Protein AF-A0A1Z5JSP4-F1 (afdb_monomer)

Nearest PDB structures (foldseek):
  5cux-assembly1_A  TM=9.085E-01  e=3.511E-21  Trypanosoma cruzi
  8i1m-assembly1_A-2  TM=9.579E-01  e=3.527E-18  Homo sapiens
  1m7h-assembly1_B  TM=9.585E-01  e=1.289E-17  Penicillium chrysogenum
  2ofx-assembly1_B  TM=8.841E-01  e=1.845E-18  Homo sapiens
  5c5v-assembly1_A  TM=6.969E-01  e=6.026E-21  Trypanosoma brucei brucei TREU927

Radius of gyration: 39.3 Å; Cα contacts (8 Å, |Δi|>4): 1964; chains: 1; bounding box: 113×91×107 Å

Mean predicted aligned error: 13.12 Å

pLDDT: mean 84.61, std 19.11, range [24.67, 98.88]

Sequence (1067 aa):
MAKYAYAPLSIDEARRRRSSNDLPQQAQDDDALVQERMPMCIGICVLLAIVYVLSRTGDRDAIAVQPPHNNVRVENHPQLVPTAPTASDDDWDAPVSPKSAAKATPSDSVCHCDLSPDEAMGVLREQALSRTTPHIIECAAADAGKSQAACHLPSAERFAALGQKGATLWMTGCSGAGKTTIATALEDQLVKYYGKHVYRLDGDNLRTGLNRDLGFSAADRAESVRRTGELATLFADAGVITLVGLISPYAEDRDAVRKRHEEQNIPFYEVFLDVPVDELKKRDPKGQYARVESGELKHFTCIDDRYDPPVKPEITLKTHQLAIEESVNILLRRLERDGILMGAPKLAPPGLPNPDGDVIVDLHVPEHLREQRRAEAETLPKVLITDIDLNWLQTVGEGWASPLKGFMREGTLLETLHFNSILTDPFNVTGNIDRHEKKTNFDQFPEHLPHNRVSMPIPITLACTAFTKAAIENSGKSAVALVTQMGDTVAILRDPEIYNNRKEEIVTRMYGVIDFDHPYVKHIYSGGDYLIGGEVELLDRIRYNDGLDQWRKTASELLKEFQDKGADTVYAFQTRNPTHSGHAYLMRSAGEDLRKKGYQKPVLWLSPLGGWTKEDDVPLDVRVKQHEHVLKAGTSHPGGLDPETTVMAIWPAPMVYAGPTEVQFHAKSRRSAGASYFVVGRDPAGMKGSPNALAHPNDDLYDGDHGRYVLQYSPGLQGMQMLSFVKVMYDISDNVMKVPDPSRMQDFISISGTKMRLLARNGATPCSPTNIPTDLVAANCIPSGFMVPDGWETVVDYYRNIDVPGRWTPWSKPIVNPPADAQTKYKGKLGFNSFMLRSTAVDSYWHDVPVRSEKGNFVINMVTEIPMHMTAKLELNKELPHNPIMQDANDDGSTRYYTYGTPFFNYGLIPQTWEDPSLKSLDGFGGDNDPLDVMEIGTHPLKMGGIVPCRVIGSLELIDEGETDHKILCIALSDPDANRINSIEDLEKVKPGHVDRLVDWLKMYKTSDGKPENKLASETPRSAKDAMMVVKEMHERWKALCGKGGDFTHTEKTKSLWLNSPGCRGK

Solvent-accessible surface area (backbone atoms only — not comparable to full-atom values): 59134 Å² total; per-residue (Å²): 138,95,83,82,75,83,82,77,79,59,76,70,64,64,63,71,74,71,81,72,92,78,86,89,65,62,82,67,54,54,60,53,52,50,64,68,44,47,62,57,55,50,51,51,52,49,50,51,49,50,50,55,53,50,71,70,50,91,71,93,84,86,81,90,86,82,88,90,84,83,89,83,85,90,88,81,86,82,89,86,83,92,78,86,85,89,87,84,89,86,90,88,83,91,88,90,87,89,87,85,89,84,88,84,86,89,82,82,84,80,82,81,88,82,63,54,75,67,54,45,49,50,52,51,48,54,54,49,65,72,60,50,56,100,82,64,81,75,76,69,90,44,65,96,90,61,42,61,73,84,71,45,82,51,62,64,60,51,11,43,75,68,38,17,37,23,25,34,40,41,30,32,33,52,77,69,38,43,51,65,62,50,49,52,54,38,48,49,46,39,37,76,75,66,69,44,63,63,47,76,49,35,68,74,64,37,44,74,53,90,39,54,89,50,66,87,48,73,66,33,48,48,50,48,53,51,54,50,34,53,52,40,46,52,41,15,68,74,31,24,34,22,37,34,38,46,51,73,37,52,53,68,60,53,52,52,40,47,50,56,26,54,79,70,75,38,56,69,36,41,32,35,31,56,57,62,64,72,60,27,56,75,60,34,84,77,53,56,51,64,32,37,75,72,63,78,44,75,74,40,61,69,76,74,27,81,56,50,77,76,90,79,48,78,37,80,40,46,59,86,81,42,56,70,65,59,52,38,52,55,53,50,52,51,38,55,33,74,28,33,68,50,16,49,86,75,79,39,54,60,44,31,44,50,25,31,56,76,40,90,46,69,26,56,45,54,78,94,48,28,68,62,50,52,61,51,38,72,76,32,48,64,42,59,34,52,66,63,50,49,21,44,50,48,24,27,37,32,12,39,45,28,66,43,58,38,34,41,32,68,57,55,39,51,31,15,64,74,61,35,21,42,76,39,23,77,80,41,82,52,75,43,53,56,61,83,72,50,77,70,52,91,90,62,76,71,96,48,74,57,88,43,54,32,46,36,32,65,83,56,68,40,55,33,27,71,63,40,50,50,50,46,70,74,60,78,56,65,42,34,14,35,21,34,50,78,39,50,75,49,31,37,36,36,60,64,40,76,47,78,44,58,52,70,60,53,40,36,58,48,56,72,49,83,42,77,80,40,71,53,50,39,50,58,68,64,42,37,63,24,30,42,9,26,38,44,37,26,56,56,84,90,71,30,72,75,86,55,57,93,34,55,58,43,29,68,55,42,39,49,52,41,48,75,67,55,33,50,33,27,38,34,40,74,37,74,65,72,74,34,6,55,56,30,38,54,57,50,51,51,45,50,52,42,38,74,74,65,47,89,36,54,26,38,34,47,29,40,53,26,13,45,61,66,86,90,55,67,28,32,56,58,34,52,53,27,47,50,40,21,38,72,41,17,79,84,36,70,16,19,40,47,56,86,46,40,45,72,36,38,38,46,43,55,61,68,60,31,15,45,38,40,41,46,40,59,45,42,31,39,26,24,33,26,26,36,27,36,51,53,58,72,39,34,48,47,51,74,53,52,79,88,60,40,98,46,95,85,54,57,65,52,66,43,57,49,27,51,57,47,52,78,68,40,61,46,48,80,83,55,42,79,44,76,73,77,75,63,27,38,29,57,86,77,38,38,46,40,71,72,52,84,92,53,50,89,46,48,47,83,79,49,71,70,56,51,52,52,33,23,45,70,62,35,45,72,31,54,72,89,60,72,64,92,54,37,71,86,67,41,32,42,62,39,38,50,38,40,66,72,26,46,51,51,49,21,54,45,50,64,46,68,85,48,83,86,74,69,45,59,31,64,52,68,59,57,81,73,68,54,27,90,58,47,50,72,45,71,47,62,93,38,74,65,20,37,36,37,60,72,82,46,68,18,64,50,40,52,39,60,41,60,36,96,86,47,89,63,28,28,26,34,38,30,46,26,29,30,34,31,23,54,42,38,44,68,36,57,51,46,84,49,35,29,37,29,48,41,60,43,100,86,65,47,64,35,59,56,70,40,49,53,44,79,34,27,35,29,33,32,19,41,26,26,31,53,51,87,56,54,47,99,88,65,29,15,23,70,67,39,52,40,36,32,38,31,63,50,90,68,64,55,38,27,72,27,80,42,52,22,38,43,18,16,24,40,41,35,44,52,100,69,21,38,44,54,40,33,32,28,31,38,68,84,35,92,57,38,89,67,42,71,35,59,74,33,37,42,70,77,43,68,64,49,64,61,53,49,49,52,44,69,28,40,43,46,39,63,76,74,43,73,71,45,46,57,82,44,91,66,66,43,50,33,66,56,32,52,48,51,54,52,50,23,28,56,44,27,34,28,76,27,41,67,74,52,95,60,82,78,46,85,93,50,67,60,48,52,57,80,40,81,56,26,53,40,132

Secondary structure (DSSP, 8-state):
--S---PPPPHHHHHHTS-----SSHHHHHHHHHHHHHHHHHHHHHHHHHHHHHTTS--------PPP------------------------------------------------HHHHHHHHHHHHHTSS-TT--------TTTSSTTTS--HHHHHHHHTS--EEEEEE-STTSSHHHHHHHHHHHHHHTT---EEEEEHHHHHHTTTTT--SSHHHHHHHHHHHHHHHHHHHHTT-EEEEE-----HHHHHHHHHHHHHTT--EEEEEE---HHHHHHH-TTSHHHHHHTTSS-S-BTTTB-----SS-SEEE-TTTS-HHHHHHHHHHHHHHTTTTTSS---SPTTSPPPTTS-----BPPGGGHHHHHHHHHTSPEEEE-HHHHHHHHHHHTTTTTT--EEPPHHHHHHHHHHSEEEE-TT-TTS-TTTTTSPP-TT---SS--SEEEE--S---EEE-HHHHHHHHHHT-SEEEEEETTS-EEEEEEEEEEEE--HHHHHHHHHSS--TTSHHHHHHHHS-SEEEEEEEEESS-----SS-GGG---HHHHHHHHHHTT-SEEEEEEESS---HHHHHHHHHHHHHHHHTT-S-EEEEEEEB-S---TTSPPHHHHHHHHHHHHHHGGGSTT---SSSEEE--B-S-----HHHHHHHHHHHHHHTT-SEEEE-SSTT--PPPTTT-SSTT--SS-TTHHHHHHHT-TT-TTPEEEEPPP-EEETTTTEEE---GGGGGGEE---HHHHHHHHHTTPEEPPTT---S-TTTTTEE-TTSS-HHHHHHHHHHHHSTT-TTS---S--------B-TTEEEES-TTSTT-EEEESS-S-TTTTS-SB-TT-TTEEEEEEEE-TT--B-EEE-SSSTT--EEE-B-TTSPBPB--SS---SEEEE-TT----TTS--TTSPEE-SSPPEEEE--SSPPPBT-EEEEEEEEEEEEEETTEEEEEEEEEETTSTTTTT-SSHHHHHHHSTTHHHHHHHHHHHTTGGGTPPPPEES-SSPEEHHHHHHHHHHHHHHHHHHTTSSS-----TTTTTS---STTT---

Organism: Fistulifera solaris (NCBI:txid1519565)

Structure (mmCIF, N/CA/C/O backbone):
data_AF-A0A1Z5JSP4-F1
#
_entry.id   AF-A0A1Z5JSP4-F1
#
loop_
_atom_site.group_PDB
_atom_site.id
_atom_site.type_symbol
_atom_site.label_atom_id
_atom_site.label_alt_id
_atom_site.label_comp_id
_atom_site.label_asym_id
_atom_site.label_entity_id
_atom_site.label_seq_id
_atom_site.pdbx_PDB_ins_code
_atom_site.Cartn_x
_atom_site.Cartn_y
_atom_site.Cartn_z
_atom_site.occupancy
_atom_site.B_iso_or_equiv
_atom_site.auth_seq_id
_atom_site.auth_comp_id
_atom_site.auth_asym_id
_atom_site.auth_atom_id
_atom_site.pdbx_PDB_model_num
ATOM 1 N N . MET A 1 1 ? 2.580 36.229 4.979 1.00 32.56 1 MET A N 1
ATOM 2 C CA . MET A 1 1 ? 2.809 35.298 6.109 1.00 32.56 1 MET A CA 1
ATOM 3 C C . MET A 1 1 ? 4.065 34.417 5.971 1.00 32.56 1 MET A C 1
ATOM 5 O O . MET A 1 1 ? 4.320 33.637 6.870 1.00 32.56 1 MET A O 1
ATOM 9 N N . ALA A 1 2 ? 4.929 34.586 4.958 1.00 26.62 2 ALA A N 1
ATOM 10 C CA . ALA A 1 2 ? 6.127 33.747 4.759 1.00 26.62 2 ALA A CA 1
ATOM 11 C C . ALA A 1 2 ? 7.461 34.352 5.277 1.00 26.62 2 ALA A C 1
ATOM 13 O O . ALA A 1 2 ? 8.510 34.098 4.699 1.00 26.62 2 ALA A O 1
ATOM 14 N N . LYS A 1 3 ? 7.453 35.195 6.324 1.00 24.97 3 LYS A N 1
ATOM 15 C CA . LYS A 1 3 ? 8.682 35.874 6.811 1.00 24.97 3 LYS A CA 1
ATOM 16 C C . LYS A 1 3 ? 8.902 35.914 8.332 1.00 24.97 3 LYS A C 1
ATOM 18 O O . LYS A 1 3 ? 9.840 36.562 8.772 1.00 24.97 3 LYS A O 1
ATOM 23 N N . TYR A 1 4 ? 8.098 35.211 9.132 1.00 29.22 4 TYR A N 1
ATOM 24 C CA . TYR A 1 4 ? 8.243 35.205 10.599 1.00 29.22 4 TYR A CA 1
ATOM 25 C C . TYR A 1 4 ? 8.266 33.785 11.182 1.00 29.22 4 TYR A C 1
ATOM 27 O O . TYR A 1 4 ? 7.531 33.475 12.113 1.00 29.22 4 TYR A O 1
ATOM 35 N N . ALA A 1 5 ? 9.105 32.917 10.614 1.00 30.92 5 ALA A N 1
ATOM 36 C CA . ALA A 1 5 ? 9.414 31.608 11.182 1.00 30.92 5 ALA A CA 1
ATOM 37 C C . ALA A 1 5 ? 10.752 31.675 11.938 1.00 30.92 5 ALA A C 1
ATOM 39 O O . ALA A 1 5 ? 11.747 32.125 11.379 1.00 30.92 5 ALA A O 1
ATOM 40 N N . TYR A 1 6 ? 10.715 31.272 13.212 1.00 32.59 6 TYR A N 1
ATOM 41 C CA . TYR A 1 6 ? 11.804 30.765 14.057 1.00 32.59 6 TYR A CA 1
ATOM 42 C C . TYR A 1 6 ? 13.247 31.157 13.682 1.00 32.59 6 TYR A C 1
ATOM 44 O O . TYR A 1 6 ? 13.857 30.569 12.795 1.00 32.59 6 TYR A O 1
ATOM 52 N N . ALA A 1 7 ? 13.846 32.060 14.463 1.00 26.30 7 ALA A N 1
ATOM 53 C CA . ALA A 1 7 ? 15.301 32.122 14.574 1.00 26.30 7 ALA A CA 1
ATOM 54 C C . ALA A 1 7 ? 15.766 31.018 15.550 1.00 26.30 7 ALA A C 1
ATOM 56 O O . ALA A 1 7 ? 15.298 31.009 16.693 1.00 26.30 7 ALA A O 1
ATOM 57 N N . PRO A 1 8 ? 16.650 30.083 15.155 1.00 36.03 8 PRO A N 1
ATOM 58 C CA . PRO A 1 8 ? 17.254 29.156 16.104 1.00 36.03 8 PRO A CA 1
ATOM 59 C C . PRO A 1 8 ? 18.192 29.919 17.050 1.00 36.03 8 PRO A C 1
ATOM 61 O O . PRO A 1 8 ? 18.920 30.821 16.633 1.00 36.03 8 PRO A O 1
ATOM 64 N N . LEU A 1 9 ? 18.182 29.545 18.333 1.00 32.22 9 LEU A N 1
ATOM 65 C CA . LEU A 1 9 ? 19.219 29.938 19.289 1.00 32.22 9 LEU A CA 1
ATOM 66 C C . LEU A 1 9 ? 20.591 29.584 18.701 1.00 32.22 9 LEU A C 1
ATOM 68 O O . LEU A 1 9 ? 20.798 28.465 18.228 1.00 32.22 9 LEU A O 1
ATOM 72 N N . SER A 1 10 ? 21.529 30.531 18.725 1.00 36.38 10 SER A N 1
ATOM 73 C CA . SER A 1 10 ? 22.893 30.266 18.269 1.00 36.38 10 SER A CA 1
ATOM 74 C C . SER A 1 10 ? 23.530 29.142 19.100 1.00 36.38 10 SER A C 1
ATOM 76 O O . SER A 1 10 ? 23.381 29.082 20.323 1.00 36.38 10 SER A O 1
ATOM 78 N N . ILE A 1 11 ? 24.267 28.257 18.423 1.00 39.09 11 ILE A N 1
ATOM 79 C CA . ILE A 1 11 ? 24.976 27.090 18.984 1.00 39.09 11 ILE A CA 1
ATOM 80 C C . ILE A 1 11 ? 25.883 27.459 20.181 1.00 39.09 11 ILE A C 1
ATOM 82 O O . ILE A 1 11 ? 26.132 26.628 21.060 1.00 39.09 11 ILE A O 1
ATOM 86 N N . ASP A 1 12 ? 26.328 28.714 20.273 1.00 34.94 12 ASP A N 1
ATOM 87 C CA . ASP A 1 12 ? 27.210 29.193 21.340 1.00 34.94 12 ASP A CA 1
ATOM 88 C C . ASP A 1 12 ? 26.502 29.489 22.675 1.00 34.94 12 ASP A C 1
ATOM 90 O O . ASP A 1 12 ? 27.137 29.403 23.731 1.00 34.94 12 ASP A O 1
ATOM 94 N N . GLU A 1 13 ? 25.192 29.758 22.684 1.00 35.41 13 GLU A N 1
ATOM 95 C CA . GLU A 1 13 ? 24.440 29.958 23.937 1.00 35.41 13 GLU A CA 1
ATOM 96 C C . GLU A 1 13 ? 24.094 28.635 24.632 1.00 35.41 13 GLU A C 1
ATOM 98 O O . GLU A 1 13 ? 24.107 28.559 25.865 1.00 35.41 13 GLU A O 1
ATOM 103 N N . ALA A 1 14 ? 23.880 27.563 23.863 1.00 38.16 14 ALA A N 1
ATOM 104 C CA . ALA A 1 14 ? 23.659 26.219 24.399 1.00 38.16 14 ALA A CA 1
ATOM 105 C C . ALA A 1 14 ? 24.930 25.631 25.045 1.00 38.16 14 ALA A C 1
ATOM 107 O O . ALA A 1 14 ? 24.847 24.921 26.050 1.00 38.16 14 ALA A O 1
ATOM 108 N N . ARG A 1 15 ? 26.118 25.981 24.527 1.00 35.34 15 ARG A N 1
ATOM 109 C CA . ARG A 1 15 ? 27.416 25.535 25.067 1.00 35.34 15 ARG A CA 1
ATOM 110 C C . ARG A 1 15 ? 27.730 26.093 26.457 1.00 35.34 15 ARG A C 1
ATOM 112 O O . ARG A 1 15 ? 28.356 25.395 27.248 1.00 35.34 15 ARG A O 1
ATOM 119 N N . ARG A 1 16 ? 27.275 27.307 26.793 1.00 37.09 16 ARG A N 1
ATOM 120 C CA . ARG A 1 16 ? 27.558 27.922 28.108 1.00 37.09 16 ARG A CA 1
ATOM 121 C C . ARG A 1 16 ? 26.701 27.379 29.250 1.00 37.09 16 ARG A C 1
ATOM 123 O O . ARG A 1 16 ? 27.072 27.558 30.403 1.00 37.09 16 ARG A O 1
ATOM 130 N N . ARG A 1 17 ? 25.571 26.725 28.960 1.00 40.56 17 ARG A N 1
ATOM 131 C CA . ARG A 1 17 ? 24.603 26.302 29.990 1.00 40.56 17 ARG A CA 1
ATOM 132 C C . ARG A 1 17 ? 24.751 24.853 30.472 1.00 40.56 17 ARG A C 1
ATOM 134 O O . ARG A 1 17 ? 24.048 24.472 31.396 1.00 40.56 17 ARG A O 1
ATOM 141 N N . ARG A 1 18 ? 25.659 24.051 29.897 1.00 39.72 18 ARG A N 1
ATOM 142 C CA . ARG A 1 18 ? 25.850 22.624 30.254 1.00 39.72 18 ARG A CA 1
ATOM 143 C C . ARG A 1 18 ? 27.094 22.322 31.106 1.00 39.72 18 ARG A C 1
ATOM 145 O O . ARG A 1 18 ? 27.453 21.160 31.245 1.00 39.72 18 ARG A O 1
ATOM 152 N N . SER A 1 19 ? 27.767 23.324 31.676 1.00 37.28 19 SER A N 1
ATOM 153 C CA . SER A 1 19 ? 29.024 23.111 32.418 1.00 37.28 19 SER A CA 1
ATOM 154 C C . SER A 1 19 ? 28.885 22.928 33.938 1.00 37.28 19 SER A C 1
ATOM 156 O O . SER A 1 19 ? 29.880 23.083 34.641 1.00 37.28 19 SER A O 1
ATOM 158 N N . SER A 1 20 ? 27.707 22.610 34.480 1.00 35.91 20 SER A N 1
ATOM 159 C CA . SER A 1 20 ? 27.546 22.327 35.916 1.00 35.91 20 SER A CA 1
ATOM 160 C C . SER A 1 20 ? 26.973 20.926 36.137 1.00 35.91 20 SER A C 1
ATOM 162 O O . SER A 1 20 ? 25.803 20.677 35.859 1.00 35.91 20 SER A O 1
ATOM 164 N N . ASN A 1 21 ? 27.824 20.018 36.619 1.00 42.31 21 ASN A N 1
ATOM 165 C CA . ASN A 1 21 ? 27.451 18.697 37.121 1.00 42.31 21 ASN A CA 1
ATOM 166 C C . ASN A 1 21 ? 26.708 18.853 38.454 1.00 42.31 21 ASN A C 1
ATOM 168 O O . ASN A 1 21 ? 27.351 19.275 39.404 1.00 42.31 21 ASN A O 1
ATOM 172 N N . ASP A 1 22 ? 25.417 18.511 38.510 1.00 33.72 22 ASP A N 1
ATOM 173 C CA . ASP A 1 22 ? 24.726 17.938 39.683 1.00 33.72 22 ASP A CA 1
ATOM 174 C C . ASP A 1 22 ? 23.286 17.547 39.281 1.00 33.72 22 ASP A C 1
ATOM 176 O O . ASP A 1 22 ? 22.451 18.395 38.978 1.00 33.72 22 ASP A O 1
ATOM 180 N N . LEU A 1 23 ? 23.013 16.238 39.202 1.00 44.75 23 LEU A N 1
ATOM 181 C CA . LEU A 1 23 ? 21.871 15.636 38.488 1.00 44.75 23 LEU A CA 1
ATOM 182 C C . LEU A 1 23 ? 20.737 14.954 39.308 1.00 44.75 23 LEU A C 1
ATOM 184 O O . LEU A 1 23 ? 19.947 14.253 38.681 1.00 44.75 23 LEU A O 1
ATOM 188 N N . PRO A 1 24 ? 20.547 15.126 40.639 1.00 39.47 24 PRO A N 1
ATOM 189 C CA . PRO A 1 24 ? 19.326 14.607 41.289 1.00 39.47 24 PRO A CA 1
ATOM 190 C C . PRO A 1 24 ? 18.245 15.638 41.663 1.00 39.47 24 PRO A C 1
ATOM 192 O O . PRO A 1 24 ? 17.208 15.223 42.170 1.00 39.47 24 PRO A O 1
ATOM 195 N N . GLN A 1 25 ? 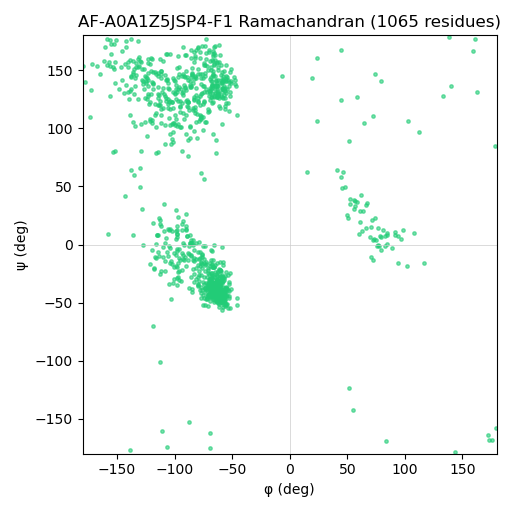18.432 16.946 41.430 1.00 35.91 25 GLN A N 1
ATOM 196 C CA . GLN A 1 25 ? 17.464 17.983 41.855 1.00 35.91 25 GLN A CA 1
ATOM 197 C C . GLN A 1 25 ? 16.626 18.589 40.701 1.00 35.91 25 GLN A C 1
ATOM 199 O O . GLN A 1 25 ? 15.643 19.276 40.952 1.00 35.91 25 GLN A O 1
ATOM 204 N N . GLN A 1 26 ? 16.963 18.304 39.434 1.00 39.75 26 GLN A N 1
ATOM 205 C CA . GLN A 1 26 ? 16.370 18.965 38.254 1.00 39.75 26 GLN A CA 1
ATOM 206 C C . GLN A 1 26 ? 14.910 18.588 37.946 1.00 39.75 26 GLN A C 1
ATOM 208 O O . GLN A 1 26 ? 14.191 19.389 37.363 1.00 39.75 26 GLN A O 1
ATOM 213 N N . ALA A 1 27 ? 14.431 17.417 38.375 1.00 37.81 27 ALA A N 1
ATOM 214 C CA . ALA A 1 27 ? 13.075 16.966 38.039 1.00 37.81 27 ALA A CA 1
ATOM 215 C C . ALA A 1 27 ? 11.955 17.705 38.803 1.00 37.81 27 ALA A C 1
ATOM 217 O O . ALA A 1 27 ? 10.804 17.642 38.388 1.00 37.81 27 ALA A O 1
ATOM 218 N N . GLN A 1 28 ? 12.266 18.393 39.909 1.00 35.94 28 GLN A N 1
ATOM 219 C CA . GLN A 1 28 ? 11.278 19.175 40.670 1.00 35.94 28 GLN A CA 1
ATOM 220 C C . GLN A 1 28 ? 11.222 20.655 40.252 1.00 35.94 28 GLN A C 1
ATOM 222 O O . GLN A 1 28 ? 10.185 21.288 40.441 1.00 35.94 28 GLN A O 1
ATOM 227 N N . ASP A 1 29 ? 12.285 21.190 39.641 1.00 38.97 29 ASP A N 1
ATOM 228 C CA . ASP A 1 29 ? 12.331 22.585 39.176 1.00 38.97 29 ASP A CA 1
ATOM 229 C C . ASP A 1 29 ? 11.675 22.773 37.792 1.00 38.97 29 ASP A C 1
ATOM 231 O O . ASP A 1 29 ? 11.156 23.853 37.495 1.00 38.97 29 ASP A O 1
ATOM 235 N N . ASP A 1 30 ? 11.617 21.724 36.963 1.00 43.53 30 ASP A N 1
ATOM 236 C CA . ASP A 1 30 ? 10.996 21.788 35.630 1.00 43.53 30 ASP A CA 1
ATOM 237 C C . ASP A 1 30 ? 9.457 21.911 35.691 1.00 43.53 30 ASP A C 1
ATOM 239 O O . ASP A 1 30 ? 8.868 22.653 34.900 1.00 43.53 30 ASP A O 1
ATOM 243 N N . ASP A 1 31 ? 8.799 21.299 36.685 1.00 41.75 31 ASP A N 1
ATOM 244 C CA . ASP A 1 31 ? 7.351 21.457 36.916 1.00 41.75 31 ASP A CA 1
ATOM 245 C C . ASP A 1 31 ? 6.991 22.874 37.403 1.00 41.75 31 ASP A C 1
ATOM 247 O O . ASP A 1 31 ? 5.954 23.432 37.022 1.00 41.75 31 ASP A O 1
ATOM 251 N N . ALA A 1 32 ? 7.874 23.503 38.189 1.00 40.41 32 ALA A N 1
ATOM 252 C CA . ALA A 1 32 ? 7.710 24.889 38.624 1.00 40.41 32 ALA A CA 1
ATOM 253 C C . ALA A 1 32 ? 7.854 25.870 37.444 1.00 40.41 32 ALA A C 1
ATOM 255 O O . ALA A 1 32 ? 7.068 26.811 37.321 1.00 40.41 32 ALA A O 1
ATOM 256 N N . LEU A 1 33 ? 8.786 25.606 36.519 1.00 42.50 33 LEU A N 1
ATOM 257 C CA . LEU A 1 33 ? 8.995 26.417 35.314 1.00 42.50 33 LEU A CA 1
ATOM 258 C C . LEU A 1 33 ? 7.838 26.310 34.306 1.00 42.50 33 LEU A C 1
ATOM 260 O O . LEU A 1 33 ? 7.512 27.289 33.625 1.00 42.50 33 LEU A O 1
ATOM 264 N N . VAL A 1 34 ? 7.202 25.138 34.206 1.00 42.91 34 VAL A N 1
ATOM 265 C CA . VAL A 1 34 ? 6.006 24.926 33.374 1.00 42.91 34 VAL A CA 1
ATOM 266 C C . VAL A 1 34 ? 4.809 25.690 33.942 1.00 42.91 34 VAL A C 1
ATOM 268 O O . VAL A 1 34 ? 4.096 26.349 33.179 1.00 42.91 34 VAL A O 1
ATOM 271 N N . GLN A 1 35 ? 4.621 25.695 35.267 1.00 43.34 35 GLN A N 1
ATOM 272 C CA . GLN A 1 35 ? 3.579 26.508 35.905 1.00 43.34 35 GLN A CA 1
ATOM 273 C C . GLN A 1 35 ? 3.836 28.017 35.785 1.00 43.34 35 GLN A C 1
ATOM 275 O O . GLN A 1 35 ? 2.886 28.779 35.604 1.00 43.34 35 GLN A O 1
ATOM 280 N N . GLU A 1 36 ? 5.097 28.456 35.796 1.00 43.66 36 GLU A N 1
ATOM 281 C CA . GLU A 1 36 ? 5.455 29.875 35.666 1.00 43.66 36 GLU A CA 1
ATOM 282 C C . GLU A 1 36 ? 5.293 30.406 34.223 1.00 43.66 36 GLU A C 1
ATOM 284 O O . GLU A 1 36 ? 4.996 31.585 34.012 1.00 43.66 36 GLU A O 1
ATOM 289 N N . ARG A 1 37 ? 5.426 29.540 33.203 1.00 42.84 37 ARG A N 1
ATOM 290 C CA . ARG A 1 37 ? 5.347 29.916 31.771 1.00 42.84 37 ARG A CA 1
ATOM 291 C C . ARG A 1 37 ? 3.989 29.686 31.112 1.00 42.84 37 ARG A C 1
ATOM 293 O O . ARG A 1 37 ? 3.727 30.267 30.052 1.00 42.84 37 ARG A O 1
ATOM 300 N N . MET A 1 38 ? 3.113 28.895 31.727 1.00 39.06 38 MET A N 1
ATOM 301 C CA . MET A 1 38 ? 1.743 28.656 31.253 1.00 39.06 38 MET A CA 1
ATOM 302 C C . MET A 1 38 ? 0.935 29.956 31.055 1.00 39.06 38 MET A C 1
ATOM 304 O O . MET A 1 38 ? 0.338 30.120 29.988 1.00 39.06 38 MET A O 1
ATOM 308 N N . PRO A 1 39 ? 0.970 30.936 31.983 1.00 47.09 39 PRO A N 1
ATOM 309 C CA . PRO A 1 39 ? 0.266 32.209 31.812 1.00 47.09 39 PRO A CA 1
ATOM 310 C C . PRO A 1 39 ? 0.807 33.037 30.639 1.00 47.09 39 PRO A C 1
ATOM 312 O O . PRO A 1 39 ? 0.039 33.707 29.952 1.00 47.09 39 PRO A O 1
ATOM 315 N N . MET A 1 40 ? 2.115 32.956 30.364 1.00 44.53 40 MET A N 1
ATOM 316 C CA . MET A 1 40 ? 2.751 33.628 29.224 1.00 44.53 40 MET A CA 1
ATOM 317 C C . MET A 1 40 ? 2.313 33.014 27.888 1.00 44.53 40 MET A C 1
ATOM 319 O O . MET A 1 40 ? 2.004 33.745 26.949 1.00 44.53 40 MET A O 1
ATOM 323 N N . CYS A 1 41 ? 2.224 31.684 27.809 1.00 42.25 41 CYS A N 1
ATOM 324 C CA . CYS A 1 41 ? 1.761 30.986 26.605 1.00 42.25 41 CYS A CA 1
ATOM 325 C C . CYS A 1 41 ? 0.272 31.248 26.334 1.00 42.25 41 CYS A C 1
ATOM 327 O O . CYS A 1 41 ? -0.112 31.495 25.189 1.00 42.25 41 CYS A O 1
ATOM 329 N N . ILE A 1 42 ? -0.553 31.280 27.387 1.00 55.66 42 ILE A N 1
ATOM 330 C CA . ILE A 1 42 ? -1.967 31.670 27.299 1.00 55.66 42 ILE A CA 1
ATOM 331 C C . ILE A 1 42 ? -2.083 33.137 26.862 1.00 55.66 42 ILE A C 1
ATOM 333 O O . ILE A 1 42 ? -2.855 33.440 25.956 1.00 55.66 42 ILE A O 1
ATOM 337 N N . GLY A 1 43 ? -1.267 34.034 27.423 1.00 48.25 43 GLY A N 1
ATOM 338 C CA . GLY A 1 43 ? -1.213 35.443 27.028 1.00 48.25 43 GLY A CA 1
ATOM 339 C C . GLY A 1 43 ? -0.865 35.642 25.550 1.00 48.25 43 GLY A C 1
ATOM 340 O O . GLY A 1 43 ? -1.512 36.441 24.879 1.00 48.25 43 GLY A O 1
ATOM 341 N N . ILE A 1 44 ? 0.088 34.870 25.014 1.00 55.09 44 ILE A N 1
ATOM 342 C CA . ILE A 1 44 ? 0.458 34.895 23.588 1.00 55.09 44 ILE A CA 1
ATOM 343 C C . ILE A 1 44 ? -0.676 34.353 22.709 1.00 55.09 44 ILE A C 1
ATOM 345 O O . ILE A 1 44 ? -0.972 34.944 21.672 1.00 55.09 44 ILE A O 1
ATOM 349 N N . CYS A 1 45 ? -1.358 33.281 23.122 1.00 47.66 45 CYS A N 1
ATOM 350 C CA . CYS A 1 45 ? -2.503 32.740 22.382 1.00 47.66 45 CYS A CA 1
ATOM 351 C C . CYS A 1 45 ? -3.690 33.716 22.363 1.00 47.66 45 CYS A C 1
ATOM 353 O O . CYS A 1 45 ? -4.332 33.881 21.328 1.00 47.66 45 CYS A O 1
ATOM 355 N N . VAL A 1 46 ? -3.943 34.414 23.474 1.00 55.09 46 VAL A N 1
ATOM 356 C CA . VAL A 1 46 ? -4.969 35.464 23.563 1.00 55.09 46 VAL A CA 1
ATOM 357 C C . VAL A 1 46 ? -4.586 36.672 22.707 1.00 55.09 46 VAL A C 1
ATOM 359 O O . VAL A 1 46 ? -5.433 37.185 21.985 1.00 55.09 46 VAL A O 1
ATOM 362 N N . LEU A 1 47 ? -3.315 37.086 22.694 1.00 46.31 47 LEU A N 1
ATOM 363 C CA . LEU A 1 47 ? -2.821 38.146 21.806 1.00 46.31 47 LEU A CA 1
ATOM 364 C C . LEU A 1 47 ? -2.944 37.767 20.326 1.00 46.31 47 LEU A C 1
ATOM 366 O O . LEU A 1 47 ? -3.366 38.596 19.527 1.00 46.31 47 LEU A O 1
ATOM 370 N N . LEU A 1 48 ? -2.642 36.521 19.956 1.00 51.31 48 LEU A N 1
ATOM 371 C CA . LEU A 1 48 ? -2.821 36.021 18.590 1.00 51.31 48 LEU A CA 1
ATOM 372 C C . LEU A 1 48 ? -4.302 35.944 18.199 1.00 51.31 48 LEU A C 1
ATOM 374 O O . LEU A 1 48 ? -4.641 36.302 17.074 1.00 51.31 48 LEU A O 1
ATOM 378 N N . ALA A 1 49 ? -5.187 35.551 19.120 1.00 49.97 49 ALA A N 1
ATOM 379 C CA . ALA A 1 49 ? -6.632 35.556 18.903 1.00 49.97 49 ALA A CA 1
ATOM 380 C C . ALA A 1 49 ? -7.190 36.985 18.775 1.00 49.97 49 ALA A C 1
ATOM 382 O O . ALA A 1 49 ? -7.998 37.248 17.889 1.00 49.97 49 ALA A O 1
ATOM 383 N N . ILE A 1 50 ? -6.711 37.928 19.591 1.00 51.25 50 ILE A N 1
ATOM 384 C CA . ILE A 1 50 ? -7.072 39.349 19.503 1.00 51.25 50 ILE A CA 1
ATOM 385 C C . ILE A 1 50 ? -6.560 39.946 18.188 1.00 51.25 50 ILE A C 1
ATOM 387 O O . ILE A 1 50 ? -7.323 40.605 17.496 1.00 51.25 50 ILE A O 1
ATOM 391 N N . VAL A 1 51 ? -5.319 39.666 17.777 1.00 51.22 51 VAL A N 1
ATOM 392 C CA . VAL A 1 51 ? -4.775 40.109 16.480 1.00 51.22 51 VAL A CA 1
ATOM 393 C C . VAL A 1 51 ? -5.542 39.479 15.314 1.00 51.22 51 VAL A C 1
ATOM 395 O O . VAL A 1 51 ? -5.814 40.159 14.329 1.00 51.22 51 VAL A O 1
ATOM 398 N N . TYR A 1 52 ? -5.951 38.215 15.427 1.00 52.72 52 TYR A N 1
ATOM 399 C CA . TYR A 1 52 ? -6.784 37.541 14.431 1.00 52.72 52 TYR A CA 1
ATOM 400 C C . TYR A 1 52 ? -8.169 38.198 14.306 1.00 52.72 52 TYR A C 1
ATOM 402 O O . TYR A 1 52 ? -8.604 38.494 13.192 1.00 52.72 52 TYR A O 1
ATOM 410 N N . VAL A 1 53 ? -8.823 38.512 15.428 1.00 46.78 53 VAL A N 1
ATOM 411 C CA . VAL A 1 53 ? -10.125 39.201 15.460 1.00 46.78 53 VAL A CA 1
ATOM 412 C C . VAL A 1 53 ? -10.005 40.646 14.957 1.00 46.78 53 VAL A C 1
ATOM 414 O O . VAL A 1 53 ? -10.772 41.049 14.085 1.00 46.78 53 VAL A O 1
ATOM 417 N N . LEU A 1 54 ? -8.992 41.393 15.404 1.00 40.09 54 LEU A N 1
ATOM 418 C CA . LEU A 1 54 ? -8.738 42.776 14.983 1.00 40.09 54 LEU A CA 1
ATOM 419 C C . LEU A 1 54 ? -8.300 42.877 13.514 1.00 40.09 54 LEU A C 1
ATOM 421 O O . LEU A 1 54 ? -8.599 43.863 12.852 1.00 40.09 54 LEU A O 1
ATOM 425 N N . SER A 1 55 ? -7.659 41.844 12.955 1.00 45.91 55 SER A N 1
ATOM 426 C CA . SER A 1 55 ? -7.339 41.791 11.519 1.00 45.91 55 SER A CA 1
ATOM 427 C C . SER A 1 55 ? -8.570 41.618 10.621 1.00 45.91 55 SER A C 1
ATOM 429 O O . SER A 1 55 ? -8.483 41.872 9.419 1.00 45.91 55 SER A O 1
ATOM 431 N N . ARG A 1 56 ? -9.715 41.211 11.192 1.00 44.28 56 ARG A N 1
ATOM 432 C CA . ARG A 1 56 ? -11.005 41.099 10.495 1.00 44.28 56 ARG A CA 1
ATOM 433 C C . ARG A 1 56 ? -11.934 42.292 10.715 1.00 44.28 56 ARG A C 1
ATOM 435 O O . ARG A 1 56 ? -12.842 42.487 9.914 1.00 44.28 56 ARG A O 1
ATOM 442 N N . THR A 1 57 ? -11.711 43.098 11.747 1.00 44.12 57 THR A N 1
ATOM 443 C CA . THR A 1 57 ? -12.454 44.340 11.990 1.00 44.12 57 THR A CA 1
ATOM 444 C C . THR A 1 57 ? -11.579 45.509 11.550 1.00 44.12 57 THR A C 1
ATOM 446 O O . THR A 1 57 ? -10.724 45.958 12.305 1.00 44.12 57 THR A O 1
ATOM 449 N N . GLY A 1 58 ? -11.707 45.926 10.290 1.00 43.53 58 GLY A N 1
ATOM 450 C CA . GLY A 1 58 ? -10.801 46.873 9.633 1.00 43.53 58 GLY A CA 1
ATOM 451 C C . GLY A 1 58 ? -10.785 48.283 10.227 1.00 43.53 58 GLY A C 1
ATOM 452 O O . GLY A 1 58 ? -11.333 49.193 9.620 1.00 43.53 58 GLY A O 1
ATOM 453 N N . ASP A 1 59 ? -10.090 48.466 11.347 1.00 36.75 59 ASP A N 1
ATOM 454 C CA . ASP A 1 59 ? -9.795 49.777 11.919 1.00 36.75 59 ASP A CA 1
ATOM 455 C C . ASP A 1 59 ? -8.317 49.825 12.337 1.00 36.75 59 ASP A C 1
ATOM 457 O O . ASP A 1 59 ? -7.882 49.217 13.318 1.00 36.75 59 ASP A O 1
ATOM 461 N N . ARG A 1 60 ? -7.499 50.472 11.503 1.00 38.78 60 ARG A N 1
ATOM 462 C CA . ARG A 1 60 ? -6.073 50.714 11.745 1.00 38.78 60 ARG A CA 1
ATOM 463 C C . ARG A 1 60 ? -5.931 52.169 12.162 1.00 38.78 60 ARG A C 1
ATOM 465 O O . ARG A 1 60 ? -5.709 52.978 11.279 1.00 38.78 60 ARG A O 1
ATOM 472 N N . ASP A 1 61 ? -6.085 52.472 13.449 1.00 40.81 61 ASP A N 1
ATOM 473 C CA . ASP A 1 61 ? -5.468 53.630 14.120 1.00 40.81 61 ASP A CA 1
ATOM 474 C C . ASP A 1 61 ? -5.889 53.704 15.601 1.00 40.81 61 ASP A C 1
ATOM 476 O O . ASP A 1 61 ? -6.824 54.406 15.968 1.00 40.81 61 ASP A O 1
ATOM 480 N N . ALA A 1 62 ? -5.183 52.976 16.475 1.00 31.91 62 ALA A N 1
ATOM 481 C CA . ALA A 1 62 ? -4.999 53.306 17.898 1.00 31.91 62 ALA A CA 1
ATOM 482 C C . ALA A 1 62 ? -4.076 52.261 18.557 1.00 31.91 62 ALA A C 1
ATOM 484 O O . ALA A 1 62 ? -4.240 51.079 18.295 1.00 31.91 62 ALA A O 1
ATOM 485 N N . ILE A 1 63 ? -3.116 52.507 19.452 1.00 31.42 63 ILE A N 1
ATOM 486 C CA . ILE A 1 63 ? -2.478 53.665 20.094 1.00 31.42 63 ILE A CA 1
ATOM 487 C C . ILE A 1 63 ? -1.211 53.080 20.782 1.00 31.42 63 ILE A C 1
ATOM 489 O O . ILE A 1 63 ? -1.168 51.899 21.127 1.00 31.42 63 ILE A O 1
ATOM 493 N N . ALA A 1 64 ? -0.180 53.907 20.981 1.00 30.11 64 ALA A N 1
ATOM 494 C CA . ALA A 1 64 ? 1.069 53.597 21.683 1.00 30.11 64 ALA A CA 1
ATOM 495 C C . ALA A 1 64 ? 0.891 53.168 23.160 1.00 30.11 64 ALA A C 1
ATOM 497 O O . ALA A 1 64 ? 0.057 53.716 23.875 1.00 30.11 64 ALA A O 1
ATOM 498 N N . VAL A 1 65 ? 1.743 52.255 23.646 1.00 28.70 65 VAL A N 1
ATOM 499 C CA . VAL A 1 65 ? 1.775 51.806 25.054 1.00 28.70 65 VAL A CA 1
ATOM 500 C C . VAL A 1 65 ? 2.994 52.397 25.780 1.00 28.70 65 VAL A C 1
ATOM 502 O O . VAL A 1 65 ? 4.132 52.143 25.387 1.00 28.70 65 VAL A O 1
ATOM 505 N N . GLN A 1 66 ? 2.754 53.156 26.857 1.00 26.14 66 GLN A N 1
ATOM 506 C CA . GLN A 1 66 ? 3.734 53.457 27.915 1.00 26.14 66 GLN A CA 1
ATOM 507 C C . GLN A 1 66 ? 3.531 52.513 29.126 1.00 26.14 66 GLN A C 1
ATOM 509 O O . GLN A 1 66 ? 2.411 52.044 29.334 1.00 26.14 66 GLN A O 1
ATOM 514 N N . PRO A 1 67 ? 4.584 52.212 29.919 1.00 27.30 67 PRO A N 1
ATOM 515 C CA . PRO A 1 67 ? 4.562 51.170 30.952 1.00 27.30 67 PRO A CA 1
ATOM 516 C C . PRO A 1 67 ? 4.010 51.656 32.316 1.00 27.30 67 PRO A C 1
ATOM 518 O O . PRO A 1 67 ? 3.849 52.860 32.521 1.00 27.30 67 PRO A O 1
ATOM 521 N N . PRO A 1 68 ? 3.695 50.733 33.252 1.00 30.27 68 PRO A N 1
ATOM 522 C CA . PRO A 1 68 ? 2.692 50.955 34.292 1.00 30.27 68 PRO A CA 1
ATOM 523 C C . PRO A 1 68 ? 3.273 51.428 35.632 1.00 30.27 68 PRO A C 1
ATOM 525 O O . PRO A 1 68 ? 4.384 51.064 36.015 1.00 30.27 68 PRO A O 1
ATOM 528 N N . HIS A 1 69 ? 2.455 52.157 36.398 1.00 26.33 69 HIS A N 1
ATOM 529 C CA . HIS A 1 69 ? 2.658 52.380 37.829 1.00 26.33 69 HIS A CA 1
ATOM 530 C C . HIS A 1 69 ? 1.497 51.824 38.667 1.00 26.33 69 HIS A C 1
ATOM 532 O O . HIS A 1 69 ? 0.349 51.753 38.241 1.00 26.33 69 HIS A O 1
ATOM 538 N N . ASN A 1 70 ? 1.892 51.402 39.866 1.00 29.41 70 ASN A N 1
ATOM 539 C CA . ASN A 1 70 ? 1.220 50.572 40.858 1.00 29.41 70 ASN A CA 1
ATOM 540 C C . ASN A 1 70 ? -0.051 51.138 41.524 1.00 29.41 70 ASN A C 1
ATOM 542 O O . ASN A 1 70 ? -0.128 52.320 41.835 1.00 29.41 70 ASN A O 1
ATOM 546 N N . ASN A 1 71 ? -0.861 50.169 41.977 1.00 28.64 71 ASN A N 1
ATOM 547 C CA . ASN A 1 71 ? -1.617 50.093 43.239 1.00 28.64 71 ASN A CA 1
ATOM 548 C C . ASN A 1 71 ? -2.891 50.933 43.474 1.00 28.64 71 ASN A C 1
ATOM 550 O O . ASN A 1 71 ? -2.970 52.117 43.181 1.00 28.64 71 ASN A O 1
ATOM 554 N N . VAL A 1 72 ? -3.778 50.272 44.244 1.00 27.62 72 VAL A N 1
ATOM 555 C CA . VAL A 1 72 ? -4.794 50.767 45.207 1.00 27.62 72 VAL A CA 1
ATOM 556 C C . VAL A 1 72 ? -6.276 50.568 44.812 1.00 27.62 72 VAL A C 1
ATOM 558 O O . VAL A 1 72 ? -6.874 51.357 44.101 1.00 27.62 72 VAL A O 1
ATOM 561 N N . ARG A 1 73 ? -6.844 49.475 45.353 1.00 24.67 73 ARG A N 1
ATOM 562 C CA . ARG A 1 73 ? -8.003 49.369 46.280 1.00 24.67 73 ARG A CA 1
ATOM 563 C C . ARG A 1 73 ? -9.316 50.183 46.070 1.00 24.67 73 ARG A C 1
ATOM 565 O O . ARG A 1 73 ? -9.322 51.393 46.209 1.00 24.67 73 ARG A O 1
ATOM 572 N N . VAL A 1 74 ? -10.406 49.392 46.009 1.00 26.36 74 VAL A N 1
ATOM 573 C CA . VAL A 1 74 ? -11.787 49.476 46.580 1.00 26.36 74 VAL A CA 1
ATOM 574 C C . VAL A 1 74 ? -12.739 50.660 46.275 1.00 26.36 74 VAL A C 1
ATOM 576 O O . VAL A 1 74 ? -12.438 51.800 46.587 1.00 26.36 74 VAL A O 1
ATOM 579 N N . GLU A 1 75 ? -13.954 50.298 45.818 1.00 24.73 75 GLU A N 1
ATOM 580 C CA . GLU A 1 75 ? -15.311 50.640 46.340 1.00 24.73 75 GLU A CA 1
ATOM 581 C C . GLU A 1 75 ? -16.382 51.116 45.323 1.00 24.73 75 GLU A C 1
ATOM 583 O O . GLU A 1 75 ? -16.203 52.090 44.605 1.00 24.73 75 GLU A O 1
ATOM 588 N N . ASN A 1 76 ? -17.539 50.430 45.413 1.00 27.00 76 ASN A N 1
ATOM 589 C CA . ASN A 1 76 ? -18.946 50.870 45.298 1.00 27.00 76 ASN A CA 1
ATOM 590 C C . ASN A 1 76 ? -19.592 51.271 43.941 1.00 27.00 76 ASN A C 1
ATOM 592 O O . ASN A 1 76 ? -19.313 52.324 43.391 1.00 27.00 76 ASN A O 1
ATOM 596 N N . HIS A 1 77 ? -20.533 50.399 43.502 1.00 25.30 77 HIS A N 1
ATOM 597 C CA . HIS A 1 77 ? -21.944 50.573 43.031 1.00 25.30 77 HIS A CA 1
ATOM 598 C C . HIS A 1 77 ? -22.456 51.927 42.449 1.00 25.30 77 HIS A C 1
ATOM 600 O O . HIS A 1 77 ? -21.922 52.955 42.841 1.00 25.30 77 HIS A O 1
ATOM 606 N N . PRO A 1 78 ? -23.583 52.010 41.672 1.00 38.97 78 PRO A N 1
ATOM 607 C CA . PRO A 1 78 ? -24.678 51.031 41.471 1.00 38.97 78 PRO A CA 1
ATOM 608 C C . PRO A 1 78 ? -25.289 50.893 40.038 1.00 38.97 78 PRO A C 1
ATOM 610 O O . PRO A 1 78 ? -24.987 51.622 39.104 1.00 38.97 78 PRO A O 1
ATOM 613 N N . GLN A 1 79 ? -26.194 49.905 39.956 1.00 28.23 79 GLN A N 1
ATOM 614 C CA . GLN A 1 79 ? -27.389 49.681 39.112 1.00 28.23 79 GLN A CA 1
ATOM 615 C C . GLN A 1 79 ? -27.887 50.794 38.157 1.00 28.23 79 GLN A C 1
ATOM 617 O O . GLN A 1 79 ? -28.004 51.941 38.573 1.00 28.23 79 GLN A O 1
ATOM 622 N N . LEU A 1 80 ? -28.425 50.408 36.981 1.00 26.12 80 LEU A N 1
ATOM 623 C CA . LEU A 1 80 ? -29.880 50.430 36.693 1.00 26.12 80 LEU A CA 1
ATOM 624 C C . LEU A 1 80 ? -30.250 49.922 35.277 1.00 26.12 80 LEU A C 1
ATOM 626 O O . LEU A 1 80 ? -29.462 49.933 34.341 1.00 26.12 80 LEU A O 1
ATOM 630 N N . VAL A 1 81 ? -31.485 49.426 35.219 1.00 27.20 81 VAL A N 1
ATOM 631 C CA . VAL A 1 81 ? -32.244 48.674 34.200 1.00 27.20 81 VAL A CA 1
ATOM 632 C C . VAL A 1 81 ? -32.576 49.499 32.937 1.00 27.20 81 VAL A C 1
ATOM 634 O O . VAL A 1 81 ? -32.773 50.705 33.072 1.00 27.20 81 VAL A O 1
ATOM 637 N N . PRO A 1 82 ? -32.748 48.897 31.736 1.00 32.31 82 PRO A N 1
ATOM 638 C CA . PRO A 1 82 ? -33.244 49.617 30.564 1.00 32.31 82 PRO A CA 1
ATOM 639 C C . PRO A 1 82 ? -34.774 49.519 30.401 1.00 32.31 82 PRO A C 1
ATOM 641 O O . PRO A 1 82 ? -35.359 48.436 30.413 1.00 32.31 82 PRO A O 1
ATOM 644 N N . THR A 1 83 ? -35.409 50.672 30.185 1.00 27.86 83 THR A N 1
ATOM 645 C CA . THR A 1 83 ? -36.799 50.843 29.732 1.00 27.86 83 THR A CA 1
ATOM 646 C C . THR A 1 83 ? -36.823 51.283 28.264 1.00 27.86 83 THR A C 1
ATOM 648 O O . THR A 1 83 ? -36.098 52.203 27.894 1.00 27.86 83 THR A O 1
ATOM 651 N N . ALA A 1 84 ? -37.683 50.669 27.443 1.00 33.06 84 ALA A N 1
ATOM 652 C CA . ALA A 1 84 ? -38.102 51.200 26.134 1.00 33.06 84 ALA A CA 1
ATOM 653 C C . ALA A 1 84 ? -38.860 52.535 26.313 1.00 33.06 84 ALA A C 1
ATOM 655 O O . ALA A 1 84 ? -39.413 52.736 27.403 1.00 33.06 84 ALA A O 1
ATOM 656 N N . PRO A 1 85 ? -38.930 53.440 25.305 1.00 36.34 85 PRO A N 1
ATOM 657 C CA . PRO A 1 85 ? -40.083 53.394 24.381 1.00 36.34 85 PRO A CA 1
ATOM 658 C C . PRO A 1 85 ? -39.954 54.091 22.985 1.00 36.34 85 PRO A C 1
ATOM 660 O O . PRO A 1 85 ? -39.078 54.913 22.739 1.00 36.34 85 PRO A O 1
ATOM 663 N N . THR A 1 86 ? -40.975 53.814 22.152 1.00 28.95 86 THR A N 1
ATOM 664 C CA . THR A 1 86 ? -41.747 54.697 21.225 1.00 28.95 86 THR A CA 1
ATOM 665 C C . THR A 1 86 ? -41.253 55.138 19.837 1.00 28.95 86 THR A C 1
ATOM 667 O O . THR A 1 86 ? -40.101 55.479 19.611 1.00 28.95 86 THR A O 1
ATOM 670 N N . ALA A 1 87 ? -42.247 55.151 18.936 1.00 34.19 87 ALA A N 1
ATOM 671 C CA . ALA A 1 87 ? -42.277 55.528 17.525 1.00 34.19 87 ALA A CA 1
ATOM 672 C C . ALA A 1 87 ? -42.615 57.014 17.284 1.00 34.19 87 ALA A C 1
ATOM 674 O O . ALA A 1 87 ? -43.239 57.625 18.151 1.00 34.19 87 ALA A O 1
ATOM 675 N N . SER A 1 88 ? -42.323 57.527 16.079 1.00 28.62 88 SER A N 1
ATOM 676 C CA . SER A 1 88 ? -43.117 58.557 15.375 1.00 28.62 88 SER A CA 1
ATOM 677 C C . SER A 1 88 ? -42.638 58.791 13.930 1.00 28.62 88 SER A C 1
ATOM 679 O O . SER A 1 88 ? -41.478 58.534 13.612 1.00 28.62 88 SER A O 1
ATOM 681 N N . ASP A 1 89 ? -43.573 59.285 13.120 1.00 30.05 89 ASP A N 1
ATOM 682 C CA . ASP A 1 89 ? -43.621 59.490 11.665 1.00 30.05 89 ASP A CA 1
ATOM 683 C C . ASP A 1 89 ? -42.773 60.646 11.055 1.00 30.05 89 ASP A C 1
ATOM 685 O O . ASP A 1 89 ? -42.199 61.465 11.772 1.00 30.05 89 ASP A O 1
ATOM 689 N N . ASP A 1 90 ? -42.830 60.697 9.708 1.00 32.06 90 ASP A N 1
ATOM 690 C CA . ASP A 1 90 ? -42.815 61.850 8.769 1.00 32.06 90 ASP A CA 1
ATOM 691 C C . ASP A 1 90 ? -41.549 62.256 7.954 1.00 32.06 90 ASP A C 1
ATOM 693 O O . ASP A 1 90 ? -40.591 62.839 8.455 1.00 32.06 90 ASP A O 1
ATOM 697 N N . ASP A 1 91 ? -41.645 61.943 6.644 1.00 29.48 91 ASP A N 1
ATOM 698 C CA . ASP A 1 91 ? -41.349 62.647 5.364 1.00 29.48 91 ASP A CA 1
ATOM 699 C C . ASP A 1 91 ? -40.411 63.883 5.245 1.00 29.48 91 ASP A C 1
ATOM 701 O O . ASP A 1 91 ? -40.459 64.812 6.046 1.00 29.48 91 ASP A O 1
ATOM 705 N N . TRP A 1 92 ? -39.641 63.950 4.130 1.00 26.22 92 TRP A N 1
ATOM 706 C CA . TRP A 1 92 ? -39.800 64.896 2.983 1.00 26.22 92 TRP A CA 1
ATOM 707 C C . TRP A 1 92 ? -38.542 65.024 2.059 1.00 26.22 92 TRP A C 1
ATOM 709 O O . TRP A 1 92 ? -37.430 65.272 2.516 1.00 26.22 92 TRP A O 1
ATOM 719 N N . ASP A 1 93 ? -38.800 64.922 0.740 1.00 29.62 93 ASP A N 1
ATOM 720 C CA . ASP A 1 93 ? -38.179 65.545 -0.465 1.00 29.62 93 ASP A CA 1
ATOM 721 C C . ASP A 1 93 ? -36.718 65.316 -0.965 1.00 29.62 93 ASP A C 1
ATOM 723 O O . ASP A 1 93 ? -35.771 65.940 -0.502 1.00 29.62 93 ASP A O 1
ATOM 727 N N . ALA A 1 94 ? -36.615 64.511 -2.051 1.00 27.62 94 ALA A N 1
ATOM 728 C CA . ALA A 1 94 ? -36.153 64.780 -3.451 1.00 27.62 94 ALA A CA 1
ATOM 729 C C . ALA A 1 94 ? -34.863 65.607 -3.776 1.00 27.62 94 ALA A C 1
ATOM 731 O O . ALA A 1 94 ? -34.407 66.383 -2.945 1.00 27.62 94 ALA A O 1
ATOM 732 N N . PRO A 1 95 ? -34.316 65.625 -5.033 1.00 48.19 95 PRO A N 1
ATOM 733 C CA . PRO A 1 95 ? -34.441 64.749 -6.230 1.00 48.19 95 PRO A CA 1
ATOM 734 C C . PRO A 1 95 ? -33.067 64.345 -6.865 1.00 48.19 95 PRO A C 1
ATOM 736 O O . PRO A 1 95 ? -32.050 64.893 -6.476 1.00 48.19 95 PRO A O 1
ATOM 739 N N . VAL A 1 96 ? -33.024 63.474 -7.901 1.00 30.98 96 VAL A N 1
ATOM 740 C CA . VAL A 1 96 ? -32.244 63.626 -9.175 1.00 30.98 96 VAL A CA 1
ATOM 741 C C . VAL A 1 96 ? -32.619 62.505 -10.180 1.00 30.98 96 VAL A C 1
ATOM 743 O O . VAL A 1 96 ? -32.666 61.325 -9.855 1.00 30.98 96 VAL A O 1
ATOM 746 N N . SER A 1 97 ? -32.863 62.910 -11.431 1.00 28.67 97 SER A N 1
ATOM 747 C CA . SER A 1 97 ? -33.130 62.125 -12.663 1.00 28.67 97 SER A CA 1
ATOM 748 C C . SER A 1 97 ? -31.901 62.149 -13.620 1.00 28.67 97 SER A C 1
ATOM 750 O O . SER A 1 97 ? -30.988 62.920 -13.329 1.00 28.67 97 SER A O 1
ATOM 752 N N . PRO A 1 98 ? -31.903 61.616 -14.872 1.00 49.25 98 PRO A N 1
ATOM 753 C CA . PRO A 1 98 ? -32.397 60.347 -15.446 1.00 49.25 98 PRO A CA 1
ATOM 754 C C . PRO A 1 98 ? -31.404 59.724 -16.485 1.00 49.25 98 PRO A C 1
ATOM 756 O O . PRO A 1 98 ? -30.370 60.315 -16.793 1.00 49.25 98 PRO A O 1
ATOM 759 N N . LYS A 1 99 ? -31.799 58.590 -17.106 1.00 28.66 99 LYS A N 1
ATOM 760 C CA . LYS A 1 99 ? -31.587 58.109 -18.514 1.00 28.66 99 LYS A CA 1
ATOM 761 C C . LYS A 1 99 ? -31.281 56.598 -18.512 1.00 28.66 99 LYS A C 1
ATOM 763 O O . LYS A 1 99 ? -30.492 56.155 -17.700 1.00 28.66 99 LYS A O 1
ATOM 768 N N . SER A 1 100 ? -31.820 55.733 -19.371 1.00 29.38 100 SER A N 1
ATOM 769 C CA . SER A 1 100 ? -32.695 55.854 -20.544 1.00 29.38 100 SER A CA 1
ATOM 770 C C . SER A 1 100 ? -33.274 54.469 -20.874 1.00 29.38 100 SER A C 1
ATOM 772 O O . SER A 1 100 ? -32.597 53.460 -20.705 1.00 29.38 100 SER A O 1
ATOM 774 N N . ALA A 1 101 ? -34.505 54.447 -21.381 1.00 29.59 101 ALA A N 1
ATOM 775 C CA . ALA A 1 101 ? -35.272 53.265 -21.763 1.00 29.59 101 ALA A CA 1
ATOM 776 C C . ALA A 1 101 ? -34.806 52.592 -23.070 1.00 29.59 101 ALA A C 1
ATOM 778 O O . ALA A 1 101 ? -34.346 53.268 -23.989 1.00 29.59 101 ALA A O 1
ATOM 779 N N . ALA A 1 102 ? -35.103 51.295 -23.206 1.00 29.14 102 ALA A N 1
ATOM 780 C CA . ALA A 1 102 ? -35.371 50.647 -24.490 1.00 29.14 102 ALA A CA 1
ATOM 781 C C . ALA A 1 102 ? -36.608 49.736 -24.357 1.00 29.14 102 ALA A C 1
ATOM 783 O O . ALA A 1 102 ? -36.735 48.970 -23.407 1.00 29.14 102 ALA A O 1
ATOM 784 N N . LYS A 1 103 ? -37.545 49.912 -25.295 1.00 32.16 103 LYS A N 1
ATOM 785 C CA . LYS A 1 103 ? -38.887 49.316 -25.381 1.00 32.16 103 LYS A CA 1
ATOM 786 C C . LYS A 1 103 ? -38.859 47.880 -25.924 1.00 32.16 103 LYS A C 1
ATOM 788 O O . LYS A 1 103 ? -38.150 47.624 -26.890 1.00 32.16 103 LYS A O 1
ATOM 793 N N . ALA A 1 104 ? -39.781 47.043 -25.446 1.00 28.59 104 ALA A N 1
ATOM 794 C CA . ALA A 1 104 ? -40.418 45.982 -26.231 1.00 28.59 104 ALA A CA 1
ATOM 795 C C . ALA A 1 104 ? -41.932 45.950 -25.921 1.00 28.59 104 ALA A C 1
ATOM 797 O O . ALA A 1 104 ? -42.363 46.320 -24.833 1.00 28.59 104 ALA A O 1
ATOM 798 N N . THR A 1 105 ? -42.711 45.628 -26.948 1.00 30.44 105 THR A N 1
ATOM 799 C CA . THR A 1 105 ? -44.142 45.888 -27.196 1.00 30.44 105 THR A CA 1
ATOM 800 C C . THR A 1 105 ? -45.138 44.973 -26.457 1.00 30.44 105 THR A C 1
ATOM 802 O O . THR A 1 105 ? -44.758 43.876 -26.062 1.00 30.44 105 THR A O 1
ATOM 805 N N . PRO A 1 106 ? -46.419 45.386 -26.316 1.00 40.47 106 PRO A N 1
ATOM 806 C CA . PRO A 1 106 ? -47.461 44.641 -25.608 1.00 40.47 106 PRO A CA 1
ATOM 807 C C . PRO A 1 106 ? -48.254 43.713 -26.544 1.00 40.47 106 PRO A C 1
ATOM 809 O O . PRO A 1 106 ? -48.535 44.083 -27.683 1.00 40.47 106 PRO A O 1
ATOM 812 N N . SER A 1 107 ? -48.679 42.551 -26.047 1.00 32.84 107 SER A N 1
ATOM 813 C CA . SER A 1 107 ? -49.765 41.772 -26.653 1.00 32.84 107 SER A CA 1
ATOM 814 C C . SER A 1 107 ? -50.718 41.252 -25.574 1.00 32.84 107 SER A C 1
ATOM 816 O O . SER A 1 107 ? -50.381 40.348 -24.812 1.00 32.84 107 SER A O 1
ATOM 818 N N . ASP A 1 108 ? -51.880 41.900 -25.532 1.00 34.12 108 ASP A N 1
ATOM 819 C CA . ASP A 1 108 ? -53.225 41.380 -25.273 1.00 34.12 108 ASP A CA 1
ATOM 820 C C . ASP A 1 108 ? -53.472 40.520 -24.024 1.00 34.12 108 ASP A C 1
ATOM 822 O O . ASP A 1 108 ? -53.508 39.292 -24.051 1.00 34.12 108 ASP A O 1
ATOM 826 N N . SER A 1 109 ? -53.805 41.212 -22.932 1.00 36.28 109 SER A N 1
ATOM 827 C CA . SER A 1 109 ? -54.611 40.669 -21.841 1.00 36.28 109 SER A CA 1
ATOM 828 C C . SER A 1 109 ? -56.077 40.549 -22.278 1.00 36.28 109 SER A C 1
ATOM 830 O O . SER A 1 109 ? -56.803 41.546 -22.328 1.00 36.28 109 SER A O 1
ATOM 832 N N . VAL A 1 110 ? -56.538 39.328 -22.541 1.00 39.03 110 VAL A N 1
ATOM 833 C CA . VAL A 1 110 ? -57.970 39.010 -22.492 1.00 39.03 110 VAL A CA 1
ATOM 834 C C . VAL A 1 110 ? -58.386 39.050 -21.020 1.00 39.03 110 VAL A C 1
ATOM 836 O O . VAL A 1 110 ? -57.888 38.281 -20.201 1.00 39.03 110 VAL A O 1
ATOM 839 N N . CYS A 1 111 ? -59.260 39.988 -20.661 1.00 37.03 111 CYS A N 1
ATOM 840 C CA . CYS A 1 111 ? -59.850 40.053 -19.329 1.00 37.03 111 CYS A CA 1
ATOM 841 C C . CYS A 1 111 ? -60.980 39.013 -19.253 1.00 37.03 111 CYS A C 1
ATOM 843 O O . CYS A 1 111 ? -62.026 39.196 -19.873 1.00 37.03 111 CYS A O 1
ATOM 845 N N . HIS A 1 112 ? -60.759 37.908 -18.538 1.00 40.03 112 HIS A N 1
ATOM 846 C CA . HIS A 1 112 ? -61.808 36.942 -18.208 1.00 40.03 112 HIS A CA 1
ATOM 847 C C . HIS A 1 112 ? -62.509 37.383 -16.921 1.00 40.03 112 HIS A C 1
ATOM 849 O O . HIS A 1 112 ? -61.988 37.184 -15.827 1.00 40.03 112 HIS A O 1
ATOM 855 N N . CYS A 1 113 ? -63.685 37.995 -17.052 1.00 45.62 113 CYS A N 1
ATOM 856 C CA . CYS A 1 113 ? -64.519 38.431 -15.931 1.00 45.62 113 CYS A CA 1
ATOM 857 C C . CYS A 1 113 ? -65.657 37.454 -15.561 1.00 45.62 113 CYS A C 1
ATOM 859 O O . CYS A 1 113 ? -66.534 37.843 -14.800 1.00 45.62 113 CYS A O 1
ATOM 861 N N . ASP A 1 114 ? -65.620 36.194 -16.018 1.00 52.94 114 ASP A N 1
ATOM 862 C CA . ASP A 1 114 ? -66.720 35.222 -15.832 1.00 52.94 114 ASP A CA 1
ATOM 863 C C . ASP A 1 114 ? -66.356 33.951 -15.030 1.00 52.94 114 ASP A C 1
ATOM 865 O O . ASP A 1 114 ? -67.070 32.953 -15.095 1.00 52.94 114 ASP A O 1
ATOM 869 N N . LEU A 1 115 ? -65.270 33.951 -14.250 1.00 53.91 115 LEU A N 1
ATOM 870 C CA . LEU A 1 115 ? -64.953 32.815 -13.370 1.00 53.91 115 LEU A CA 1
ATOM 871 C C . LEU A 1 115 ? -65.664 32.957 -12.019 1.00 53.91 115 LEU A C 1
ATOM 873 O O . LEU A 1 115 ? -65.647 34.028 -11.406 1.00 53.91 115 LEU A O 1
ATOM 877 N N . SER A 1 116 ? -66.259 31.867 -11.528 1.00 62.00 116 SER A N 1
ATOM 878 C CA . SER A 1 116 ? -66.767 31.811 -10.152 1.00 62.00 116 SER A CA 1
ATOM 879 C C . SER A 1 116 ? -65.619 32.013 -9.142 1.00 62.00 116 SER A C 1
ATOM 881 O O . SER A 1 116 ? -64.462 31.752 -9.477 1.00 62.00 116 SER A O 1
ATOM 883 N N . PRO A 1 117 ? -65.882 32.460 -7.897 1.00 60.41 117 PRO A N 1
ATOM 884 C CA . PRO A 1 117 ? -64.827 32.683 -6.903 1.00 60.41 117 PRO A CA 1
ATOM 885 C C . PRO A 1 117 ? -63.902 31.474 -6.690 1.00 60.41 117 PRO A C 1
ATOM 887 O O . PRO A 1 117 ? -62.702 31.661 -6.502 1.00 60.41 117 PRO A O 1
ATOM 890 N N . ASP A 1 118 ? -64.428 30.250 -6.787 1.00 54.88 118 ASP A N 1
ATOM 891 C CA . ASP A 1 118 ? -63.642 29.017 -6.654 1.00 54.88 118 ASP A CA 1
ATOM 892 C C . ASP A 1 118 ? -62.757 28.746 -7.881 1.00 54.88 118 ASP A C 1
ATOM 894 O O . ASP A 1 118 ? -61.605 28.338 -7.732 1.00 54.88 118 ASP A O 1
ATOM 898 N N . GLU A 1 119 ? -63.237 29.037 -9.092 1.00 56.28 119 GLU A N 1
ATOM 899 C CA . GLU A 1 119 ? -62.435 28.919 -10.317 1.00 56.28 119 GLU A CA 1
ATOM 900 C C . GLU A 1 119 ? -61.370 30.019 -10.402 1.00 56.28 119 GLU A C 1
ATOM 902 O O . GLU A 1 119 ? -60.229 29.753 -10.778 1.00 56.28 119 GLU A O 1
ATOM 907 N N . ALA A 1 120 ? -61.702 31.242 -9.979 1.00 59.84 120 ALA A N 1
ATOM 908 C CA . ALA A 1 120 ? -60.753 32.346 -9.877 1.00 59.84 120 ALA A CA 1
ATOM 909 C C . ALA A 1 120 ? -59.658 32.048 -8.839 1.00 59.84 120 ALA A C 1
ATOM 911 O O . ALA A 1 120 ? -58.481 32.305 -9.095 1.00 59.84 120 ALA A O 1
ATOM 912 N N . MET A 1 121 ? -60.016 31.443 -7.700 1.00 61.31 121 MET A N 1
ATOM 913 C CA . MET A 1 121 ? -59.047 30.970 -6.706 1.00 61.31 121 MET A CA 1
ATOM 914 C C . MET A 1 121 ? -58.207 29.798 -7.220 1.00 61.31 121 MET A C 1
ATOM 916 O O . MET A 1 121 ? -57.011 29.755 -6.936 1.00 61.31 121 MET A O 1
ATOM 920 N N . GLY A 1 122 ? -58.788 28.882 -8.002 1.00 66.88 122 GLY A N 1
ATOM 921 C CA . GLY A 1 122 ? -58.058 27.802 -8.673 1.00 66.88 122 GLY A CA 1
ATOM 922 C C . GLY A 1 122 ? -56.979 28.331 -9.622 1.00 66.88 122 GLY A C 1
ATOM 923 O O . GLY A 1 122 ? -55.814 27.954 -9.496 1.00 66.88 122 GLY A O 1
ATOM 924 N N . VAL A 1 123 ? -57.337 29.285 -10.487 1.00 68.38 123 VAL A N 1
ATOM 925 C CA . VAL A 1 123 ? -56.412 29.927 -11.440 1.00 68.38 123 VAL A CA 1
ATOM 926 C C . VAL A 1 123 ? -55.351 30.772 -10.726 1.00 68.38 123 VAL A C 1
ATOM 928 O O . VAL A 1 123 ? -54.175 30.721 -11.089 1.00 68.38 123 VAL A O 1
ATOM 931 N N . LEU A 1 124 ? -55.722 31.523 -9.682 1.00 65.56 124 LEU A N 1
ATOM 932 C CA . LEU A 1 124 ? -54.767 32.297 -8.877 1.00 65.56 124 LEU A CA 1
ATOM 933 C C . LEU A 1 124 ? -53.774 31.395 -8.140 1.00 65.56 124 LEU A C 1
ATOM 935 O O . LEU A 1 124 ? -52.600 31.747 -8.023 1.00 65.56 124 LEU A O 1
ATOM 939 N N . ARG A 1 125 ? -54.219 30.224 -7.672 1.00 66.88 125 ARG A N 1
ATOM 940 C CA . ARG A 1 125 ? -53.357 29.233 -7.024 1.00 66.88 125 ARG A CA 1
ATOM 941 C C . ARG A 1 125 ? -52.394 28.601 -8.025 1.00 66.88 125 ARG A C 1
ATOM 943 O O . ARG A 1 125 ? -51.204 28.563 -7.747 1.00 66.88 125 ARG A O 1
ATOM 950 N N . GLU A 1 126 ? -52.861 28.207 -9.208 1.00 66.75 126 GLU A N 1
ATOM 951 C CA . GLU A 1 126 ? -51.996 27.722 -10.296 1.00 66.75 126 GLU A CA 1
ATOM 952 C C . GLU A 1 126 ? -50.953 28.769 -10.718 1.00 66.75 126 GLU A C 1
ATOM 954 O O . GLU A 1 126 ? -49.770 28.459 -10.859 1.00 66.75 126 GLU A O 1
ATOM 959 N N . GLN A 1 127 ? -51.358 30.035 -10.846 1.00 67.50 127 GLN A N 1
ATOM 960 C CA . GLN A 1 127 ? -50.437 31.126 -11.166 1.00 67.50 127 GLN A CA 1
ATOM 961 C C . GLN A 1 127 ? -49.440 31.406 -10.034 1.00 67.50 127 GLN A C 1
ATOM 963 O O . GLN A 1 127 ? -48.273 31.680 -10.319 1.00 67.50 127 GLN A O 1
ATOM 968 N N . ALA A 1 128 ? -49.849 31.312 -8.767 1.00 59.72 128 ALA A N 1
ATOM 969 C CA . ALA A 1 128 ? -48.949 31.449 -7.623 1.00 59.72 128 ALA A CA 1
ATOM 970 C C . ALA A 1 128 ? -47.929 30.297 -7.552 1.00 59.72 128 ALA A C 1
ATOM 972 O O . ALA A 1 128 ? -46.748 30.559 -7.341 1.00 59.72 128 ALA A O 1
ATOM 973 N N . LEU A 1 129 ? -48.352 29.059 -7.830 1.00 56.44 129 LEU A N 1
ATOM 974 C CA . LEU A 1 129 ? -47.490 27.867 -7.899 1.00 56.44 129 LEU A CA 1
ATOM 975 C C . LEU A 1 129 ? -46.548 27.877 -9.109 1.00 56.44 129 LEU A C 1
ATOM 977 O O . LEU A 1 129 ? -45.431 27.370 -9.055 1.00 56.44 129 LEU A O 1
ATOM 981 N N . SER A 1 130 ? -46.954 28.514 -10.208 1.00 60.28 130 SER A N 1
ATOM 982 C CA . SER A 1 130 ? -46.056 28.762 -11.344 1.00 60.28 130 SER A CA 1
ATOM 983 C C . SER A 1 130 ? -45.006 29.848 -11.055 1.00 60.28 130 SER A C 1
ATOM 985 O O . SER A 1 130 ? -44.036 29.985 -11.799 1.00 60.28 130 SER A O 1
ATOM 987 N N . ARG A 1 131 ? -45.205 30.632 -9.982 1.00 54.03 131 ARG A N 1
ATOM 988 C CA . ARG A 1 131 ? -44.351 31.751 -9.546 1.00 54.03 131 ARG A CA 1
ATOM 989 C C . ARG A 1 131 ? -43.584 31.475 -8.256 1.00 54.03 131 ARG A C 1
ATOM 991 O O . ARG A 1 131 ? -42.818 32.345 -7.838 1.00 54.03 131 ARG A O 1
ATOM 998 N N . THR A 1 132 ? -43.763 30.316 -7.623 1.00 46.78 132 THR A N 1
ATOM 999 C CA . THR A 1 132 ? -42.920 29.917 -6.495 1.00 46.78 132 THR A CA 1
ATOM 1000 C C . THR A 1 132 ? -41.466 29.949 -6.948 1.00 46.78 132 THR A C 1
ATOM 1002 O O . THR A 1 132 ? -41.105 29.387 -7.982 1.00 46.78 132 THR A O 1
ATOM 1005 N N . THR A 1 133 ? -40.634 30.672 -6.198 1.00 47.12 133 THR A N 1
ATOM 1006 C CA . THR A 1 133 ? -39.184 30.663 -6.379 1.00 47.12 133 THR A CA 1
ATOM 1007 C C . THR A 1 133 ? -38.706 29.210 -6.455 1.00 47.12 133 THR A C 1
ATOM 1009 O O . THR A 1 133 ? -39.233 28.377 -5.716 1.00 47.12 133 THR A O 1
ATOM 1012 N N . PRO A 1 134 ? -37.688 28.881 -7.273 1.00 51.88 134 PRO A N 1
ATOM 1013 C CA . PRO A 1 134 ? -37.209 27.502 -7.459 1.00 51.88 134 PRO A CA 1
ATOM 1014 C C . PRO A 1 134 ? -36.734 26.802 -6.167 1.00 51.88 134 PRO A C 1
ATOM 1016 O O . PRO A 1 134 ? -36.363 25.635 -6.198 1.00 51.88 134 PRO A O 1
ATOM 1019 N N . HIS A 1 135 ? -36.750 27.502 -5.030 1.00 50.19 135 HIS A N 1
ATOM 1020 C CA . HIS A 1 135 ? -36.336 27.035 -3.712 1.00 50.19 135 HIS A CA 1
ATOM 1021 C C . HIS A 1 135 ? -37.499 26.702 -2.762 1.00 50.19 135 HIS A C 1
ATOM 1023 O O . HIS A 1 135 ? -37.244 26.248 -1.650 1.00 50.19 135 HIS A O 1
ATOM 1029 N N . ILE A 1 136 ? -38.761 26.917 -3.156 1.00 53.03 136 ILE A N 1
ATOM 1030 C CA . ILE A 1 136 ? -39.928 26.484 -2.373 1.00 53.03 136 ILE A CA 1
ATOM 1031 C C . ILE A 1 136 ? -40.509 25.244 -3.051 1.00 53.03 136 ILE A C 1
ATOM 1033 O O . ILE A 1 136 ? -41.281 25.341 -4.001 1.00 53.03 136 ILE A O 1
ATOM 1037 N N . ILE A 1 137 ? -40.100 24.067 -2.574 1.00 54.56 137 ILE A N 1
ATOM 1038 C CA . ILE A 1 137 ? -40.677 22.786 -2.990 1.00 54.56 137 ILE A CA 1
ATOM 1039 C C . ILE A 1 137 ? -41.964 22.593 -2.183 1.00 54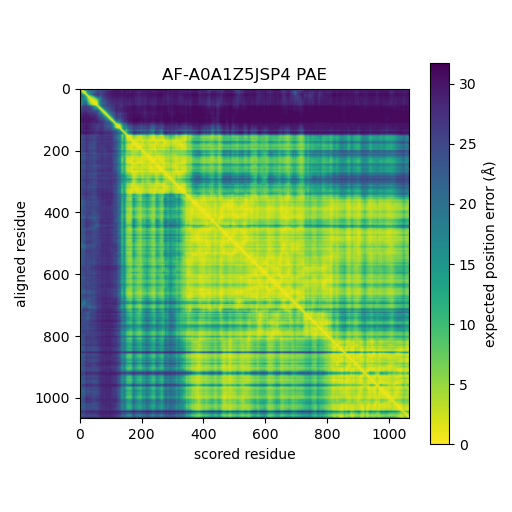.56 137 ILE A C 1
ATOM 1041 O O . ILE A 1 137 ? -41.911 22.305 -0.988 1.00 54.56 137 ILE A O 1
ATOM 1045 N N . GLU A 1 138 ? -43.126 22.773 -2.812 1.00 53.94 138 GLU A N 1
ATOM 1046 C CA . GLU A 1 138 ? -44.379 22.332 -2.201 1.00 53.94 138 GLU A CA 1
ATOM 1047 C C . GLU A 1 138 ? -44.444 20.803 -2.193 1.00 53.94 138 GLU A C 1
ATOM 1049 O O . GLU A 1 138 ? -44.203 20.136 -3.202 1.00 53.94 138 GLU A O 1
ATOM 1054 N N . CYS A 1 139 ? -44.795 20.245 -1.038 1.00 57.12 139 CYS A N 1
ATOM 1055 C CA . CYS A 1 139 ? -45.076 18.829 -0.879 1.00 57.12 139 CYS A CA 1
ATOM 1056 C C . CYS A 1 139 ? -46.224 18.419 -1.802 1.00 57.12 139 CYS A C 1
ATOM 1058 O O . CYS A 1 139 ? -47.385 18.701 -1.501 1.00 57.12 139 CYS A O 1
ATOM 1060 N N . ALA A 1 140 ? -45.918 17.753 -2.918 1.00 49.97 140 ALA A N 1
ATOM 1061 C CA . ALA A 1 140 ? -46.948 17.207 -3.791 1.00 49.97 140 ALA A CA 1
ATOM 1062 C C . ALA A 1 140 ? -47.887 16.301 -2.975 1.00 49.97 140 ALA A C 1
ATOM 1064 O O . ALA A 1 140 ? -47.439 15.481 -2.168 1.00 49.97 140 ALA A O 1
ATOM 1065 N N . ALA A 1 141 ? -49.194 16.474 -3.172 1.00 43.19 141 ALA A N 1
ATOM 1066 C CA . ALA A 1 141 ? -50.233 15.735 -2.469 1.00 43.19 141 ALA A CA 1
ATOM 1067 C C . ALA A 1 141 ? -50.158 14.240 -2.818 1.00 43.19 141 ALA A C 1
ATOM 1069 O O . ALA A 1 141 ? -50.766 13.785 -3.781 1.00 43.19 141 ALA A O 1
ATOM 1070 N N . ALA A 1 142 ? -49.393 13.467 -2.050 1.00 43.94 142 ALA A N 1
ATOM 1071 C CA . ALA A 1 142 ? -49.517 12.018 -2.067 1.00 43.94 142 ALA A CA 1
ATOM 1072 C C . ALA A 1 142 ? -50.678 11.600 -1.154 1.00 43.94 142 ALA A C 1
ATOM 1074 O O . ALA A 1 142 ? -50.904 12.212 -0.106 1.00 43.94 142 ALA A O 1
ATOM 1075 N N . ASP A 1 143 ? -51.391 10.545 -1.551 1.00 42.56 143 ASP A N 1
ATOM 1076 C CA . ASP A 1 143 ? -52.504 9.967 -0.797 1.00 42.56 143 ASP A CA 1
ATOM 1077 C C . ASP A 1 143 ? -52.151 9.771 0.687 1.00 42.56 143 ASP A C 1
ATOM 1079 O O . ASP A 1 143 ? -51.020 9.405 1.038 1.00 42.56 143 ASP A O 1
ATOM 1083 N N . ALA A 1 144 ? -53.131 10.027 1.562 1.00 39.28 144 ALA A N 1
ATOM 1084 C CA . ALA A 1 144 ? -52.992 9.974 3.015 1.00 39.28 144 ALA A CA 1
ATOM 1085 C C . ALA A 1 144 ? -52.245 8.701 3.463 1.00 39.28 144 ALA A C 1
ATOM 1087 O O . ALA A 1 144 ? -52.744 7.586 3.323 1.00 39.28 144 ALA A O 1
ATOM 1088 N N . GLY A 1 145 ? -51.022 8.887 3.974 1.00 46.12 145 GLY A N 1
ATOM 1089 C CA . GLY A 1 145 ? -50.120 7.815 4.414 1.00 46.12 145 GLY A CA 1
ATOM 1090 C C . GLY A 1 145 ? -48.804 7.699 3.634 1.00 46.12 145 GLY A C 1
ATOM 1091 O O . GLY A 1 145 ? -47.876 7.078 4.141 1.00 46.12 145 GLY A O 1
ATOM 1092 N N . LYS A 1 146 ? -48.673 8.319 2.449 1.00 40.81 146 LYS A N 1
ATOM 1093 C CA . LYS A 1 146 ? -47.426 8.308 1.648 1.00 40.81 146 LYS A CA 1
ATOM 1094 C C . LYS A 1 146 ? -46.749 9.680 1.484 1.00 40.81 146 LYS A C 1
ATOM 1096 O O . LYS A 1 146 ? -45.636 9.738 0.974 1.00 40.81 146 LYS A O 1
ATOM 1101 N N . SER A 1 147 ? -47.376 10.773 1.933 1.00 44.31 147 SER A N 1
ATOM 1102 C CA . SER A 1 147 ? -46.918 12.158 1.687 1.00 44.31 147 SER A CA 1
ATOM 1103 C C . SER A 1 147 ? -45.748 12.650 2.537 1.00 44.31 147 SER A C 1
ATOM 1105 O O . SER A 1 147 ? -45.125 13.645 2.182 1.00 44.31 147 SER A O 1
ATOM 1107 N N . GLN A 1 148 ? -45.408 11.974 3.636 1.00 49.84 148 GLN A N 1
ATOM 1108 C CA . GLN A 1 148 ? -44.375 12.473 4.550 1.00 49.84 148 GLN A CA 1
ATOM 1109 C C . GLN A 1 148 ? -42.940 12.165 4.090 1.00 49.84 148 GLN A C 1
ATOM 1111 O O . GLN A 1 148 ? -42.038 12.962 4.332 1.00 49.84 148 GLN A O 1
ATOM 1116 N N . ALA A 1 149 ? -42.709 11.068 3.365 1.00 50.41 149 ALA A N 1
ATOM 1117 C CA . ALA A 1 149 ? -41.353 10.659 2.979 1.00 50.41 149 ALA A CA 1
ATOM 1118 C C . ALA A 1 149 ? -40.676 11.597 1.959 1.00 50.41 149 ALA A C 1
ATOM 1120 O O . ALA A 1 149 ? -39.455 11.649 1.911 1.00 50.41 149 ALA A O 1
ATOM 1121 N N . ALA A 1 150 ? -41.448 12.348 1.163 1.00 51.75 150 ALA A N 1
ATOM 1122 C CA . ALA A 1 150 ? -40.910 13.283 0.168 1.00 51.75 150 ALA A CA 1
ATOM 1123 C C . ALA A 1 150 ? -40.533 14.660 0.752 1.00 51.75 150 ALA A C 1
ATOM 1125 O O . ALA A 1 150 ? -39.854 15.433 0.084 1.00 51.75 150 ALA A O 1
ATOM 1126 N N . CYS A 1 151 ? -40.975 14.974 1.977 1.00 61.31 151 CYS A N 1
ATOM 1127 C CA . CYS A 1 151 ? -40.825 16.301 2.589 1.00 61.31 151 CYS A CA 1
ATOM 1128 C C . CYS A 1 151 ? -40.020 16.324 3.886 1.00 61.31 151 CYS A C 1
ATOM 1130 O O . CYS A 1 151 ? -39.758 17.395 4.434 1.00 61.31 151 CYS A O 1
ATOM 1132 N N . HIS A 1 152 ? -39.627 15.158 4.388 1.00 73.00 152 HIS A N 1
ATOM 1133 C CA . HIS A 1 152 ? -38.725 15.046 5.520 1.00 73.00 152 HIS A CA 1
ATOM 1134 C C . HIS A 1 152 ? -37.364 14.566 5.041 1.00 73.00 152 HIS A C 1
ATOM 1136 O O . HIS A 1 152 ? -37.279 13.685 4.190 1.00 73.00 152 HIS A O 1
ATOM 1142 N N . LEU A 1 153 ? -36.304 15.115 5.639 1.00 78.31 153 LEU A N 1
ATOM 1143 C CA . LEU A 1 153 ? -34.958 14.577 5.476 1.00 78.31 153 LEU A CA 1
ATOM 1144 C C . LEU A 1 153 ? -34.991 13.078 5.829 1.00 78.31 153 LEU A C 1
ATOM 1146 O O . LEU A 1 153 ? -35.400 12.771 6.958 1.00 78.31 153 LEU A O 1
ATOM 1150 N N . PRO A 1 154 ? -34.603 12.159 4.925 1.00 83.81 154 PRO A N 1
ATOM 1151 C CA . PRO A 1 154 ? -34.625 10.728 5.200 1.00 83.81 154 PRO A CA 1
ATOM 1152 C C . PRO A 1 154 ? -33.861 10.390 6.483 1.00 83.81 154 PRO A C 1
ATOM 1154 O O . PRO A 1 154 ? -32.799 10.958 6.746 1.00 83.81 154 PRO A O 1
ATOM 1157 N N . SER A 1 155 ? -34.363 9.441 7.282 1.00 84.12 155 SER A N 1
ATOM 1158 C CA . SER A 1 155 ? -33.738 9.101 8.571 1.00 84.12 155 SER A CA 1
ATOM 1159 C C . SER A 1 155 ? -32.273 8.672 8.406 1.00 84.12 155 SER A C 1
ATOM 1161 O O . SER A 1 155 ? -31.455 8.992 9.257 1.00 84.12 155 SER A O 1
ATOM 1163 N N . ALA A 1 156 ? -31.904 8.041 7.283 1.00 82.50 156 ALA A N 1
ATOM 1164 C CA . ALA A 1 156 ? -30.513 7.694 6.976 1.00 82.50 156 ALA A CA 1
ATOM 1165 C C . ALA A 1 156 ? -29.595 8.925 6.837 1.00 82.50 156 ALA A C 1
ATOM 1167 O O . ALA A 1 156 ? -28.527 8.951 7.443 1.00 82.50 156 ALA A O 1
ATOM 1168 N N . GLU A 1 157 ? -30.020 9.957 6.100 1.00 83.19 157 GLU A N 1
ATOM 1169 C CA . GLU A 1 157 ? -29.261 11.209 5.942 1.00 83.19 157 GLU A CA 1
ATOM 1170 C C . GLU A 1 157 ? -29.177 11.974 7.265 1.00 83.19 157 GLU A C 1
ATOM 1172 O O . GLU A 1 157 ? -28.109 12.446 7.653 1.00 83.19 157 GLU A O 1
ATOM 1177 N N . ARG A 1 158 ? -30.287 12.022 8.014 1.00 87.94 158 ARG A N 1
ATOM 1178 C CA . ARG A 1 158 ? -30.329 12.616 9.356 1.00 87.94 158 ARG A CA 1
ATOM 1179 C C . ARG A 1 158 ? -29.348 11.930 10.304 1.00 87.94 158 ARG A C 1
ATOM 1181 O O . ARG A 1 158 ? -28.583 12.602 10.988 1.00 87.94 158 ARG A O 1
ATOM 1188 N N . PHE A 1 159 ? -29.368 10.601 10.357 1.00 90.38 159 PHE A N 1
ATOM 1189 C CA . PHE A 1 159 ? -28.504 9.826 11.245 1.00 90.38 159 PHE A CA 1
ATOM 1190 C C . PHE A 1 159 ? -27.030 9.980 10.872 1.00 90.38 159 PHE A C 1
ATOM 1192 O O . PHE A 1 159 ? -26.201 10.158 11.766 1.00 90.38 159 PHE A O 1
ATOM 1199 N N . ALA A 1 160 ? -26.710 9.986 9.575 1.00 84.38 160 ALA A N 1
ATOM 1200 C CA . ALA A 1 160 ? -25.361 10.253 9.088 1.00 84.38 160 ALA A CA 1
ATOM 1201 C C . ALA A 1 160 ? -24.875 11.651 9.503 1.00 84.38 160 ALA A C 1
ATOM 1203 O O . ALA A 1 160 ? -23.774 11.777 10.036 1.00 84.38 160 ALA A O 1
ATOM 1204 N N . ALA A 1 161 ? -25.712 12.682 9.346 1.00 85.62 161 ALA A N 1
ATOM 1205 C CA . ALA A 1 161 ? -25.382 14.053 9.737 1.00 85.62 161 ALA A CA 1
ATOM 1206 C C . ALA A 1 161 ? -25.183 14.218 11.256 1.00 85.62 161 ALA A C 1
ATOM 1208 O O . ALA A 1 161 ? -24.301 14.956 11.688 1.00 85.62 161 ALA A O 1
ATOM 1209 N N . LEU A 1 162 ? -25.973 13.513 12.073 1.00 89.31 162 LEU A N 1
ATOM 1210 C CA . LEU A 1 162 ? -25.833 13.512 13.535 1.00 89.31 162 LEU A CA 1
ATOM 1211 C C . LEU A 1 162 ? -24.690 12.609 14.032 1.00 89.31 162 LEU A C 1
ATOM 1213 O O . LEU A 1 162 ? -24.348 12.641 15.214 1.00 89.31 162 LEU A O 1
ATOM 1217 N N . GLY A 1 163 ? -24.136 11.749 13.172 1.00 87.00 163 GLY A N 1
ATOM 1218 C CA . GLY A 1 163 ? -23.177 10.720 13.570 1.00 87.00 163 GLY A CA 1
ATOM 1219 C C . GLY A 1 163 ? -23.755 9.718 14.577 1.00 87.00 163 GLY A C 1
ATOM 1220 O O . GLY A 1 163 ? -23.019 9.197 15.415 1.00 87.00 163 GLY A O 1
ATOM 1221 N N . GLN A 1 164 ? -25.068 9.469 14.557 1.00 91.25 164 GLN A N 1
ATOM 1222 C CA . GLN A 1 164 ? -25.743 8.486 15.414 1.00 91.25 164 GLN A CA 1
ATOM 1223 C C . GLN A 1 164 ? -27.093 8.055 14.843 1.00 91.25 164 GLN A C 1
ATOM 1225 O O . GLN A 1 164 ? -27.746 8.809 14.130 1.00 91.25 164 GLN A O 1
ATOM 1230 N N . LYS A 1 165 ? -27.539 6.853 15.205 1.00 92.81 165 LYS A N 1
ATOM 1231 C CA . LYS A 1 165 ? -28.915 6.393 14.995 1.00 92.81 165 LYS A CA 1
ATOM 1232 C C . LYS A 1 165 ? -29.695 6.608 16.282 1.00 92.81 165 LYS A C 1
ATOM 1234 O O . LYS A 1 165 ? -29.150 6.414 17.369 1.00 92.81 165 LYS A O 1
ATOM 1239 N N . GLY A 1 166 ? -30.967 6.964 16.172 1.00 94.44 166 GLY A N 1
ATOM 1240 C CA . GLY A 1 166 ? -31.819 6.935 17.351 1.00 94.44 166 GLY A CA 1
ATOM 1241 C C . GLY A 1 166 ? -32.173 5.502 17.736 1.00 94.44 166 GLY A C 1
ATOM 1242 O O . GLY A 1 166 ? -32.251 4.606 16.895 1.00 94.44 166 GLY A O 1
ATOM 1243 N N . ALA A 1 167 ? -32.322 5.284 19.035 1.00 96.62 167 ALA A N 1
ATOM 1244 C CA . ALA A 1 167 ? -32.622 3.988 19.628 1.00 96.62 167 ALA A CA 1
ATOM 1245 C C . ALA A 1 167 ? -33.260 4.192 20.999 1.00 96.62 167 ALA A C 1
ATOM 1247 O O . ALA A 1 167 ? -33.000 5.205 21.648 1.00 96.62 167 ALA A O 1
ATOM 1248 N N . THR A 1 168 ? -34.017 3.209 21.477 1.00 98.25 168 THR A N 1
ATOM 1249 C CA . THR A 1 168 ? -34.621 3.249 22.815 1.00 98.25 168 THR A CA 1
ATOM 1250 C C . THR A 1 168 ? -34.020 2.174 23.706 1.00 98.25 168 THR A C 1
ATOM 1252 O O . THR A 1 168 ? -34.132 0.985 23.418 1.00 98.25 168 THR A O 1
ATOM 1255 N N . LEU A 1 169 ? -33.407 2.583 24.819 1.00 98.31 169 LEU A N 1
ATOM 1256 C CA . LEU A 1 169 ? -32.993 1.692 25.900 1.00 98.31 169 LEU A CA 1
ATOM 1257 C C . LEU A 1 169 ? -34.054 1.740 26.995 1.00 98.31 169 LEU A C 1
ATOM 1259 O O . LEU A 1 169 ? -34.118 2.682 27.787 1.00 98.31 169 LEU A O 1
ATOM 1263 N N . TRP A 1 170 ? -34.894 0.714 27.028 1.00 97.94 170 TRP A N 1
ATOM 1264 C CA . TRP A 1 170 ? -35.997 0.583 27.962 1.00 97.94 170 TRP A CA 1
ATOM 1265 C C . TRP A 1 170 ? -35.556 -0.151 29.228 1.00 97.94 170 TRP A C 1
ATOM 1267 O O . TRP A 1 170 ? -35.547 -1.380 29.286 1.00 97.94 170 TRP A O 1
ATOM 1277 N N . MET A 1 171 ? -35.179 0.601 30.261 1.00 97.25 171 MET A N 1
ATOM 1278 C CA . MET A 1 171 ? -34.755 0.048 31.544 1.00 97.25 171 MET A CA 1
ATOM 1279 C C . MET A 1 171 ? -35.964 -0.295 32.414 1.00 97.25 171 MET A C 1
ATOM 1281 O O . MET A 1 171 ? -36.687 0.596 32.862 1.00 97.25 171 MET A O 1
ATOM 1285 N N . THR A 1 172 ? -36.137 -1.585 32.706 1.00 95.56 172 THR A N 1
ATOM 1286 C CA . THR A 1 172 ? -37.213 -2.128 33.550 1.00 95.56 172 THR A CA 1
ATOM 1287 C C . THR A 1 172 ? -36.646 -2.863 34.764 1.00 95.56 172 THR A C 1
ATOM 1289 O O . THR A 1 172 ? -35.544 -3.410 34.737 1.00 95.56 172 THR A O 1
ATOM 1292 N N . GLY A 1 173 ? -37.385 -2.841 35.871 1.00 93.12 173 GLY A N 1
ATOM 1293 C CA . GLY A 1 173 ? -36.991 -3.484 37.125 1.00 93.12 173 GLY A CA 1
ATOM 1294 C C . GLY A 1 173 ? -37.736 -2.900 38.318 1.00 93.12 173 GLY A C 1
ATOM 1295 O O . GLY A 1 173 ? -38.310 -1.808 38.239 1.00 93.12 173 GLY A O 1
ATOM 1296 N N . CYS A 1 174 ? -37.674 -3.581 39.454 1.00 91.75 174 CYS A N 1
ATOM 1297 C CA . CYS A 1 174 ? -38.296 -3.138 40.701 1.00 91.75 174 CYS A CA 1
ATOM 1298 C C . CYS A 1 174 ? -37.748 -1.782 41.198 1.00 91.75 174 CYS A C 1
ATOM 1300 O O . CYS A 1 174 ? -36.698 -1.290 40.753 1.00 91.75 174 CYS A O 1
ATOM 1302 N N . SER A 1 175 ? -38.470 -1.123 42.112 1.00 90.00 175 SER A N 1
ATOM 1303 C CA . SER A 1 175 ? -37.988 0.125 42.728 1.00 90.00 175 SER A CA 1
ATOM 1304 C C . SER A 1 175 ? -36.648 -0.119 43.440 1.00 90.00 175 SER A C 1
ATOM 1306 O O . SER A 1 175 ? -36.446 -1.174 44.026 1.00 90.00 175 SER A O 1
ATOM 1308 N N . GLY A 1 176 ? -35.688 0.804 43.354 1.00 88.81 176 GLY A N 1
ATOM 1309 C CA . GLY A 1 176 ? -34.351 0.617 43.951 1.00 88.81 176 GLY A CA 1
ATOM 1310 C C . GLY A 1 176 ? -33.374 -0.294 43.180 1.00 88.81 176 GLY A C 1
ATOM 1311 O O . GLY A 1 176 ? -32.218 -0.414 43.582 1.00 88.81 176 GLY A O 1
ATOM 1312 N N . ALA A 1 177 ? -33.770 -0.888 42.043 1.00 93.00 177 ALA A N 1
ATOM 1313 C CA . ALA A 1 177 ? -32.893 -1.774 41.257 1.00 93.00 177 ALA A CA 1
ATOM 1314 C C . ALA A 1 177 ? -31.706 -1.065 40.570 1.00 93.00 177 ALA A C 1
ATOM 1316 O O . ALA A 1 177 ? -30.774 -1.725 40.122 1.00 93.00 177 ALA A O 1
ATOM 1317 N N . GLY A 1 178 ? -31.715 0.273 40.507 1.00 92.38 178 GLY A N 1
ATOM 1318 C CA . GLY A 1 178 ? -30.619 1.078 39.948 1.00 92.38 178 GLY A CA 1
ATOM 1319 C C . GLY A 1 178 ? -30.900 1.739 38.594 1.00 92.38 178 GLY A C 1
ATOM 1320 O O . GLY A 1 178 ? -29.980 2.295 38.013 1.00 92.38 178 GLY A O 1
ATOM 1321 N N . LYS A 1 179 ? -32.149 1.730 38.095 1.00 94.12 179 LYS A N 1
ATOM 1322 C CA . LYS A 1 179 ? -32.518 2.286 36.770 1.00 94.12 179 LYS A CA 1
ATOM 1323 C C . LYS A 1 179 ? -32.025 3.719 36.577 1.00 94.12 179 LYS A C 1
ATOM 1325 O O . LYS A 1 179 ? -31.303 3.994 35.632 1.00 94.12 179 LYS A O 1
ATOM 1330 N N . THR A 1 180 ? -32.381 4.611 37.504 1.00 91.12 180 THR A N 1
ATOM 1331 C CA . THR A 1 180 ? -31.963 6.018 37.463 1.00 91.12 180 THR A CA 1
ATOM 1332 C C . THR A 1 180 ? -30.442 6.137 37.508 1.00 91.12 180 THR A C 1
ATOM 1334 O O . THR A 1 180 ? -29.876 6.832 36.682 1.00 91.12 180 THR A O 1
ATOM 1337 N N . THR A 1 181 ? -29.774 5.402 38.401 1.00 94.19 181 THR A N 1
ATOM 1338 C CA . THR A 1 181 ? -28.310 5.422 38.542 1.00 94.19 181 THR A CA 1
ATOM 1339 C C . THR A 1 181 ? -27.594 5.015 37.253 1.00 94.19 181 THR A C 1
ATOM 1341 O O . THR A 1 181 ? -26.707 5.732 36.800 1.00 94.19 181 THR A O 1
ATOM 1344 N N . ILE A 1 182 ? -27.995 3.897 36.638 1.00 96.56 182 ILE A N 1
ATOM 1345 C CA . ILE A 1 182 ? -27.383 3.409 35.395 1.00 96.56 182 ILE A CA 1
ATOM 1346 C C . ILE A 1 182 ? -27.725 4.323 34.214 1.00 96.56 182 ILE A C 1
ATOM 1348 O O . ILE A 1 182 ? -26.839 4.635 33.425 1.00 96.56 182 ILE A O 1
ATOM 1352 N N . ALA A 1 183 ? -28.972 4.795 34.104 1.00 95.56 183 ALA A N 1
ATOM 1353 C CA . ALA A 1 183 ? -29.373 5.721 33.046 1.00 95.56 183 ALA A CA 1
ATOM 1354 C C . ALA A 1 183 ? -28.608 7.049 33.126 1.00 95.56 183 ALA A C 1
ATOM 1356 O O . ALA A 1 183 ? -28.125 7.516 32.103 1.00 95.56 183 ALA A O 1
ATOM 1357 N N . THR A 1 184 ? -28.443 7.622 34.324 1.00 95.56 184 THR A N 1
ATOM 1358 C CA . THR A 1 184 ? -27.646 8.841 34.532 1.00 95.56 184 THR A CA 1
ATOM 1359 C C . THR A 1 184 ? -26.180 8.617 34.171 1.00 95.56 184 THR A C 1
ATOM 1361 O O . THR A 1 184 ? -25.597 9.441 33.478 1.00 95.56 184 THR A O 1
ATOM 1364 N N . ALA A 1 185 ? -25.582 7.502 34.600 1.00 96.31 185 ALA A N 1
ATOM 1365 C CA . ALA A 1 185 ? -24.184 7.210 34.290 1.00 96.31 185 ALA A CA 1
ATOM 1366 C C . ALA A 1 185 ? -23.957 6.960 32.787 1.00 96.31 185 ALA A C 1
ATOM 1368 O O . ALA A 1 185 ? -22.959 7.410 32.231 1.00 96.31 185 ALA A O 1
ATOM 1369 N N . LEU A 1 186 ? -24.890 6.283 32.110 1.00 96.88 186 LEU A N 1
ATOM 1370 C CA . LEU A 1 186 ? -24.820 6.073 30.665 1.00 96.88 186 LEU A CA 1
ATOM 1371 C C . LEU A 1 186 ? -25.031 7.376 29.880 1.00 96.88 186 LEU A C 1
ATOM 1373 O O . LEU A 1 186 ? -24.305 7.621 28.921 1.00 96.88 186 LEU A O 1
ATOM 1377 N N . GLU A 1 187 ? -26.003 8.202 30.277 1.00 97.00 187 GLU A N 1
ATOM 1378 C CA . GLU A 1 187 ? -26.237 9.538 29.711 1.00 97.00 187 GLU A CA 1
ATOM 1379 C C . GLU A 1 187 ? -24.972 10.396 29.811 1.00 97.00 187 GLU A C 1
ATOM 1381 O O . GLU A 1 187 ? -24.534 10.965 28.813 1.00 97.00 187 GLU A O 1
ATOM 1386 N N . ASP A 1 188 ? -24.333 10.405 30.984 1.00 96.12 188 ASP A N 1
ATOM 1387 C CA . ASP A 1 188 ? -23.069 11.101 31.222 1.00 96.12 188 ASP A CA 1
ATOM 1388 C C . ASP A 1 188 ? -21.970 10.637 30.258 1.00 96.12 188 ASP A C 1
ATOM 1390 O O . ASP A 1 188 ? -21.332 11.463 29.602 1.00 96.12 188 ASP A O 1
ATOM 1394 N N . GLN A 1 189 ? -21.803 9.317 30.108 1.00 93.00 189 GLN A N 1
ATOM 1395 C CA . GLN A 1 189 ? -20.822 8.740 29.190 1.00 93.00 189 GLN A CA 1
ATOM 1396 C C . GLN A 1 189 ? -21.098 9.127 27.732 1.00 93.00 189 GLN A C 1
ATOM 1398 O O . GLN A 1 189 ? -20.226 9.671 27.052 1.00 93.00 189 GLN A O 1
ATOM 1403 N N . LEU A 1 190 ? -22.316 8.881 27.250 1.00 93.94 190 LEU A N 1
ATOM 1404 C CA . LEU A 1 190 ? -22.693 9.121 25.857 1.00 93.94 190 LEU A CA 1
ATOM 1405 C C . LEU A 1 190 ? -22.603 10.603 25.474 1.00 93.94 190 LEU A C 1
ATOM 1407 O O . LEU A 1 190 ? -22.105 10.919 24.395 1.00 93.94 190 LEU A O 1
ATOM 1411 N N . VAL A 1 191 ? -23.037 11.512 26.349 1.00 93.94 191 VAL A N 1
ATOM 1412 C CA . VAL A 1 191 ? -23.011 12.954 26.071 1.00 93.94 191 VAL A CA 1
ATOM 1413 C C . VAL A 1 191 ? -21.592 13.507 26.187 1.00 93.94 191 VAL A C 1
ATOM 1415 O O . VAL A 1 191 ? -21.115 14.156 25.259 1.00 93.94 191 VAL A O 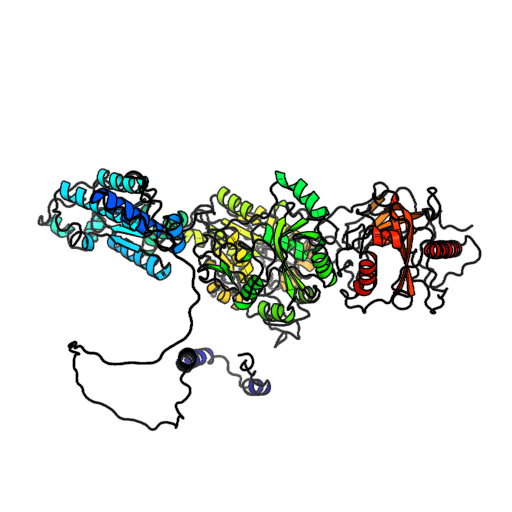1
ATOM 1418 N N . LYS A 1 192 ? -20.895 13.262 27.305 1.00 89.75 192 LYS A N 1
ATOM 1419 C CA . LYS A 1 192 ? -19.615 13.936 27.586 1.00 89.75 192 LYS A CA 1
ATOM 1420 C C . LYS A 1 192 ? -18.430 13.332 26.846 1.00 89.75 192 LYS A C 1
ATOM 1422 O O . LYS A 1 192 ? -17.518 14.070 26.488 1.00 89.75 192 LYS A O 1
ATOM 1427 N N . TYR A 1 193 ? -18.426 12.016 26.637 1.00 81.12 193 TYR A N 1
ATOM 1428 C CA . TYR A 1 193 ? -17.272 11.311 26.071 1.00 81.12 193 TYR A CA 1
ATOM 1429 C C . TYR A 1 193 ? -17.486 10.905 24.612 1.00 81.12 193 TYR A C 1
ATOM 1431 O O . TYR A 1 193 ? -16.536 10.944 23.836 1.00 81.12 193 TYR A O 1
ATOM 1439 N N . TYR A 1 194 ? -18.719 10.560 24.220 1.00 83.75 194 TYR A N 1
ATOM 1440 C CA . TYR A 1 194 ? -19.040 10.189 22.834 1.00 83.75 194 TYR A CA 1
ATOM 1441 C C . TYR A 1 194 ? -19.703 11.319 22.030 1.00 83.75 194 TYR A C 1
ATOM 1443 O O . TYR A 1 194 ? -19.899 11.159 20.823 1.00 83.75 194 TYR A O 1
ATOM 1451 N N . GLY A 1 195 ? -20.058 12.442 22.668 1.00 88.69 195 GLY A N 1
ATOM 1452 C CA . GLY A 1 195 ? -20.680 13.592 22.006 1.00 88.69 195 GLY A CA 1
ATOM 1453 C C . GLY A 1 195 ? -22.052 13.289 21.399 1.00 88.69 195 GLY A C 1
ATOM 1454 O O . GLY A 1 195 ? -22.405 13.879 20.383 1.00 88.69 195 GLY A O 1
ATOM 1455 N N . LYS A 1 196 ? -22.799 12.330 21.961 1.00 93.62 196 LYS A N 1
ATOM 1456 C CA . LYS A 1 196 ? -24.077 11.869 21.404 1.00 93.62 196 LYS A CA 1
ATOM 1457 C C . LYS A 1 196 ? -25.268 12.618 21.982 1.00 93.62 196 LYS A C 1
ATOM 1459 O O . LYS A 1 196 ? -25.303 12.963 23.161 1.00 93.62 196 LYS A O 1
ATOM 1464 N N . HIS A 1 197 ? -26.283 12.801 21.149 1.00 96.00 197 HIS A N 1
ATOM 1465 C CA . HIS A 1 197 ? -27.596 13.294 21.527 1.00 96.00 197 HIS A CA 1
ATOM 1466 C C . HIS A 1 197 ? -28.373 12.194 22.245 1.00 96.00 197 HIS A C 1
ATOM 1468 O O . HIS A 1 197 ? -28.792 11.199 21.645 1.00 96.00 197 HIS A O 1
ATOM 1474 N N . VAL A 1 198 ? -28.561 12.390 23.544 1.00 97.44 198 VAL A N 1
ATOM 1475 C CA . VAL A 1 198 ? -29.270 11.473 24.434 1.00 97.44 198 VAL A CA 1
ATOM 1476 C C . VAL A 1 198 ? -30.377 12.241 25.134 1.00 97.44 198 VAL A C 1
ATOM 1478 O O . VAL A 1 198 ? -30.202 13.413 25.468 1.00 97.44 198 VAL A O 1
ATOM 1481 N N . TYR A 1 199 ? -31.510 11.587 25.368 1.00 96.81 199 TYR A N 1
ATOM 1482 C CA . TYR A 1 199 ? -32.548 12.140 26.227 1.00 96.81 199 TYR A CA 1
ATOM 1483 C C . TYR A 1 199 ? -33.125 11.064 27.135 1.00 96.81 199 TYR A C 1
ATOM 1485 O O . TYR A 1 199 ? -33.436 9.953 26.699 1.00 96.81 199 TYR A O 1
ATOM 1493 N N . ARG A 1 200 ? -33.265 11.389 28.419 1.00 95.62 200 ARG A N 1
ATOM 1494 C CA . ARG A 1 200 ? -33.745 10.456 29.435 1.00 95.62 200 ARG A CA 1
ATOM 1495 C C . ARG A 1 200 ? -35.207 10.726 29.775 1.00 95.62 200 ARG A C 1
ATOM 1497 O O . ARG A 1 200 ? -35.553 11.818 30.210 1.00 95.62 200 ARG A O 1
ATOM 1504 N N . LEU A 1 201 ? -36.060 9.720 29.613 1.00 95.12 201 LEU A N 1
ATOM 1505 C CA . LEU A 1 201 ? -37.473 9.737 29.990 1.00 95.12 201 LEU A CA 1
ATOM 1506 C C . LEU A 1 201 ? -37.654 8.929 31.276 1.00 95.12 201 LEU A C 1
ATOM 1508 O O . LEU A 1 201 ? -37.401 7.724 31.308 1.00 95.12 201 LEU A O 1
ATOM 1512 N N . ASP A 1 202 ? -38.082 9.573 32.355 1.00 89.38 202 ASP A N 1
ATOM 1513 C CA . ASP A 1 202 ? -38.256 8.924 33.650 1.00 89.38 202 ASP A CA 1
ATOM 1514 C C . ASP A 1 202 ? -39.539 9.370 34.355 1.00 89.38 202 ASP A C 1
ATOM 1516 O O . ASP A 1 202 ? -40.309 10.205 33.880 1.00 89.38 202 ASP A O 1
ATOM 1520 N N . GLY A 1 203 ? -39.804 8.771 35.514 1.00 82.06 203 GLY A N 1
ATOM 1521 C CA . GLY A 1 203 ? -40.979 9.126 36.300 1.00 82.06 203 GLY A CA 1
ATOM 1522 C C . GLY A 1 203 ? -41.002 10.585 36.766 1.00 82.06 203 GLY A C 1
ATOM 1523 O O . GLY A 1 203 ? -42.088 11.069 37.064 1.00 82.06 203 GLY A O 1
ATOM 1524 N N . ASP A 1 204 ? -39.868 11.283 36.832 1.00 78.06 204 ASP A N 1
ATOM 1525 C CA . ASP A 1 204 ? -39.787 12.631 37.398 1.00 78.06 204 ASP A CA 1
ATOM 1526 C C . ASP A 1 204 ? -40.155 13.689 36.340 1.00 78.06 204 ASP A C 1
ATOM 1528 O O . ASP A 1 204 ? -40.938 14.604 36.628 1.00 78.06 204 ASP A O 1
ATOM 1532 N N . ASN A 1 205 ? -39.694 13.526 35.092 1.00 85.81 205 ASN A N 1
ATOM 1533 C CA . ASN A 1 205 ? -40.062 14.424 33.990 1.00 85.81 205 ASN A CA 1
ATOM 1534 C C . ASN A 1 205 ? -41.410 14.081 33.332 1.00 85.81 205 ASN A C 1
ATOM 1536 O O . ASN A 1 205 ? -42.153 14.984 32.940 1.00 85.81 205 ASN A O 1
ATOM 1540 N N . LEU A 1 206 ? -41.795 12.804 33.274 1.00 91.00 206 LEU A N 1
ATOM 1541 C CA . LEU A 1 206 ? -43.069 12.408 32.670 1.00 91.00 206 LEU A CA 1
ATOM 1542 C C . LEU A 1 206 ? -44.265 12.720 33.576 1.00 91.00 206 LEU A C 1
ATOM 1544 O O . LEU A 1 206 ? -45.271 13.234 33.088 1.00 91.00 206 LEU A O 1
ATOM 1548 N N . ARG A 1 207 ? -44.181 12.443 34.888 1.00 85.50 207 ARG A N 1
ATOM 1549 C CA . ARG A 1 207 ? -45.330 12.598 35.812 1.00 85.50 207 ARG A CA 1
ATOM 1550 C C . ARG A 1 207 ? -45.728 14.040 36.072 1.00 85.50 207 ARG A C 1
ATOM 1552 O O . ARG A 1 207 ? -46.866 14.289 36.438 1.00 85.50 207 ARG A O 1
ATOM 1559 N N . THR A 1 208 ? -44.805 14.981 35.935 1.00 86.44 208 THR A N 1
ATOM 1560 C CA . THR A 1 208 ? -45.101 16.406 36.132 1.00 86.44 208 THR A CA 1
ATOM 1561 C C . THR A 1 208 ? -45.547 17.089 34.834 1.00 86.44 208 THR A C 1
ATOM 1563 O O . THR A 1 208 ? -46.190 18.138 34.885 1.00 86.44 208 THR A O 1
ATOM 1566 N N . GLY A 1 209 ? -45.266 16.473 33.679 1.00 89.19 209 GLY A N 1
ATOM 1567 C CA . GLY A 1 209 ? -45.595 16.972 32.344 1.00 89.19 209 GLY A CA 1
ATOM 1568 C C . GLY A 1 209 ? -46.641 16.122 31.620 1.00 89.19 209 GLY A C 1
ATOM 1569 O O . GLY A 1 209 ? -47.839 16.268 31.861 1.00 89.19 209 GLY A O 1
ATOM 1570 N N . LEU A 1 210 ? -46.183 15.261 30.702 1.00 92.00 210 LEU A N 1
ATOM 1571 C CA . LEU A 1 210 ? -47.024 14.507 29.756 1.00 92.00 210 LEU A CA 1
ATOM 1572 C C . LEU A 1 210 ? -48.036 13.562 30.429 1.00 92.00 210 LEU A C 1
ATOM 1574 O O . LEU A 1 210 ? -49.110 13.331 29.880 1.00 92.00 210 LEU A O 1
ATOM 1578 N N . ASN A 1 211 ? -47.698 13.033 31.606 1.00 94.31 211 ASN A N 1
ATOM 1579 C CA . ASN A 1 211 ? -48.494 12.046 32.342 1.00 94.31 211 ASN A CA 1
ATOM 1580 C C . ASN A 1 211 ? -49.071 12.622 33.649 1.00 94.31 211 ASN A C 1
ATOM 1582 O O . ASN A 1 211 ? -49.394 11.864 34.563 1.00 94.31 211 ASN A O 1
ATOM 1586 N N . ARG A 1 212 ? -49.184 13.953 33.771 1.00 91.88 212 ARG A N 1
ATOM 1587 C CA . ARG A 1 212 ? -49.688 14.626 34.989 1.00 91.88 212 ARG A CA 1
ATOM 1588 C C . ARG A 1 212 ? -51.156 14.343 35.314 1.00 91.88 212 ARG A C 1
ATOM 1590 O O . ARG A 1 212 ? -51.593 14.582 36.433 1.00 91.88 212 ARG A O 1
ATOM 1597 N N . ASP A 1 213 ? -51.913 13.894 34.321 1.00 93.19 213 ASP A N 1
ATOM 1598 C CA . ASP A 1 213 ? -53.323 13.516 34.401 1.00 93.19 213 ASP A CA 1
ATOM 1599 C C . ASP A 1 213 ? -53.538 12.060 34.852 1.00 93.19 213 ASP A C 1
ATOM 1601 O O . ASP A 1 213 ? -54.670 11.683 35.144 1.00 93.19 213 ASP A O 1
ATOM 1605 N N . LEU A 1 214 ? -52.477 11.246 34.927 1.00 90.56 214 LEU A N 1
ATOM 1606 C CA . LEU A 1 214 ? -52.568 9.810 35.200 1.00 90.56 214 LEU A CA 1
ATOM 1607 C C . LEU A 1 214 ? -52.385 9.482 36.691 1.00 90.56 214 LEU A C 1
ATOM 1609 O O . LEU A 1 214 ? -51.455 9.957 37.347 1.00 90.56 214 LEU A O 1
ATOM 1613 N N . GLY A 1 215 ? -53.266 8.626 37.218 1.00 83.81 215 GLY A N 1
ATOM 1614 C CA . GLY A 1 215 ? -53.225 8.112 38.589 1.00 83.81 215 GLY A CA 1
ATOM 1615 C C . GLY A 1 215 ? -52.361 6.852 38.768 1.00 83.81 215 GLY A C 1
ATOM 1616 O O . GLY A 1 215 ? -51.392 6.610 38.052 1.00 83.81 215 GLY A O 1
ATOM 1617 N N . PHE A 1 216 ? -52.700 6.027 39.767 1.00 81.88 216 PHE A N 1
ATOM 1618 C CA . PHE A 1 216 ? -51.981 4.781 40.097 1.00 81.88 216 PHE A CA 1
ATOM 1619 C C . PHE A 1 216 ? -52.745 3.501 39.726 1.00 81.88 216 PHE A C 1
ATOM 1621 O O . PHE A 1 216 ? -52.280 2.407 40.069 1.00 81.88 216 PHE A O 1
ATOM 1628 N N . SER A 1 217 ? -53.897 3.621 39.054 1.00 84.50 217 SER A N 1
ATOM 1629 C CA . SER A 1 217 ? -54.688 2.470 38.606 1.00 84.50 217 SER A CA 1
ATOM 1630 C C . SER A 1 217 ? -53.929 1.648 37.556 1.00 84.50 217 SER A C 1
ATOM 1632 O O . SER A 1 217 ? -53.009 2.150 36.912 1.00 84.50 217 SER A O 1
ATOM 1634 N N . ALA A 1 218 ? -54.296 0.378 37.360 1.00 82.56 218 ALA A N 1
ATOM 1635 C CA . ALA A 1 218 ? -53.658 -0.459 36.340 1.00 82.56 218 ALA A CA 1
ATOM 1636 C C . ALA A 1 218 ? -53.790 0.145 34.925 1.00 82.56 218 ALA A C 1
ATOM 1638 O O . ALA A 1 218 ? -52.817 0.149 34.177 1.00 82.56 218 ALA A O 1
ATOM 1639 N N . ALA A 1 219 ? -54.951 0.731 34.600 1.00 87.38 219 ALA A N 1
ATOM 1640 C CA . ALA A 1 219 ? -55.188 1.405 33.323 1.00 87.38 219 ALA A CA 1
ATOM 1641 C C . ALA A 1 219 ? -54.322 2.666 33.157 1.00 87.38 219 ALA A C 1
ATOM 1643 O O . ALA A 1 219 ? -53.711 2.848 32.108 1.00 87.38 219 ALA A O 1
ATOM 1644 N N . ASP A 1 220 ? -54.195 3.491 34.203 1.00 89.62 220 ASP A N 1
ATOM 1645 C CA . ASP A 1 220 ? -53.324 4.677 34.172 1.00 89.62 220 ASP A CA 1
ATOM 1646 C C . ASP A 1 220 ? -51.843 4.296 34.038 1.00 89.62 220 ASP A C 1
ATOM 1648 O O . ASP A 1 220 ? -51.075 4.981 33.363 1.00 89.62 220 ASP A O 1
ATOM 1652 N N . ARG A 1 221 ? -51.420 3.187 34.664 1.00 86.12 221 ARG A N 1
ATOM 1653 C CA . ARG A 1 221 ? -50.052 2.659 34.529 1.00 86.12 221 ARG A CA 1
ATOM 1654 C C . ARG A 1 221 ? -49.781 2.179 33.101 1.00 86.12 221 ARG A C 1
ATOM 1656 O O . ARG A 1 221 ? -48.726 2.518 32.566 1.00 86.12 221 ARG A O 1
ATOM 1663 N N . ALA A 1 222 ? -50.721 1.451 32.498 1.00 89.94 222 ALA A N 1
ATOM 1664 C CA . ALA A 1 222 ? -50.625 1.005 31.109 1.00 89.94 222 ALA A CA 1
ATOM 1665 C C . ALA A 1 222 ? -50.586 2.200 30.139 1.00 89.94 222 ALA A C 1
ATOM 1667 O O . ALA A 1 222 ? -49.701 2.279 29.288 1.00 89.94 222 ALA A O 1
ATOM 1668 N N . GLU A 1 223 ? -51.460 3.197 30.321 1.00 93.94 223 GLU A N 1
ATOM 1669 C CA . GLU A 1 223 ? -51.464 4.416 29.499 1.00 93.94 223 GLU A CA 1
ATOM 1670 C C . GLU A 1 223 ? -50.179 5.236 29.673 1.00 93.94 223 GLU A C 1
ATOM 1672 O O . GLU A 1 223 ? -49.643 5.760 28.697 1.00 93.94 223 GLU A O 1
ATOM 1677 N N . SER A 1 224 ? -49.628 5.300 30.889 1.00 93.12 224 SER A N 1
ATOM 1678 C CA . SER A 1 224 ? -48.337 5.944 31.153 1.00 93.12 224 SER A CA 1
ATOM 1679 C C . SER A 1 224 ? -47.214 5.279 30.352 1.00 93.12 224 SER A C 1
ATOM 1681 O O . SER A 1 224 ? -46.458 5.975 29.673 1.00 93.12 224 SER A O 1
ATOM 1683 N N . VAL A 1 225 ? -47.145 3.940 30.359 1.00 94.75 225 VAL A N 1
ATOM 1684 C CA . VAL A 1 225 ? -46.170 3.175 29.562 1.00 94.75 225 VAL A CA 1
ATOM 1685 C C . VAL A 1 225 ? -46.391 3.385 28.065 1.00 94.75 225 VAL A C 1
ATOM 1687 O O . VAL A 1 225 ? -45.425 3.654 27.351 1.00 94.75 225 VAL A O 1
ATOM 1690 N N . ARG A 1 226 ? -47.642 3.348 27.591 1.00 96.44 226 ARG A N 1
ATOM 1691 C CA . ARG A 1 226 ? -47.984 3.568 26.179 1.00 96.44 226 ARG A CA 1
ATOM 1692 C C . ARG A 1 226 ? -47.569 4.964 25.698 1.00 96.44 226 ARG A C 1
ATOM 1694 O O . ARG A 1 226 ? -46.908 5.074 24.667 1.00 96.44 226 ARG A O 1
ATOM 1701 N N . ARG A 1 227 ? -47.896 6.030 26.447 1.00 96.38 227 ARG A N 1
ATOM 1702 C CA . ARG A 1 227 ? -47.497 7.418 26.125 1.00 96.38 227 ARG A CA 1
ATOM 1703 C C . ARG A 1 227 ? -45.983 7.574 26.083 1.00 96.38 227 ARG A C 1
ATOM 1705 O O . ARG A 1 227 ? -45.459 8.191 25.158 1.00 96.38 227 ARG A O 1
ATOM 1712 N N . THR A 1 228 ? -45.276 6.998 27.055 1.00 96.38 228 THR A N 1
ATOM 1713 C CA . THR A 1 228 ? -43.810 7.013 27.060 1.00 96.38 228 THR A CA 1
ATOM 1714 C C . THR A 1 228 ? -43.230 6.235 25.885 1.00 96.38 228 THR A C 1
ATOM 1716 O O . THR A 1 228 ? -42.255 6.692 25.301 1.00 96.38 228 THR A O 1
ATOM 1719 N N . GLY A 1 229 ? -43.832 5.105 25.505 1.00 95.94 229 GLY A N 1
ATOM 1720 C CA . GLY A 1 229 ? -43.435 4.328 24.332 1.00 95.94 229 GLY A CA 1
ATOM 1721 C C . GLY A 1 229 ? -43.544 5.114 23.027 1.00 95.94 229 GLY A C 1
ATOM 1722 O O . GLY A 1 229 ? -42.584 5.147 22.259 1.00 95.94 229 GLY A O 1
ATOM 1723 N N . GLU A 1 230 ? -44.662 5.809 22.799 1.00 96.56 230 GLU A N 1
ATOM 1724 C CA . GLU A 1 230 ? -44.828 6.679 21.622 1.00 96.56 230 GLU A CA 1
ATOM 1725 C C . GLU A 1 230 ? -43.834 7.846 21.632 1.00 96.56 230 GLU A C 1
ATOM 1727 O O . GLU A 1 230 ? -43.197 8.128 20.618 1.00 96.56 230 GLU A O 1
ATOM 1732 N N . LEU A 1 231 ? -43.645 8.500 22.785 1.00 96.44 231 LEU A N 1
ATOM 1733 C CA . LEU A 1 231 ? -42.681 9.594 22.906 1.00 96.44 231 LEU A CA 1
ATOM 1734 C C . LEU A 1 231 ? -41.250 9.115 22.625 1.00 96.44 231 LEU A C 1
ATOM 1736 O O . LEU A 1 231 ? -40.521 9.771 21.886 1.00 96.44 231 LEU A O 1
ATOM 1740 N N . ALA A 1 232 ? -40.858 7.963 23.176 1.00 97.06 232 ALA A N 1
ATOM 1741 C CA . ALA A 1 232 ? -39.546 7.372 22.936 1.00 97.06 232 ALA A CA 1
ATOM 1742 C C . ALA A 1 232 ? -39.331 7.034 21.455 1.00 97.06 232 ALA A C 1
ATOM 1744 O O . ALA A 1 232 ? -38.256 7.289 20.919 1.00 97.06 232 ALA A O 1
ATOM 1745 N N . THR A 1 233 ? -40.378 6.554 20.783 1.00 96.19 233 THR A N 1
ATOM 1746 C CA . THR A 1 233 ? -40.358 6.284 19.340 1.00 96.19 233 THR A CA 1
ATOM 1747 C C . THR A 1 233 ? -40.085 7.570 18.546 1.00 96.19 233 THR A C 1
ATOM 1749 O O . THR A 1 233 ? -39.227 7.571 17.670 1.00 96.19 233 THR A O 1
ATOM 1752 N N . LEU A 1 234 ? -40.735 8.690 18.890 1.00 95.44 234 LEU A N 1
ATOM 1753 C CA . LEU A 1 234 ? -40.508 9.988 18.232 1.00 95.44 234 LEU A CA 1
ATOM 1754 C C . LEU A 1 234 ? -39.093 10.537 18.459 1.00 95.44 234 LEU A C 1
ATOM 1756 O O . LEU A 1 234 ? -38.464 11.024 17.521 1.00 95.44 234 LEU A O 1
ATOM 1760 N N . PHE A 1 235 ? -38.576 10.456 19.690 1.00 96.44 235 PHE A N 1
ATOM 1761 C CA . PHE A 1 235 ? -37.194 10.856 19.974 1.00 96.44 235 PHE A CA 1
ATOM 1762 C C . PHE A 1 235 ? -36.197 10.001 19.184 1.00 96.44 235 PHE A C 1
ATOM 1764 O O . PHE A 1 235 ? -35.251 10.533 18.599 1.00 96.44 235 PHE A O 1
ATOM 1771 N N . ALA A 1 236 ? -36.422 8.689 19.123 1.00 95.19 236 ALA A N 1
ATOM 1772 C CA . ALA A 1 236 ? -35.566 7.788 18.371 1.00 95.19 236 ALA A CA 1
ATOM 1773 C C . ALA A 1 236 ? -35.653 8.015 16.847 1.00 95.19 236 ALA A C 1
ATOM 1775 O O . ALA A 1 236 ? -34.617 8.047 16.187 1.00 95.19 236 ALA A O 1
ATOM 1776 N N . ASP A 1 237 ? -36.825 8.284 16.266 1.00 92.31 237 ASP A N 1
ATOM 1777 C CA . ASP A 1 237 ? -36.912 8.667 14.844 1.00 92.31 237 ASP A CA 1
ATOM 1778 C C . ASP A 1 237 ? -36.174 9.991 14.552 1.00 92.31 237 ASP A C 1
ATOM 1780 O O . ASP A 1 237 ? -35.492 10.142 13.533 1.00 92.31 237 ASP A O 1
ATOM 1784 N N . ALA A 1 238 ? -36.200 10.936 15.497 1.00 93.06 238 ALA A N 1
ATOM 1785 C CA . ALA A 1 238 ? -35.428 12.177 15.413 1.00 93.06 238 ALA A CA 1
ATOM 1786 C C . ALA A 1 238 ? -33.901 11.973 15.532 1.00 93.06 238 ALA A C 1
ATOM 1788 O O . ALA A 1 238 ? -33.142 12.927 15.363 1.00 93.06 238 ALA A O 1
ATOM 1789 N N . GLY A 1 239 ? -33.436 10.746 15.790 1.00 93.50 239 GLY A N 1
ATOM 1790 C CA . GLY A 1 239 ? -32.020 10.400 15.914 1.00 93.50 239 GLY A CA 1
ATOM 1791 C C . GLY A 1 239 ? -31.488 10.419 17.344 1.00 93.50 239 GLY A C 1
ATOM 1792 O O . GLY A 1 239 ? -30.288 10.249 17.534 1.00 93.50 239 GLY A O 1
ATOM 1793 N N . VAL A 1 240 ? -32.338 10.596 18.357 1.00 97.19 240 VAL A N 1
ATOM 1794 C CA . VAL A 1 240 ? -31.931 10.675 19.769 1.00 97.19 240 VAL A CA 1
ATOM 1795 C C . VAL A 1 240 ? -31.832 9.279 20.387 1.00 97.19 240 VAL A C 1
ATOM 1797 O O . VAL A 1 240 ? -32.717 8.438 20.217 1.00 97.19 240 VAL A O 1
ATOM 1800 N N . ILE A 1 241 ? -30.764 9.022 21.147 1.00 98.06 241 ILE A N 1
ATOM 1801 C CA . ILE A 1 241 ? -30.673 7.820 21.984 1.00 98.06 241 ILE A CA 1
ATOM 1802 C C . ILE A 1 241 ? -31.540 8.061 23.221 1.00 98.06 241 ILE A C 1
ATOM 1804 O O . ILE A 1 241 ? -31.215 8.872 24.087 1.00 98.06 241 ILE A O 1
ATOM 1808 N N . THR A 1 242 ? -32.672 7.377 23.295 1.00 98.06 242 THR A N 1
ATOM 1809 C CA . THR A 1 242 ? -33.670 7.579 24.340 1.00 98.06 242 THR A CA 1
ATOM 1810 C C . THR A 1 242 ? -33.464 6.580 25.468 1.00 98.06 242 THR A C 1
ATOM 1812 O O . THR A 1 242 ? -33.560 5.370 25.267 1.00 98.06 242 THR A O 1
ATOM 1815 N N . LEU A 1 243 ? -33.201 7.073 26.677 1.00 98.19 243 LEU A N 1
ATOM 1816 C CA . LEU A 1 243 ? -33.065 6.245 27.876 1.00 98.19 243 LEU A CA 1
ATOM 1817 C C . LEU A 1 243 ? -34.367 6.292 28.669 1.00 98.19 243 LEU A C 1
ATOM 1819 O O . LEU A 1 243 ? -34.699 7.325 29.244 1.00 98.19 243 LEU A O 1
ATOM 1823 N N . VAL A 1 244 ? -35.102 5.186 28.735 1.00 97.38 244 VAL A N 1
ATOM 1824 C CA . VAL A 1 244 ? -36.362 5.126 29.484 1.00 97.38 244 VAL A CA 1
ATOM 1825 C C . VAL A 1 244 ? -36.141 4.425 30.819 1.00 97.38 244 VAL A C 1
ATOM 1827 O O . VAL A 1 244 ? -35.707 3.279 30.856 1.00 97.38 244 VAL A O 1
ATOM 1830 N N . GLY A 1 245 ? -36.452 5.102 31.924 1.00 94.62 245 GLY A N 1
ATOM 1831 C CA . GLY A 1 245 ? -36.327 4.577 33.285 1.00 94.62 245 GLY A CA 1
ATOM 1832 C C . GLY A 1 245 ? -37.677 4.430 33.980 1.00 94.62 245 GLY A C 1
ATOM 1833 O O . GLY A 1 245 ? -38.030 5.258 34.821 1.00 94.62 245 GLY A O 1
ATOM 1834 N N . LEU A 1 246 ? -38.419 3.359 33.682 1.00 92.00 246 LEU A N 1
ATOM 1835 C CA . LEU A 1 246 ? -39.731 3.075 34.280 1.00 92.00 246 LEU A CA 1
ATOM 1836 C C . LEU A 1 246 ? -39.742 1.728 35.014 1.00 92.00 246 LEU A C 1
ATOM 1838 O O . LEU A 1 246 ? -38.884 0.878 34.817 1.00 92.00 246 LEU A O 1
ATOM 1842 N N . ILE A 1 247 ? -40.699 1.525 35.926 1.00 90.06 247 ILE A N 1
ATOM 1843 C CA . ILE A 1 247 ? -40.895 0.190 36.519 1.00 90.06 247 ILE A CA 1
ATOM 1844 C C . ILE A 1 247 ? -41.498 -0.753 35.472 1.00 90.06 247 ILE A C 1
ATOM 1846 O O . ILE A 1 247 ? -41.026 -1.874 35.352 1.00 90.06 247 ILE A O 1
ATOM 1850 N N . SER A 1 248 ? -42.499 -0.289 34.707 1.00 91.44 248 SER A N 1
ATOM 1851 C CA . SER A 1 248 ? -43.136 -1.021 33.591 1.00 91.44 248 SER A CA 1
ATOM 1852 C C . SER A 1 248 ? -43.375 -2.514 33.898 1.00 91.44 248 SER A C 1
ATOM 1854 O O . SER A 1 248 ? -42.723 -3.372 33.303 1.00 91.44 248 SER A O 1
ATOM 1856 N N . PRO A 1 249 ? -44.230 -2.837 34.887 1.00 90.25 249 PRO A N 1
ATOM 1857 C CA . PRO A 1 249 ? -44.287 -4.175 35.473 1.00 90.25 249 PRO A CA 1
ATOM 1858 C C . PRO A 1 249 ? -44.850 -5.260 34.567 1.00 90.25 249 PRO A C 1
ATOM 1860 O O . PRO A 1 249 ? -44.439 -6.408 34.703 1.00 90.25 249 PRO A O 1
ATOM 1863 N N . TYR A 1 250 ? -45.777 -4.923 33.675 1.00 92.62 250 TYR A N 1
ATOM 1864 C CA . TYR A 1 250 ? -46.502 -5.903 32.875 1.00 92.62 250 TYR A CA 1
ATOM 1865 C C . TYR A 1 250 ? -45.762 -6.178 31.567 1.00 92.62 250 TYR A C 1
ATOM 1867 O O . TYR A 1 250 ? -45.319 -5.246 30.895 1.00 92.62 250 TYR A O 1
ATOM 1875 N N . ALA A 1 251 ? -45.609 -7.458 31.221 1.00 93.56 251 ALA A N 1
ATOM 1876 C CA . ALA A 1 251 ? -44.922 -7.861 29.992 1.00 93.56 251 ALA A CA 1
ATOM 1877 C C . ALA A 1 251 ? -45.652 -7.349 28.738 1.00 93.56 251 ALA A C 1
ATOM 1879 O O . ALA A 1 251 ? -45.012 -6.797 27.851 1.00 93.56 251 ALA A O 1
ATOM 1880 N N . GLU A 1 252 ? -46.986 -7.429 28.727 1.00 94.75 252 GLU A N 1
ATOM 1881 C CA . GLU A 1 252 ? -47.836 -7.002 27.606 1.00 94.75 252 GLU A CA 1
ATOM 1882 C C . GLU A 1 252 ? -47.603 -5.534 27.210 1.00 94.75 252 GLU A C 1
ATOM 1884 O O . GLU A 1 252 ? -47.489 -5.224 26.024 1.00 94.75 252 GLU A O 1
ATOM 1889 N N . ASP A 1 253 ? -47.453 -4.637 28.192 1.00 94.94 253 ASP A N 1
ATOM 1890 C CA . ASP A 1 253 ? -47.194 -3.218 27.930 1.00 94.94 253 ASP A CA 1
ATOM 1891 C C . ASP A 1 253 ? -45.808 -3.003 27.303 1.00 94.94 253 ASP A C 1
ATOM 1893 O O . ASP A 1 253 ? -45.652 -2.207 26.377 1.00 94.94 253 ASP A O 1
ATOM 1897 N N . ARG A 1 254 ? -44.784 -3.717 27.794 1.00 95.81 254 ARG A N 1
ATOM 1898 C CA . ARG A 1 254 ? -43.416 -3.617 27.257 1.00 95.81 254 ARG A CA 1
ATOM 1899 C C . ARG A 1 254 ? -43.332 -4.197 25.847 1.00 95.81 254 ARG A C 1
ATOM 1901 O O . ARG A 1 254 ? -42.708 -3.584 24.982 1.00 95.81 254 ARG A O 1
ATOM 1908 N N . ASP A 1 255 ? -44.009 -5.315 25.601 1.00 95.62 255 ASP A N 1
ATOM 1909 C CA . ASP A 1 255 ? -44.094 -5.951 24.286 1.00 95.62 255 ASP A CA 1
ATOM 1910 C C . ASP A 1 255 ? -44.828 -5.059 23.273 1.00 95.62 255 ASP A C 1
ATOM 1912 O O . ASP A 1 255 ? -44.418 -4.973 22.114 1.00 95.62 255 ASP A O 1
ATOM 1916 N N . ALA A 1 256 ? -45.862 -4.324 23.699 1.00 95.69 256 ALA A N 1
ATOM 1917 C CA . ALA A 1 256 ? -46.535 -3.342 22.850 1.00 95.69 256 ALA A CA 1
ATOM 1918 C C . ALA A 1 256 ? -45.604 -2.184 22.450 1.00 95.69 256 ALA A C 1
ATOM 1920 O O . ALA A 1 256 ? -45.575 -1.792 21.281 1.00 95.69 256 ALA A O 1
ATOM 1921 N N . VAL A 1 257 ? -44.799 -1.664 23.387 1.00 96.94 257 VAL A N 1
ATOM 1922 C CA . VAL A 1 257 ? -43.801 -0.622 23.084 1.00 96.94 257 VAL A CA 1
ATOM 1923 C C . VAL A 1 257 ? -42.710 -1.151 22.152 1.00 96.94 257 VAL A C 1
ATOM 1925 O O . VAL A 1 257 ? -42.344 -0.466 21.195 1.00 96.94 257 VAL A O 1
ATOM 1928 N N . ARG A 1 258 ? -42.212 -2.368 22.395 1.00 96.81 258 ARG A N 1
ATOM 1929 C CA . ARG A 1 258 ? -41.244 -3.043 21.522 1.00 96.81 258 ARG A CA 1
ATOM 1930 C C . ARG A 1 258 ? -41.782 -3.154 20.097 1.00 96.81 258 ARG A C 1
ATOM 1932 O O . ARG A 1 258 ? -41.141 -2.673 19.166 1.00 96.81 258 ARG A O 1
ATOM 1939 N N . LYS A 1 259 ? -42.992 -3.697 19.942 1.00 96.00 259 LYS A N 1
ATOM 1940 C CA . LYS A 1 259 ? -43.663 -3.836 18.644 1.00 96.00 259 LYS A CA 1
ATOM 1941 C C . LYS A 1 259 ? -43.797 -2.491 17.926 1.00 96.00 259 LYS A C 1
ATOM 1943 O O . LYS A 1 259 ? -43.562 -2.409 16.726 1.00 96.00 259 LYS A O 1
ATOM 1948 N N . ARG A 1 260 ? -44.120 -1.420 18.658 1.00 94.75 260 ARG A N 1
ATOM 1949 C CA . ARG A 1 260 ? -44.226 -0.069 18.090 1.00 94.75 260 ARG A CA 1
ATOM 1950 C C . ARG A 1 260 ? -42.910 0.430 17.482 1.00 94.75 260 ARG A C 1
ATOM 1952 O O . ARG A 1 260 ? -42.934 1.056 16.425 1.00 94.75 260 ARG A O 1
ATOM 1959 N N . HIS A 1 261 ? -41.781 0.147 18.132 1.00 96.38 261 HIS A N 1
ATOM 1960 C CA . HIS A 1 261 ? -40.454 0.480 17.607 1.00 96.38 261 HIS A CA 1
ATOM 1961 C C . HIS A 1 261 ? -40.104 -0.388 16.391 1.00 96.38 261 HIS A C 1
ATOM 1963 O O . HIS A 1 261 ? -39.620 0.134 15.387 1.00 96.38 261 HIS A O 1
ATOM 1969 N N . GLU A 1 262 ? -40.412 -1.688 16.443 1.00 93.69 262 GLU A N 1
ATOM 1970 C CA . GLU A 1 262 ? -40.211 -2.623 15.326 1.00 93.69 262 GLU A CA 1
ATOM 1971 C C . GLU A 1 262 ? -40.984 -2.194 14.067 1.00 93.69 262 GLU A C 1
ATOM 1973 O O . GLU A 1 262 ? -40.423 -2.203 12.973 1.00 93.69 262 GLU A O 1
ATOM 1978 N N . GLU A 1 263 ? -42.232 -1.735 14.212 1.00 92.38 263 GLU A N 1
ATOM 1979 C CA . GLU A 1 263 ? -43.062 -1.215 13.111 1.00 92.38 263 GLU A CA 1
ATOM 1980 C C . GLU A 1 263 ? -42.444 0.004 12.404 1.00 92.38 263 GLU A C 1
ATOM 1982 O O . GLU A 1 263 ? -42.710 0.222 11.222 1.00 92.38 263 GLU A O 1
ATOM 1987 N N . GLN A 1 264 ? -41.617 0.788 13.103 1.00 88.19 264 GLN A N 1
ATOM 1988 C CA . GLN A 1 264 ? -40.890 1.932 12.538 1.00 88.19 264 GLN A CA 1
ATOM 1989 C C . GLN A 1 264 ? -39.433 1.618 12.180 1.00 88.19 264 GLN A C 1
ATOM 1991 O O . GLN A 1 264 ? -38.695 2.516 11.779 1.00 88.19 264 GLN A O 1
ATOM 1996 N N . ASN A 1 265 ? -39.005 0.359 12.315 1.00 89.81 265 ASN A N 1
ATOM 1997 C CA . ASN A 1 265 ? -37.613 -0.050 12.134 1.00 89.81 265 ASN A CA 1
ATOM 1998 C C . ASN A 1 265 ? -36.634 0.714 13.057 1.00 89.81 265 ASN A C 1
ATOM 2000 O O . ASN A 1 265 ? -35.514 1.051 12.666 1.00 89.81 265 ASN A O 1
ATOM 2004 N N . ILE A 1 266 ? -37.064 0.996 14.290 1.00 92.38 266 ILE A N 1
ATOM 2005 C CA . ILE A 1 266 ? -36.260 1.668 15.313 1.00 92.38 266 ILE A CA 1
ATOM 2006 C C . ILE A 1 266 ? -35.684 0.622 16.281 1.00 92.38 266 ILE A C 1
ATOM 2008 O O . ILE A 1 266 ? -36.436 -0.195 16.815 1.00 92.38 266 ILE A O 1
ATOM 2012 N N . PRO A 1 267 ? -34.370 0.647 16.570 1.00 94.44 267 PRO A N 1
ATOM 2013 C CA . PRO A 1 267 ? -33.767 -0.242 17.559 1.00 94.44 267 PRO A CA 1
ATOM 2014 C C . PRO A 1 267 ? -34.364 -0.063 18.965 1.00 94.44 267 PRO A C 1
ATOM 2016 O O . PRO A 1 267 ? -34.377 1.042 19.516 1.00 94.44 267 PRO A O 1
ATOM 2019 N N . PHE A 1 268 ? -34.801 -1.171 19.569 1.00 97.06 268 PHE A N 1
ATOM 2020 C CA . PHE A 1 268 ? -35.337 -1.231 20.929 1.00 97.06 268 PHE A CA 1
ATOM 2021 C C . PHE A 1 268 ? -34.547 -2.236 21.775 1.00 97.06 268 PHE A C 1
ATOM 2023 O O . PHE A 1 268 ? -34.369 -3.389 21.384 1.00 97.06 268 PHE A O 1
ATOM 2030 N N . TYR A 1 269 ? -34.082 -1.792 22.941 1.00 97.50 269 TYR A N 1
ATOM 2031 C CA . TYR A 1 269 ? -33.304 -2.588 23.885 1.00 97.50 269 TYR A CA 1
ATOM 2032 C C . TYR A 1 269 ? -34.020 -2.653 25.227 1.00 97.50 269 TYR A C 1
ATOM 2034 O O . TYR A 1 269 ? -33.995 -1.690 25.993 1.00 97.50 269 TYR A O 1
ATOM 2042 N N . GLU A 1 270 ? -34.617 -3.793 25.553 1.00 97.75 270 GLU A N 1
ATOM 2043 C CA . GLU A 1 270 ? -35.143 -4.037 26.892 1.00 97.75 270 GLU A CA 1
ATOM 2044 C C . GLU A 1 270 ? -33.991 -4.393 27.836 1.00 97.75 270 GLU A C 1
ATOM 2046 O O . GLU A 1 270 ? -33.348 -5.441 27.717 1.00 97.75 270 GLU A O 1
ATOM 2051 N N . VAL A 1 271 ? -33.719 -3.486 28.774 1.00 97.81 271 VAL A N 1
ATOM 2052 C CA . VAL A 1 271 ? -32.654 -3.613 29.769 1.00 97.81 271 VAL A CA 1
ATOM 2053 C C . VAL A 1 271 ? -33.279 -4.022 31.095 1.00 97.81 271 VAL A C 1
ATOM 2055 O O . VAL A 1 271 ? -33.888 -3.209 31.796 1.00 97.81 271 VAL A O 1
ATOM 2058 N N . PHE A 1 272 ? -33.130 -5.293 31.455 1.00 97.50 272 PHE A N 1
ATOM 2059 C CA . PHE A 1 272 ? -33.666 -5.831 32.696 1.00 97.50 272 PHE A CA 1
ATOM 2060 C C . PHE A 1 272 ? -32.674 -5.656 33.850 1.00 97.50 272 PHE A C 1
ATOM 2062 O O . PHE A 1 272 ? -31.592 -6.245 33.847 1.00 97.50 272 PHE A O 1
ATOM 2069 N N . LEU A 1 273 ? -33.045 -4.869 34.861 1.00 96.56 273 LEU A N 1
ATOM 2070 C CA . LEU A 1 273 ? -32.275 -4.743 36.097 1.00 96.56 273 LEU A CA 1
ATOM 2071 C C . LEU A 1 273 ? -32.723 -5.818 37.091 1.00 96.56 273 LEU A C 1
ATOM 2073 O O . LEU A 1 273 ? -33.639 -5.607 37.891 1.00 96.56 273 LEU A O 1
ATOM 2077 N N . ASP A 1 274 ? -32.052 -6.964 37.015 1.00 95.19 274 ASP A N 1
ATOM 2078 C CA . ASP A 1 274 ? -32.323 -8.164 37.802 1.00 95.19 274 ASP A CA 1
ATOM 2079 C C . ASP A 1 274 ? -31.660 -8.074 39.186 1.00 95.19 274 ASP A C 1
ATOM 2081 O O . ASP A 1 274 ? -30.455 -8.300 39.361 1.00 95.19 274 ASP A O 1
ATOM 2085 N N . VAL A 1 275 ? -32.449 -7.679 40.186 1.00 94.31 275 VAL A N 1
ATOM 2086 C CA . VAL A 1 275 ? -31.998 -7.529 41.572 1.00 94.31 275 VAL A CA 1
ATOM 2087 C C . VAL A 1 275 ? -32.993 -8.215 42.510 1.00 94.31 275 VAL A C 1
ATOM 2089 O O . VAL A 1 275 ? -34.176 -7.867 42.480 1.00 94.31 275 VAL A O 1
ATOM 2092 N N . PRO A 1 276 ? -32.537 -9.143 43.374 1.00 92.75 276 PRO A N 1
ATOM 2093 C CA . PRO A 1 276 ? -33.394 -9.785 44.364 1.00 92.75 276 PRO A CA 1
ATOM 2094 C C . PRO A 1 276 ? -34.060 -8.774 45.301 1.00 92.75 276 PRO A C 1
ATOM 2096 O O . PRO A 1 276 ? -33.424 -7.819 45.749 1.00 92.75 276 PRO A O 1
ATOM 2099 N N . VAL A 1 277 ? -35.325 -9.017 45.652 1.00 89.81 277 VAL A N 1
ATOM 2100 C CA . VAL A 1 277 ? -36.125 -8.127 46.514 1.00 89.81 277 VAL A CA 1
ATOM 2101 C C . VAL A 1 277 ? -35.440 -7.843 47.855 1.00 89.81 277 VAL A C 1
ATOM 2103 O O . VAL A 1 277 ? -35.442 -6.699 48.301 1.00 89.81 277 VAL A O 1
ATOM 2106 N N . ASP A 1 278 ? -34.792 -8.837 48.464 1.00 90.50 278 ASP A N 1
ATOM 2107 C CA . ASP A 1 278 ? -34.085 -8.658 49.739 1.00 90.50 278 ASP A CA 1
ATOM 2108 C C . ASP A 1 278 ? -32.945 -7.633 49.643 1.00 90.50 278 ASP A C 1
ATOM 2110 O O . ASP A 1 278 ? -32.736 -6.843 50.562 1.00 90.50 278 ASP A O 1
ATOM 2114 N N . GLU A 1 279 ? -32.239 -7.582 48.512 1.00 93.19 279 GLU A N 1
ATOM 2115 C CA . GLU A 1 279 ? -31.218 -6.558 48.264 1.00 93.19 279 GLU A CA 1
ATOM 2116 C C . GLU A 1 279 ? -31.843 -5.177 48.036 1.00 93.19 279 GLU A C 1
ATOM 2118 O O . GLU A 1 279 ? -31.304 -4.164 48.482 1.00 93.19 279 GLU A O 1
ATOM 2123 N N . LEU A 1 280 ? -33.012 -5.110 47.392 1.00 92.00 280 LEU A N 1
ATOM 2124 C CA . LEU A 1 280 ? -33.743 -3.852 47.204 1.00 92.00 280 LEU A CA 1
ATOM 2125 C C . LEU A 1 280 ? -34.209 -3.256 48.534 1.00 92.00 280 LEU A C 1
ATOM 2127 O O . LEU A 1 280 ? -34.065 -2.049 48.736 1.00 92.00 280 LEU A O 1
ATOM 2131 N N . LYS A 1 281 ? -34.699 -4.101 49.449 1.00 89.31 281 LYS A N 1
ATOM 2132 C CA . LYS A 1 281 ? -35.085 -3.705 50.810 1.00 89.31 281 LYS A CA 1
ATOM 2133 C C . LYS A 1 281 ? -33.904 -3.162 51.610 1.00 89.31 281 LYS A C 1
ATOM 2135 O O . LYS A 1 281 ? -34.059 -2.167 52.305 1.00 89.31 281 LYS A O 1
ATOM 2140 N N . LYS A 1 282 ? -32.716 -3.765 51.479 1.00 90.50 282 LYS A N 1
ATOM 2141 C CA . LYS A 1 282 ? -31.488 -3.253 52.117 1.00 90.50 282 LYS A CA 1
ATOM 2142 C C . LYS A 1 282 ? -31.073 -1.885 51.572 1.00 90.50 282 LYS A C 1
ATOM 2144 O O . LYS A 1 282 ? -30.578 -1.057 52.327 1.00 90.50 282 LYS A O 1
ATOM 2149 N N . ARG A 1 283 ? -31.240 -1.661 50.263 1.00 91.19 283 ARG A N 1
ATOM 2150 C CA . ARG A 1 283 ? -30.877 -0.395 49.601 1.00 91.19 283 ARG A CA 1
ATOM 2151 C C . ARG A 1 283 ? -31.823 0.748 49.964 1.00 91.19 283 ARG A C 1
ATOM 2153 O O . ARG A 1 283 ? -31.357 1.867 50.127 1.00 91.19 283 ARG A O 1
ATOM 2160 N N . ASP A 1 284 ? -33.127 0.461 49.958 1.00 88.69 284 ASP A N 1
ATOM 2161 C CA . ASP A 1 284 ? -34.274 1.371 50.111 1.00 88.69 284 ASP A CA 1
ATOM 2162 C C . ASP A 1 284 ? -33.990 2.884 49.946 1.00 88.69 284 ASP A C 1
ATOM 2164 O O . ASP A 1 284 ? -34.210 3.685 50.858 1.00 88.69 284 ASP A O 1
ATOM 2168 N N . PRO A 1 285 ? -33.539 3.332 48.759 1.00 84.88 285 PRO A N 1
ATOM 2169 C CA . PRO A 1 285 ? -32.988 4.678 48.583 1.00 84.88 285 PRO A CA 1
ATOM 2170 C C . PRO A 1 285 ? -34.026 5.797 48.742 1.00 84.88 285 PRO A C 1
ATOM 2172 O O . PRO A 1 285 ? -33.667 6.964 48.872 1.00 84.88 285 PRO A O 1
ATOM 2175 N N . LYS A 1 286 ? -35.319 5.457 48.679 1.00 84.38 286 LYS A N 1
ATOM 2176 C CA . LYS A 1 286 ? -36.441 6.399 48.802 1.00 84.38 286 LYS A CA 1
ATOM 2177 C C . LYS A 1 286 ? -37.298 6.131 50.049 1.00 84.38 286 LYS A C 1
ATOM 2179 O O . LYS A 1 286 ? -38.373 6.720 50.160 1.00 84.38 286 LYS A O 1
ATOM 2184 N N . GLY A 1 287 ? -36.870 5.234 50.945 1.00 86.81 287 GLY A N 1
ATOM 2185 C CA . GLY A 1 287 ? -37.656 4.819 52.116 1.00 86.81 287 GLY A CA 1
ATOM 2186 C C . GLY A 1 287 ? -38.995 4.157 51.758 1.00 86.81 287 GLY A C 1
ATOM 2187 O O . GLY A 1 287 ? -39.932 4.186 52.551 1.00 86.81 287 GLY A O 1
ATOM 2188 N N . GLN A 1 288 ? -39.148 3.664 50.527 1.00 86.69 288 GLN A N 1
ATOM 2189 C CA . GLN A 1 288 ? -40.409 3.122 50.023 1.00 86.69 288 GLN A CA 1
ATOM 2190 C C . GLN A 1 288 ? -40.655 1.717 50.562 1.00 86.69 288 GLN A C 1
ATOM 2192 O O . GLN A 1 288 ? -41.786 1.416 50.925 1.00 86.69 288 GLN A O 1
ATOM 2197 N N . TYR A 1 289 ? -39.618 0.884 50.659 1.00 87.62 289 TYR A N 1
ATOM 2198 C CA . TYR A 1 289 ? -39.757 -0.478 51.175 1.00 87.62 289 TYR A CA 1
ATOM 2199 C C . TYR A 1 289 ? -40.078 -0.480 52.672 1.00 87.62 289 TYR A C 1
ATOM 2201 O O . TYR A 1 289 ? -40.989 -1.194 53.084 1.00 87.62 289 TYR A O 1
ATOM 2209 N N . ALA A 1 290 ? -39.440 0.388 53.463 1.00 87.19 290 ALA A N 1
ATOM 2210 C CA . ALA A 1 290 ? -39.765 0.569 54.879 1.00 87.19 290 ALA A CA 1
ATOM 2211 C C . ALA A 1 290 ? -41.224 1.016 55.094 1.00 87.19 290 ALA A C 1
ATOM 2213 O O . ALA A 1 290 ? -41.890 0.577 56.030 1.00 87.19 290 ALA A O 1
ATOM 2214 N N . ARG A 1 291 ? -41.747 1.860 54.196 1.00 85.88 291 ARG A N 1
ATOM 2215 C CA . ARG A 1 291 ? -43.139 2.342 54.229 1.00 85.88 291 ARG A CA 1
ATOM 2216 C C . ARG A 1 291 ? -44.161 1.314 53.737 1.00 85.88 291 ARG A C 1
ATOM 2218 O O . ARG A 1 291 ? -45.323 1.372 54.130 1.00 85.88 291 ARG A O 1
ATOM 2225 N N . VAL A 1 292 ? -43.750 0.380 52.883 1.00 85.81 292 VAL A N 1
ATOM 2226 C CA . VAL A 1 292 ? -44.564 -0.794 52.535 1.00 85.81 292 VAL A CA 1
ATOM 2227 C C . VAL A 1 292 ? -44.632 -1.743 53.731 1.00 85.81 292 VAL A C 1
ATOM 2229 O O . VAL A 1 292 ? -45.717 -2.181 54.102 1.00 85.81 292 VAL A O 1
ATOM 2232 N N . GLU A 1 293 ? -43.505 -1.980 54.411 1.00 83.88 293 GLU A N 1
ATOM 2233 C CA . GLU A 1 293 ? -43.459 -2.814 55.621 1.00 83.88 293 GLU A CA 1
ATOM 2234 C C . GLU A 1 293 ? -44.253 -2.217 56.794 1.00 83.88 293 GLU A C 1
ATOM 2236 O O . GLU A 1 293 ? -44.878 -2.966 57.545 1.00 83.88 293 GLU A O 1
ATOM 2241 N N . SER A 1 294 ? -44.308 -0.886 56.929 1.00 85.94 294 SER A N 1
ATOM 2242 C CA . SER A 1 294 ? -45.159 -0.210 57.922 1.00 85.94 294 SER A CA 1
ATOM 2243 C C . SER A 1 294 ? -46.645 -0.134 57.533 1.00 85.94 294 SER A C 1
ATOM 2245 O O . SER A 1 294 ? -47.468 0.303 58.340 1.00 85.94 294 SER A O 1
ATOM 2247 N N . GLY A 1 295 ? -47.010 -0.555 56.315 1.00 81.69 295 GLY A N 1
ATOM 2248 C CA . GLY A 1 295 ? -48.380 -0.534 55.795 1.00 81.69 295 GLY A CA 1
ATOM 2249 C C . GLY A 1 295 ? -48.877 0.832 55.297 1.00 81.69 295 GLY A C 1
ATOM 2250 O O . GLY A 1 295 ? -50.054 0.947 54.941 1.00 81.69 295 GLY A O 1
ATOM 2251 N N . GLU A 1 296 ? -48.012 1.854 55.250 1.00 82.62 296 GLU A N 1
ATOM 2252 C CA . GLU A 1 296 ? -48.320 3.186 54.698 1.00 82.62 296 GLU A CA 1
ATOM 2253 C C . GLU A 1 296 ? -48.465 3.184 53.169 1.00 82.62 296 GLU A C 1
ATOM 2255 O O . GLU A 1 296 ? -49.245 3.963 52.619 1.00 82.62 296 GLU A O 1
ATOM 2260 N N . LEU A 1 297 ? -47.707 2.330 52.476 1.00 77.75 297 LEU A N 1
ATOM 2261 C CA . LEU A 1 297 ? -47.770 2.135 51.026 1.00 77.75 297 LEU A CA 1
ATOM 2262 C C . LEU A 1 297 ? -48.316 0.734 50.730 1.00 77.75 297 LEU A C 1
ATOM 2264 O O . LEU A 1 297 ? -47.724 -0.259 51.130 1.00 77.75 297 LEU A O 1
ATOM 2268 N N . LYS A 1 298 ? -49.443 0.664 50.014 1.00 75.69 298 LYS A N 1
ATOM 2269 C CA . LYS A 1 298 ? -50.077 -0.583 49.545 1.00 75.69 298 LYS A CA 1
ATOM 2270 C C . LYS A 1 298 ? -49.997 -0.658 48.021 1.00 75.69 298 LYS A C 1
ATOM 2272 O O . LYS A 1 298 ? -49.873 0.384 47.378 1.00 75.69 298 LYS A O 1
ATOM 2277 N N . HIS A 1 299 ? -50.124 -1.855 47.445 1.00 77.50 299 HIS A N 1
ATOM 2278 C CA . HIS A 1 299 ? -50.035 -2.076 45.990 1.00 77.50 299 HIS A CA 1
ATOM 2279 C C . HIS A 1 299 ? -48.665 -1.688 45.414 1.00 77.50 299 HIS A C 1
ATOM 2281 O O . HIS A 1 299 ? -48.555 -1.028 44.375 1.00 77.50 299 HIS A O 1
ATOM 2287 N N . PHE A 1 300 ? -47.595 -2.051 46.128 1.00 82.75 300 PHE A N 1
ATOM 2288 C CA . PHE A 1 300 ? -46.236 -1.756 45.695 1.00 82.75 300 PHE A CA 1
ATOM 2289 C C . PHE A 1 300 ? -45.699 -2.866 44.791 1.00 82.75 300 PHE A C 1
ATOM 2291 O O . PHE A 1 300 ? -45.644 -4.038 45.170 1.00 82.75 300 PHE A O 1
ATOM 2298 N N . THR A 1 301 ? -45.304 -2.498 43.574 1.00 83.00 301 THR A N 1
ATOM 2299 C CA . THR A 1 301 ? -44.785 -3.433 42.571 1.00 83.00 301 THR A CA 1
ATOM 2300 C C . THR A 1 301 ? -43.560 -4.189 43.086 1.00 83.00 301 THR A C 1
ATOM 2302 O O . THR A 1 301 ? -42.642 -3.571 43.624 1.00 83.00 301 THR A O 1
ATOM 2305 N N . CYS A 1 302 ? -43.535 -5.507 42.860 1.00 84.12 302 CYS A N 1
ATOM 2306 C CA . CYS A 1 302 ? -42.537 -6.469 43.352 1.00 84.12 302 CYS A CA 1
ATOM 2307 C C . CYS A 1 302 ? -42.659 -6.880 44.829 1.00 84.12 302 CYS A C 1
ATOM 2309 O O . CYS A 1 302 ? -41.854 -7.695 45.278 1.00 84.12 302 CYS A O 1
ATOM 2311 N N . ILE A 1 303 ? -43.641 -6.353 45.570 1.00 85.12 303 ILE A N 1
ATOM 2312 C CA . ILE A 1 303 ? -43.997 -6.820 46.919 1.00 85.12 303 ILE A CA 1
ATOM 2313 C C . ILE A 1 303 ? -45.447 -7.315 46.917 1.00 85.12 303 ILE A C 1
ATOM 2315 O O . ILE A 1 303 ? -45.678 -8.519 46.968 1.00 85.12 303 ILE A O 1
ATOM 2319 N N . ASP A 1 304 ? -46.403 -6.390 46.790 1.00 79.00 304 ASP A N 1
ATOM 2320 C CA . ASP A 1 304 ? -47.844 -6.682 46.830 1.00 79.00 304 ASP A CA 1
ATOM 2321 C C . ASP A 1 304 ? -48.464 -6.741 45.426 1.00 79.00 304 ASP A C 1
ATOM 2323 O O . ASP A 1 304 ? -49.440 -7.453 45.198 1.00 79.00 304 ASP A O 1
ATOM 2327 N N . ASP A 1 305 ? -47.898 -5.981 44.482 1.00 81.50 305 ASP A N 1
ATOM 2328 C CA . ASP A 1 305 ? -48.324 -5.934 43.083 1.00 81.50 305 ASP A CA 1
ATOM 2329 C C . ASP A 1 305 ? -47.392 -6.772 42.194 1.00 81.50 305 ASP A C 1
ATOM 2331 O O . ASP A 1 305 ? -46.163 -6.762 42.343 1.00 81.50 305 ASP A O 1
ATOM 2335 N N . ARG A 1 306 ? -47.989 -7.430 41.195 1.00 84.81 306 ARG A N 1
ATOM 2336 C CA . ARG A 1 306 ? -47.309 -8.265 40.195 1.00 84.81 306 ARG A CA 1
ATOM 2337 C C . ARG A 1 306 ? -46.235 -7.484 39.421 1.00 84.81 306 ARG A C 1
ATOM 2339 O O . ARG A 1 306 ? -46.479 -6.371 38.959 1.00 84.81 306 ARG A O 1
ATOM 2346 N N . TYR A 1 307 ? -45.075 -8.109 39.232 1.00 90.12 307 TYR A N 1
ATOM 2347 C CA . TYR A 1 307 ? -44.042 -7.718 38.271 1.00 90.12 307 TYR A CA 1
ATOM 2348 C C . TYR A 1 307 ? -43.736 -8.938 37.407 1.00 90.12 307 TYR A C 1
ATOM 2350 O O . TYR A 1 307 ? -43.451 -9.998 37.957 1.00 90.12 307 TYR A O 1
ATOM 2358 N N . ASP A 1 308 ? -43.813 -8.794 36.089 1.00 93.12 308 ASP A N 1
ATOM 2359 C CA . ASP A 1 308 ? -43.480 -9.838 35.124 1.00 93.12 308 ASP A CA 1
ATOM 2360 C C . ASP A 1 308 ? -42.045 -9.625 34.639 1.00 93.12 308 ASP A C 1
ATOM 2362 O O . ASP A 1 308 ? -41.818 -8.719 33.825 1.00 93.12 308 ASP A O 1
ATOM 2366 N N . PRO A 1 309 ? -41.061 -10.416 35.110 1.00 91.81 309 PRO A N 1
ATOM 2367 C CA . PRO A 1 309 ? -39.693 -10.302 34.630 1.00 91.81 309 PRO A CA 1
ATOM 2368 C C . PRO A 1 309 ? -39.628 -10.535 33.114 1.00 91.81 309 PRO A C 1
ATOM 2370 O O . PRO A 1 309 ? -40.302 -11.439 32.612 1.00 91.81 309 PRO A O 1
ATOM 2373 N N . PRO A 1 310 ? -38.830 -9.753 32.369 1.00 93.69 310 PRO A N 1
ATOM 2374 C CA . PRO A 1 310 ? -38.610 -9.992 30.947 1.00 93.69 310 PRO A CA 1
ATOM 2375 C C . PRO A 1 310 ? -38.099 -11.414 30.680 1.00 93.69 310 PRO A C 1
ATOM 2377 O O . PRO A 1 310 ? -37.131 -11.856 31.295 1.00 93.69 310 PRO A O 1
ATOM 2380 N N . VAL A 1 311 ? -38.726 -12.127 29.740 1.00 90.44 311 VAL A N 1
ATOM 2381 C CA . VAL A 1 311 ? -38.328 -13.503 29.374 1.00 90.44 311 VAL A CA 1
ATOM 2382 C C . VAL A 1 311 ? -37.122 -13.503 28.431 1.00 90.44 311 VAL A C 1
ATOM 2384 O O . VAL A 1 311 ? -36.270 -14.387 28.508 1.00 90.44 311 VAL A O 1
ATOM 2387 N N . LYS A 1 312 ? -37.048 -12.516 27.530 1.00 91.75 312 LYS A N 1
ATOM 2388 C CA . LYS A 1 312 ? -35.976 -12.366 26.534 1.00 91.75 312 LYS A CA 1
ATOM 2389 C C . LYS A 1 312 ? -35.490 -10.911 26.442 1.00 91.75 312 LYS A C 1
ATOM 2391 O O . LYS A 1 312 ? -35.600 -10.318 25.373 1.00 91.75 312 LYS A O 1
ATOM 2396 N N . PRO A 1 313 ? -34.981 -10.318 27.535 1.00 93.75 313 PRO A N 1
ATOM 2397 C CA . PRO A 1 313 ? -34.407 -8.981 27.457 1.00 93.75 313 PRO A CA 1
ATOM 2398 C C . PRO A 1 313 ? -33.159 -8.992 26.564 1.00 93.75 313 PRO A C 1
ATOM 2400 O O . PRO A 1 313 ? -32.382 -9.951 26.586 1.00 93.75 313 PRO A O 1
ATOM 2403 N N . GLU A 1 314 ? -32.920 -7.914 25.815 1.00 93.56 314 GLU A N 1
ATOM 2404 C CA . GLU A 1 314 ? -31.675 -7.753 25.053 1.00 93.56 314 GLU A CA 1
ATOM 2405 C C . GLU A 1 314 ? -30.452 -7.693 25.973 1.00 93.56 314 GLU A C 1
ATOM 2407 O O . GLU A 1 314 ? -29.354 -8.080 25.560 1.00 93.56 314 GLU A O 1
ATOM 2412 N N . ILE A 1 315 ? -30.632 -7.166 27.192 1.00 94.12 315 ILE A N 1
ATOM 2413 C CA . ILE A 1 315 ? -29.566 -6.963 28.174 1.00 94.12 315 ILE A CA 1
ATOM 2414 C C . ILE A 1 315 ? -30.105 -7.213 29.586 1.00 94.12 315 ILE A C 1
ATOM 2416 O O . ILE A 1 315 ? -31.104 -6.622 29.989 1.00 94.12 315 ILE A O 1
ATOM 2420 N N . THR A 1 316 ? -29.393 -8.019 30.374 1.00 94.94 316 THR A N 1
ATOM 2421 C CA . THR A 1 316 ? -29.682 -8.227 31.801 1.00 94.94 316 THR A CA 1
ATOM 2422 C C . THR A 1 316 ? -28.538 -7.688 32.650 1.00 94.94 316 THR A C 1
ATOM 2424 O O . THR A 1 316 ? -27.386 -8.079 32.462 1.00 94.94 316 THR A O 1
ATOM 2427 N N . LEU A 1 317 ? -28.851 -6.818 33.611 1.00 93.62 317 LEU A N 1
ATOM 2428 C CA . LEU A 1 317 ? -27.893 -6.204 34.528 1.00 93.62 317 LEU A CA 1
ATOM 2429 C C . LEU A 1 317 ? -28.181 -6.622 35.970 1.00 93.62 317 LEU A C 1
ATOM 2431 O O . LEU A 1 317 ? -29.169 -6.203 36.573 1.00 93.62 317 LEU A O 1
ATOM 2435 N N . LYS A 1 318 ? -27.265 -7.395 36.555 1.00 93.19 318 LYS A N 1
ATOM 2436 C CA . LYS A 1 318 ? -27.299 -7.762 37.975 1.00 93.19 318 LYS A CA 1
ATOM 2437 C C . LYS A 1 318 ? -26.563 -6.717 38.804 1.00 93.19 318 LYS A C 1
ATOM 2439 O O . LYS A 1 318 ? -25.451 -6.946 39.264 1.00 93.19 318 LYS A O 1
ATOM 2444 N N . THR A 1 319 ? -27.186 -5.561 39.026 1.00 93.38 319 THR A N 1
ATOM 2445 C CA . THR A 1 319 ? -26.546 -4.393 39.679 1.00 93.38 319 THR A CA 1
ATOM 2446 C C . THR A 1 319 ? -26.173 -4.603 41.156 1.00 93.38 319 THR A C 1
ATOM 2448 O O . THR A 1 319 ? -25.701 -3.687 41.819 1.00 93.38 319 THR A O 1
ATOM 2451 N N . HIS A 1 320 ? -26.442 -5.778 41.726 1.00 92.75 320 HIS A N 1
ATOM 2452 C CA . HIS A 1 320 ? -25.965 -6.196 43.050 1.00 92.75 320 HIS A CA 1
ATOM 2453 C C . HIS A 1 320 ? -24.640 -6.969 42.995 1.00 92.75 320 HIS A C 1
ATOM 2455 O O . HIS A 1 320 ? -24.044 -7.220 44.035 1.00 92.75 320 HIS A O 1
ATOM 2461 N N . GLN A 1 321 ? -24.191 -7.333 41.793 1.00 92.75 321 GLN A N 1
ATOM 2462 C CA . GLN A 1 321 ? -22.938 -8.044 41.521 1.00 92.75 321 GLN A CA 1
ATOM 2463 C C . GLN A 1 321 ? -21.986 -7.215 40.656 1.00 92.75 321 GLN A C 1
ATOM 2465 O O . GLN A 1 321 ? -20.797 -7.504 40.623 1.00 92.75 321 GLN A O 1
ATOM 2470 N N . LEU A 1 322 ? -22.519 -6.216 39.949 1.00 89.12 322 LEU A N 1
ATOM 2471 C CA . LEU A 1 322 ? -21.782 -5.359 39.030 1.00 89.12 322 LEU A CA 1
ATOM 2472 C C . LEU A 1 322 ? -21.587 -3.971 39.626 1.00 89.12 322 LEU A C 1
ATOM 2474 O O . LEU A 1 322 ? -22.520 -3.401 40.205 1.00 89.12 322 LEU A O 1
ATOM 2478 N N . ALA A 1 323 ? -20.412 -3.398 39.391 1.00 92.12 323 ALA A N 1
ATOM 2479 C CA . ALA A 1 323 ? -20.201 -1.969 39.549 1.00 92.12 323 ALA A CA 1
ATOM 2480 C C . ALA A 1 323 ? -21.015 -1.173 38.506 1.00 92.12 323 ALA A C 1
ATOM 2482 O O . ALA A 1 323 ? -21.507 -1.706 37.497 1.00 92.12 323 ALA A O 1
ATOM 2483 N N . ILE A 1 324 ? -21.171 0.130 38.748 1.00 92.75 324 ILE A N 1
ATOM 2484 C CA . ILE A 1 324 ? -21.898 1.030 37.839 1.00 92.75 324 ILE A CA 1
ATOM 2485 C C . ILE A 1 324 ? -21.178 1.080 36.489 1.00 92.75 324 ILE A C 1
ATOM 2487 O O . ILE A 1 324 ? -21.812 0.927 35.445 1.00 92.75 324 ILE A O 1
ATOM 2491 N N . GLU A 1 325 ? -19.855 1.218 36.513 1.00 87.88 325 GLU A N 1
ATOM 2492 C CA . GLU A 1 325 ? -18.999 1.319 35.334 1.00 87.88 325 GLU A CA 1
ATOM 2493 C C . GLU A 1 325 ? -19.086 0.055 34.471 1.00 87.88 325 GLU A C 1
ATOM 2495 O O . GLU A 1 325 ? -19.230 0.139 33.253 1.00 87.88 325 GLU A O 1
ATOM 2500 N N . GLU A 1 326 ? -19.071 -1.128 35.090 1.00 82.62 326 GLU A N 1
ATOM 2501 C CA . GLU A 1 326 ? -19.221 -2.408 34.387 1.00 82.62 326 GLU A CA 1
ATOM 2502 C C . GLU A 1 326 ? -20.580 -2.510 33.689 1.00 82.62 326 GLU A C 1
ATOM 2504 O O . GLU A 1 326 ? -20.662 -2.918 32.528 1.00 82.62 326 GLU A O 1
ATOM 2509 N N . SER A 1 327 ? -21.643 -2.084 34.375 1.00 90.81 327 SER A N 1
ATOM 2510 C CA . SER A 1 327 ? -23.001 -2.065 33.828 1.00 90.81 327 SER A CA 1
ATOM 2511 C C . SER A 1 327 ? -23.108 -1.124 32.625 1.00 90.81 327 SER A C 1
ATOM 2513 O O . SER A 1 327 ? -23.659 -1.501 31.591 1.00 90.81 327 SER A O 1
ATOM 2515 N N . VAL A 1 328 ? -22.534 0.079 32.723 1.00 93.50 328 VAL A N 1
ATOM 2516 C CA . VAL A 1 328 ? -22.499 1.061 31.626 1.00 93.50 328 VAL A CA 1
ATOM 2517 C C . VAL A 1 328 ? -21.674 0.543 30.443 1.00 93.50 328 VAL A C 1
ATOM 2519 O O . VAL A 1 328 ? -22.123 0.640 29.302 1.00 93.50 328 VAL A O 1
ATOM 2522 N N . ASN A 1 329 ? -20.529 -0.095 30.694 1.00 82.06 329 ASN A N 1
ATOM 2523 C CA . ASN A 1 329 ? -19.680 -0.680 29.651 1.00 82.06 329 ASN A CA 1
ATOM 2524 C C . ASN A 1 329 ? -20.369 -1.814 28.877 1.00 82.06 329 ASN A C 1
ATOM 2526 O O . ASN A 1 329 ? -20.092 -2.014 27.694 1.00 82.06 329 ASN A O 1
ATOM 2530 N N . ILE A 1 330 ? -21.263 -2.580 29.508 1.00 84.81 330 ILE A N 1
ATOM 2531 C CA . ILE A 1 330 ? -22.089 -3.576 28.804 1.00 84.81 330 ILE A CA 1
ATOM 2532 C C . ILE A 1 330 ? -23.046 -2.883 27.822 1.00 84.81 330 ILE A C 1
ATOM 2534 O O . ILE A 1 330 ? -23.158 -3.315 26.673 1.00 84.81 330 ILE A O 1
ATOM 2538 N N . LEU A 1 331 ? -23.703 -1.801 28.254 1.00 92.56 331 LEU A N 1
ATOM 2539 C CA . LEU A 1 331 ? -24.638 -1.038 27.420 1.00 92.56 331 LEU A CA 1
ATOM 2540 C C . LEU A 1 331 ? -23.921 -0.362 26.244 1.00 92.56 331 LEU A C 1
ATOM 2542 O O . LEU A 1 331 ? -24.350 -0.523 25.104 1.00 92.56 331 LEU A O 1
ATOM 2546 N N . LEU A 1 332 ? -22.800 0.322 26.497 1.00 88.12 332 LEU A N 1
ATOM 2547 C CA . LEU A 1 332 ? -21.999 0.979 25.456 1.00 88.12 332 LEU A CA 1
ATOM 2548 C C . LEU A 1 332 ? -21.544 -0.010 24.379 1.00 88.12 332 LEU A C 1
ATOM 2550 O O . LEU A 1 332 ? -21.814 0.212 23.199 1.00 88.12 332 LEU A O 1
ATOM 2554 N N . ARG A 1 333 ? -20.971 -1.154 24.780 1.00 80.81 333 ARG A N 1
ATOM 2555 C CA . ARG A 1 333 ? -20.542 -2.199 23.836 1.00 80.81 333 ARG A CA 1
ATOM 2556 C C . ARG A 1 333 ? -21.688 -2.709 22.973 1.00 80.81 333 ARG A C 1
ATOM 2558 O O . ARG A 1 333 ? -21.491 -3.001 21.796 1.00 80.81 333 ARG A O 1
ATOM 2565 N N . ARG A 1 334 ? -22.900 -2.813 23.530 1.00 84.56 334 ARG A N 1
ATOM 2566 C CA . ARG A 1 334 ? -24.074 -3.214 22.749 1.00 84.56 334 ARG A CA 1
ATOM 2567 C C . ARG A 1 334 ? -24.432 -2.172 21.684 1.00 84.56 334 ARG A C 1
ATOM 2569 O O . ARG A 1 334 ? -24.692 -2.556 20.545 1.00 84.56 334 ARG A O 1
ATOM 2576 N N . LEU A 1 335 ? -24.416 -0.886 22.037 1.00 88.25 335 LEU A N 1
ATOM 2577 C CA . LEU A 1 335 ? -24.711 0.214 21.112 1.00 88.25 335 LEU A CA 1
ATOM 2578 C C . LEU A 1 335 ? -23.661 0.342 20.000 1.00 88.25 335 LEU A C 1
ATOM 2580 O O . LEU A 1 335 ? -24.014 0.563 18.842 1.00 88.25 335 LEU A O 1
ATOM 2584 N N . GLU A 1 336 ? -22.382 0.160 20.328 1.00 79.69 336 GLU A N 1
ATOM 2585 C CA . GLU A 1 336 ? -21.283 0.124 19.353 1.00 79.69 336 GLU A CA 1
ATOM 2586 C C . GLU A 1 336 ? -21.429 -1.043 18.376 1.00 79.69 336 GLU A C 1
ATOM 2588 O O . GLU A 1 336 ? -21.339 -0.871 17.156 1.00 79.69 336 GLU A O 1
ATOM 2593 N N . ARG A 1 337 ? -21.694 -2.238 18.915 1.00 76.56 337 ARG A N 1
ATOM 2594 C CA . ARG A 1 337 ? -21.843 -3.471 18.140 1.00 76.56 337 ARG A CA 1
ATOM 2595 C C . ARG A 1 337 ? -22.966 -3.366 17.111 1.00 76.56 337 ARG A C 1
ATOM 2597 O O . ARG A 1 337 ? -22.779 -3.801 15.977 1.00 76.56 337 ARG A O 1
ATOM 2604 N N . ASP A 1 338 ? -24.087 -2.764 17.495 1.00 81.19 338 ASP A N 1
ATOM 2605 C CA . ASP A 1 338 ? -25.262 -2.595 16.636 1.00 81.19 338 ASP A CA 1
ATOM 2606 C C . ASP A 1 338 ? -25.186 -1.308 15.771 1.00 81.19 338 ASP A C 1
ATOM 2608 O O . ASP A 1 338 ? -26.081 -1.026 14.974 1.00 81.19 338 ASP A O 1
ATOM 2612 N N . GLY A 1 339 ? -24.097 -0.532 15.878 1.00 80.12 339 GLY A N 1
ATOM 2613 C CA . GLY A 1 339 ? -23.824 0.637 15.034 1.00 80.12 339 GLY A CA 1
ATOM 2614 C C . GLY A 1 339 ? -24.668 1.875 15.352 1.00 80.12 339 GLY A C 1
ATOM 2615 O O . GLY A 1 339 ? -24.830 2.746 14.495 1.00 80.12 339 GLY A O 1
ATOM 2616 N N . ILE A 1 340 ? -25.201 1.970 16.572 1.00 89.38 340 ILE A N 1
ATOM 2617 C CA . ILE A 1 340 ? -26.028 3.099 17.020 1.00 89.38 340 ILE A CA 1
ATOM 2618 C C . ILE A 1 340 ? -25.197 4.383 17.119 1.00 89.38 340 ILE A C 1
ATOM 2620 O O . ILE A 1 340 ? -25.674 5.461 16.787 1.00 89.38 340 ILE A O 1
ATOM 2624 N N . LEU A 1 341 ? -23.922 4.273 17.497 1.00 86.88 341 LEU A N 1
ATOM 2625 C CA . LEU A 1 341 ? -23.053 5.428 17.748 1.00 86.88 341 LEU A CA 1
ATOM 2626 C C . LEU A 1 341 ? -22.391 6.021 16.491 1.00 86.88 341 LEU A C 1
ATOM 2628 O O . LEU A 1 341 ? -21.560 6.914 16.634 1.00 86.88 341 LEU A O 1
ATOM 2632 N N . MET A 1 342 ? -22.696 5.519 15.289 1.00 77.50 342 MET A N 1
ATOM 2633 C CA . MET A 1 342 ? -21.998 5.924 14.056 1.00 77.50 342 MET A CA 1
ATOM 2634 C C . MET A 1 342 ? -22.877 6.709 13.079 1.00 77.50 342 MET A C 1
ATOM 2636 O O . MET A 1 342 ? -22.349 7.439 12.254 1.00 77.50 342 MET A O 1
ATOM 2640 N N . GLY A 1 343 ? -24.205 6.537 13.108 1.00 77.31 343 GLY A N 1
ATOM 2641 C CA . GLY A 1 343 ? -25.100 7.157 12.113 1.00 77.31 343 GLY A CA 1
ATOM 2642 C C . GLY A 1 343 ? -25.008 6.554 10.704 1.00 77.31 343 GLY A C 1
ATOM 2643 O O . GLY A 1 343 ? -25.875 6.789 9.873 1.00 77.31 343 GLY A O 1
ATOM 2644 N N . ALA A 1 344 ? -24.005 5.707 10.476 1.00 73.25 344 ALA A N 1
ATOM 2645 C CA . ALA A 1 344 ? -23.679 5.022 9.236 1.00 73.25 344 ALA A CA 1
ATOM 2646 C C . ALA A 1 344 ? -24.224 3.578 9.162 1.00 73.25 344 ALA A C 1
ATOM 2648 O O . ALA A 1 344 ? -24.521 2.948 10.193 1.00 73.25 344 ALA A O 1
ATOM 2649 N N . PRO A 1 345 ? -24.309 2.981 7.958 1.00 77.88 3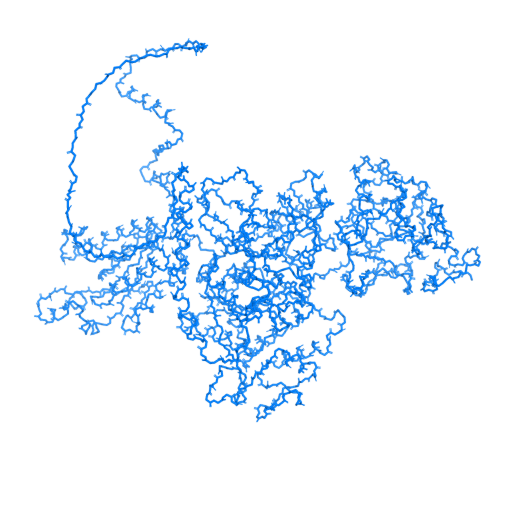45 PRO A N 1
ATOM 2650 C CA . PRO A 1 345 ? -24.379 1.533 7.797 1.00 77.88 345 PRO A CA 1
ATOM 2651 C C . PRO A 1 345 ? -23.196 0.836 8.484 1.00 77.88 345 PRO A C 1
ATOM 2653 O O . PRO A 1 345 ? -22.059 1.307 8.459 1.00 77.88 345 PRO A O 1
ATOM 2656 N N . LYS A 1 346 ? -23.464 -0.311 9.111 1.00 83.25 346 LYS A N 1
ATOM 2657 C CA . LYS A 1 346 ? -22.415 -1.167 9.667 1.00 83.25 346 LYS A CA 1
ATOM 2658 C C . LYS A 1 346 ? -21.854 -2.026 8.532 1.00 83.25 346 LYS A C 1
ATOM 2660 O O . LYS A 1 346 ? -22.590 -2.848 7.996 1.00 83.25 346 LYS A O 1
ATOM 2665 N N . LEU A 1 347 ? -20.592 -1.809 8.160 1.00 85.12 347 LEU A N 1
ATOM 2666 C CA . LEU A 1 347 ? -19.921 -2.529 7.066 1.00 85.12 347 LEU A CA 1
ATOM 2667 C C . LEU A 1 347 ? -19.049 -3.680 7.575 1.00 85.12 347 LEU A C 1
ATOM 2669 O O . LEU A 1 347 ? -18.948 -4.717 6.926 1.00 85.12 347 LEU A O 1
ATOM 2673 N N . ALA A 1 348 ? -18.429 -3.503 8.741 1.00 86.62 348 ALA A N 1
ATOM 2674 C CA . ALA A 1 348 ? -17.627 -4.536 9.385 1.00 86.62 348 ALA A CA 1
ATOM 2675 C C . ALA A 1 348 ? -18.489 -5.487 10.240 1.00 86.62 348 ALA A C 1
ATOM 2677 O O . ALA A 1 348 ? -19.589 -5.109 10.663 1.00 86.62 348 ALA A O 1
ATOM 2678 N N . PRO A 1 349 ? -17.989 -6.695 10.565 1.00 86.25 349 PRO A N 1
ATOM 2679 C CA . PRO A 1 349 ? -18.654 -7.604 11.493 1.00 86.25 349 PRO A CA 1
ATOM 2680 C C . PRO A 1 349 ? -19.033 -6.936 12.833 1.00 86.25 349 PRO A C 1
ATOM 2682 O O . PRO A 1 349 ? -18.357 -5.999 13.278 1.00 86.25 349 PRO A O 1
ATOM 2685 N N . PRO A 1 350 ? -20.101 -7.403 13.512 1.00 81.38 350 PRO A N 1
ATOM 2686 C CA . PRO A 1 350 ? -20.513 -6.862 14.807 1.00 81.38 350 PRO A CA 1
ATOM 2687 C C . PRO A 1 350 ? -19.354 -6.830 15.818 1.00 81.38 350 PRO A C 1
ATOM 2689 O O . PRO A 1 350 ? -18.717 -7.848 16.058 1.00 81.38 350 PRO A O 1
ATOM 2692 N N . GLY A 1 351 ? -19.106 -5.668 16.431 1.00 79.94 351 GLY A N 1
ATOM 2693 C CA . GLY A 1 351 ? -18.024 -5.465 17.413 1.00 79.94 351 GLY A CA 1
ATOM 2694 C C . GLY A 1 351 ? -16.705 -4.932 16.836 1.00 79.94 351 GLY A C 1
ATOM 2695 O O . GLY A 1 351 ? -15.902 -4.373 17.578 1.00 79.94 351 GLY A O 1
ATOM 2696 N N . LEU A 1 352 ? -16.502 -5.000 15.516 1.00 87.81 352 LEU A N 1
ATOM 2697 C CA . LEU A 1 352 ? -15.314 -4.443 14.852 1.00 87.81 352 LEU A CA 1
ATOM 2698 C C . LEU A 1 352 ? -15.602 -3.041 14.294 1.00 87.81 352 LEU A C 1
ATOM 2700 O O . LEU A 1 352 ? -16.739 -2.786 13.895 1.00 87.81 352 LEU A O 1
ATOM 2704 N N . PRO A 1 353 ? -14.643 -2.101 14.263 1.00 87.06 353 PRO A N 1
ATOM 2705 C CA . PRO A 1 353 ? -14.844 -0.796 13.634 1.00 87.06 353 PRO A CA 1
ATOM 2706 C C . PRO A 1 353 ? -15.120 -0.937 12.132 1.00 87.06 353 PRO A C 1
ATOM 2708 O O . PRO A 1 353 ? -14.633 -1.869 11.494 1.00 87.06 353 PRO A O 1
ATOM 2711 N N . ASN A 1 354 ? -15.892 -0.004 11.565 1.00 87.56 354 ASN A N 1
ATOM 2712 C CA . ASN A 1 354 ? -15.972 0.129 10.110 1.00 87.56 354 ASN A CA 1
ATOM 2713 C C . ASN A 1 354 ? -14.585 0.485 9.537 1.00 87.56 354 ASN A C 1
ATOM 2715 O O . ASN A 1 354 ? -13.796 1.126 10.241 1.00 87.56 354 ASN A O 1
ATOM 2719 N N . PRO A 1 355 ? -14.300 0.121 8.273 1.00 89.81 355 PRO A N 1
ATOM 2720 C CA . PRO A 1 355 ? -13.130 0.632 7.572 1.00 89.81 355 PRO A CA 1
ATOM 2721 C C . PRO A 1 355 ? -13.102 2.163 7.539 1.00 89.81 355 PRO A C 1
ATOM 2723 O O . PRO A 1 355 ? -14.144 2.821 7.606 1.00 89.81 355 PRO A O 1
ATOM 2726 N N . ASP A 1 356 ? -11.903 2.731 7.419 1.00 90.25 356 ASP A N 1
ATOM 2727 C CA . ASP A 1 356 ? -11.716 4.178 7.413 1.00 90.25 356 ASP A CA 1
ATOM 2728 C C . ASP A 1 356 ? -12.495 4.851 6.275 1.00 90.25 356 ASP A C 1
ATOM 2730 O O . ASP A 1 356 ? -12.454 4.420 5.124 1.00 90.25 356 ASP A O 1
ATOM 2734 N N . GLY A 1 357 ? -13.189 5.941 6.609 1.00 87.25 357 GLY A N 1
ATOM 2735 C CA . GLY A 1 357 ? -14.077 6.636 5.680 1.00 87.25 357 GLY A CA 1
ATOM 2736 C C . GLY A 1 357 ? -15.411 5.923 5.469 1.00 87.25 357 GLY A C 1
ATOM 2737 O O . GLY A 1 357 ? -16.102 6.254 4.519 1.00 87.25 357 GLY A O 1
ATOM 2738 N N . ASP A 1 358 ? -15.765 4.951 6.318 1.00 86.38 358 ASP A N 1
ATOM 2739 C CA . ASP A 1 358 ? -17.028 4.204 6.264 1.00 86.38 358 ASP A CA 1
ATOM 2740 C C . ASP A 1 358 ? -17.320 3.597 4.881 1.00 86.38 358 ASP A C 1
ATOM 2742 O O . ASP A 1 358 ? -18.460 3.564 4.417 1.00 86.38 358 ASP A O 1
ATOM 2746 N N . VAL A 1 359 ? -16.274 3.092 4.225 1.00 87.31 359 VAL A N 1
ATOM 2747 C CA . VAL A 1 359 ? -16.348 2.493 2.890 1.00 87.31 359 VAL A CA 1
ATOM 2748 C C . VAL A 1 359 ? -15.415 1.291 2.791 1.00 87.31 359 VAL A C 1
ATOM 2750 O O . VAL A 1 359 ? -14.279 1.327 3.251 1.00 87.31 359 VAL A O 1
ATOM 2753 N N . ILE A 1 360 ? -15.889 0.208 2.176 1.00 90.31 360 ILE A N 1
ATOM 2754 C CA . ILE A 1 360 ? -15.021 -0.907 1.786 1.00 90.31 360 ILE A CA 1
ATOM 2755 C C . ILE A 1 360 ? -14.398 -0.544 0.440 1.00 90.31 360 ILE A C 1
ATOM 2757 O O . ILE A 1 360 ? -15.113 -0.411 -0.552 1.00 90.31 360 ILE A O 1
ATOM 2761 N N . VAL A 1 361 ? -13.076 -0.388 0.409 1.00 93.81 361 VAL A N 1
ATOM 2762 C CA . VAL A 1 361 ? -12.327 -0.164 -0.831 1.00 93.81 361 VAL A CA 1
ATOM 2763 C C . VAL A 1 361 ? -11.785 -1.495 -1.341 1.00 93.81 361 VAL A C 1
ATOM 2765 O O . VAL A 1 361 ? -10.983 -2.149 -0.678 1.00 93.81 361 VAL A O 1
ATOM 2768 N N . ASP A 1 362 ? -12.226 -1.870 -2.536 1.00 95.00 362 ASP A N 1
ATOM 2769 C CA . ASP A 1 362 ? -11.682 -2.960 -3.340 1.00 95.00 362 ASP A CA 1
ATOM 2770 C C . ASP A 1 362 ? -11.655 -2.477 -4.792 1.00 95.00 362 ASP A C 1
ATOM 2772 O O . ASP A 1 362 ? -12.703 -2.231 -5.392 1.00 95.00 362 ASP A O 1
ATOM 2776 N N . LEU A 1 363 ? -10.452 -2.266 -5.325 1.00 97.31 363 LEU A N 1
ATOM 2777 C CA . LEU A 1 363 ? -10.257 -1.684 -6.654 1.00 97.31 363 LEU A CA 1
ATOM 2778 C C . LEU A 1 363 ? -10.013 -2.739 -7.735 1.00 97.31 363 LEU A C 1
ATOM 2780 O O . LEU A 1 363 ? -9.654 -2.388 -8.861 1.00 97.31 363 LEU A O 1
ATOM 2784 N N . HIS A 1 364 ? -10.177 -4.028 -7.422 1.00 97.94 364 HIS A N 1
ATOM 2785 C CA . HIS A 1 364 ? -10.067 -5.071 -8.433 1.00 97.94 364 HIS A CA 1
ATOM 2786 C C . HIS A 1 364 ? -11.176 -4.935 -9.469 1.00 97.94 364 HIS A C 1
ATOM 2788 O O . HIS A 1 364 ? -12.366 -4.882 -9.155 1.00 97.94 364 HIS A O 1
ATOM 2794 N N . VAL A 1 365 ? -10.778 -4.958 -10.738 1.00 97.44 365 VAL A N 1
ATOM 2795 C CA . VAL A 1 365 ? -11.705 -5.056 -11.856 1.00 97.44 365 VAL A CA 1
ATOM 2796 C C . VAL A 1 365 ? -12.529 -6.338 -11.681 1.00 97.44 365 VAL A C 1
ATOM 2798 O O . VAL A 1 365 ? -11.952 -7.431 -11.547 1.00 97.44 365 VAL A O 1
ATOM 2801 N N . PRO A 1 366 ? -13.873 -6.237 -11.703 1.00 94.38 366 PRO A N 1
ATOM 2802 C CA . PRO A 1 366 ? -14.745 -7.401 -11.654 1.00 94.38 366 PRO A CA 1
ATOM 2803 C C . PRO A 1 366 ? -14.372 -8.415 -12.737 1.00 94.38 366 PRO A C 1
ATOM 2805 O O . PRO A 1 366 ? -14.111 -8.025 -13.871 1.00 94.38 366 PRO A O 1
ATOM 2808 N N . GLU A 1 367 ? -14.398 -9.712 -12.413 1.00 94.12 367 GLU A N 1
ATOM 2809 C CA . GLU A 1 367 ? -13.945 -10.797 -13.306 1.00 94.12 367 GLU A CA 1
ATOM 2810 C C . GLU A 1 367 ? -14.465 -10.652 -14.746 1.00 94.12 367 GLU A C 1
ATOM 2812 O O . GLU A 1 367 ? -13.700 -10.719 -15.703 1.00 94.12 367 GLU A O 1
ATOM 2817 N N . HIS A 1 368 ? -15.759 -10.354 -14.894 1.00 95.88 368 HIS A N 1
ATOM 2818 C CA . HIS A 1 368 ? -16.435 -10.225 -16.187 1.00 95.88 368 HIS A CA 1
ATOM 2819 C C . HIS A 1 368 ? -15.978 -9.030 -17.048 1.00 95.88 368 HIS A C 1
ATOM 2821 O O . HIS A 1 368 ? -16.311 -8.985 -18.228 1.00 95.88 368 HIS A O 1
ATOM 2827 N N . LEU A 1 369 ? -15.236 -8.068 -16.487 1.00 96.69 369 LEU A N 1
ATOM 2828 C CA . LEU A 1 369 ? -14.696 -6.899 -17.197 1.00 96.69 369 LEU A CA 1
ATOM 2829 C C . LEU A 1 369 ? -13.183 -6.990 -17.439 1.00 96.69 369 LEU A C 1
ATOM 2831 O O . LEU A 1 369 ? -12.628 -6.128 -18.122 1.00 96.69 369 LEU A O 1
ATOM 2835 N N . ARG A 1 370 ? -12.489 -8.003 -16.902 1.00 94.81 370 ARG A N 1
ATOM 2836 C CA . ARG A 1 370 ? -11.015 -8.050 -16.923 1.00 94.81 370 ARG A CA 1
ATOM 2837 C C . ARG A 1 370 ? -10.432 -8.109 -18.325 1.00 94.81 370 ARG A C 1
ATOM 2839 O O . ARG A 1 370 ? -9.511 -7.355 -18.614 1.00 94.81 370 ARG A O 1
ATOM 2846 N N . GLU A 1 371 ? -10.965 -8.954 -19.205 1.00 96.44 371 GLU A N 1
ATOM 2847 C CA . GLU A 1 371 ? -10.477 -9.049 -20.589 1.00 96.44 371 GLU A CA 1
ATOM 2848 C C . GLU A 1 371 ? -10.661 -7.727 -21.342 1.00 96.44 371 GLU A C 1
ATOM 2850 O O . GLU A 1 371 ? -9.736 -7.250 -21.999 1.00 96.44 371 GLU A O 1
ATOM 2855 N N . GLN A 1 372 ? -11.818 -7.079 -21.165 1.00 97.56 372 GLN A N 1
ATOM 2856 C CA . GLN A 1 372 ? -12.090 -5.763 -21.738 1.00 97.56 372 GLN A CA 1
ATOM 2857 C C . GLN A 1 372 ? -11.103 -4.711 -21.217 1.00 97.56 372 GLN A C 1
ATOM 2859 O O . GLN A 1 372 ? -10.565 -3.932 -22.003 1.00 97.56 372 GLN A O 1
ATOM 2864 N N . ARG A 1 373 ? -10.841 -4.689 -19.905 1.00 97.94 373 ARG A N 1
ATOM 2865 C CA . ARG A 1 373 ? -9.891 -3.748 -19.295 1.00 97.94 373 ARG A CA 1
ATOM 2866 C C . ARG A 1 373 ? -8.448 -4.026 -19.708 1.00 97.94 373 ARG A C 1
ATOM 2868 O O . ARG A 1 373 ? -7.707 -3.080 -19.942 1.00 97.94 373 ARG A O 1
ATOM 2875 N N . ARG A 1 374 ? -8.048 -5.288 -19.882 1.00 97.31 374 ARG A N 1
ATOM 2876 C CA . ARG A 1 374 ? -6.721 -5.641 -20.419 1.00 97.31 374 ARG A CA 1
ATOM 2877 C C . ARG A 1 374 ? -6.549 -5.136 -21.854 1.00 97.31 374 ARG A C 1
ATOM 2879 O O . ARG A 1 374 ? -5.568 -4.451 -22.125 1.00 97.31 374 ARG A O 1
ATOM 2886 N N . ALA A 1 375 ? -7.530 -5.381 -22.723 1.00 96.94 375 ALA A N 1
ATOM 2887 C CA . ALA A 1 375 ? -7.514 -4.883 -24.100 1.00 96.94 375 ALA A CA 1
ATOM 2888 C C . ALA A 1 375 ? -7.507 -3.345 -24.164 1.00 96.94 375 ALA A C 1
ATOM 2890 O O . ALA A 1 375 ? -6.813 -2.748 -24.982 1.00 96.94 375 ALA A O 1
ATOM 2891 N N . GLU A 1 376 ? -8.243 -2.678 -23.272 1.00 97.94 376 GLU A N 1
ATOM 2892 C CA . GLU A 1 376 ? -8.187 -1.223 -23.141 1.00 97.94 376 GLU A CA 1
ATOM 2893 C C . GLU A 1 376 ? -6.779 -0.754 -22.751 1.00 97.94 376 GLU A C 1
ATOM 2895 O O . GLU A 1 376 ? -6.214 0.110 -23.427 1.00 97.94 376 GLU A O 1
ATOM 2900 N N . ALA A 1 377 ? -6.204 -1.351 -21.702 1.00 97.62 377 ALA A N 1
ATOM 2901 C CA . ALA A 1 377 ? -4.904 -0.979 -21.159 1.00 97.62 377 ALA A CA 1
ATOM 2902 C C . ALA A 1 377 ? -3.777 -1.090 -22.195 1.00 97.62 377 ALA A C 1
ATOM 2904 O O . ALA A 1 377 ? -2.857 -0.272 -22.173 1.00 97.62 377 ALA A O 1
ATOM 2905 N N . GLU A 1 378 ? -3.855 -2.039 -23.136 1.00 94.50 378 GLU A N 1
ATOM 2906 C CA . GLU A 1 378 ? -2.917 -2.166 -24.262 1.00 94.50 378 GLU A CA 1
ATOM 2907 C C . GLU A 1 378 ? -2.813 -0.877 -25.089 1.00 94.50 378 GLU A C 1
ATOM 2909 O O . GLU A 1 378 ? -1.707 -0.500 -25.471 1.00 94.50 378 GLU A O 1
ATOM 2914 N N . THR A 1 379 ? -3.923 -0.154 -25.267 1.00 94.56 379 THR A N 1
ATOM 2915 C CA . THR A 1 379 ? -4.012 1.072 -26.086 1.00 94.56 379 THR A CA 1
ATOM 2916 C C . THR A 1 379 ? -3.666 2.367 -25.346 1.00 94.56 379 THR A C 1
ATOM 2918 O O . THR A 1 379 ? -3.608 3.436 -25.961 1.00 94.56 379 THR A O 1
ATOM 2921 N N . LEU A 1 380 ? -3.491 2.299 -24.025 1.00 97.44 380 LEU A N 1
ATOM 2922 C CA . LEU A 1 380 ? -3.217 3.464 -23.189 1.00 97.44 380 LEU A CA 1
ATOM 2923 C C . LEU A 1 380 ? -1.716 3.793 -23.161 1.00 97.44 380 LEU A C 1
ATOM 2925 O O . LEU A 1 380 ? -0.885 2.882 -23.270 1.00 97.44 380 LEU A O 1
ATOM 2929 N N . PRO A 1 381 ? -1.343 5.074 -22.963 1.00 96.69 381 PRO A N 1
ATOM 2930 C CA . PRO A 1 381 ? 0.032 5.427 -22.618 1.00 96.69 381 PRO A CA 1
ATOM 2931 C C . PRO A 1 381 ? 0.471 4.667 -21.359 1.00 96.69 381 PRO A C 1
ATOM 2933 O O . PRO A 1 381 ? -0.321 4.444 -20.439 1.00 96.69 381 PRO A O 1
ATOM 2936 N N . LYS A 1 382 ? 1.737 4.248 -21.337 1.00 96.88 382 LYS A N 1
ATOM 2937 C CA . LYS A 1 382 ? 2.306 3.431 -20.261 1.00 96.88 382 LYS A CA 1
ATOM 2938 C C . LYS A 1 382 ? 3.018 4.313 -19.242 1.00 96.88 382 LYS A C 1
ATOM 2940 O O . LYS A 1 382 ? 3.783 5.195 -19.629 1.00 96.88 382 LYS A O 1
ATOM 2945 N N . VAL A 1 383 ? 2.786 4.041 -17.964 1.00 97.75 383 VAL A N 1
ATOM 2946 C CA . VAL A 1 383 ? 3.498 4.644 -16.834 1.00 97.75 383 VAL A CA 1
ATOM 2947 C C . VAL A 1 383 ? 4.241 3.540 -16.104 1.00 97.75 383 VAL A C 1
ATOM 2949 O O . VAL A 1 383 ? 3.634 2.568 -15.654 1.00 97.75 383 VAL A O 1
ATOM 2952 N N . LEU A 1 384 ? 5.559 3.692 -16.016 1.00 96.38 384 LEU A N 1
ATOM 2953 C CA . LEU A 1 384 ? 6.425 2.767 -15.301 1.00 96.38 384 LEU A CA 1
ATOM 2954 C C . LEU A 1 384 ? 6.164 2.858 -13.795 1.00 96.38 384 LEU A C 1
ATOM 2956 O O . LEU A 1 384 ? 6.128 3.955 -13.242 1.00 96.38 384 LEU A O 1
ATOM 2960 N N . ILE A 1 385 ? 6.044 1.705 -13.143 1.00 96.62 385 ILE A N 1
ATOM 2961 C CA . ILE A 1 385 ? 6.022 1.585 -11.685 1.00 96.62 385 ILE A CA 1
ATOM 2962 C C . ILE A 1 385 ? 7.201 0.718 -11.228 1.00 96.62 385 ILE A C 1
ATOM 2964 O O . ILE A 1 385 ? 7.521 -0.300 -11.853 1.00 96.62 385 ILE A O 1
ATOM 2968 N N . THR A 1 386 ? 7.865 1.126 -10.149 1.00 94.81 386 THR A N 1
ATOM 2969 C CA . THR A 1 386 ? 8.897 0.325 -9.479 1.00 94.81 386 THR A CA 1
ATOM 2970 C C . THR A 1 386 ? 8.274 -0.788 -8.637 1.00 94.81 386 THR A C 1
ATOM 2972 O O . THR A 1 386 ? 7.067 -0.815 -8.387 1.00 94.81 386 THR A O 1
ATOM 2975 N N . ASP A 1 387 ? 9.103 -1.699 -8.134 1.00 94.44 387 ASP A N 1
ATOM 2976 C CA . ASP A 1 387 ? 8.656 -2.707 -7.171 1.00 94.44 387 ASP A CA 1
ATOM 2977 C C . ASP A 1 387 ? 8.087 -2.082 -5.866 1.00 94.44 387 ASP A C 1
ATOM 2979 O O . ASP A 1 387 ? 7.157 -2.633 -5.274 1.00 94.44 387 ASP A O 1
ATOM 2983 N N . ILE A 1 388 ? 8.586 -0.910 -5.431 1.00 97.06 388 ILE A N 1
ATOM 2984 C CA . ILE A 1 388 ? 8.040 -0.168 -4.272 1.00 97.06 388 ILE A CA 1
ATOM 2985 C C . ILE A 1 388 ? 6.666 0.421 -4.617 1.00 97.06 388 ILE A C 1
ATOM 2987 O O . ILE A 1 388 ? 5.725 0.316 -3.827 1.00 97.06 388 ILE A O 1
ATOM 2991 N N . ASP A 1 389 ? 6.523 0.991 -5.813 1.00 98.06 389 ASP A N 1
ATOM 2992 C CA . ASP A 1 389 ? 5.244 1.520 -6.294 1.00 98.06 389 ASP A CA 1
ATOM 2993 C C . ASP A 1 389 ? 4.189 0.414 -6.416 1.00 98.06 389 ASP A C 1
ATOM 2995 O O . ASP A 1 389 ? 3.019 0.648 -6.120 1.00 98.06 389 ASP A O 1
ATOM 2999 N N . LEU A 1 390 ? 4.585 -0.812 -6.784 1.00 98.12 390 LEU A N 1
ATOM 3000 C CA . LEU A 1 390 ? 3.690 -1.971 -6.803 1.00 98.12 390 LEU A CA 1
ATOM 3001 C C . LEU A 1 390 ? 3.184 -2.335 -5.395 1.00 98.12 390 LEU A C 1
ATOM 3003 O O . LEU A 1 390 ? 2.005 -2.656 -5.235 1.00 98.12 390 LEU A O 1
ATOM 3007 N N . ASN A 1 391 ? 4.034 -2.243 -4.364 1.00 98.56 391 ASN A N 1
ATOM 3008 C CA . ASN A 1 391 ? 3.598 -2.418 -2.974 1.00 98.56 391 ASN A CA 1
ATOM 3009 C C . ASN A 1 391 ? 2.580 -1.331 -2.565 1.00 98.56 391 ASN A C 1
ATOM 3011 O O . ASN A 1 391 ? 1.583 -1.634 -1.900 1.00 98.56 391 ASN A O 1
ATOM 3015 N N . TRP A 1 392 ? 2.782 -0.073 -2.979 1.00 98.75 392 TRP A N 1
ATOM 3016 C CA . TRP A 1 392 ? 1.806 1.003 -2.753 1.00 98.75 392 TRP A CA 1
ATOM 3017 C C . TRP A 1 392 ? 0.505 0.793 -3.522 1.00 98.75 392 TRP A C 1
ATOM 3019 O O . TRP A 1 392 ? -0.573 0.959 -2.953 1.00 98.75 392 TRP A O 1
ATOM 3029 N N . LEU A 1 393 ? 0.596 0.365 -4.779 1.00 98.62 393 LEU A N 1
ATOM 3030 C CA . LEU A 1 393 ? -0.551 0.038 -5.618 1.00 98.62 393 LEU A CA 1
ATOM 3031 C C . LEU A 1 393 ? -1.406 -1.062 -4.973 1.00 98.62 393 LEU A C 1
ATOM 3033 O O . LEU A 1 393 ? -2.625 -0.919 -4.899 1.00 98.62 393 LEU A O 1
ATOM 3037 N N . GLN A 1 394 ? -0.773 -2.106 -4.424 1.00 98.50 394 GLN A N 1
ATOM 3038 C CA . GLN A 1 394 ? -1.458 -3.130 -3.632 1.00 98.50 394 GLN A CA 1
ATOM 3039 C C . GLN A 1 394 ? -2.098 -2.546 -2.370 1.00 98.50 394 GLN A C 1
ATOM 3041 O O . GLN A 1 394 ? -3.255 -2.823 -2.064 1.00 98.50 394 GLN A O 1
ATOM 3046 N N . THR A 1 395 ? -1.358 -1.709 -1.644 1.00 98.31 395 THR A N 1
ATOM 3047 C CA . THR A 1 395 ? -1.831 -1.070 -0.408 1.00 98.31 395 THR A CA 1
ATOM 3048 C C . THR A 1 395 ? -3.110 -0.261 -0.645 1.00 98.31 395 THR A C 1
ATOM 3050 O O . THR A 1 395 ? -4.055 -0.337 0.142 1.00 98.31 395 THR A O 1
ATOM 3053 N N . VAL A 1 396 ? -3.168 0.489 -1.743 1.00 97.81 396 VAL A N 1
ATOM 3054 C CA . VAL A 1 396 ? -4.352 1.268 -2.115 1.00 97.81 396 VAL A CA 1
ATOM 3055 C C . VAL A 1 396 ? -5.469 0.367 -2.628 1.00 97.81 396 VAL A C 1
ATOM 3057 O O . VAL A 1 396 ? -6.584 0.426 -2.112 1.00 97.81 396 VAL A O 1
ATOM 3060 N N . GLY A 1 397 ? -5.178 -0.496 -3.602 1.00 97.06 397 GLY A N 1
ATOM 3061 C CA . GLY A 1 397 ? -6.212 -1.272 -4.281 1.00 97.06 397 GLY A CA 1
ATOM 3062 C C . GLY A 1 397 ? -6.861 -2.374 -3.446 1.00 97.06 397 GLY A C 1
ATOM 3063 O O . GLY A 1 397 ? -7.986 -2.766 -3.744 1.00 97.06 397 GLY A O 1
ATOM 3064 N N . GLU A 1 398 ? -6.207 -2.822 -2.373 1.00 97.25 398 GLU A N 1
ATOM 3065 C CA . GLU A 1 398 ? -6.744 -3.807 -1.422 1.00 97.25 398 GLU A CA 1
ATOM 3066 C C . GLU A 1 398 ? -7.327 -3.177 -0.140 1.00 97.25 398 GLU A C 1
ATOM 3068 O O . GLU A 1 398 ? -7.602 -3.888 0.833 1.00 97.25 398 GLU A O 1
ATOM 3073 N N . GLY A 1 399 ? -7.501 -1.849 -0.120 1.00 95.44 399 GLY A N 1
ATOM 3074 C CA . GLY A 1 399 ? -8.271 -1.132 0.901 1.00 95.44 399 GLY A CA 1
ATOM 3075 C C . GLY A 1 399 ? -7.527 -0.768 2.188 1.00 95.44 399 GLY A C 1
ATOM 3076 O O . GLY A 1 399 ? -8.128 -0.233 3.122 1.00 95.44 399 GLY A O 1
ATOM 3077 N N . TRP A 1 400 ? -6.213 -0.967 2.260 1.00 97.06 400 TRP A N 1
ATOM 3078 C CA . TRP A 1 400 ? -5.411 -0.564 3.425 1.00 97.06 400 TRP A CA 1
ATOM 3079 C C . TRP A 1 400 ? -5.307 0.957 3.562 1.00 97.06 400 TRP A C 1
ATOM 3081 O O . TRP A 1 400 ? -5.251 1.506 4.664 1.00 97.06 400 TRP A O 1
ATOM 3091 N N . ALA A 1 401 ? -5.329 1.650 2.424 1.00 96.88 401 ALA A N 1
ATOM 3092 C CA . ALA A 1 401 ? -5.338 3.100 2.355 1.00 96.88 401 ALA A CA 1
ATOM 3093 C C . ALA A 1 401 ? -6.756 3.709 2.352 1.00 96.88 401 ALA A C 1
ATOM 3095 O O . ALA A 1 401 ? -6.869 4.902 2.088 1.00 96.88 401 ALA A O 1
ATOM 3096 N N . SER A 1 402 ? -7.814 2.971 2.718 1.00 94.38 402 SER A N 1
ATOM 3097 C CA . SER A 1 402 ? -9.201 3.485 2.717 1.00 94.38 402 SER A CA 1
ATOM 3098 C C . SER A 1 402 ? -9.342 4.866 3.393 1.00 94.38 402 SER A C 1
ATOM 3100 O O . SER A 1 402 ? -8.692 5.106 4.419 1.00 94.38 402 SER A O 1
ATOM 3102 N N . PRO A 1 403 ? -10.128 5.801 2.824 1.00 94.12 403 PRO A N 1
ATOM 3103 C CA . PRO A 1 403 ? -10.996 5.655 1.646 1.00 94.12 403 PRO A CA 1
ATOM 3104 C C . PRO A 1 403 ? -10.310 5.972 0.303 1.00 94.12 403 PRO A C 1
ATOM 3106 O O . PRO A 1 403 ? -10.990 6.182 -0.698 1.00 94.12 403 PRO A O 1
ATOM 3109 N N . LEU A 1 404 ? -8.979 6.072 0.261 1.00 96.19 404 LEU A N 1
ATOM 3110 C CA . LEU A 1 404 ? -8.260 6.447 -0.955 1.00 96.19 404 LEU A CA 1
ATOM 3111 C C . LEU A 1 404 ? -8.479 5.404 -2.071 1.00 96.19 404 LEU A C 1
ATOM 3113 O O . LEU A 1 404 ? -8.249 4.217 -1.850 1.00 96.19 404 LEU A O 1
ATOM 3117 N N . LYS A 1 405 ? -8.881 5.856 -3.268 1.00 96.56 405 LYS A N 1
ATOM 3118 C CA . LYS A 1 405 ? -9.156 5.002 -4.443 1.00 96.56 405 LYS A CA 1
ATOM 3119 C C . LYS A 1 405 ? -8.057 5.024 -5.516 1.00 96.56 405 LYS A C 1
ATOM 3121 O O . LYS A 1 405 ? -8.267 4.579 -6.638 1.00 96.56 405 LYS A O 1
ATOM 3126 N N . GLY A 1 406 ? -6.881 5.559 -5.208 1.00 97.69 406 GLY A N 1
ATOM 3127 C CA . GLY A 1 406 ? -5.747 5.576 -6.132 1.00 97.69 406 GLY A CA 1
ATOM 3128 C C . GLY A 1 406 ? -4.583 6.415 -5.614 1.00 97.69 406 GLY A C 1
ATOM 3129 O O . GLY A 1 406 ? -4.523 6.717 -4.425 1.00 97.69 406 GLY A O 1
ATOM 3130 N N . PHE A 1 407 ? -3.631 6.777 -6.473 1.00 98.56 407 PHE A N 1
ATOM 3131 C CA . PHE A 1 407 ? -2.533 7.651 -6.052 1.00 98.56 407 PHE A CA 1
ATOM 3132 C C . PHE A 1 407 ? -3.051 9.064 -5.769 1.00 98.56 407 PHE A C 1
ATOM 3134 O O . PHE A 1 407 ? -3.954 9.555 -6.452 1.00 98.56 407 PHE A O 1
ATOM 3141 N N . MET A 1 408 ? -2.493 9.711 -4.744 1.00 98.56 408 MET A N 1
ATOM 3142 C CA . MET A 1 408 ? -2.982 11.006 -4.272 1.00 98.56 408 MET A CA 1
ATOM 3143 C C . MET A 1 408 ? -2.945 12.061 -5.381 1.00 98.56 408 MET A C 1
ATOM 3145 O O . MET A 1 408 ? -1.929 12.260 -6.037 1.00 98.56 408 MET A O 1
ATOM 3149 N N . ARG A 1 409 ? -4.064 12.766 -5.546 1.00 98.06 409 ARG A N 1
ATOM 3150 C CA . ARG A 1 409 ? -4.139 14.051 -6.252 1.00 98.06 409 ARG A CA 1
ATOM 3151 C C . ARG A 1 409 ? -3.497 15.159 -5.414 1.00 98.06 409 ARG A C 1
ATOM 3153 O O . ARG A 1 409 ? -3.312 14.976 -4.206 1.00 98.06 409 ARG A O 1
ATOM 3160 N N . GLU A 1 410 ? -3.196 16.313 -6.013 1.00 97.75 410 GLU A N 1
ATOM 3161 C CA . GLU A 1 410 ? -2.439 17.376 -5.336 1.00 97.75 410 GLU A CA 1
ATOM 3162 C C . GLU A 1 410 ? -3.130 17.853 -4.048 1.00 97.75 410 GLU A C 1
ATOM 3164 O O . GLU A 1 410 ? -2.491 17.944 -2.999 1.00 97.75 410 GLU A O 1
ATOM 3169 N N . GLY A 1 411 ? -4.449 18.062 -4.074 1.00 95.94 411 GLY A N 1
ATOM 3170 C CA . GLY A 1 411 ? -5.219 18.460 -2.892 1.00 95.94 411 GLY A CA 1
ATOM 3171 C C . GLY A 1 411 ? -5.129 17.443 -1.749 1.00 95.94 411 GLY A C 1
ATOM 3172 O O . GLY A 1 411 ? -4.897 17.818 -0.600 1.00 95.94 411 GLY A O 1
ATOM 3173 N N . THR A 1 412 ? -5.231 16.149 -2.064 1.00 96.88 412 THR A N 1
ATOM 3174 C CA . THR A 1 412 ? -5.118 15.054 -1.083 1.00 96.88 412 THR A CA 1
ATOM 3175 C C . THR A 1 412 ? -3.696 14.942 -0.519 1.00 96.88 412 THR A C 1
ATOM 3177 O O . THR A 1 412 ? -3.528 14.708 0.682 1.00 96.88 412 THR A O 1
ATOM 3180 N N . LEU A 1 413 ? -2.669 15.155 -1.352 1.00 98.12 413 LEU A N 1
ATOM 3181 C CA . LEU A 1 413 ? -1.277 15.221 -0.901 1.00 98.12 413 LEU A CA 1
ATOM 3182 C C . LEU A 1 413 ? -1.072 16.382 0.078 1.00 98.12 413 LEU A C 1
ATOM 3184 O O . LEU A 1 413 ? -0.457 16.199 1.126 1.00 98.12 413 LEU A O 1
ATOM 3188 N N . LEU A 1 414 ? -1.588 17.571 -0.237 1.00 97.19 414 LEU A N 1
ATOM 3189 C CA . LEU A 1 414 ? -1.458 18.734 0.641 1.00 97.19 414 LEU A CA 1
ATOM 3190 C C . LEU A 1 414 ? -2.169 18.508 1.979 1.00 97.19 414 LEU A C 1
ATOM 3192 O O . LEU A 1 414 ? -1.602 18.813 3.027 1.00 97.19 414 LEU A O 1
ATOM 3196 N N . GLU A 1 415 ? -3.370 17.927 1.970 1.00 95.94 415 GLU A N 1
ATOM 3197 C CA . GLU A 1 415 ? -4.067 17.567 3.210 1.00 95.94 415 GLU A CA 1
ATOM 3198 C C . GLU A 1 415 ? -3.239 16.582 4.059 1.00 95.94 415 GLU A C 1
ATOM 3200 O O . GLU A 1 415 ? -3.038 16.808 5.255 1.00 95.94 415 GLU A O 1
ATOM 3205 N N . THR A 1 416 ? -2.660 15.564 3.417 1.00 97.56 416 THR A N 1
ATOM 3206 C CA . THR A 1 416 ? -1.757 14.587 4.047 1.00 97.56 416 THR A CA 1
ATOM 3207 C C . THR A 1 416 ? -0.541 15.263 4.686 1.00 97.56 416 THR A C 1
ATOM 3209 O O . THR A 1 416 ? -0.306 15.107 5.882 1.00 97.56 416 THR A O 1
ATOM 3212 N N . LEU A 1 417 ? 0.198 16.073 3.924 1.00 97.62 417 LEU A N 1
ATOM 3213 C CA . LEU A 1 417 ? 1.436 16.715 4.379 1.00 97.62 417 LEU A CA 1
ATOM 3214 C C . LEU A 1 417 ? 1.224 17.737 5.502 1.00 97.62 417 LEU A C 1
ATOM 3216 O O . LEU A 1 417 ? 2.118 17.943 6.324 1.00 97.62 417 LEU A O 1
ATOM 3220 N N . HIS A 1 418 ? 0.085 18.430 5.508 1.00 96.62 418 HIS A N 1
ATOM 3221 C CA . HIS A 1 418 ? -0.171 19.519 6.451 1.00 96.62 418 HIS A CA 1
ATOM 3222 C C . HIS A 1 418 ? -0.979 19.094 7.675 1.00 96.62 418 HIS A C 1
ATOM 3224 O O . HIS A 1 418 ? -0.844 19.720 8.729 1.00 96.62 418 HIS A O 1
ATOM 3230 N N . PHE A 1 419 ? -1.818 18.064 7.553 1.00 95.81 419 PHE A N 1
ATOM 3231 C CA . PHE A 1 419 ? -2.785 17.703 8.592 1.00 95.81 419 PHE A CA 1
ATOM 3232 C C . PHE A 1 419 ? -2.717 16.239 9.013 1.00 95.81 419 PHE A C 1
ATOM 3234 O O . PHE A 1 419 ? -3.510 15.840 9.871 1.00 95.81 419 PHE A O 1
ATOM 3241 N N . ASN A 1 420 ? -1.826 15.434 8.417 1.00 96.94 420 ASN A N 1
ATOM 3242 C CA . ASN A 1 420 ? -1.736 13.988 8.640 1.00 96.94 420 ASN A CA 1
ATOM 3243 C C . ASN A 1 420 ? -3.090 13.266 8.480 1.00 96.94 420 ASN A C 1
ATOM 3245 O O . ASN A 1 420 ? -3.333 12.217 9.079 1.00 96.94 420 ASN A O 1
ATOM 3249 N N . SER A 1 421 ? -4.017 13.868 7.733 1.00 96.00 421 SER A N 1
ATOM 3250 C CA . SER A 1 421 ? -5.403 13.434 7.599 1.00 96.00 421 SER A CA 1
ATOM 3251 C C . SER A 1 421 ? -6.044 14.049 6.365 1.00 96.00 421 SER A C 1
ATOM 3253 O O . SER A 1 421 ? -5.619 15.104 5.899 1.00 96.00 421 SER A O 1
ATOM 3255 N N . ILE A 1 422 ? -7.102 13.406 5.879 1.00 95.31 422 ILE A N 1
ATOM 3256 C CA . ILE A 1 422 ? -7.887 13.849 4.723 1.00 95.31 422 ILE A CA 1
ATOM 3257 C C . ILE A 1 422 ? -9.366 14.012 5.096 1.00 95.31 422 ILE A C 1
ATOM 3259 O O . ILE A 1 422 ? -9.864 13.312 5.984 1.00 95.31 422 ILE A O 1
ATOM 3263 N N . LEU A 1 423 ? -10.050 14.963 4.457 1.00 93.25 423 LEU A N 1
ATOM 3264 C CA . LEU A 1 423 ? -11.475 15.265 4.647 1.00 93.25 423 LEU A CA 1
ATOM 3265 C C . LEU A 1 423 ? -12.384 14.350 3.826 1.00 93.25 423 LEU A C 1
ATOM 3267 O O . LEU A 1 423 ? -12.304 14.352 2.607 1.00 93.25 423 LEU A O 1
ATOM 3271 N N . THR A 1 424 ? -13.338 13.680 4.467 1.00 90.31 424 THR A N 1
ATOM 3272 C CA . THR A 1 424 ? -14.190 12.669 3.815 1.00 90.31 424 THR A CA 1
ATOM 3273 C C . THR A 1 424 ? -15.674 12.985 3.967 1.00 90.31 424 THR A C 1
ATOM 3275 O O . THR A 1 424 ? -16.097 13.401 5.045 1.00 90.31 424 THR A O 1
ATOM 3278 N N . ASP A 1 425 ? -16.484 12.703 2.944 1.00 85.75 425 ASP A N 1
ATOM 3279 C CA . ASP A 1 425 ? -17.949 12.840 2.993 1.00 85.75 425 ASP A CA 1
ATOM 3280 C C . ASP A 1 425 ? -18.661 11.563 2.500 1.00 85.75 425 ASP A C 1
ATOM 3282 O O . ASP A 1 425 ? -19.308 11.568 1.452 1.00 85.75 425 ASP A O 1
ATOM 3286 N N . PRO A 1 426 ? -18.529 10.436 3.221 1.00 81.75 426 PRO A N 1
ATOM 3287 C CA . PRO A 1 426 ? -18.942 9.125 2.710 1.00 81.75 426 PRO A CA 1
ATOM 3288 C C . PRO A 1 426 ? -20.448 8.970 2.484 1.00 81.75 426 PRO A C 1
ATOM 3290 O O . PRO A 1 426 ? -20.872 8.092 1.737 1.00 81.75 426 PRO A O 1
ATOM 3293 N N . PHE A 1 427 ? -21.259 9.827 3.105 1.00 80.44 427 PHE A N 1
ATOM 3294 C CA . PHE A 1 427 ? -22.717 9.835 2.956 1.00 80.44 427 PHE A CA 1
ATOM 3295 C C . PHE A 1 427 ? -23.220 11.038 2.158 1.00 80.44 427 PHE A C 1
ATOM 3297 O O . PHE A 1 427 ? -24.422 11.284 2.127 1.00 80.44 427 PHE A O 1
ATOM 3304 N N . ASN A 1 428 ? -22.308 11.774 1.515 1.00 80.88 428 ASN A N 1
ATOM 3305 C CA . ASN A 1 428 ? -22.601 12.942 0.693 1.00 80.88 428 ASN A CA 1
ATOM 3306 C C . ASN A 1 428 ? -23.457 14.013 1.398 1.00 80.88 428 ASN A C 1
ATOM 3308 O O . ASN A 1 428 ? -24.280 14.670 0.762 1.00 80.88 428 ASN A O 1
ATOM 3312 N N . VAL A 1 429 ? -23.271 14.198 2.708 1.00 80.38 429 VAL A N 1
ATOM 3313 C CA . VAL A 1 429 ? -24.055 15.144 3.525 1.00 80.38 429 VAL A CA 1
ATOM 3314 C C . VAL A 1 429 ? -23.788 16.586 3.093 1.00 80.38 429 VAL A C 1
ATOM 3316 O O . VAL A 1 429 ? -24.663 17.442 3.186 1.00 80.38 429 VAL A O 1
ATOM 3319 N N . T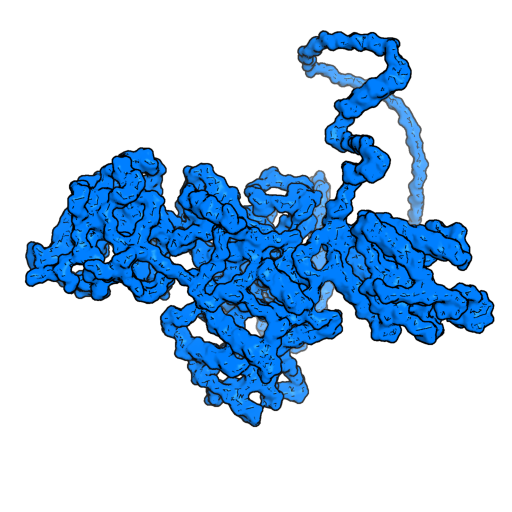HR A 1 430 ? -22.578 16.860 2.605 1.00 81.31 430 THR A N 1
ATOM 3320 C CA . THR A 1 430 ? -22.129 18.199 2.198 1.00 81.31 430 THR A CA 1
ATOM 3321 C C . THR A 1 430 ? -21.995 18.355 0.682 1.00 81.31 430 THR A C 1
ATOM 3323 O O . THR A 1 430 ? -21.588 19.418 0.221 1.00 81.31 430 THR A O 1
ATOM 3326 N N . GLY A 1 431 ? -22.315 17.317 -0.101 1.00 81.62 431 GLY A N 1
ATOM 3327 C CA . GLY A 1 431 ? -22.136 17.311 -1.558 1.00 81.62 431 GLY A CA 1
ATOM 3328 C C . GLY A 1 431 ? -20.706 16.999 -2.027 1.00 81.62 431 GLY A C 1
ATOM 3329 O O . GLY A 1 431 ? -20.385 17.227 -3.195 1.00 81.62 431 GLY A O 1
ATOM 3330 N N . ASN A 1 432 ? -19.827 16.512 -1.140 1.00 84.81 432 ASN A N 1
ATOM 3331 C CA . ASN A 1 432 ? -18.387 16.358 -1.396 1.00 84.81 432 ASN A CA 1
ATOM 3332 C C . ASN A 1 432 ? -17.909 14.897 -1.428 1.00 84.81 432 ASN A C 1
ATOM 3334 O O . ASN A 1 432 ? -16.725 14.644 -1.199 1.00 84.81 432 ASN A O 1
ATOM 3338 N N . ILE A 1 433 ? -18.793 13.933 -1.697 1.00 83.50 433 ILE A N 1
ATOM 3339 C CA . ILE A 1 433 ? -18.444 12.501 -1.662 1.00 83.50 433 ILE A CA 1
ATOM 3340 C C . ILE A 1 433 ? -17.225 12.144 -2.532 1.00 83.50 433 ILE A C 1
ATOM 3342 O O . ILE A 1 433 ? -16.337 11.430 -2.076 1.00 83.50 433 ILE A O 1
ATOM 3346 N N . ASP A 1 434 ? -17.103 12.752 -3.714 1.00 85.88 434 ASP A N 1
ATOM 3347 C CA . ASP A 1 434 ? -16.025 12.475 -4.678 1.00 85.88 434 ASP A CA 1
ATOM 3348 C C . ASP A 1 434 ? -14.802 13.403 -4.522 1.00 85.88 434 ASP A C 1
ATOM 3350 O O . ASP A 1 434 ? -14.033 13.603 -5.467 1.00 85.88 434 ASP A O 1
ATOM 3354 N N . ARG A 1 435 ? -14.616 14.056 -3.366 1.00 87.88 435 ARG A N 1
ATOM 3355 C CA . ARG A 1 435 ? -13.560 15.075 -3.174 1.00 87.88 435 ARG A CA 1
ATOM 3356 C C . ARG A 1 435 ? -12.157 14.570 -3.526 1.00 87.88 435 ARG A C 1
ATOM 3358 O O . ARG A 1 435 ? -11.361 15.333 -4.060 1.00 87.88 435 ARG A O 1
ATOM 3365 N N . HIS A 1 436 ? -11.853 13.312 -3.217 1.00 90.38 436 HIS A N 1
ATOM 3366 C CA . HIS A 1 436 ? -10.543 12.707 -3.493 1.00 90.38 436 HIS A CA 1
ATOM 3367 C C . HIS A 1 436 ? -10.438 12.076 -4.888 1.00 90.38 436 HIS A C 1
ATOM 3369 O O . HIS A 1 436 ? -9.353 11.664 -5.294 1.00 90.38 436 HIS A O 1
ATOM 3375 N N . GLU A 1 437 ? -11.556 12.006 -5.604 1.00 90.56 437 GLU A N 1
ATOM 3376 C CA . GLU A 1 437 ? -11.708 11.386 -6.923 1.00 90.56 437 GLU A CA 1
ATOM 3377 C C . GLU A 1 437 ? -11.629 12.442 -8.036 1.00 90.56 437 GLU A C 1
ATOM 3379 O O . GLU A 1 437 ? -11.085 12.188 -9.110 1.00 90.56 437 GLU A O 1
ATOM 3384 N N . LYS A 1 438 ? -12.026 13.686 -7.742 1.00 90.38 438 LYS A N 1
ATOM 3385 C CA . LYS A 1 438 ? -11.943 14.825 -8.666 1.00 90.38 438 LYS A CA 1
ATOM 3386 C C . LYS A 1 438 ? -10.562 15.473 -8.692 1.00 90.38 438 LYS A C 1
ATOM 3388 O O . LYS A 1 438 ? -9.916 15.627 -7.658 1.00 90.38 438 LYS A O 1
ATOM 3393 N N . LYS A 1 439 ? -10.160 15.934 -9.881 1.00 93.44 439 LYS A N 1
ATOM 3394 C CA . LYS A 1 439 ? -8.980 16.788 -10.071 1.00 93.44 439 LYS A CA 1
ATOM 3395 C C . LYS A 1 439 ? -8.992 17.991 -9.139 1.00 93.44 439 LYS A C 1
ATOM 3397 O O . LYS A 1 439 ? -10.026 18.639 -8.962 1.00 93.44 439 LYS A O 1
ATOM 3402 N N . THR A 1 440 ? -7.828 18.310 -8.589 1.00 94.06 440 THR A N 1
ATOM 3403 C CA . THR A 1 440 ? -7.669 19.458 -7.699 1.00 94.06 440 THR A CA 1
ATOM 3404 C C . THR A 1 440 ? -7.972 20.759 -8.442 1.00 94.06 440 THR A C 1
ATOM 3406 O O . THR A 1 440 ? -7.394 21.039 -9.491 1.00 94.06 440 THR A O 1
ATOM 3409 N N . ASN A 1 441 ? -8.867 21.578 -7.886 1.00 90.94 441 ASN A N 1
ATOM 3410 C CA . ASN A 1 441 ? -9.150 22.924 -8.374 1.00 90.94 441 ASN A CA 1
ATOM 3411 C C . ASN A 1 441 ? -9.074 23.915 -7.207 1.00 90.94 441 ASN A C 1
ATOM 3413 O O . ASN A 1 441 ? -9.982 23.986 -6.381 1.00 90.94 441 ASN A O 1
ATOM 3417 N N . PHE A 1 442 ? -7.986 24.682 -7.139 1.00 89.50 442 PHE A N 1
ATOM 3418 C CA . PHE A 1 442 ? -7.767 25.660 -6.069 1.00 89.50 442 PHE A CA 1
ATOM 3419 C C . PHE A 1 442 ? -8.594 26.944 -6.220 1.00 89.50 442 PHE A C 1
ATOM 3421 O O . PHE A 1 442 ? -8.651 27.731 -5.277 1.00 89.50 442 PHE A O 1
ATOM 3428 N N . ASP A 1 443 ? -9.261 27.142 -7.359 1.00 90.12 443 ASP A N 1
ATOM 3429 C CA . ASP A 1 443 ? -10.138 28.294 -7.592 1.00 90.12 443 ASP A CA 1
ATOM 3430 C C . ASP A 1 443 ? -11.581 28.033 -7.129 1.00 90.12 443 ASP A C 1
ATOM 3432 O O . ASP A 1 443 ? -12.380 28.964 -7.020 1.00 90.12 443 ASP A O 1
ATOM 3436 N N . GLN A 1 444 ? -11.935 26.775 -6.845 1.00 82.50 444 GLN A N 1
ATOM 3437 C CA . GLN A 1 444 ? -13.285 26.363 -6.456 1.00 82.50 444 GLN A CA 1
ATOM 3438 C C . GLN A 1 444 ? -13.262 25.633 -5.113 1.00 82.50 444 GLN A C 1
ATOM 3440 O O . GLN A 1 444 ? -13.088 24.417 -5.038 1.00 82.50 444 GLN A O 1
ATOM 3445 N N . PHE A 1 445 ? -13.478 26.384 -4.033 1.00 77.56 445 PHE A N 1
ATOM 3446 C CA . PHE A 1 445 ? -13.697 25.799 -2.713 1.00 77.56 445 PHE A CA 1
ATOM 3447 C C . PHE A 1 445 ? -15.167 25.398 -2.548 1.00 77.56 445 PHE A C 1
ATOM 3449 O O . PHE A 1 445 ? -16.047 26.157 -2.957 1.00 77.56 445 PHE A O 1
ATOM 3456 N N . PRO A 1 446 ? -15.457 24.234 -1.942 1.00 78.75 446 PRO A N 1
ATOM 3457 C CA . PRO A 1 446 ? -16.832 23.835 -1.680 1.00 78.75 446 PRO A CA 1
ATOM 3458 C C . PRO A 1 446 ? -17.494 24.801 -0.691 1.00 78.75 446 PRO A C 1
ATOM 3460 O O . PRO A 1 446 ? -16.867 25.237 0.276 1.00 78.75 446 PRO A O 1
ATOM 3463 N N . GLU A 1 447 ? -18.773 25.108 -0.919 1.00 79.88 447 GLU A N 1
ATOM 3464 C CA . GLU A 1 447 ? -19.561 25.989 -0.041 1.00 79.88 447 GLU A CA 1
ATOM 3465 C C . GLU A 1 447 ? -19.707 25.408 1.374 1.00 79.88 447 GLU A C 1
ATOM 3467 O O . GLU A 1 447 ? -19.691 26.136 2.369 1.00 79.88 447 GLU A O 1
ATOM 3472 N N . HIS A 1 448 ? -19.793 24.080 1.466 1.00 81.19 448 HIS A N 1
ATOM 3473 C CA . HIS A 1 448 ? -19.869 23.332 2.713 1.00 81.19 448 HIS A CA 1
ATOM 3474 C C . HIS A 1 448 ? -18.706 22.347 2.783 1.00 81.19 448 HIS A C 1
ATOM 3476 O O . HIS A 1 448 ? -18.539 21.522 1.893 1.00 81.19 448 HIS A O 1
ATOM 3482 N N . LEU A 1 449 ? -17.878 22.438 3.825 1.00 83.81 449 LEU A N 1
ATOM 3483 C CA . LEU A 1 449 ? -16.766 21.510 4.026 1.00 83.81 449 LEU A CA 1
ATOM 3484 C C . LEU A 1 449 ? -17.250 20.229 4.717 1.00 83.81 449 LEU A C 1
ATOM 3486 O O . LEU A 1 449 ? -18.049 20.330 5.652 1.00 83.81 449 LEU A O 1
ATOM 3490 N N . PRO A 1 450 ? -16.715 19.051 4.343 1.00 85.69 450 PRO A N 1
ATOM 3491 C CA . PRO A 1 450 ? -16.980 17.814 5.064 1.00 85.69 450 PRO A CA 1
ATOM 3492 C C . PRO A 1 450 ? -16.636 17.924 6.551 1.00 85.69 450 PRO A C 1
ATOM 3494 O O . PRO A 1 450 ? -15.651 18.561 6.933 1.00 85.69 450 PRO A O 1
ATOM 3497 N N . HIS A 1 451 ? -17.419 17.250 7.390 1.00 80.62 451 HIS A N 1
ATOM 3498 C CA . HIS A 1 451 ? -17.181 17.207 8.834 1.00 80.62 451 HIS A CA 1
ATOM 3499 C C . HIS A 1 451 ? -16.201 16.099 9.243 1.00 80.62 451 HIS A C 1
ATOM 3501 O O . HIS A 1 451 ? -15.505 16.235 10.250 1.00 80.62 451 HIS A O 1
ATOM 3507 N N . ASN A 1 452 ? -16.126 15.014 8.466 1.00 84.94 452 ASN A N 1
ATOM 3508 C CA . ASN A 1 452 ? -15.369 13.822 8.836 1.00 84.94 452 ASN A CA 1
ATOM 3509 C C . ASN A 1 452 ? -13.923 13.882 8.338 1.00 84.94 452 ASN A C 1
ATOM 3511 O O . ASN A 1 452 ? -13.619 14.454 7.288 1.00 84.94 452 ASN A O 1
ATOM 3515 N N . ARG A 1 453 ? -13.026 13.252 9.102 1.00 90.75 453 ARG A N 1
ATOM 3516 C CA . ARG A 1 453 ? -11.607 13.103 8.768 1.00 90.75 453 ARG A CA 1
ATOM 3517 C C . ARG A 1 453 ? -11.139 11.676 8.979 1.00 90.75 453 ARG A C 1
ATOM 3519 O O . ARG A 1 453 ? -11.527 11.023 9.947 1.00 90.75 453 ARG A O 1
ATOM 3526 N N . VAL A 1 454 ? -10.219 11.254 8.125 1.00 92.94 454 VAL A N 1
ATOM 3527 C CA . VAL A 1 454 ? -9.500 9.983 8.233 1.00 92.94 454 VAL A CA 1
ATOM 3528 C C . VAL A 1 454 ? -8.010 10.259 8.376 1.00 92.94 454 VAL A C 1
ATOM 3530 O O . VAL A 1 454 ? -7.482 11.136 7.695 1.00 92.94 454 VAL A O 1
ATOM 3533 N N . SER A 1 455 ? -7.332 9.510 9.250 1.00 95.81 455 SER A N 1
ATOM 3534 C CA . SER A 1 455 ? -5.874 9.586 9.389 1.00 95.81 455 SER A CA 1
ATOM 3535 C C . SER A 1 455 ? -5.200 9.154 8.085 1.00 95.81 455 SER A C 1
ATOM 3537 O O . SER A 1 455 ? -5.478 8.081 7.546 1.00 95.81 455 SER A O 1
ATOM 3539 N N . MET A 1 456 ? -4.320 9.998 7.561 1.00 97.19 456 MET A N 1
ATOM 3540 C CA . MET A 1 456 ? -3.581 9.765 6.324 1.00 97.19 456 MET A CA 1
ATOM 3541 C C . MET A 1 456 ? -2.263 10.545 6.383 1.00 97.19 456 MET A C 1
ATOM 3543 O O . MET A 1 456 ? -2.188 11.659 5.879 1.00 97.19 456 MET A O 1
ATOM 3547 N N . PRO A 1 457 ? -1.244 10.019 7.078 1.00 97.06 457 PRO A N 1
ATOM 3548 C CA . PRO A 1 457 ? -0.018 10.760 7.377 1.00 97.06 457 PRO A CA 1
ATOM 3549 C C . PRO A 1 457 ? 1.114 10.506 6.371 1.00 97.06 457 PRO A C 1
ATOM 3551 O O . PRO A 1 457 ? 2.101 11.232 6.365 1.00 97.06 457 PRO A O 1
ATOM 3554 N N . ILE A 1 458 ? 0.993 9.472 5.530 1.00 98.06 458 ILE A N 1
ATOM 3555 C CA . ILE A 1 458 ? 2.008 9.098 4.541 1.00 98.06 458 ILE A CA 1
ATOM 3556 C C . ILE A 1 458 ? 1.508 9.452 3.137 1.00 98.06 458 ILE A C 1
ATOM 3558 O O . ILE A 1 458 ? 0.447 8.963 2.743 1.00 98.06 458 ILE A O 1
ATOM 3562 N N . PRO A 1 459 ? 2.253 10.269 2.369 1.00 98.12 459 PRO A N 1
ATOM 3563 C CA . PRO A 1 459 ? 2.042 10.453 0.942 1.00 98.12 459 PRO A CA 1
ATOM 3564 C C . PRO A 1 459 ? 2.092 9.122 0.190 1.00 98.12 459 PRO A C 1
ATOM 3566 O O . PRO A 1 459 ? 3.116 8.441 0.186 1.00 98.12 459 PRO A O 1
ATOM 3569 N N . ILE A 1 460 ? 0.991 8.771 -0.474 1.00 98.44 460 ILE A N 1
ATOM 3570 C CA . ILE A 1 460 ? 0.918 7.615 -1.375 1.00 98.44 460 ILE A CA 1
ATOM 3571 C C . ILE A 1 460 ? 0.836 8.157 -2.800 1.00 98.44 460 ILE A C 1
ATOM 3573 O O . ILE A 1 460 ? -0.243 8.419 -3.336 1.00 98.44 460 ILE A O 1
ATOM 3577 N N . THR A 1 461 ? 2.004 8.408 -3.378 1.00 97.81 461 THR A N 1
ATOM 3578 C CA . THR A 1 461 ? 2.179 9.151 -4.632 1.00 97.81 461 THR A CA 1
ATOM 3579 C C . THR A 1 461 ? 2.974 8.331 -5.633 1.00 97.81 461 THR A C 1
ATOM 3581 O O . THR A 1 461 ? 3.915 7.652 -5.232 1.00 97.81 461 THR A O 1
ATOM 3584 N N . LEU A 1 462 ? 2.657 8.453 -6.922 1.00 98.44 462 LEU A N 1
ATOM 3585 C CA . LEU A 1 462 ? 3.426 7.844 -8.005 1.00 98.44 462 LEU A CA 1
ATOM 3586 C C . LEU A 1 462 ? 4.242 8.924 -8.721 1.00 98.44 462 LEU A C 1
ATOM 3588 O O . LEU A 1 462 ? 3.675 9.905 -9.199 1.00 98.44 462 LEU A O 1
ATOM 3592 N N . ALA A 1 463 ? 5.565 8.769 -8.783 1.00 97.50 463 ALA A N 1
ATOM 3593 C CA . ALA A 1 463 ? 6.434 9.716 -9.476 1.00 97.50 463 ALA A CA 1
ATOM 3594 C C . ALA A 1 463 ? 6.535 9.404 -10.974 1.00 97.50 463 ALA A C 1
ATOM 3596 O O . ALA A 1 463 ? 6.540 8.246 -11.382 1.00 97.50 463 ALA A O 1
ATOM 3597 N N . CYS A 1 464 ? 6.660 10.438 -11.805 1.00 96.25 464 CYS A N 1
ATOM 3598 C CA . CYS A 1 464 ? 6.897 10.290 -13.237 1.00 96.25 464 CYS A CA 1
ATOM 3599 C C . CYS A 1 464 ? 7.848 11.368 -13.779 1.00 96.25 464 CYS A C 1
ATOM 3601 O O . CYS A 1 464 ? 8.017 12.448 -13.207 1.00 96.25 464 CYS A O 1
ATOM 3603 N N . THR A 1 465 ? 8.522 11.047 -14.881 1.00 94.88 465 THR A N 1
ATOM 3604 C CA . THR A 1 465 ? 9.474 11.935 -15.561 1.00 94.88 465 THR A CA 1
ATOM 3605 C C . THR A 1 465 ? 8.768 12.908 -16.506 1.00 94.88 465 THR A C 1
ATOM 3607 O O . THR A 1 465 ? 7.617 12.692 -16.891 1.00 94.88 465 THR A O 1
ATOM 3610 N N . ALA A 1 466 ? 9.478 13.950 -16.951 1.00 94.06 466 ALA A N 1
ATOM 3611 C CA . ALA A 1 466 ? 8.993 14.851 -18.002 1.00 94.06 466 ALA A CA 1
ATOM 3612 C C . ALA A 1 466 ? 8.623 14.099 -19.297 1.00 94.06 466 ALA A C 1
ATOM 3614 O O . ALA A 1 466 ? 7.605 14.405 -19.915 1.00 94.06 466 ALA A O 1
ATOM 3615 N N . PHE A 1 467 ? 9.393 13.063 -19.651 1.00 94.25 467 PHE A N 1
ATOM 3616 C CA . PHE A 1 467 ? 9.106 12.175 -20.780 1.00 94.25 467 PHE A CA 1
ATOM 3617 C C . PHE A 1 467 ? 7.756 11.472 -20.642 1.00 94.25 467 PHE A C 1
ATOM 3619 O O . PHE A 1 467 ? 6.935 11.472 -21.560 1.00 94.25 467 PHE A O 1
ATOM 3626 N N . THR A 1 468 ? 7.501 10.896 -19.466 1.00 95.69 468 THR A N 1
ATOM 3627 C CA . THR A 1 468 ? 6.240 10.199 -19.188 1.00 95.69 468 THR A CA 1
ATOM 3628 C C . THR A 1 468 ? 5.069 11.181 -19.175 1.00 95.69 468 THR A C 1
ATOM 3630 O O . THR A 1 468 ? 4.039 10.908 -19.789 1.00 95.69 468 THR A O 1
ATOM 3633 N N . LYS A 1 469 ? 5.242 12.357 -18.558 1.00 96.44 469 LYS A N 1
ATOM 3634 C CA . LYS A 1 469 ? 4.255 13.445 -18.579 1.00 96.44 469 LYS A CA 1
ATOM 3635 C C . LYS A 1 469 ? 3.877 13.840 -20.009 1.00 96.44 469 LYS A C 1
ATOM 3637 O O . LYS A 1 469 ? 2.694 13.834 -20.340 1.00 96.44 469 LYS A O 1
ATOM 3642 N N . ALA A 1 470 ? 4.865 14.109 -20.863 1.00 94.50 470 ALA A N 1
ATOM 3643 C CA . ALA A 1 470 ? 4.632 14.470 -22.260 1.00 94.50 470 ALA A CA 1
ATOM 3644 C C . ALA A 1 470 ? 3.911 13.349 -23.028 1.00 94.50 470 ALA A C 1
ATOM 3646 O O . ALA A 1 470 ? 2.983 13.619 -23.787 1.00 94.50 470 ALA A O 1
ATOM 3647 N N . ALA A 1 471 ? 4.278 12.083 -22.795 1.00 93.62 471 ALA A N 1
ATOM 3648 C CA . ALA A 1 471 ? 3.606 10.940 -23.413 1.00 93.62 471 ALA A CA 1
ATOM 3649 C C . ALA A 1 471 ? 2.118 10.845 -23.027 1.00 93.62 471 ALA A C 1
ATOM 3651 O O . ALA A 1 471 ? 1.290 10.490 -23.866 1.00 93.62 471 ALA A O 1
ATOM 3652 N N . ILE A 1 472 ? 1.766 11.181 -21.783 1.00 96.06 472 ILE A N 1
ATOM 3653 C CA . ILE A 1 472 ? 0.373 11.207 -21.319 1.00 96.06 472 ILE A CA 1
ATOM 3654 C C . ILE A 1 472 ? -0.375 12.383 -21.951 1.00 96.06 472 ILE A C 1
ATOM 3656 O O . ILE A 1 472 ? -1.415 12.170 -22.575 1.00 96.06 472 ILE A O 1
ATOM 3660 N N . GLU A 1 473 ? 0.162 13.600 -21.840 1.00 94.62 473 GLU A N 1
ATOM 3661 C CA . GLU A 1 473 ? -0.473 14.829 -22.340 1.00 94.62 473 GLU A CA 1
ATOM 3662 C C . GLU A 1 473 ? -0.705 14.776 -23.860 1.00 94.62 473 GLU A C 1
ATOM 3664 O O . GLU A 1 473 ? -1.782 15.137 -24.335 1.00 94.62 473 GLU A O 1
ATOM 3669 N N . ASN A 1 474 ? 0.251 14.227 -24.616 1.00 92.50 474 ASN A N 1
ATOM 3670 C CA . ASN A 1 474 ? 0.155 14.100 -26.073 1.00 92.50 474 ASN A CA 1
ATOM 3671 C C . ASN A 1 474 ? -0.762 12.955 -26.534 1.00 92.50 474 ASN A C 1
ATOM 3673 O O . ASN A 1 474 ? -1.142 12.908 -27.703 1.00 92.50 474 ASN A O 1
ATOM 3677 N N . SER A 1 475 ? -1.131 12.021 -25.650 1.00 93.12 475 SER A N 1
ATOM 3678 C CA . SER A 1 475 ? -1.950 10.860 -26.030 1.00 93.12 475 SER A CA 1
ATOM 3679 C C . SER A 1 475 ? -3.421 11.201 -26.294 1.00 93.12 475 SER A C 1
ATOM 3681 O O . SER A 1 475 ? -4.126 10.426 -26.946 1.00 93.12 475 SER A O 1
ATOM 3683 N N . GLY A 1 476 ? -3.918 12.312 -25.735 1.00 92.31 476 GLY A N 1
ATOM 3684 C CA . GLY A 1 476 ? -5.345 12.652 -25.728 1.00 92.31 476 GLY A CA 1
ATOM 3685 C C . GLY A 1 476 ? -6.233 11.653 -24.966 1.00 92.31 476 GLY A C 1
ATOM 3686 O O . GLY A 1 476 ? -7.456 11.697 -25.101 1.00 92.31 476 GLY A O 1
ATOM 3687 N N . LYS A 1 477 ? -5.647 10.726 -24.194 1.00 96.56 477 LYS A N 1
ATOM 3688 C CA . LYS A 1 477 ? -6.372 9.729 -23.395 1.00 96.56 477 LYS A CA 1
ATOM 3689 C C . LYS A 1 477 ? -6.647 10.259 -21.988 1.00 96.56 477 LYS A C 1
ATOM 3691 O O . LYS A 1 477 ? -5.811 10.919 -21.383 1.00 96.56 477 LYS A O 1
ATOM 3696 N N . SER A 1 478 ? -7.801 9.898 -21.433 1.00 96.31 478 SER A N 1
ATOM 3697 C CA . SER A 1 478 ? -8.188 10.200 -20.046 1.00 96.31 478 SER A CA 1
ATOM 3698 C C . SER A 1 478 ? -7.768 9.115 -19.046 1.00 96.31 478 SER A C 1
ATOM 3700 O O . SER A 1 478 ? -8.248 9.094 -17.916 1.00 96.31 478 SER A O 1
ATOM 3702 N N . ALA A 1 479 ? -6.915 8.178 -19.460 1.00 98.44 479 ALA A N 1
ATOM 3703 C CA . ALA A 1 479 ? -6.427 7.087 -18.632 1.00 98.44 479 ALA A CA 1
ATOM 3704 C C . ALA A 1 479 ? -5.032 6.650 -19.090 1.00 98.44 479 ALA A C 1
ATOM 3706 O O . ALA A 1 479 ? -4.656 6.848 -20.248 1.00 98.44 479 ALA A O 1
ATOM 3707 N N . VAL A 1 480 ? -4.291 6.026 -18.180 1.00 98.69 480 VAL A N 1
ATOM 3708 C CA . VAL A 1 480 ? -2.953 5.476 -18.426 1.00 98.69 480 VAL A CA 1
ATOM 3709 C C . VAL A 1 480 ? -2.885 4.042 -17.901 1.00 98.69 480 VAL A C 1
ATOM 3711 O O . VAL A 1 480 ? -3.616 3.682 -16.980 1.00 98.69 480 VAL A O 1
ATOM 3714 N N . ALA A 1 481 ? -2.018 3.212 -18.473 1.00 98.62 481 ALA A N 1
ATOM 3715 C CA . ALA A 1 481 ? -1.763 1.860 -17.983 1.00 98.62 481 ALA A CA 1
ATOM 3716 C C . ALA A 1 481 ? -0.501 1.840 -17.110 1.00 98.62 481 ALA A C 1
ATOM 3718 O O . ALA A 1 481 ? 0.540 2.354 -17.521 1.00 98.62 481 ALA A O 1
ATOM 3719 N N . LEU A 1 482 ? -0.585 1.234 -15.926 1.00 98.62 482 LEU A N 1
ATOM 3720 C CA . LEU A 1 482 ? 0.550 1.066 -15.018 1.00 98.62 482 LEU A CA 1
ATOM 3721 C C . LEU A 1 482 ? 1.289 -0.232 -15.351 1.00 98.62 482 LEU A C 1
ATOM 3723 O O . LEU A 1 482 ? 0.686 -1.311 -15.349 1.00 98.62 482 LEU A O 1
ATOM 3727 N N . VAL A 1 483 ? 2.583 -0.114 -15.644 1.00 97.12 483 VAL A N 1
ATOM 3728 C CA . VAL A 1 483 ? 3.428 -1.205 -16.141 1.00 97.12 483 VAL A CA 1
ATOM 3729 C C . VAL A 1 483 ? 4.630 -1.402 -15.228 1.00 97.12 483 VAL A C 1
ATOM 3731 O O . VAL A 1 483 ? 5.328 -0.443 -14.907 1.00 97.12 483 VAL A O 1
ATOM 3734 N N . THR A 1 484 ? 4.881 -2.640 -14.809 1.00 95.75 484 THR A N 1
ATOM 3735 C CA . THR A 1 484 ? 6.025 -2.980 -13.950 1.00 95.75 484 THR A CA 1
ATOM 3736 C C . THR A 1 484 ? 7.354 -2.865 -14.701 1.00 95.75 484 THR A C 1
ATOM 3738 O O . THR A 1 484 ? 7.398 -2.845 -15.932 1.00 95.75 484 THR A O 1
ATOM 3741 N N . GLN A 1 485 ? 8.472 -2.888 -13.973 1.00 93.56 485 GLN A N 1
ATOM 3742 C CA . GLN A 1 485 ? 9.821 -2.940 -14.562 1.00 93.56 485 GLN A CA 1
ATOM 3743 C C . GLN A 1 485 ? 10.052 -4.166 -15.472 1.00 93.56 485 GLN A C 1
ATOM 3745 O O . GLN A 1 485 ? 10.961 -4.170 -16.304 1.00 93.56 485 GLN A O 1
ATOM 3750 N N . MET A 1 486 ? 9.206 -5.193 -15.346 1.00 92.81 486 MET A N 1
ATOM 3751 C CA . MET A 1 486 ? 9.235 -6.413 -16.156 1.00 92.81 486 MET A CA 1
ATOM 3752 C C . MET A 1 486 ? 8.232 -6.394 -17.317 1.00 92.81 486 MET A C 1
ATOM 3754 O O . MET A 1 486 ? 8.065 -7.410 -17.984 1.00 92.81 486 MET A O 1
ATOM 3758 N N . GLY A 1 487 ? 7.588 -5.254 -17.591 1.00 92.81 487 GLY A N 1
ATOM 3759 C CA . GLY A 1 487 ? 6.695 -5.071 -18.740 1.00 92.81 487 GLY A CA 1
ATOM 3760 C C . GLY A 1 487 ? 5.250 -5.534 -18.520 1.00 92.81 487 GLY A C 1
ATOM 3761 O O . GLY A 1 487 ? 4.424 -5.393 -19.423 1.00 92.81 487 GLY A O 1
ATOM 3762 N N . ASP A 1 488 ? 4.908 -6.039 -17.331 1.00 93.50 488 ASP A N 1
ATOM 3763 C CA . ASP A 1 488 ? 3.551 -6.492 -17.026 1.00 93.50 488 ASP A CA 1
ATOM 3764 C C . ASP A 1 488 ? 2.628 -5.307 -16.740 1.00 93.50 488 ASP A C 1
ATOM 3766 O O . ASP A 1 488 ? 2.906 -4.474 -15.877 1.00 93.50 488 ASP A O 1
ATOM 3770 N N . THR A 1 489 ? 1.491 -5.246 -17.434 1.00 96.44 489 THR A N 1
ATOM 3771 C CA . THR A 1 489 ? 0.451 -4.251 -17.148 1.00 96.44 489 THR A CA 1
ATOM 3772 C C . THR A 1 489 ? -0.440 -4.745 -16.009 1.00 96.44 489 THR A C 1
ATOM 3774 O O . THR A 1 489 ? -1.114 -5.769 -16.149 1.00 96.44 489 THR A O 1
ATOM 3777 N N . VAL A 1 490 ? -0.459 -4.017 -14.890 1.00 97.62 490 VAL A N 1
ATOM 3778 C CA . VAL A 1 490 ? -1.117 -4.459 -13.643 1.00 97.62 490 VAL A CA 1
ATOM 3779 C C . VAL A 1 490 ? -2.356 -3.647 -13.268 1.00 97.62 490 VAL A C 1
ATOM 3781 O O . VAL A 1 490 ? -3.229 -4.153 -12.565 1.00 97.62 490 VAL A O 1
ATOM 3784 N N . ALA A 1 491 ? -2.472 -2.410 -13.749 1.00 98.62 491 ALA A N 1
ATOM 3785 C CA . ALA A 1 491 ? -3.592 -1.532 -13.424 1.00 98.62 491 ALA A CA 1
ATOM 3786 C C . ALA A 1 491 ? -3.836 -0.475 -14.507 1.00 98.62 491 ALA A C 1
ATOM 3788 O O . ALA A 1 491 ? -2.964 -0.198 -15.335 1.00 98.62 491 ALA A O 1
ATOM 3789 N N . ILE A 1 492 ? -5.014 0.142 -14.463 1.00 98.88 492 ILE A N 1
ATOM 3790 C CA . ILE A 1 492 ? -5.339 1.373 -15.188 1.00 98.88 492 ILE A CA 1
ATOM 3791 C C . ILE A 1 492 ? -5.486 2.494 -14.161 1.00 98.88 492 ILE A C 1
ATOM 3793 O O . ILE A 1 492 ? -6.145 2.311 -13.142 1.00 98.88 492 ILE A O 1
ATOM 3797 N N . LEU A 1 493 ? -4.897 3.655 -14.439 1.00 98.69 493 LEU A N 1
ATOM 3798 C CA . LEU A 1 493 ? -5.110 4.878 -13.671 1.00 98.69 493 LEU A CA 1
ATOM 3799 C C . LEU A 1 493 ? -6.000 5.831 -14.483 1.00 98.69 493 LEU A C 1
ATOM 3801 O O . LEU A 1 493 ? -5.643 6.243 -15.591 1.00 98.69 493 LEU A O 1
ATOM 3805 N N . ARG A 1 494 ? -7.179 6.141 -13.946 1.00 98.12 494 ARG A N 1
ATOM 3806 C CA . ARG A 1 494 ? -8.239 6.948 -14.556 1.00 98.12 494 ARG A CA 1
ATOM 3807 C C . ARG A 1 494 ? -8.122 8.412 -14.151 1.00 98.12 494 ARG A C 1
ATOM 3809 O O . ARG A 1 494 ? -7.755 8.736 -13.024 1.00 98.12 494 ARG A O 1
ATOM 3816 N N . ASP A 1 495 ? -8.471 9.275 -15.101 1.00 97.00 495 ASP A N 1
ATOM 3817 C CA . ASP A 1 495 ? -8.484 10.733 -14.983 1.00 97.00 495 ASP A CA 1
ATOM 3818 C C . ASP A 1 495 ? -7.231 11.303 -14.290 1.00 97.00 495 ASP A C 1
ATOM 3820 O O . ASP A 1 495 ? -7.332 11.959 -13.247 1.00 97.00 495 ASP A O 1
ATOM 3824 N N . PRO A 1 496 ? -6.030 11.040 -14.836 1.00 97.56 496 PRO A N 1
ATOM 3825 C CA . PRO A 1 496 ? -4.789 11.412 -14.179 1.00 97.56 496 PRO A CA 1
ATOM 3826 C C . PRO A 1 496 ? -4.665 12.931 -13.999 1.00 97.56 496 PRO A C 1
ATOM 3828 O O . PRO A 1 496 ? -5.013 13.719 -14.884 1.00 97.56 496 PRO A O 1
ATOM 3831 N N . GLU A 1 497 ? -4.127 13.332 -12.853 1.00 97.75 497 GLU A N 1
ATOM 3832 C CA . GLU A 1 497 ? -3.679 14.684 -12.523 1.00 97.75 497 GLU A CA 1
ATOM 3833 C C . GLU A 1 497 ? -2.168 14.658 -12.335 1.00 97.75 497 GLU A C 1
ATOM 3835 O O . GLU A 1 497 ? -1.671 13.930 -11.477 1.00 97.75 497 GLU A O 1
ATOM 3840 N N . ILE A 1 498 ? -1.446 15.438 -13.137 1.00 98.38 498 ILE A N 1
ATOM 3841 C CA . ILE A 1 498 ? 0.012 15.526 -13.066 1.00 98.38 498 ILE A CA 1
ATOM 3842 C C . ILE A 1 498 ? 0.389 16.878 -12.467 1.00 98.38 498 ILE A C 1
ATOM 3844 O O . ILE A 1 498 ? -0.030 17.916 -12.976 1.00 98.38 498 ILE A O 1
ATOM 3848 N N . TYR A 1 499 ? 1.195 16.862 -11.409 1.00 98.25 499 TYR A N 1
ATOM 3849 C CA . TYR A 1 499 ? 1.624 18.055 -10.677 1.00 98.25 499 TYR A CA 1
ATOM 3850 C C . TYR A 1 499 ? 3.090 17.927 -10.229 1.00 98.25 499 TYR A C 1
ATOM 3852 O O . TYR A 1 499 ? 3.712 16.876 -10.383 1.00 98.25 499 TYR A O 1
ATOM 3860 N N . ASN A 1 500 ? 3.691 19.009 -9.731 1.00 98.12 500 ASN A N 1
ATOM 3861 C CA . ASN A 1 500 ? 5.123 19.032 -9.409 1.00 98.12 500 ASN A CA 1
ATOM 3862 C C . ASN A 1 500 ? 5.459 18.135 -8.203 1.00 98.12 500 ASN A C 1
ATOM 3864 O O . ASN A 1 500 ? 4.820 18.222 -7.153 1.00 98.12 500 ASN A O 1
ATOM 3868 N N . ASN A 1 501 ? 6.530 17.344 -8.309 1.00 97.69 501 ASN A N 1
ATOM 3869 C CA . ASN A 1 501 ? 7.066 16.563 -7.198 1.00 97.69 501 ASN A CA 1
ATOM 3870 C C . ASN A 1 501 ? 7.931 17.449 -6.291 1.00 97.69 501 ASN A C 1
ATOM 3872 O O . ASN A 1 501 ? 9.133 17.618 -6.502 1.00 97.69 501 ASN A O 1
ATOM 3876 N N . ARG A 1 502 ? 7.319 18.035 -5.258 1.00 96.19 502 ARG A N 1
ATOM 3877 C CA . ARG A 1 502 ? 7.992 18.908 -4.279 1.00 96.19 502 ARG A CA 1
ATOM 3878 C C . ARG A 1 502 ? 8.794 18.076 -3.264 1.00 96.19 502 ARG A C 1
ATOM 3880 O O . ARG A 1 502 ? 8.518 18.120 -2.068 1.00 96.19 502 ARG A O 1
ATOM 3887 N N . LYS A 1 503 ? 9.783 17.314 -3.752 1.00 97.31 503 LYS A N 1
ATOM 3888 C CA . LYS A 1 503 ? 10.573 16.306 -3.012 1.00 97.31 503 LYS A CA 1
ATOM 3889 C C . LYS A 1 503 ? 11.057 16.797 -1.647 1.00 97.31 503 LYS A C 1
ATOM 3891 O O . LYS A 1 503 ? 10.792 16.158 -0.637 1.00 97.31 503 LYS A O 1
ATOM 3896 N N . GLU A 1 504 ? 11.711 17.957 -1.612 1.00 97.12 504 GLU A N 1
ATOM 3897 C CA . GLU A 1 504 ? 12.246 18.541 -0.374 1.00 97.12 504 GLU A CA 1
ATOM 3898 C C . GLU A 1 504 ? 11.145 18.842 0.654 1.00 97.12 504 GLU A C 1
ATOM 3900 O O . GLU A 1 504 ? 11.309 18.568 1.842 1.00 97.12 504 GLU A O 1
ATOM 3905 N N . GLU A 1 505 ? 9.995 19.358 0.210 1.00 97.25 505 GLU A N 1
ATOM 3906 C CA . GLU A 1 505 ? 8.863 19.631 1.096 1.00 97.25 505 GLU A CA 1
ATOM 3907 C C . GLU A 1 505 ? 8.242 18.340 1.629 1.00 97.25 505 GLU A C 1
ATOM 3909 O O . GLU A 1 505 ? 7.979 18.246 2.829 1.00 97.25 505 GLU A O 1
ATOM 3914 N N . ILE A 1 506 ? 8.042 17.346 0.759 1.00 98.00 506 ILE A N 1
ATOM 3915 C CA . ILE A 1 506 ? 7.531 16.024 1.140 1.00 98.00 506 ILE A CA 1
ATOM 3916 C C . ILE A 1 506 ? 8.436 15.412 2.211 1.00 98.00 506 ILE A C 1
ATOM 3918 O O . ILE A 1 506 ? 7.954 15.029 3.276 1.00 98.00 506 ILE A O 1
ATOM 3922 N N . VAL A 1 507 ? 9.748 15.381 1.964 1.00 97.88 507 VAL A N 1
ATOM 3923 C CA . VAL A 1 507 ? 10.733 14.811 2.891 1.00 97.88 507 VAL A CA 1
ATOM 3924 C C . VAL A 1 507 ? 10.738 15.570 4.215 1.00 97.88 507 VAL A C 1
ATOM 3926 O O . VAL A 1 507 ? 10.588 14.959 5.271 1.00 97.88 507 VAL A O 1
ATOM 3929 N N . THR A 1 508 ? 10.825 16.899 4.174 1.00 96.00 508 THR A N 1
ATOM 3930 C CA . THR A 1 508 ? 10.896 17.722 5.390 1.00 96.00 508 THR A CA 1
ATOM 3931 C C . THR A 1 508 ? 9.649 17.571 6.258 1.00 96.00 508 THR A C 1
ATOM 3933 O O . THR A 1 508 ? 9.758 17.491 7.479 1.00 96.00 508 THR A O 1
ATOM 3936 N N . ARG A 1 509 ? 8.455 17.518 5.653 1.00 97.25 509 ARG A N 1
ATOM 3937 C CA . ARG A 1 509 ? 7.192 17.393 6.400 1.00 97.25 509 ARG A CA 1
ATOM 3938 C C . ARG A 1 509 ? 6.942 15.977 6.906 1.00 97.25 509 ARG A C 1
ATOM 3940 O O . ARG A 1 509 ? 6.427 15.828 8.008 1.00 97.25 509 ARG A O 1
ATOM 3947 N N . MET A 1 510 ? 7.316 14.959 6.132 1.00 96.81 510 MET A N 1
ATOM 3948 C CA . MET A 1 510 ? 7.095 13.565 6.513 1.00 96.81 510 MET A CA 1
ATOM 3949 C C . MET A 1 510 ? 8.100 13.086 7.567 1.00 96.81 510 MET A C 1
ATOM 3951 O O . MET A 1 510 ? 7.698 12.470 8.554 1.00 96.81 510 MET A O 1
ATOM 3955 N N . TYR A 1 511 ? 9.389 13.384 7.374 1.00 96.38 511 TYR A N 1
ATOM 3956 C CA . TYR A 1 511 ? 10.475 12.888 8.225 1.00 96.38 511 TYR A CA 1
ATOM 3957 C C . TYR A 1 511 ? 10.909 13.865 9.314 1.00 96.38 511 TYR A C 1
ATOM 3959 O O . TYR A 1 511 ? 11.516 13.433 10.288 1.00 96.38 511 TYR A O 1
ATOM 3967 N N . GLY A 1 512 ? 10.652 15.166 9.154 1.00 94.00 512 GLY A N 1
ATOM 3968 C CA . GLY A 1 512 ? 11.167 16.209 10.049 1.00 94.00 512 GLY A CA 1
ATOM 3969 C C . GLY A 1 512 ? 12.652 16.546 9.848 1.00 94.00 512 GLY A C 1
ATOM 3970 O O . GLY A 1 512 ? 13.166 17.437 10.521 1.00 94.00 512 GLY A O 1
ATOM 3971 N N . VAL A 1 513 ? 13.340 15.862 8.928 1.00 91.38 513 VAL A N 1
ATOM 3972 C CA . VAL A 1 513 ? 14.763 16.039 8.608 1.00 91.38 513 VAL A CA 1
ATOM 3973 C C . VAL A 1 513 ? 15.029 15.632 7.157 1.00 91.38 513 VAL A C 1
ATOM 3975 O O . VAL A 1 513 ? 14.343 14.764 6.618 1.00 91.38 513 VAL A O 1
ATOM 3978 N N . ILE A 1 514 ? 16.031 16.248 6.525 1.00 93.12 514 ILE A N 1
ATOM 3979 C CA . ILE A 1 514 ? 16.557 15.815 5.225 1.00 93.12 514 ILE A CA 1
ATOM 3980 C C . ILE A 1 514 ? 17.849 15.040 5.484 1.00 93.12 514 ILE A C 1
ATOM 3982 O O . ILE A 1 514 ? 18.886 15.631 5.778 1.00 93.12 514 ILE A O 1
ATOM 3986 N N . ASP A 1 515 ? 17.774 13.718 5.373 1.00 94.19 515 ASP A N 1
ATOM 3987 C CA . ASP A 1 515 ? 18.918 12.815 5.476 1.00 94.19 515 ASP A CA 1
ATOM 3988 C C . ASP A 1 515 ? 19.061 12.039 4.161 1.00 94.19 515 ASP A C 1
ATOM 3990 O O . ASP A 1 515 ? 18.272 11.140 3.882 1.00 94.19 515 ASP A O 1
ATOM 3994 N N . PHE A 1 516 ? 20.035 12.392 3.319 1.00 93.19 516 PHE A N 1
ATOM 3995 C CA . PHE A 1 516 ? 20.221 11.733 2.017 1.00 93.19 516 PHE A CA 1
ATOM 3996 C C . PHE A 1 516 ? 20.704 10.279 2.134 1.00 93.19 516 PHE A C 1
ATOM 3998 O O . PHE A 1 516 ? 20.527 9.509 1.189 1.00 93.19 516 PHE A O 1
ATOM 4005 N N . ASP A 1 517 ? 21.248 9.890 3.292 1.00 92.69 517 ASP A N 1
ATOM 4006 C CA . ASP A 1 517 ? 21.611 8.500 3.584 1.00 92.69 517 ASP A CA 1
ATOM 4007 C C . ASP A 1 517 ? 20.402 7.686 4.079 1.00 92.69 517 ASP A C 1
ATOM 4009 O O . ASP A 1 517 ? 20.460 6.454 4.142 1.00 92.69 517 ASP A O 1
ATOM 4013 N N . HIS A 1 518 ? 19.279 8.341 4.404 1.00 95.38 518 HIS A N 1
ATOM 4014 C CA . HIS A 1 518 ? 18.049 7.643 4.749 1.00 95.38 518 HIS A CA 1
ATOM 4015 C C . HIS A 1 518 ? 17.517 6.910 3.504 1.00 95.38 518 HIS A C 1
ATOM 4017 O O . HIS A 1 518 ? 17.200 7.538 2.487 1.00 95.38 518 HIS A O 1
ATOM 4023 N N . PRO A 1 519 ? 17.332 5.580 3.556 1.00 94.12 519 PRO A N 1
ATOM 4024 C CA . PRO A 1 519 ? 17.198 4.770 2.347 1.00 94.12 519 PRO A CA 1
ATOM 4025 C C . PRO A 1 519 ? 15.909 5.066 1.562 1.00 94.12 519 PRO A C 1
ATOM 4027 O O . PRO A 1 519 ? 15.928 5.100 0.334 1.00 94.12 519 PRO A O 1
ATOM 4030 N N . TYR A 1 520 ? 14.804 5.385 2.246 1.00 96.75 520 TYR A N 1
ATOM 4031 C CA . TYR A 1 520 ? 13.568 5.801 1.569 1.00 96.75 520 TYR A CA 1
ATOM 4032 C C . TYR A 1 520 ? 13.601 7.269 1.092 1.00 96.75 520 TYR A C 1
ATOM 4034 O O . TYR A 1 520 ? 12.965 7.614 0.100 1.00 96.75 520 TYR A O 1
ATOM 4042 N N . VAL A 1 521 ? 14.396 8.143 1.728 1.00 96.69 521 VAL A N 1
ATOM 4043 C CA . VAL A 1 521 ? 14.580 9.529 1.259 1.00 96.69 521 VAL A CA 1
ATOM 4044 C C . VAL A 1 521 ? 15.368 9.503 -0.046 1.00 96.69 521 VAL A C 1
ATOM 4046 O O . VAL A 1 521 ? 14.963 10.142 -1.016 1.00 96.69 521 VAL A O 1
ATOM 4049 N N . LYS A 1 522 ? 16.423 8.680 -0.120 1.00 93.38 522 LYS A N 1
ATOM 4050 C CA . LYS A 1 522 ? 17.155 8.401 -1.362 1.00 93.38 522 LYS A CA 1
ATOM 4051 C C . LYS A 1 522 ? 16.215 7.939 -2.484 1.00 93.38 522 LYS A C 1
ATOM 4053 O O . LYS A 1 522 ? 16.307 8.455 -3.595 1.00 93.38 522 LYS A O 1
ATOM 4058 N N . HIS A 1 523 ? 15.269 7.043 -2.184 1.00 93.38 523 HIS A N 1
ATOM 4059 C CA . HIS A 1 523 ? 14.238 6.623 -3.140 1.00 93.38 523 HIS A CA 1
ATOM 4060 C C . HIS A 1 523 ? 13.367 7.800 -3.628 1.00 93.38 523 HIS A C 1
ATOM 4062 O O . HIS A 1 523 ? 13.246 7.991 -4.838 1.00 93.38 523 HIS A O 1
ATOM 4068 N N . ILE A 1 524 ? 12.844 8.649 -2.730 1.00 95.81 524 ILE A N 1
ATOM 4069 C CA . ILE A 1 524 ? 12.050 9.838 -3.111 1.00 95.81 524 ILE A CA 1
ATOM 4070 C C . ILE A 1 524 ? 12.846 10.773 -4.036 1.00 95.81 524 ILE A C 1
ATOM 4072 O O . ILE A 1 524 ? 12.318 11.251 -5.044 1.00 95.81 524 ILE A O 1
ATOM 4076 N N . TYR A 1 525 ? 14.120 11.026 -3.724 1.00 94.12 525 TYR A N 1
ATOM 4077 C CA . TYR A 1 525 ? 14.962 11.909 -4.535 1.00 94.12 525 TYR A CA 1
ATOM 4078 C C . TYR A 1 525 ? 15.310 11.322 -5.908 1.00 94.12 525 TYR A C 1
ATOM 4080 O O . TYR A 1 525 ? 15.424 12.093 -6.864 1.00 94.12 525 TYR A O 1
ATOM 4088 N N . SER A 1 526 ? 15.397 9.990 -6.019 1.00 90.31 526 SER A N 1
ATOM 4089 C CA . SER A 1 526 ? 15.598 9.282 -7.293 1.00 90.31 526 SER A CA 1
ATOM 4090 C C . SER A 1 526 ? 14.365 9.263 -8.208 1.00 90.31 526 SER A C 1
ATOM 4092 O O . SER A 1 526 ? 14.493 8.991 -9.398 1.00 90.31 526 SER A O 1
ATOM 4094 N N . GLY A 1 527 ? 13.171 9.560 -7.678 1.00 91.38 527 GLY A N 1
ATOM 4095 C CA . GLY A 1 527 ? 11.939 9.625 -8.468 1.00 91.38 527 GLY A CA 1
ATOM 4096 C C . GLY A 1 527 ? 11.931 10.780 -9.476 1.00 91.38 527 GLY A C 1
ATOM 4097 O O . GLY A 1 527 ? 12.737 11.704 -9.395 1.00 91.38 527 GLY A O 1
ATOM 4098 N N . GLY A 1 528 ? 10.988 10.768 -10.420 1.00 92.81 528 GLY A N 1
ATOM 4099 C CA . GLY A 1 528 ? 10.824 11.855 -11.392 1.00 92.81 528 GLY A CA 1
ATOM 4100 C C . GLY A 1 528 ? 10.391 13.196 -10.774 1.00 92.81 528 GLY A C 1
ATOM 4101 O O . GLY A 1 528 ? 10.032 13.280 -9.596 1.00 92.81 528 GLY A O 1
ATOM 4102 N N . ASP A 1 529 ? 10.425 14.258 -11.579 1.00 94.69 529 ASP A N 1
ATOM 4103 C CA . ASP A 1 529 ? 10.122 15.635 -11.146 1.00 94.69 529 ASP A CA 1
ATOM 4104 C C . ASP A 1 529 ? 8.624 15.945 -11.043 1.00 94.69 529 ASP A C 1
ATOM 4106 O O . ASP A 1 529 ? 8.237 17.004 -10.544 1.00 94.69 529 ASP A O 1
ATOM 4110 N N . TYR A 1 530 ? 7.773 15.014 -11.470 1.00 98.31 530 TYR A N 1
ATOM 4111 C CA . TYR A 1 530 ? 6.323 15.125 -11.392 1.00 98.31 530 TYR A CA 1
ATOM 4112 C C . TYR A 1 530 ? 5.733 13.976 -10.581 1.00 98.31 530 TYR A C 1
ATOM 4114 O O . TYR A 1 530 ? 6.319 12.898 -10.478 1.00 98.31 530 TYR A O 1
ATOM 4122 N N . LEU A 1 531 ? 4.555 14.208 -10.018 1.00 98.69 531 LEU A N 1
ATOM 4123 C CA . LEU A 1 531 ? 3.699 13.191 -9.423 1.00 98.69 531 LEU A CA 1
ATOM 4124 C C . LEU A 1 531 ? 2.440 13.040 -10.273 1.00 98.69 531 LEU A C 1
ATOM 4126 O O . LEU A 1 531 ? 1.986 14.007 -10.884 1.00 98.69 531 LEU A O 1
ATOM 4130 N N . ILE A 1 532 ? 1.887 11.831 -10.299 1.00 98.38 532 ILE A N 1
ATOM 4131 C CA . ILE A 1 532 ? 0.629 11.509 -10.967 1.00 98.38 532 ILE A CA 1
ATOM 4132 C C . ILE A 1 532 ? -0.363 10.928 -9.952 1.00 98.38 532 ILE A C 1
ATOM 4134 O O . ILE A 1 532 ? -0.097 9.916 -9.302 1.00 98.38 532 ILE A O 1
ATOM 4138 N N . GLY A 1 533 ? -1.508 11.593 -9.814 1.00 98.38 533 GLY A N 1
ATOM 4139 C CA . GLY A 1 533 ? -2.653 11.149 -9.018 1.00 98.38 533 GLY A CA 1
ATOM 4140 C C . GLY A 1 533 ? -3.827 10.748 -9.905 1.00 98.38 533 GLY A C 1
ATOM 4141 O O . GLY A 1 533 ? -3.913 11.182 -11.051 1.00 98.38 533 GLY A O 1
ATOM 4142 N N . GLY A 1 534 ? -4.741 9.930 -9.397 1.00 97.88 534 GLY A N 1
ATOM 4143 C CA . GLY A 1 534 ? -5.900 9.447 -10.154 1.00 97.88 534 GLY A CA 1
ATOM 4144 C C . GLY A 1 534 ? -6.508 8.201 -9.527 1.00 97.88 534 GLY A C 1
ATOM 4145 O O . GLY A 1 534 ? -5.972 7.677 -8.553 1.00 97.88 534 GLY A O 1
ATOM 4146 N N . GLU A 1 535 ? -7.610 7.714 -10.087 1.00 97.62 535 GLU A N 1
ATOM 4147 C CA . GLU A 1 535 ? -8.308 6.523 -9.585 1.00 97.62 535 GLU A CA 1
ATOM 4148 C C . GLU A 1 535 ? -7.730 5.244 -10.188 1.00 97.62 535 GLU A C 1
ATOM 4150 O O . GLU A 1 535 ? -7.457 5.182 -11.384 1.00 97.62 535 GLU A O 1
ATOM 4155 N N . VAL A 1 536 ? -7.547 4.209 -9.375 1.00 98.44 536 VAL A N 1
ATOM 4156 C CA . VAL A 1 536 ? -6.955 2.938 -9.797 1.00 98.44 536 VAL A CA 1
ATOM 4157 C C . VAL A 1 536 ? -8.044 1.904 -10.087 1.00 98.44 536 VAL A C 1
ATOM 4159 O O . VAL A 1 536 ? -8.933 1.679 -9.274 1.00 98.44 536 VAL A O 1
ATOM 4162 N N . GLU A 1 537 ? -7.911 1.203 -11.211 1.00 98.38 537 GLU A N 1
ATOM 4163 C CA . GLU A 1 537 ? -8.554 -0.085 -11.487 1.00 98.38 537 GLU A CA 1
ATOM 4164 C C . GLU A 1 537 ? -7.458 -1.169 -11.532 1.00 98.38 537 GLU A C 1
ATOM 4166 O O . GLU A 1 537 ? -6.634 -1.183 -12.453 1.00 98.38 537 GLU A O 1
ATOM 4171 N N . LEU A 1 538 ? -7.423 -2.085 -10.558 1.00 98.31 538 LEU A N 1
ATOM 4172 C CA . LEU A 1 538 ? -6.487 -3.217 -10.552 1.00 98.31 538 LEU A CA 1
ATOM 4173 C C . LEU A 1 538 ? -6.972 -4.305 -11.514 1.00 98.31 538 LEU A C 1
ATOM 4175 O O . LEU A 1 538 ? -8.048 -4.871 -11.327 1.00 98.31 538 LEU A O 1
ATOM 4179 N N . LEU A 1 539 ? -6.176 -4.641 -12.530 1.00 97.88 539 LEU A N 1
ATOM 4180 C CA . LEU A 1 539 ? -6.576 -5.629 -13.542 1.00 97.88 539 LEU A CA 1
ATOM 4181 C C . LEU A 1 539 ? -6.683 -7.049 -12.974 1.00 97.88 539 LEU A C 1
ATOM 4183 O O . LEU A 1 539 ? -7.450 -7.864 -13.487 1.00 97.88 539 LEU A O 1
ATOM 4187 N N . ASP A 1 540 ? -5.896 -7.348 -11.944 1.00 94.06 540 ASP A N 1
ATOM 4188 C CA . ASP A 1 540 ? -5.871 -8.633 -11.254 1.00 94.06 540 ASP A CA 1
ATOM 4189 C C . ASP A 1 540 ? -5.349 -8.466 -9.824 1.00 94.06 540 ASP A C 1
ATOM 4191 O O . ASP A 1 540 ? -4.848 -7.402 -9.451 1.00 94.06 540 ASP A O 1
ATOM 4195 N N . ARG A 1 541 ? -5.423 -9.542 -9.038 1.00 94.25 541 ARG A N 1
ATOM 4196 C CA . ARG A 1 541 ? -4.776 -9.617 -7.730 1.00 94.25 541 ARG A CA 1
ATOM 4197 C C . ARG A 1 541 ? -3.263 -9.547 -7.896 1.00 94.25 541 ARG A C 1
ATOM 4199 O O . ARG A 1 541 ? -2.677 -10.329 -8.647 1.00 94.25 541 ARG A O 1
ATOM 4206 N N . ILE A 1 542 ? -2.624 -8.673 -7.126 1.00 96.06 542 ILE A N 1
ATOM 4207 C CA . ILE A 1 542 ? -1.163 -8.591 -7.087 1.00 96.06 542 ILE A CA 1
ATOM 4208 C C . ILE A 1 542 ? -0.616 -9.846 -6.399 1.00 96.06 542 ILE A C 1
ATOM 4210 O O . ILE A 1 542 ? -0.993 -10.188 -5.277 1.00 96.06 542 ILE A O 1
ATOM 4214 N N . ARG A 1 543 ? 0.271 -10.552 -7.102 1.00 95.12 543 ARG A N 1
ATOM 4215 C CA . ARG A 1 543 ? 0.969 -11.749 -6.624 1.00 95.12 543 ARG A CA 1
ATOM 4216 C C . ARG A 1 543 ? 2.460 -11.569 -6.818 1.00 95.12 543 ARG A C 1
ATOM 4218 O O . ARG A 1 543 ? 2.888 -11.053 -7.849 1.00 95.12 543 ARG A O 1
ATOM 4225 N N . TYR A 1 544 ? 3.234 -12.036 -5.848 1.00 94.88 544 TYR A N 1
ATOM 4226 C CA . TYR A 1 544 ? 4.690 -11.944 -5.906 1.00 94.88 544 TYR A CA 1
ATOM 4227 C C . TYR A 1 544 ? 5.338 -13.271 -6.300 1.00 94.88 544 TYR A C 1
ATOM 4229 O O . TYR A 1 544 ? 6.487 -13.271 -6.729 1.00 94.88 544 TYR A O 1
ATOM 4237 N N . ASN A 1 545 ? 4.612 -14.394 -6.216 1.00 93.56 545 ASN A N 1
ATOM 4238 C CA . ASN A 1 545 ? 5.098 -15.734 -6.569 1.00 93.56 545 ASN A CA 1
ATOM 4239 C C . ASN A 1 545 ? 6.381 -16.138 -5.816 1.00 93.56 545 ASN A C 1
ATOM 4241 O O . ASN A 1 545 ? 7.205 -16.904 -6.313 1.00 93.56 545 ASN A O 1
ATOM 4245 N N . ASP A 1 546 ? 6.544 -15.634 -4.596 1.00 92.44 546 ASP A N 1
ATOM 4246 C CA . ASP A 1 546 ? 7.693 -15.869 -3.716 1.00 92.44 546 ASP A CA 1
ATOM 4247 C C . ASP A 1 546 ? 7.437 -16.968 -2.669 1.00 92.44 546 ASP A C 1
ATOM 4249 O O . ASP A 1 546 ? 8.259 -17.208 -1.788 1.00 92.44 546 ASP A O 1
ATOM 4253 N N . GLY A 1 547 ? 6.294 -17.656 -2.771 1.00 94.25 547 GLY A N 1
ATOM 4254 C CA . GLY A 1 547 ? 5.866 -18.691 -1.828 1.00 94.25 547 GLY A CA 1
ATOM 4255 C C . GLY A 1 547 ? 5.174 -18.155 -0.570 1.00 94.25 547 GLY A C 1
ATOM 4256 O O . GLY A 1 547 ? 4.905 -18.942 0.337 1.00 94.25 547 GLY A O 1
ATOM 4257 N N . LEU A 1 548 ? 4.883 -16.848 -0.506 1.00 97.06 548 LEU A N 1
ATOM 4258 C CA . LEU A 1 548 ? 4.246 -16.200 0.648 1.00 97.06 548 LEU A CA 1
ATOM 4259 C C . LEU A 1 548 ? 2.858 -15.606 0.345 1.00 97.06 548 LEU A C 1
ATOM 4261 O O . LEU A 1 548 ? 2.227 -15.048 1.242 1.00 97.06 548 LEU A O 1
ATOM 4265 N N . ASP A 1 549 ? 2.351 -15.728 -0.887 1.00 97.19 549 ASP A N 1
ATOM 4266 C CA . ASP A 1 549 ? 1.083 -15.106 -1.308 1.00 97.19 549 ASP A CA 1
ATOM 4267 C C . ASP A 1 549 ? -0.135 -15.584 -0.495 1.00 97.19 549 ASP A C 1
ATOM 4269 O O . ASP A 1 549 ? -1.076 -14.820 -0.300 1.00 97.19 549 ASP A O 1
ATOM 4273 N N . GLN A 1 550 ? -0.109 -16.801 0.060 1.00 95.81 550 GLN A N 1
ATOM 4274 C CA . GLN A 1 550 ? -1.150 -17.316 0.965 1.00 95.81 550 GLN A CA 1
ATOM 4275 C C . GLN A 1 550 ? -1.317 -16.484 2.246 1.00 95.81 550 GLN A C 1
ATOM 4277 O O . GLN A 1 550 ? -2.377 -16.514 2.873 1.00 95.81 550 GLN A O 1
ATOM 4282 N N . TRP A 1 551 ? -0.279 -15.742 2.636 1.00 97.12 551 TRP A N 1
ATOM 4283 C CA . TRP A 1 551 ? -0.288 -14.866 3.802 1.00 97.12 551 TRP A CA 1
ATOM 4284 C C . TRP A 1 551 ? -0.665 -13.419 3.450 1.00 97.12 551 TRP A C 1
ATOM 4286 O O . TRP A 1 551 ? -0.858 -12.614 4.358 1.00 97.12 551 TRP A O 1
ATOM 4296 N N . ARG A 1 552 ? -0.791 -13.069 2.161 1.00 97.25 552 ARG A N 1
ATOM 4297 C CA . ARG A 1 552 ? -1.154 -11.724 1.681 1.00 97.25 552 ARG A CA 1
ATOM 4298 C C . ARG A 1 552 ? -2.661 -11.619 1.469 1.00 97.25 552 ARG A C 1
ATOM 4300 O O . ARG A 1 552 ? -3.161 -11.769 0.354 1.00 97.25 552 ARG A O 1
ATOM 4307 N N . LYS A 1 553 ? -3.381 -11.409 2.567 1.00 96.56 553 LYS A N 1
ATOM 4308 C CA . LYS A 1 553 ? -4.842 -11.257 2.576 1.00 96.56 553 LYS A CA 1
ATOM 4309 C C . LYS A 1 553 ? -5.226 -9.806 2.322 1.00 96.56 553 LYS A C 1
ATOM 4311 O O . LYS A 1 553 ? -4.574 -8.929 2.873 1.00 96.56 553 LYS A O 1
ATOM 4316 N N . THR A 1 554 ? -6.282 -9.554 1.556 1.00 96.50 554 THR A N 1
ATOM 4317 C CA . THR A 1 554 ? -6.837 -8.194 1.416 1.00 96.50 554 THR A CA 1
ATOM 4318 C C . THR A 1 554 ? -7.509 -7.740 2.719 1.00 96.50 554 THR A C 1
ATOM 4320 O O . THR A 1 554 ? -7.808 -8.565 3.592 1.00 96.50 554 THR A O 1
ATOM 4323 N N . ALA A 1 555 ? -7.810 -6.443 2.861 1.00 95.00 555 ALA A N 1
ATOM 4324 C CA . ALA A 1 555 ? -8.537 -5.947 4.034 1.00 95.00 555 ALA A CA 1
ATOM 4325 C C . ALA A 1 555 ? -9.911 -6.635 4.196 1.00 95.00 555 ALA A C 1
ATOM 4327 O O . ALA A 1 555 ? -10.285 -7.038 5.299 1.00 95.00 555 ALA A O 1
ATOM 4328 N N . SER A 1 556 ? -10.628 -6.853 3.090 1.00 93.50 556 SER A N 1
ATOM 4329 C CA . SER A 1 556 ? -11.918 -7.557 3.070 1.00 93.50 556 SER A CA 1
ATOM 4330 C C . SER A 1 556 ? -11.795 -9.043 3.430 1.00 93.50 556 SER A C 1
ATOM 4332 O O . SER A 1 556 ? -12.639 -9.576 4.153 1.00 93.50 556 SER A O 1
ATOM 4334 N N . GLU A 1 557 ? -10.741 -9.725 2.967 1.00 96.06 557 GLU A N 1
ATOM 4335 C CA . GLU A 1 557 ? -10.471 -11.122 3.339 1.00 96.06 557 GLU A CA 1
ATOM 4336 C C . GLU A 1 557 ? -10.162 -11.261 4.836 1.00 96.06 557 GLU A C 1
ATOM 4338 O O . GLU A 1 557 ? -10.627 -12.211 5.467 1.00 96.06 557 GLU A O 1
ATOM 4343 N N . LEU A 1 558 ? -9.438 -10.301 5.423 1.00 95.56 558 LEU A N 1
ATOM 4344 C CA . LEU A 1 558 ? -9.179 -10.268 6.864 1.00 95.56 558 LEU A CA 1
ATOM 4345 C C . LEU A 1 558 ? -10.439 -10.028 7.689 1.00 95.56 558 LEU A C 1
ATOM 4347 O O . LEU A 1 558 ? -10.666 -10.746 8.661 1.00 95.56 558 LEU A O 1
ATOM 4351 N N . LEU A 1 559 ? -11.282 -9.068 7.296 1.00 94.38 559 LEU A N 1
ATOM 4352 C CA . LEU A 1 559 ? -12.569 -8.831 7.960 1.00 94.38 559 LEU A CA 1
ATOM 4353 C C . LEU A 1 559 ? -13.416 -10.107 8.003 1.00 94.38 559 LEU A C 1
ATOM 4355 O O . LEU A 1 559 ? -13.981 -10.442 9.047 1.00 94.38 559 LEU A O 1
ATOM 4359 N N . LYS A 1 560 ? -13.454 -10.848 6.889 1.00 94.62 560 LYS A N 1
ATOM 4360 C CA . LYS A 1 560 ? -14.130 -12.144 6.813 1.00 94.62 560 LYS A CA 1
ATOM 4361 C C . LYS A 1 560 ? -13.496 -13.180 7.743 1.00 94.62 560 LYS A C 1
ATOM 4363 O O . LYS A 1 560 ? -14.211 -13.864 8.463 1.00 94.62 560 LYS A O 1
ATOM 4368 N N . GLU A 1 561 ? -12.172 -13.272 7.794 1.00 96.19 561 GLU A N 1
ATOM 4369 C CA . GLU A 1 561 ? -11.493 -14.218 8.686 1.00 96.19 561 GLU A CA 1
ATOM 4370 C C . GLU A 1 561 ? -11.720 -13.910 10.175 1.00 96.19 561 GLU A C 1
ATOM 4372 O O . GLU A 1 561 ? -11.916 -14.825 10.979 1.00 96.19 561 GLU A O 1
ATOM 4377 N N . PHE A 1 562 ? -11.752 -12.631 10.557 1.00 96.25 562 PHE A N 1
ATOM 4378 C CA . PHE A 1 562 ? -12.116 -12.229 11.916 1.00 96.25 562 PHE A CA 1
ATOM 4379 C C . PHE A 1 562 ? -13.563 -12.611 12.246 1.00 96.25 562 PHE A C 1
ATOM 4381 O O . PHE A 1 562 ? -13.833 -13.098 13.348 1.00 96.25 562 PHE A O 1
ATOM 4388 N N . GLN A 1 563 ? -14.480 -12.456 11.287 1.00 93.56 563 GLN A N 1
ATOM 4389 C CA . GLN A 1 563 ? -15.863 -12.909 11.423 1.00 93.56 563 GLN A CA 1
ATOM 4390 C C . GLN A 1 563 ? -15.954 -14.429 11.596 1.00 93.56 563 GLN A C 1
ATOM 4392 O O . GLN A 1 563 ? -16.654 -14.891 12.498 1.00 93.56 563 GLN A O 1
ATOM 4397 N N . ASP A 1 564 ? -15.229 -15.196 10.782 1.00 95.25 564 ASP A N 1
ATOM 4398 C CA . ASP A 1 564 ? -15.226 -16.662 10.816 1.00 95.25 564 ASP A CA 1
ATOM 4399 C C . ASP A 1 564 ? -14.681 -17.193 12.156 1.00 95.25 564 ASP A C 1
ATOM 4401 O O . ASP A 1 564 ? -15.186 -18.181 12.695 1.00 95.25 564 ASP A O 1
ATOM 4405 N N . LYS A 1 565 ? -13.714 -16.490 12.764 1.00 94.81 565 LYS A N 1
ATOM 4406 C CA . LYS A 1 565 ? -13.229 -16.765 14.132 1.00 94.81 565 LYS A CA 1
ATOM 4407 C C . LYS A 1 565 ? -14.182 -16.277 15.237 1.00 94.81 565 LYS A C 1
ATOM 4409 O O . LYS A 1 565 ? -14.001 -16.609 16.413 1.00 94.81 565 LYS A O 1
ATOM 4414 N N . GLY A 1 566 ? -15.226 -15.529 14.882 1.00 93.38 566 GLY A N 1
ATOM 4415 C CA . GLY A 1 566 ? -16.197 -14.956 15.811 1.00 93.38 566 GLY A CA 1
ATOM 4416 C C . GLY A 1 566 ? -15.596 -13.875 16.706 1.00 93.38 566 GLY A C 1
ATOM 4417 O O . GLY A 1 566 ? -15.954 -13.813 17.884 1.00 93.38 566 GLY A O 1
ATOM 4418 N N . ALA A 1 567 ? -14.659 -13.084 16.175 1.00 94.62 567 ALA A N 1
ATOM 4419 C CA . ALA A 1 567 ? -14.018 -11.999 16.903 1.00 94.62 567 ALA A CA 1
ATOM 4420 C C . ALA A 1 567 ? -15.056 -10.955 17.339 1.00 94.62 567 ALA A C 1
ATOM 4422 O O . ALA A 1 567 ? -15.793 -10.426 16.509 1.00 94.62 567 ALA A O 1
ATOM 4423 N N . ASP A 1 568 ? -15.093 -10.635 18.631 1.00 89.88 568 ASP A N 1
ATOM 4424 C CA . ASP A 1 568 ? -15.849 -9.490 19.156 1.00 89.88 568 ASP A CA 1
ATOM 4425 C C . ASP A 1 568 ? -14.968 -8.246 19.341 1.00 89.88 568 ASP A C 1
ATOM 4427 O O . ASP A 1 568 ? -15.475 -7.142 19.528 1.00 89.88 568 ASP A O 1
ATOM 4431 N N . THR A 1 569 ? -13.648 -8.422 19.249 1.00 93.12 569 THR A N 1
ATOM 4432 C CA . THR A 1 569 ? -12.661 -7.359 19.076 1.00 93.12 569 THR A CA 1
ATOM 4433 C C . THR A 1 569 ? -11.390 -7.913 18.434 1.00 93.12 569 THR A C 1
ATOM 4435 O O . THR A 1 569 ? -11.062 -9.094 18.587 1.00 93.12 569 THR A O 1
ATOM 4438 N N . VAL A 1 570 ? -10.648 -7.055 17.737 1.00 96.81 570 VAL A N 1
ATOM 4439 C CA . VAL A 1 570 ? -9.353 -7.390 17.132 1.00 96.81 570 VAL A CA 1
ATOM 4440 C C . VAL A 1 570 ? -8.286 -6.437 17.654 1.00 96.81 570 VAL A C 1
ATOM 4442 O O . VAL A 1 570 ? -8.500 -5.223 17.720 1.00 96.81 570 VAL A O 1
ATOM 4445 N N . TYR A 1 571 ? -7.119 -6.984 17.993 1.00 96.75 571 TYR A N 1
ATOM 4446 C CA . TYR A 1 571 ? -5.946 -6.212 18.389 1.00 96.75 571 TYR A CA 1
ATOM 4447 C C . TYR A 1 571 ? -4.751 -6.551 17.500 1.00 96.75 571 TYR A C 1
ATOM 4449 O O . TYR A 1 571 ? -4.390 -7.715 17.333 1.00 96.75 571 TYR A O 1
ATOM 4457 N N . ALA A 1 572 ? -4.151 -5.528 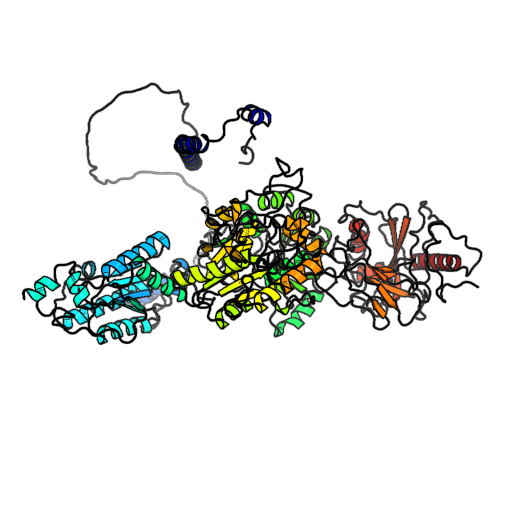16.895 1.00 96.81 572 ALA A N 1
ATOM 4458 C CA . ALA A 1 572 ? -3.113 -5.699 15.888 1.00 96.81 572 ALA A CA 1
ATOM 4459 C C . ALA A 1 572 ? -1.711 -5.461 16.455 1.00 96.81 572 ALA A C 1
ATOM 4461 O O . ALA A 1 572 ? -1.447 -4.431 17.079 1.00 96.81 572 ALA A O 1
ATOM 4462 N N . PHE A 1 573 ? -0.799 -6.391 16.171 1.00 95.31 573 PHE A N 1
ATOM 4463 C CA . PHE A 1 573 ? 0.623 -6.277 16.472 1.00 95.31 573 PHE A CA 1
ATOM 4464 C C . PHE A 1 573 ? 1.410 -6.147 15.165 1.00 95.31 573 PHE A C 1
ATOM 4466 O O . PHE A 1 573 ? 1.599 -7.121 14.431 1.00 95.31 573 PHE A O 1
ATOM 4473 N N . GLN A 1 574 ? 1.863 -4.929 14.877 1.00 93.94 574 GLN A N 1
ATOM 4474 C CA . GLN A 1 574 ? 2.767 -4.643 13.765 1.00 93.94 574 GLN A CA 1
ATOM 4475 C C . GLN A 1 574 ? 4.172 -5.159 14.088 1.00 93.94 574 GLN A C 1
ATOM 4477 O O . GLN A 1 574 ? 4.704 -4.890 15.166 1.00 93.94 574 GLN A O 1
ATOM 4482 N N . THR A 1 575 ? 4.813 -5.846 13.141 1.00 92.00 575 THR A N 1
ATOM 4483 C CA . THR A 1 575 ? 6.212 -6.263 13.307 1.00 92.00 575 THR A CA 1
ATOM 4484 C C . THR A 1 575 ? 7.004 -6.259 12.004 1.00 92.00 575 THR A C 1
ATOM 4486 O O . THR A 1 575 ? 6.524 -6.674 10.954 1.00 92.00 575 THR A O 1
ATOM 4489 N N . ARG A 1 576 ? 8.267 -5.836 12.095 1.00 90.56 576 ARG A N 1
ATOM 4490 C CA . ARG A 1 576 ? 9.290 -6.000 11.047 1.00 90.56 576 ARG A CA 1
ATOM 4491 C C . ARG A 1 576 ? 10.442 -6.913 11.481 1.00 90.56 576 ARG A C 1
ATOM 4493 O O . ARG A 1 576 ? 11.451 -6.996 10.800 1.00 90.56 576 ARG A O 1
ATOM 4500 N N . ASN A 1 577 ? 10.318 -7.576 12.635 1.00 88.31 577 ASN A N 1
ATOM 4501 C CA . ASN A 1 577 ? 11.376 -8.381 13.251 1.00 88.31 577 ASN A CA 1
ATOM 4502 C C . ASN A 1 577 ? 10.870 -9.786 13.627 1.00 88.31 577 ASN A C 1
ATOM 4504 O O . ASN A 1 577 ? 9.672 -9.955 13.866 1.00 88.31 577 ASN A O 1
ATOM 4508 N N . PRO A 1 578 ? 11.765 -10.786 13.755 1.00 92.50 578 PRO A N 1
ATOM 4509 C CA . PRO A 1 578 ? 11.427 -12.080 14.344 1.00 92.50 578 PRO A CA 1
ATOM 4510 C C . PRO A 1 578 ? 10.813 -11.958 15.750 1.00 92.50 578 PRO A C 1
ATOM 4512 O O . PRO A 1 578 ? 11.206 -11.112 16.560 1.00 92.50 578 PRO A O 1
ATOM 4515 N N . THR A 1 579 ? 9.865 -12.839 16.062 1.00 92.19 579 THR A N 1
ATOM 4516 C CA . THR A 1 579 ? 9.114 -12.835 17.323 1.00 92.19 579 THR A CA 1
ATOM 4517 C C . THR A 1 579 ? 9.828 -13.679 18.376 1.00 92.19 579 THR A C 1
ATOM 4519 O O . THR A 1 579 ? 9.874 -14.902 18.276 1.00 92.19 579 THR A O 1
ATOM 4522 N N . HIS A 1 580 ? 10.370 -13.044 19.417 1.00 91.69 580 HIS A N 1
ATOM 4523 C CA . HIS A 1 580 ? 10.857 -13.738 20.615 1.00 91.69 580 HIS A CA 1
ATOM 4524 C C . HIS A 1 580 ? 9.766 -13.809 21.698 1.00 91.69 580 HIS A C 1
ATOM 4526 O O . HIS A 1 580 ? 8.764 -13.091 21.639 1.00 91.69 580 HIS A O 1
ATOM 4532 N N . SER A 1 581 ? 9.991 -14.582 22.760 1.00 92.69 581 SER A N 1
ATOM 4533 C CA . SER A 1 581 ? 9.015 -14.809 23.835 1.00 92.69 581 SER A CA 1
ATOM 4534 C C . SER A 1 581 ? 8.569 -13.543 24.563 1.00 92.69 581 SER A C 1
ATOM 4536 O O . SER A 1 581 ? 7.473 -13.515 25.108 1.00 92.69 581 SER A O 1
ATOM 4538 N N . GLY A 1 582 ? 9.365 -12.469 24.533 1.00 90.38 582 GLY A N 1
ATOM 4539 C CA . GLY A 1 582 ? 8.940 -11.161 25.041 1.00 90.38 582 GLY A CA 1
ATOM 4540 C C . GLY A 1 582 ? 7.764 -10.582 24.249 1.00 90.38 582 GLY A C 1
ATOM 4541 O O . GLY A 1 582 ? 6.773 -10.180 24.843 1.00 90.38 582 GLY A O 1
ATOM 4542 N N . HIS A 1 583 ? 7.822 -10.608 22.912 1.00 90.81 583 HIS A N 1
ATOM 4543 C CA . HIS A 1 583 ? 6.709 -10.193 22.057 1.00 90.81 583 HIS A CA 1
ATOM 4544 C C . HIS A 1 583 ? 5.500 -11.116 22.255 1.00 90.81 583 HIS A C 1
ATOM 4546 O O . HIS A 1 583 ? 4.384 -10.628 22.408 1.00 90.81 583 HIS A O 1
ATOM 4552 N N . ALA A 1 584 ? 5.721 -12.436 22.323 1.00 93.12 584 ALA A N 1
ATOM 4553 C CA . ALA A 1 584 ? 4.653 -13.406 22.570 1.00 93.12 584 ALA A CA 1
ATOM 4554 C C . ALA A 1 584 ? 3.949 -13.174 23.917 1.00 93.12 584 ALA A C 1
ATOM 4556 O O . ALA A 1 584 ? 2.722 -13.192 23.975 1.00 93.12 584 ALA A O 1
ATOM 4557 N N . TYR A 1 585 ? 4.706 -12.889 24.983 1.00 91.81 585 TYR A N 1
ATOM 4558 C CA . TYR A 1 585 ? 4.150 -12.523 26.286 1.00 91.81 585 TYR A CA 1
ATOM 4559 C C . TYR A 1 585 ? 3.220 -11.315 26.168 1.00 91.81 585 TYR A C 1
ATOM 4561 O O . TYR A 1 585 ? 2.074 -11.392 26.599 1.00 91.81 585 TYR A O 1
ATOM 4569 N N . LEU A 1 586 ? 3.686 -10.239 25.527 1.00 89.31 586 LEU A N 1
ATOM 4570 C CA . LEU A 1 586 ? 2.918 -9.001 25.400 1.00 89.31 586 LEU A CA 1
ATOM 4571 C C . LEU A 1 586 ? 1.645 -9.188 24.557 1.00 89.31 586 LEU A C 1
ATOM 4573 O O . LEU A 1 586 ? 0.596 -8.637 24.881 1.00 89.31 586 LEU A O 1
ATOM 4577 N N . MET A 1 587 ? 1.716 -9.997 23.498 1.00 93.12 587 MET A N 1
ATOM 4578 C CA . MET A 1 587 ? 0.556 -10.339 22.669 1.00 93.12 587 MET A CA 1
ATOM 4579 C C . MET A 1 587 ? -0.479 -11.187 23.424 1.00 93.12 587 MET A C 1
ATOM 4581 O O . MET A 1 587 ? -1.682 -10.985 23.249 1.00 93.12 587 MET A O 1
ATOM 4585 N N . ARG A 1 588 ? -0.042 -12.115 24.286 1.00 91.38 588 ARG A N 1
ATOM 4586 C CA . ARG A 1 588 ? -0.955 -12.913 25.121 1.00 91.38 588 ARG A CA 1
ATOM 4587 C C . ARG A 1 588 ? -1.575 -12.088 26.245 1.00 91.38 588 ARG A C 1
ATOM 4589 O O . ARG A 1 588 ? -2.792 -12.128 26.409 1.00 91.38 588 ARG A O 1
ATOM 4596 N N . SER A 1 589 ? -0.768 -11.307 26.965 1.00 90.00 589 SER A N 1
ATOM 4597 C CA . SER A 1 589 ? -1.251 -10.470 28.069 1.00 90.00 589 SER A CA 1
ATOM 4598 C C . SER A 1 589 ? -2.261 -9.430 27.583 1.00 90.00 589 SER A C 1
ATOM 4600 O O . SER A 1 589 ? -3.277 -9.220 28.235 1.00 90.00 589 SER A O 1
ATOM 4602 N N . ALA A 1 590 ? -2.049 -8.854 26.394 1.00 91.31 590 ALA A N 1
ATOM 4603 C CA . ALA A 1 590 ? -3.023 -7.976 25.747 1.00 91.31 590 ALA A CA 1
ATOM 4604 C C . ALA A 1 590 ? -4.390 -8.660 25.564 1.00 91.31 590 ALA A C 1
ATOM 4606 O O . ALA A 1 590 ? -5.419 -8.097 25.933 1.00 91.31 590 ALA A O 1
ATOM 4607 N N . GLY A 1 591 ? -4.410 -9.895 25.052 1.00 92.81 591 GLY A N 1
ATOM 4608 C CA . GLY A 1 591 ? -5.645 -10.668 24.906 1.00 92.81 591 GLY A CA 1
ATOM 4609 C C . GLY A 1 591 ? -6.320 -10.971 26.248 1.00 92.81 591 GLY A C 1
ATOM 4610 O O . GLY A 1 591 ? -7.540 -10.878 26.363 1.00 92.81 591 GLY A O 1
ATOM 4611 N N . GLU A 1 592 ? -5.548 -11.293 27.289 1.00 92.00 592 GLU A N 1
ATOM 4612 C CA . GLU A 1 592 ? -6.067 -11.491 28.651 1.00 92.00 592 GLU A CA 1
ATOM 4613 C C . GLU A 1 592 ? -6.673 -10.214 29.240 1.00 92.00 592 GLU A C 1
ATOM 4615 O O . GLU A 1 592 ? -7.750 -10.264 29.833 1.00 92.00 592 GLU A O 1
ATOM 4620 N N . ASP A 1 593 ? -6.029 -9.067 29.046 1.00 90.19 593 ASP A N 1
ATOM 4621 C CA . ASP A 1 593 ? -6.533 -7.782 29.528 1.00 90.19 593 ASP A CA 1
ATOM 4622 C C . ASP A 1 593 ? -7.824 -7.373 28.813 1.00 90.19 593 ASP A C 1
ATOM 4624 O O . ASP A 1 593 ? -8.743 -6.846 29.442 1.00 90.19 593 ASP A O 1
ATOM 4628 N N . LEU A 1 594 ? -7.956 -7.691 27.523 1.00 91.06 594 LEU A N 1
ATOM 4629 C CA . LEU A 1 594 ? -9.219 -7.532 26.801 1.00 91.06 594 LEU A CA 1
ATOM 4630 C C . LEU A 1 594 ? -10.310 -8.457 27.364 1.00 91.06 594 LEU A C 1
ATOM 4632 O O . LEU A 1 594 ? -11.440 -8.012 27.576 1.00 91.06 594 LEU A O 1
ATOM 4636 N N . ARG A 1 595 ? -9.989 -9.707 27.719 1.00 90.88 595 ARG A N 1
ATOM 4637 C CA . ARG A 1 595 ? -10.962 -10.588 28.396 1.00 90.88 595 ARG A CA 1
ATOM 4638 C C . ARG A 1 595 ? -11.398 -10.041 29.753 1.00 90.88 595 ARG A C 1
ATOM 4640 O O . ARG A 1 595 ? -12.587 -10.078 30.060 1.00 90.88 595 ARG A O 1
ATOM 4647 N N . LYS A 1 596 ? -10.482 -9.456 30.535 1.00 87.94 596 LYS A N 1
ATOM 4648 C CA . LYS A 1 596 ? -10.816 -8.773 31.803 1.00 87.94 596 LYS A CA 1
ATOM 4649 C C . LYS A 1 596 ? -11.726 -7.559 31.593 1.00 87.94 596 LYS A C 1
ATOM 4651 O O . LYS A 1 596 ? -12.570 -7.288 32.437 1.00 87.94 596 LYS A O 1
ATOM 4656 N N . LYS A 1 597 ? -11.613 -6.867 30.452 1.00 82.00 597 LYS A N 1
ATOM 4657 C CA . LYS A 1 597 ? -12.551 -5.805 30.028 1.00 82.00 597 LYS A CA 1
ATOM 4658 C C . LYS A 1 597 ? -13.907 -6.344 29.539 1.00 82.00 597 LYS A C 1
ATOM 4660 O O . LYS A 1 597 ? -14.796 -5.568 29.194 1.00 82.00 597 LYS A O 1
ATOM 4665 N N . GLY A 1 598 ? -14.082 -7.664 29.520 1.00 81.50 598 GLY A N 1
ATOM 4666 C CA . GLY A 1 598 ? -15.334 -8.346 29.220 1.00 81.50 598 GLY A CA 1
ATOM 4667 C C . GLY A 1 598 ? -15.490 -8.810 27.772 1.00 81.50 598 GLY A C 1
ATOM 4668 O O . GLY A 1 598 ? -16.581 -9.287 27.440 1.00 81.50 598 GLY A O 1
ATOM 4669 N N . TYR A 1 599 ? -14.473 -8.660 26.914 1.00 86.88 599 TYR A N 1
ATOM 4670 C CA . TYR A 1 599 ? -14.481 -9.262 25.575 1.00 86.88 599 TYR A CA 1
ATOM 4671 C C . TYR A 1 599 ? -14.408 -10.788 25.690 1.00 86.88 599 TYR A C 1
ATOM 4673 O O . TYR A 1 599 ? -13.630 -11.334 26.469 1.00 86.88 599 TYR A O 1
ATOM 4681 N N . GLN A 1 600 ? -15.237 -11.488 24.930 1.00 88.81 600 GLN A N 1
ATOM 4682 C CA . GLN A 1 600 ? -15.359 -12.941 24.970 1.00 88.81 600 GLN A CA 1
ATOM 4683 C C . GLN A 1 600 ? -14.357 -13.618 24.030 1.00 88.81 600 GLN A C 1
ATOM 4685 O O . GLN A 1 600 ? -13.806 -14.667 24.370 1.00 88.81 600 GLN A O 1
ATOM 4690 N N . LYS A 1 601 ? -14.096 -13.025 22.859 1.00 93.88 601 LYS A N 1
ATOM 4691 C CA . LYS A 1 601 ? -13.252 -13.592 21.799 1.00 93.88 601 LYS A CA 1
ATOM 4692 C C . LYS A 1 601 ? -12.329 -12.530 21.176 1.00 93.88 601 LYS A C 1
ATOM 4694 O O . LYS A 1 601 ? -12.428 -12.262 19.977 1.00 93.88 601 LYS A O 1
ATOM 4699 N N . PRO A 1 602 ? -11.392 -11.950 21.951 1.00 95.69 602 PRO A N 1
ATOM 4700 C CA . PRO A 1 602 ? -10.374 -11.084 21.372 1.00 95.69 602 PRO A CA 1
ATOM 4701 C C . PRO A 1 602 ? -9.459 -11.897 20.448 1.00 95.69 602 PRO A C 1
ATOM 4703 O O . PRO A 1 602 ? -8.895 -12.909 20.872 1.00 95.69 602 PRO A O 1
ATOM 4706 N N . VAL A 1 603 ? -9.302 -11.443 19.203 1.00 97.88 603 VAL A N 1
ATOM 4707 C CA . VAL A 1 603 ? -8.424 -12.069 18.204 1.00 97.88 603 VAL A CA 1
ATOM 4708 C C . VAL A 1 603 ? -7.192 -11.199 17.966 1.00 97.88 603 VAL A C 1
ATOM 4710 O O . VAL A 1 603 ? -7.298 -10.003 17.682 1.00 97.88 603 VAL A O 1
ATOM 4713 N N . LEU A 1 604 ? -6.014 -11.811 18.074 1.00 97.94 604 LEU A N 1
ATOM 4714 C CA . LEU A 1 604 ? -4.744 -11.198 17.707 1.00 97.94 604 LEU A CA 1
ATOM 4715 C C . LEU A 1 604 ? -4.606 -11.192 16.189 1.00 97.94 604 LEU A C 1
ATOM 4717 O O . LEU A 1 604 ? -4.689 -12.241 15.553 1.00 97.94 604 LEU A O 1
ATOM 4721 N N . TRP A 1 605 ? -4.268 -10.044 15.619 1.00 97.19 605 TRP A N 1
ATOM 4722 C CA . TRP A 1 605 ? -3.679 -9.994 14.289 1.00 97.19 605 TRP A CA 1
ATOM 4723 C C . TRP A 1 605 ? -2.165 -9.805 14.397 1.00 97.19 605 TRP A C 1
ATOM 4725 O O . TRP A 1 605 ? -1.672 -8.711 14.685 1.00 97.19 605 TRP A O 1
ATOM 4735 N N . LEU A 1 606 ? -1.423 -10.886 14.149 1.00 97.31 606 LEU A N 1
ATOM 4736 C CA . LEU A 1 606 ? 0.021 -10.843 13.953 1.00 97.31 606 LEU A CA 1
ATOM 4737 C C . LEU A 1 606 ? 0.290 -10.338 12.535 1.00 97.31 606 LEU A C 1
ATOM 4739 O O . LEU A 1 606 ? 0.036 -11.041 11.555 1.00 97.31 606 LEU A O 1
ATOM 4743 N N . SER A 1 607 ? 0.775 -9.105 12.430 1.00 97.12 607 SER A N 1
ATOM 4744 C CA . SER A 1 607 ? 0.830 -8.375 11.169 1.00 97.12 607 SER A CA 1
ATOM 4745 C C . SER A 1 607 ? 2.278 -8.079 10.762 1.00 97.12 607 SER A C 1
ATOM 4747 O O . SER A 1 607 ? 2.766 -6.970 11.000 1.00 97.12 607 SER A O 1
ATOM 4749 N N . PRO A 1 608 ? 3.013 -9.061 10.198 1.00 96.94 608 PRO A N 1
ATOM 4750 C CA . PRO A 1 608 ? 4.341 -8.807 9.664 1.00 96.94 608 PRO A CA 1
ATOM 4751 C C . PRO A 1 608 ? 4.271 -7.857 8.462 1.00 96.94 608 PRO A C 1
ATOM 4753 O O . PRO A 1 608 ? 3.475 -8.053 7.546 1.00 96.94 608 PRO A O 1
ATOM 4756 N N . LEU A 1 609 ? 5.137 -6.848 8.439 1.00 97.38 609 LEU A N 1
ATOM 4757 C CA . LEU A 1 609 ? 5.306 -5.965 7.286 1.00 97.38 609 LEU A CA 1
ATOM 4758 C C . LEU A 1 609 ? 5.953 -6.722 6.124 1.00 97.38 609 LEU A C 1
ATOM 4760 O O . LEU A 1 609 ? 6.961 -7.409 6.326 1.00 97.38 609 LEU A O 1
ATOM 4764 N N . GLY A 1 610 ? 5.382 -6.593 4.928 1.00 97.19 610 GLY A N 1
ATOM 4765 C CA . GLY A 1 610 ? 5.813 -7.304 3.728 1.00 97.19 610 GLY A CA 1
ATOM 4766 C C . GLY A 1 610 ? 6.238 -6.450 2.548 1.00 97.19 610 GLY A C 1
ATOM 4767 O O . GLY A 1 610 ? 6.881 -7.005 1.659 1.00 97.19 610 GLY A O 1
ATOM 4768 N N . GLY A 1 611 ? 5.908 -5.159 2.507 1.00 97.69 611 GLY A N 1
ATOM 4769 C CA . GLY A 1 611 ? 6.462 -4.263 1.492 1.00 97.69 611 GLY A CA 1
ATOM 4770 C C . GLY A 1 611 ? 7.955 -4.019 1.704 1.00 97.69 611 GLY A C 1
ATOM 4771 O O . GLY A 1 611 ? 8.573 -4.624 2.584 1.00 97.69 611 GLY A O 1
ATOM 4772 N N . TRP A 1 612 ? 8.533 -3.136 0.890 1.00 97.94 612 TRP A N 1
ATOM 4773 C CA . TRP A 1 612 ? 9.955 -2.794 0.944 1.00 97.94 612 TRP A CA 1
ATOM 4774 C C . TRP A 1 612 ? 10.476 -2.524 2.364 1.00 97.94 612 TRP A C 1
ATOM 4776 O O . TRP A 1 612 ? 9.846 -1.821 3.155 1.00 97.94 612 TRP A O 1
ATOM 4786 N N . THR A 1 613 ? 11.656 -3.070 2.663 1.00 96.19 613 THR A N 1
ATOM 4787 C CA . THR A 1 613 ? 12.434 -2.823 3.885 1.00 96.19 613 THR A CA 1
ATOM 4788 C C . THR A 1 613 ? 13.891 -2.557 3.524 1.00 96.19 613 THR A C 1
ATOM 4790 O O . THR A 1 613 ? 14.387 -3.077 2.522 1.00 96.19 613 THR A O 1
ATOM 4793 N N . LYS A 1 614 ? 14.599 -1.802 4.368 1.00 92.44 614 LYS A N 1
ATOM 4794 C CA . LYS A 1 614 ? 16.038 -1.549 4.217 1.00 92.44 614 LYS A CA 1
ATOM 4795 C C . LYS A 1 614 ? 16.867 -2.837 4.337 1.00 92.44 614 LYS A C 1
ATOM 4797 O O . LYS A 1 614 ? 16.435 -3.810 4.950 1.00 92.44 614 LYS A O 1
ATOM 4802 N N . GLU A 1 615 ? 18.070 -2.825 3.771 1.00 87.25 615 GLU A N 1
ATOM 4803 C CA . GLU A 1 615 ? 18.890 -4.027 3.539 1.00 87.25 615 GLU A CA 1
ATOM 4804 C C . GLU A 1 615 ? 19.325 -4.782 4.806 1.00 87.25 615 GLU A C 1
ATOM 4806 O O . GLU A 1 615 ? 19.492 -5.998 4.761 1.00 87.25 615 GLU A O 1
ATOM 4811 N N . ASP A 1 616 ? 19.501 -4.100 5.943 1.00 86.88 616 ASP A N 1
ATOM 4812 C CA . ASP A 1 616 ? 19.947 -4.723 7.198 1.00 86.88 616 ASP A CA 1
ATOM 4813 C C . ASP A 1 616 ? 18.804 -5.284 8.068 1.00 86.88 616 ASP A C 1
ATOM 4815 O O . ASP A 1 616 ? 19.063 -5.856 9.139 1.00 86.88 616 ASP A O 1
ATOM 4819 N N . ASP A 1 617 ? 17.547 -5.140 7.633 1.00 91.12 617 ASP A N 1
ATOM 4820 C CA . ASP A 1 617 ? 16.407 -5.802 8.269 1.00 91.12 617 ASP A CA 1
ATOM 4821 C C . ASP A 1 617 ? 16.392 -7.309 7.936 1.00 91.12 617 ASP A C 1
ATOM 4823 O O . ASP A 1 617 ? 16.941 -7.775 6.939 1.00 91.12 617 ASP A O 1
ATOM 4827 N N . VAL A 1 618 ? 15.780 -8.117 8.809 1.00 93.81 618 VAL A N 1
ATOM 4828 C CA . VAL A 1 618 ? 15.663 -9.564 8.558 1.00 93.81 618 VAL A CA 1
ATOM 4829 C C . VAL A 1 618 ? 14.687 -9.792 7.392 1.00 93.81 618 VAL A C 1
ATOM 4831 O O . VAL A 1 618 ? 13.567 -9.272 7.458 1.00 93.81 618 VAL A O 1
ATOM 4834 N N . PRO A 1 619 ? 15.052 -10.596 6.375 1.00 95.44 619 PRO A N 1
ATOM 4835 C CA . PRO A 1 619 ? 14.210 -10.876 5.217 1.00 95.44 619 PRO A CA 1
ATOM 4836 C C . PRO A 1 619 ? 12.799 -11.360 5.562 1.00 95.44 619 PRO A C 1
ATOM 4838 O O . PRO A 1 619 ? 12.572 -12.023 6.581 1.00 95.44 619 PRO A O 1
ATOM 4841 N N . LEU A 1 620 ? 11.834 -11.016 4.709 1.00 97.06 620 LEU A N 1
ATOM 4842 C CA . LEU A 1 620 ? 10.421 -11.338 4.882 1.00 97.06 620 LEU A CA 1
ATOM 4843 C C . LEU A 1 620 ? 10.164 -12.841 4.999 1.00 97.06 620 LEU A C 1
ATOM 4845 O O . LEU A 1 620 ? 9.457 -13.256 5.916 1.00 97.06 620 LEU A O 1
ATOM 4849 N N . ASP A 1 621 ? 10.744 -13.651 4.118 1.00 96.38 621 ASP A N 1
ATOM 4850 C CA . ASP A 1 621 ? 10.589 -15.111 4.140 1.00 96.38 621 ASP A CA 1
ATOM 4851 C C . ASP A 1 621 ? 11.103 -15.735 5.445 1.00 96.38 621 ASP A C 1
ATOM 4853 O O . ASP A 1 621 ? 10.428 -16.577 6.041 1.00 96.38 621 ASP A O 1
ATOM 4857 N N . VAL A 1 622 ? 12.242 -15.258 5.951 1.00 97.06 622 VAL A N 1
ATOM 4858 C CA . VAL A 1 622 ? 12.796 -15.660 7.252 1.00 97.06 622 VAL A CA 1
ATOM 4859 C C . VAL A 1 622 ? 11.840 -15.282 8.385 1.00 97.06 622 VAL A C 1
ATOM 4861 O O . VAL A 1 622 ? 11.567 -16.107 9.261 1.00 97.06 622 VAL A O 1
ATOM 4864 N N . ARG A 1 623 ? 11.301 -14.055 8.381 1.00 97.62 623 ARG A N 1
ATOM 4865 C CA . ARG A 1 623 ? 10.359 -13.587 9.414 1.00 97.62 623 ARG A CA 1
ATOM 4866 C C . ARG A 1 623 ? 9.062 -14.383 9.407 1.00 97.62 623 ARG A C 1
ATOM 4868 O O . ARG A 1 623 ? 8.642 -14.843 10.464 1.00 97.62 623 ARG A O 1
ATOM 4875 N N . VAL A 1 624 ? 8.450 -14.566 8.239 1.00 97.69 624 VAL A N 1
ATOM 4876 C CA . VAL A 1 624 ? 7.182 -15.296 8.099 1.00 97.69 624 VAL A CA 1
ATOM 4877 C C . VAL A 1 624 ? 7.363 -16.749 8.514 1.00 97.69 624 VAL A C 1
ATOM 4879 O O . VAL A 1 624 ? 6.612 -17.217 9.363 1.00 97.69 624 VAL A O 1
ATOM 4882 N N . LYS A 1 625 ? 8.414 -17.429 8.042 1.00 97.62 625 LYS A N 1
ATOM 4883 C CA . LYS A 1 625 ? 8.722 -18.801 8.467 1.00 97.62 625 LYS A CA 1
ATOM 4884 C C . LYS A 1 625 ? 8.940 -18.898 9.978 1.00 97.62 625 LYS A C 1
ATOM 4886 O O . LYS A 1 625 ? 8.435 -19.801 10.641 1.00 97.62 625 LYS A O 1
ATOM 4891 N N . GLN A 1 626 ? 9.647 -17.933 10.564 1.00 97.56 626 GLN A N 1
ATOM 4892 C CA . GLN A 1 626 ? 9.823 -17.873 12.014 1.00 97.56 626 GLN A CA 1
ATOM 4893 C C . GLN A 1 626 ? 8.483 -17.690 12.750 1.00 97.56 626 GLN A C 1
ATOM 4895 O O . GLN A 1 626 ? 8.274 -18.304 13.796 1.00 97.56 626 GLN A O 1
ATOM 4900 N N . HIS A 1 627 ? 7.561 -16.891 12.210 1.00 97.69 627 HIS A N 1
ATOM 4901 C CA . HIS A 1 627 ? 6.222 -16.707 12.774 1.00 97.69 627 HIS A CA 1
ATOM 4902 C C . HIS A 1 627 ? 5.333 -17.950 12.605 1.00 97.69 627 HIS A C 1
ATOM 4904 O O . HIS A 1 627 ? 4.585 -18.282 13.524 1.00 97.69 627 HIS A O 1
ATOM 4910 N N . GLU A 1 628 ? 5.464 -18.699 11.507 1.00 97.50 628 GLU A N 1
ATOM 4911 C CA . GLU A 1 628 ? 4.818 -20.009 11.343 1.00 97.50 628 GLU A CA 1
ATOM 4912 C C . GLU A 1 628 ? 5.246 -20.973 12.459 1.00 97.50 628 GLU A C 1
ATOM 4914 O O . GLU A 1 628 ? 4.401 -21.640 13.056 1.00 97.50 628 GLU A O 1
ATOM 4919 N N . HIS A 1 629 ? 6.536 -20.997 12.819 1.00 97.75 629 HIS A N 1
ATOM 4920 C CA . HIS A 1 629 ? 7.024 -21.785 13.957 1.00 97.75 629 HIS A CA 1
ATOM 4921 C C . HIS A 1 629 ? 6.451 -21.305 15.302 1.00 97.75 629 HIS A C 1
ATOM 4923 O O . HIS A 1 629 ? 6.149 -22.129 16.167 1.00 97.75 629 HIS A O 1
ATOM 4929 N N . VAL A 1 630 ? 6.255 -19.994 15.480 1.00 97.50 630 VAL A N 1
ATOM 4930 C CA . VAL A 1 630 ? 5.600 -19.420 16.671 1.00 97.50 630 VAL A CA 1
ATOM 4931 C C . VAL A 1 630 ? 4.138 -19.867 16.781 1.00 97.50 630 VAL A C 1
ATOM 4933 O O . VAL A 1 630 ? 3.707 -20.248 17.870 1.00 97.50 630 VAL A O 1
ATOM 4936 N N . LEU A 1 631 ? 3.389 -19.873 15.676 1.00 97.25 631 LEU A N 1
ATOM 4937 C CA . LEU A 1 631 ? 2.007 -20.368 15.647 1.00 97.25 631 LEU A CA 1
ATOM 4938 C C . LEU A 1 631 ? 1.946 -21.883 15.864 1.00 97.25 631 LEU A C 1
ATOM 4940 O O . LEU A 1 631 ? 1.150 -22.365 16.664 1.00 97.25 631 LEU A O 1
ATOM 4944 N N . LYS A 1 632 ? 2.828 -22.644 15.208 1.00 97.25 632 LYS A N 1
ATOM 4945 C CA . LYS A 1 632 ? 2.904 -24.105 15.348 1.00 97.25 632 LYS A CA 1
ATOM 4946 C C . LYS A 1 632 ? 3.200 -24.538 16.785 1.00 97.25 632 LYS A C 1
ATOM 4948 O O . LYS A 1 632 ? 2.679 -25.556 17.232 1.00 97.25 632 LYS A O 1
ATOM 4953 N N . ALA A 1 633 ? 4.021 -23.778 17.511 1.00 96.25 633 ALA A N 1
ATOM 4954 C CA . ALA A 1 633 ? 4.299 -24.043 18.919 1.00 96.25 633 ALA A CA 1
ATOM 4955 C C . ALA A 1 633 ? 3.053 -23.874 19.812 1.00 96.25 633 ALA A C 1
ATOM 4957 O O . ALA A 1 633 ? 2.983 -24.478 20.886 1.00 96.25 633 ALA A O 1
ATOM 4958 N N . GLY A 1 634 ? 2.063 -23.084 19.384 1.00 95.44 634 GLY A N 1
ATOM 4959 C CA . GLY A 1 634 ? 0.824 -22.872 20.124 1.00 95.44 634 GLY A CA 1
ATOM 4960 C C . GLY A 1 634 ? 1.066 -22.383 21.554 1.00 95.44 634 GLY A C 1
ATOM 4961 O O . GLY A 1 634 ? 2.001 -21.636 21.838 1.00 95.44 634 GLY A O 1
ATOM 4962 N N . THR A 1 635 ? 0.256 -22.861 22.494 1.00 92.75 635 THR A N 1
ATOM 4963 C CA . THR A 1 635 ? 0.417 -22.585 23.933 1.00 92.75 635 THR A CA 1
ATOM 4964 C C . THR A 1 635 ? 1.404 -23.525 24.640 1.00 92.75 635 THR A C 1
ATOM 4966 O O . THR A 1 635 ? 1.624 -23.384 25.841 1.00 92.75 635 THR A O 1
ATOM 4969 N N . SER A 1 636 ? 2.028 -24.463 23.915 1.00 93.25 636 SER A N 1
ATOM 4970 C CA . SER A 1 636 ? 2.963 -25.453 24.482 1.00 93.25 636 SER A CA 1
ATOM 4971 C C . SER A 1 636 ? 4.344 -24.876 24.817 1.00 93.25 636 SER A C 1
ATOM 4973 O O . SER A 1 636 ? 5.097 -25.472 25.586 1.00 93.25 636 SER A O 1
ATOM 4975 N N . HIS A 1 637 ? 4.672 -23.703 24.268 1.00 93.81 637 HIS A N 1
ATOM 4976 C CA . HIS A 1 637 ? 5.940 -23.014 24.486 1.00 93.81 637 HIS A CA 1
ATOM 4977 C C . HIS A 1 637 ? 5.689 -21.557 24.910 1.00 93.81 637 HIS A C 1
ATOM 4979 O O . HIS A 1 637 ? 4.832 -20.891 24.323 1.00 93.81 637 HIS A O 1
ATOM 4985 N N . PRO A 1 638 ? 6.468 -20.983 25.849 1.00 91.44 638 PRO A N 1
ATOM 4986 C CA . PRO A 1 638 ? 6.295 -19.593 26.286 1.00 91.44 638 PRO A CA 1
ATOM 4987 C C . PRO A 1 638 ? 6.472 -18.566 25.161 1.00 91.44 638 PRO A C 1
ATOM 4989 O O . PRO A 1 638 ? 5.949 -17.459 25.261 1.00 91.44 638 PRO A O 1
ATOM 4992 N N . GLY A 1 639 ? 7.161 -18.929 24.084 1.00 92.06 639 GLY A N 1
ATOM 4993 C CA . GLY A 1 639 ? 7.305 -18.121 22.870 1.00 92.06 639 GLY A CA 1
ATOM 4994 C C . GLY A 1 639 ? 6.267 -18.359 21.775 1.00 92.06 639 GLY A C 1
ATOM 4995 O O . GLY A 1 639 ? 6.379 -17.721 20.735 1.00 92.06 639 GLY A O 1
ATOM 4996 N N . GLY A 1 640 ? 5.318 -19.277 21.970 1.00 95.69 640 GLY A N 1
ATOM 4997 C CA . GLY A 1 640 ? 4.278 -19.586 20.991 1.00 95.69 640 GLY A CA 1
ATOM 4998 C C . GLY A 1 640 ? 3.011 -18.734 21.144 1.00 95.69 640 GLY A C 1
ATOM 4999 O O . GLY A 1 640 ? 2.788 -18.090 22.180 1.00 95.69 640 GLY A O 1
ATOM 5000 N N . LEU A 1 641 ? 2.191 -18.729 20.093 1.00 96.81 641 LEU A N 1
ATOM 5001 C CA . LEU A 1 641 ? 0.897 -18.044 20.019 1.00 96.81 641 LEU A CA 1
ATOM 5002 C C . LEU A 1 641 ? -0.195 -19.040 19.634 1.00 96.81 641 LEU A C 1
ATOM 5004 O O . LEU A 1 641 ? 0.032 -19.898 18.789 1.00 96.81 641 LEU A O 1
ATOM 5008 N N . ASP A 1 642 ? -1.374 -18.916 20.241 1.00 95.94 642 ASP A N 1
ATOM 5009 C CA . ASP A 1 642 ? -2.520 -19.789 19.977 1.00 95.94 642 ASP A CA 1
ATOM 5010 C C . ASP A 1 642 ? -3.121 -19.529 18.576 1.00 95.94 642 ASP A C 1
ATOM 5012 O O . ASP A 1 642 ? -3.632 -18.426 18.344 1.00 95.94 642 ASP A O 1
ATOM 5016 N N . PRO A 1 643 ? -3.105 -20.508 17.648 1.00 95.19 643 PRO A N 1
ATOM 5017 C CA . PRO A 1 643 ? -3.671 -20.352 16.305 1.00 95.19 643 PRO A CA 1
ATOM 5018 C C . PRO A 1 643 ? -5.187 -20.123 16.283 1.00 95.19 643 PRO A C 1
ATOM 5020 O O . PRO A 1 643 ? -5.704 -19.511 15.345 1.00 95.19 643 PRO A O 1
ATOM 5023 N N . GLU A 1 644 ? -5.922 -20.575 17.304 1.00 94.25 644 GLU A N 1
ATOM 5024 C CA . GLU A 1 644 ? -7.376 -20.382 17.361 1.00 94.25 644 GLU A CA 1
ATOM 5025 C C . GLU A 1 644 ? -7.722 -18.906 17.571 1.00 94.25 644 GLU A C 1
ATOM 5027 O O . GLU A 1 644 ? -8.617 -18.370 16.912 1.00 94.25 644 GLU A O 1
ATOM 5032 N N . THR A 1 645 ? -6.936 -18.214 18.396 1.00 95.81 645 THR A N 1
ATOM 5033 C CA . THR A 1 645 ? -7.118 -16.795 18.734 1.00 95.81 645 THR A CA 1
ATOM 5034 C C . THR A 1 645 ? -6.162 -15.853 17.994 1.00 95.81 645 THR A C 1
ATOM 5036 O O . THR A 1 645 ? -6.114 -14.666 18.312 1.00 95.81 645 THR A O 1
ATOM 5039 N N . THR A 1 646 ? -5.442 -16.343 16.978 1.00 97.69 646 THR A N 1
ATOM 5040 C CA . THR A 1 646 ? -4.502 -15.547 16.173 1.00 97.69 646 THR A CA 1
ATOM 5041 C C . THR A 1 646 ? -4.784 -15.668 14.677 1.00 97.69 646 THR A C 1
ATOM 5043 O O . THR A 1 646 ? -5.024 -16.755 14.156 1.00 97.69 646 THR A O 1
ATOM 5046 N N . VAL A 1 647 ? -4.703 -14.543 13.970 1.00 97.94 647 VAL A N 1
ATOM 5047 C CA . VAL A 1 647 ? -4.630 -14.450 12.508 1.00 97.94 647 VAL A CA 1
ATOM 5048 C C . VAL A 1 647 ? -3.261 -13.891 12.139 1.00 97.94 647 VAL A C 1
ATOM 5050 O O . VAL A 1 647 ? -2.859 -12.848 12.655 1.00 97.94 647 VAL A O 1
ATOM 5053 N N . MET A 1 648 ? -2.542 -14.566 11.243 1.00 96.94 648 MET A N 1
ATOM 5054 C CA . MET A 1 648 ? -1.316 -14.035 10.650 1.00 96.94 648 MET A CA 1
ATOM 5055 C C . MET A 1 648 ? -1.589 -13.604 9.215 1.00 96.94 648 MET A C 1
ATOM 5057 O O . MET A 1 648 ? -2.049 -14.405 8.405 1.00 96.94 648 MET A O 1
ATOM 5061 N N . ALA A 1 649 ? -1.281 -12.347 8.905 1.00 97.94 649 ALA A N 1
ATOM 5062 C CA . ALA A 1 649 ? -1.359 -11.832 7.544 1.00 97.94 649 ALA A CA 1
ATOM 5063 C C . ALA A 1 649 ? -0.309 -10.751 7.308 1.00 97.94 649 ALA A C 1
ATOM 5065 O O . ALA A 1 649 ? -0.144 -9.843 8.130 1.00 97.94 649 ALA A O 1
ATOM 5066 N N . ILE A 1 650 ? 0.372 -10.864 6.171 1.00 98.25 650 ILE A N 1
ATOM 5067 C CA . ILE A 1 650 ? 1.371 -9.919 5.694 1.00 98.25 650 ILE A CA 1
ATOM 5068 C C . ILE A 1 650 ? 0.676 -8.613 5.317 1.00 98.25 650 ILE A C 1
ATOM 5070 O O . ILE A 1 650 ? -0.261 -8.606 4.523 1.00 98.25 650 ILE A O 1
ATOM 5074 N N . TRP A 1 651 ? 1.166 -7.506 5.867 1.00 97.94 651 TRP A N 1
ATOM 5075 C CA . TRP A 1 651 ? 0.724 -6.168 5.493 1.00 97.94 651 TRP A CA 1
ATOM 5076 C C . TRP A 1 651 ? 1.586 -5.633 4.336 1.00 97.94 651 TRP A C 1
ATOM 5078 O O . TRP A 1 651 ? 2.812 -5.607 4.483 1.00 97.94 651 TRP A O 1
ATOM 5088 N N . PRO A 1 652 ? 1.000 -5.234 3.190 1.00 97.69 652 PRO A N 1
ATOM 5089 C CA . PRO A 1 652 ? 1.756 -5.064 1.945 1.00 97.69 652 PRO A CA 1
ATOM 5090 C C . PRO A 1 652 ? 2.517 -3.741 1.817 1.00 97.69 652 PRO A C 1
ATOM 5092 O O . PRO A 1 652 ? 3.354 -3.624 0.928 1.00 97.69 652 PRO A O 1
ATOM 5095 N N . ALA A 1 653 ? 2.254 -2.751 2.672 1.00 98.12 653 ALA A N 1
ATOM 5096 C CA . ALA A 1 653 ? 2.838 -1.425 2.505 1.00 98.12 653 ALA A CA 1
ATOM 5097 C C . ALA A 1 653 ? 4.367 -1.409 2.705 1.00 98.12 653 ALA A C 1
ATOM 5099 O O . ALA A 1 653 ? 4.882 -2.146 3.559 1.00 98.12 653 ALA A O 1
ATOM 5100 N N . PRO A 1 654 ? 5.093 -0.549 1.964 1.00 98.31 654 PRO A N 1
ATOM 5101 C CA . PRO A 1 654 ? 6.497 -0.255 2.228 1.00 98.31 654 PRO A CA 1
ATOM 5102 C C . PRO A 1 654 ? 6.731 0.291 3.637 1.00 98.31 654 PRO A C 1
ATOM 5104 O O . PRO A 1 654 ? 5.928 1.063 4.162 1.00 98.31 654 PRO A O 1
ATOM 5107 N N . MET A 1 655 ? 7.869 -0.072 4.228 1.00 98.06 655 MET A N 1
ATOM 5108 C CA . MET A 1 655 ? 8.385 0.560 5.439 1.00 98.06 655 MET A CA 1
ATOM 5109 C C . MET A 1 655 ? 9.097 1.858 5.053 1.00 98.06 655 MET A C 1
ATOM 5111 O O . MET A 1 655 ? 10.146 1.813 4.412 1.00 98.06 655 MET A O 1
ATOM 5115 N N . VAL A 1 656 ? 8.557 3.014 5.442 1.00 97.25 656 VAL A N 1
ATOM 5116 C CA . VAL A 1 656 ? 9.148 4.312 5.056 1.00 97.25 656 VAL A CA 1
ATOM 5117 C C . VAL A 1 656 ? 10.132 4.860 6.085 1.00 97.25 656 VAL A C 1
ATOM 5119 O O . VAL A 1 656 ? 10.874 5.779 5.763 1.00 97.25 656 VAL A O 1
ATOM 5122 N N . TYR A 1 657 ? 10.171 4.279 7.285 1.00 97.00 657 TYR A N 1
ATOM 5123 C CA . TYR A 1 657 ? 10.995 4.651 8.440 1.00 97.00 657 TYR A CA 1
ATOM 5124 C C . TYR A 1 657 ? 10.792 6.096 8.937 1.00 97.00 657 TYR A C 1
ATOM 5126 O O . TYR A 1 657 ? 11.730 6.738 9.402 1.00 97.00 657 TYR A O 1
ATOM 5134 N N . ALA A 1 658 ? 9.554 6.602 8.880 1.00 97.44 658 ALA A N 1
ATOM 5135 C CA . ALA A 1 658 ? 9.208 7.982 9.262 1.00 97.44 658 ALA A CA 1
ATOM 5136 C C . ALA A 1 658 ? 8.657 8.113 10.699 1.00 97.44 658 ALA A C 1
ATOM 5138 O O . ALA A 1 658 ? 7.900 9.040 11.007 1.00 97.44 658 ALA A O 1
ATOM 5139 N N . GLY A 1 659 ? 8.984 7.160 11.580 1.00 96.25 659 GLY A N 1
ATOM 5140 C CA . GLY A 1 659 ? 8.754 7.263 13.023 1.00 96.25 659 GLY A CA 1
ATOM 5141 C C . GLY A 1 659 ? 7.313 7.643 13.414 1.00 96.25 659 GLY A C 1
ATOM 5142 O O . GLY A 1 659 ? 6.366 6.953 13.019 1.00 96.25 659 GLY A O 1
ATOM 5143 N N . PRO A 1 660 ? 7.101 8.740 14.175 1.00 96.50 660 PRO A N 1
ATOM 5144 C CA . PRO A 1 660 ? 5.771 9.181 14.609 1.00 96.50 660 PRO A CA 1
ATOM 5145 C C . PRO A 1 660 ? 4.776 9.483 13.475 1.00 96.50 660 PRO A C 1
ATOM 5147 O O . PRO A 1 660 ? 3.565 9.343 13.667 1.00 96.50 660 PRO A O 1
ATOM 5150 N N . THR A 1 661 ? 5.254 9.883 12.294 1.00 97.69 661 THR A N 1
ATOM 5151 C CA . THR A 1 661 ? 4.398 10.097 11.118 1.00 97.69 661 THR A CA 1
ATOM 5152 C C . THR A 1 661 ? 3.914 8.756 10.570 1.00 97.69 661 THR A C 1
ATOM 5154 O O . THR A 1 661 ? 2.724 8.552 10.346 1.00 97.69 661 THR A O 1
ATOM 5157 N N . GLU A 1 662 ? 4.820 7.791 10.428 1.00 98.12 662 GLU A N 1
ATOM 5158 C CA . GLU A 1 662 ? 4.502 6.488 9.841 1.00 98.12 662 GLU A CA 1
ATOM 5159 C C . GLU A 1 662 ? 3.673 5.590 10.761 1.00 98.12 662 GLU A C 1
ATOM 5161 O O . GLU A 1 662 ? 2.774 4.888 10.292 1.00 98.12 662 GLU A O 1
ATOM 5166 N N . VAL A 1 663 ? 3.922 5.609 12.072 1.00 96.56 663 VAL A N 1
ATOM 5167 C CA . VAL A 1 663 ? 3.188 4.730 12.994 1.00 96.56 663 VAL A CA 1
ATOM 5168 C C . VAL A 1 663 ? 1.678 5.022 12.991 1.00 96.56 663 VAL A C 1
ATOM 5170 O O . VAL A 1 663 ? 0.868 4.111 13.168 1.00 96.56 663 VAL A O 1
ATOM 5173 N N . GLN A 1 664 ? 1.278 6.264 12.700 1.00 96.81 664 GLN A N 1
ATOM 5174 C CA . GLN A 1 664 ? -0.121 6.622 12.458 1.00 96.81 664 GLN A CA 1
ATOM 5175 C C . GLN A 1 664 ? -0.697 5.845 11.260 1.00 96.81 664 GLN A C 1
ATOM 5177 O O . GLN A 1 664 ? -1.786 5.284 11.366 1.00 96.81 664 GLN A O 1
ATOM 5182 N N . PHE A 1 665 ? 0.050 5.707 10.159 1.00 97.56 665 PHE A N 1
ATOM 5183 C CA . PHE A 1 665 ? -0.368 4.907 9.003 1.00 97.56 665 PHE A CA 1
ATOM 5184 C C . PHE A 1 665 ? -0.391 3.404 9.304 1.00 97.56 665 PHE A C 1
ATOM 5186 O O . PHE A 1 665 ? -1.296 2.696 8.847 1.00 97.56 665 PHE A O 1
ATOM 5193 N N . HIS A 1 666 ? 0.552 2.913 10.120 1.00 97.38 666 HIS A N 1
ATOM 5194 C CA . HIS A 1 666 ? 0.539 1.524 10.595 1.00 97.38 666 HIS A CA 1
ATOM 5195 C C . HIS A 1 666 ? -0.746 1.222 11.369 1.00 97.38 666 HIS A C 1
ATOM 5197 O O . HIS A 1 666 ? -1.352 0.179 11.129 1.00 97.38 666 HIS A O 1
ATOM 5203 N N . ALA A 1 667 ? -1.170 2.125 12.257 1.00 95.88 667 ALA A N 1
ATOM 5204 C CA . ALA A 1 667 ? -2.399 1.988 13.034 1.00 95.88 667 ALA A CA 1
ATOM 5205 C C . ALA A 1 667 ? -3.652 2.118 12.153 1.00 95.88 667 ALA A C 1
ATOM 5207 O O . ALA A 1 667 ? -4.517 1.240 12.180 1.00 95.88 667 ALA A O 1
ATOM 5208 N N . LYS A 1 668 ? -3.721 3.151 11.303 1.00 94.81 668 LYS A N 1
ATOM 5209 C CA . LYS A 1 668 ? -4.892 3.422 10.454 1.00 94.81 668 LYS A CA 1
ATOM 5210 C C . LYS A 1 668 ? -5.164 2.297 9.454 1.00 94.81 668 LYS A C 1
ATOM 5212 O O . LYS A 1 668 ? -6.298 1.850 9.304 1.00 94.81 668 LYS A O 1
ATOM 5217 N N . SER A 1 669 ? -4.115 1.732 8.854 1.00 96.19 669 SER A N 1
ATOM 5218 C CA . SER A 1 669 ? -4.254 0.589 7.940 1.00 96.19 669 SER A CA 1
ATOM 5219 C C . SER A 1 669 ? -4.820 -0.644 8.648 1.00 96.19 669 SER A C 1
ATOM 5221 O O . SER A 1 669 ? -5.546 -1.435 8.051 1.00 96.19 669 SER A O 1
ATOM 5223 N N . ARG A 1 670 ? -4.513 -0.812 9.943 1.00 96.12 670 ARG A N 1
ATOM 5224 C CA . ARG A 1 670 ? -5.039 -1.917 10.753 1.00 96.12 670 ARG A CA 1
ATOM 5225 C C . ARG A 1 670 ? -6.489 -1.680 11.151 1.00 96.12 670 ARG A C 1
ATOM 5227 O O . ARG A 1 670 ? -7.289 -2.610 11.091 1.00 96.12 670 ARG A O 1
ATOM 5234 N N . ARG A 1 671 ? -6.837 -0.437 11.489 1.00 92.69 671 ARG A N 1
ATOM 5235 C CA . ARG A 1 671 ? -8.228 -0.019 11.702 1.00 92.69 671 ARG A CA 1
ATOM 5236 C C . ARG A 1 671 ? -9.079 -0.260 10.454 1.00 92.69 671 ARG A C 1
ATOM 5238 O O . ARG A 1 671 ? -10.150 -0.841 10.574 1.00 92.69 671 ARG A O 1
ATOM 5245 N N . SER A 1 672 ? -8.558 0.075 9.271 1.00 92.19 672 SER A N 1
ATOM 5246 C CA . SER A 1 672 ? -9.227 -0.151 7.979 1.00 92.19 672 SER A CA 1
ATOM 5247 C C . SER A 1 672 ? -9.577 -1.627 7.725 1.00 92.19 672 SER A C 1
ATOM 5249 O O . SER A 1 672 ? -10.570 -1.912 7.065 1.00 92.19 672 SER A O 1
ATOM 5251 N N . ALA A 1 673 ? -8.815 -2.565 8.295 1.00 91.75 673 ALA A N 1
ATOM 5252 C CA . ALA A 1 673 ? -9.089 -4.003 8.235 1.00 91.75 673 ALA A CA 1
ATOM 5253 C C . ALA A 1 673 ? -9.812 -4.557 9.484 1.00 91.75 673 ALA A C 1
ATOM 5255 O O . ALA A 1 673 ? -9.897 -5.769 9.657 1.00 91.75 673 ALA A O 1
ATOM 5256 N N . GLY A 1 674 ? -10.342 -3.695 10.361 1.00 91.44 674 GLY A N 1
ATOM 5257 C CA . GLY A 1 674 ? -11.199 -4.088 11.486 1.00 91.44 674 GLY A CA 1
ATOM 5258 C C . GLY A 1 674 ? -10.516 -4.206 12.851 1.00 91.44 674 GLY A C 1
ATOM 5259 O O . GLY A 1 674 ? -11.127 -4.733 13.780 1.00 91.44 674 GLY A O 1
ATOM 5260 N N . ALA A 1 675 ? -9.279 -3.728 13.024 1.00 94.88 675 ALA A N 1
ATOM 5261 C CA . ALA A 1 675 ? -8.640 -3.707 14.342 1.00 94.88 675 ALA A CA 1
ATOM 5262 C C . ALA A 1 675 ? -9.210 -2.592 15.239 1.00 94.88 675 ALA A C 1
ATOM 5264 O O . ALA A 1 675 ? -9.091 -1.408 14.924 1.00 94.88 675 ALA A O 1
ATOM 5265 N N . SER A 1 676 ? -9.770 -2.962 16.394 1.00 92.62 676 SER A N 1
ATOM 5266 C CA . SER A 1 676 ? -10.219 -2.021 17.435 1.00 92.62 676 SER A CA 1
ATOM 5267 C C . SER A 1 676 ? -9.055 -1.518 18.295 1.00 92.62 676 SER A C 1
ATOM 5269 O O . SER A 1 676 ? -9.107 -0.413 18.836 1.00 92.62 676 SER A O 1
ATOM 5271 N N . TYR A 1 677 ? -8.003 -2.332 18.428 1.00 94.75 677 TYR A N 1
ATOM 5272 C CA . TYR A 1 677 ? -6.825 -2.030 19.233 1.00 94.75 677 TYR A CA 1
ATOM 5273 C C . TYR A 1 677 ? -5.544 -2.083 18.401 1.00 94.75 677 TYR A C 1
ATOM 5275 O O . TYR A 1 677 ? -5.362 -2.981 17.576 1.00 94.75 677 TYR A O 1
ATOM 5283 N N . PHE A 1 678 ? -4.620 -1.162 18.665 1.00 94.19 678 PHE A N 1
ATOM 5284 C CA . PHE A 1 678 ? -3.275 -1.181 18.096 1.00 94.19 678 PHE A CA 1
ATOM 5285 C C . PHE A 1 678 ? -2.236 -1.282 19.197 1.00 94.19 678 PHE A C 1
ATOM 5287 O O . PHE A 1 678 ? -2.288 -0.565 20.199 1.00 94.19 678 PHE A O 1
ATOM 5294 N N . VAL A 1 679 ? -1.274 -2.172 19.005 1.00 89.88 679 VAL A N 1
ATOM 5295 C CA . VAL A 1 679 ? -0.196 -2.360 19.960 1.00 89.88 679 VAL A CA 1
ATOM 5296 C C . VAL A 1 679 ? 1.017 -1.533 19.528 1.00 89.88 679 VAL A C 1
ATOM 5298 O O . VAL A 1 679 ? 1.522 -1.704 18.419 1.00 89.88 679 VAL A O 1
ATOM 5301 N N . VAL A 1 680 ? 1.502 -0.647 20.406 1.00 88.06 680 VAL A N 1
ATOM 5302 C CA . VAL A 1 680 ? 2.621 0.263 20.106 1.00 88.06 680 VAL A CA 1
ATOM 5303 C C . VAL A 1 680 ? 3.652 0.315 21.237 1.00 88.06 680 VAL A C 1
ATOM 5305 O O . VAL A 1 680 ? 3.320 0.379 22.422 1.00 88.06 680 VAL A O 1
ATOM 5308 N N . GLY A 1 681 ? 4.932 0.286 20.855 1.00 83.81 681 GLY A N 1
ATOM 5309 C CA . GLY A 1 681 ? 6.078 0.355 21.764 1.00 83.81 681 GLY A CA 1
ATOM 5310 C C . GLY A 1 681 ? 6.881 1.648 21.668 1.00 83.81 681 GLY A C 1
ATOM 5311 O O . GLY A 1 681 ? 6.386 2.667 21.196 1.00 83.81 681 GLY A O 1
ATOM 5312 N N . ARG A 1 682 ? 8.124 1.590 22.161 1.00 84.88 682 ARG A N 1
ATOM 5313 C CA . ARG A 1 682 ? 9.116 2.667 22.047 1.00 84.88 682 ARG A CA 1
ATOM 5314 C C . ARG A 1 682 ? 9.688 2.707 20.629 1.00 84.88 682 ARG A C 1
ATOM 5316 O O . ARG A 1 682 ? 9.919 1.647 20.051 1.00 84.88 682 ARG A O 1
ATOM 5323 N N . ASP A 1 683 ? 9.942 3.913 20.136 1.00 89.56 683 ASP A N 1
ATOM 5324 C CA . ASP A 1 683 ? 10.516 4.221 18.822 1.00 89.56 683 ASP A CA 1
ATOM 5325 C C . ASP A 1 683 ? 9.840 3.450 17.667 1.00 89.56 683 ASP A C 1
ATOM 5327 O O . ASP A 1 683 ? 10.494 2.762 16.874 1.00 89.56 683 ASP A O 1
ATOM 5331 N N . PRO A 1 684 ? 8.492 3.460 17.593 1.00 91.69 684 PRO A N 1
ATOM 5332 C CA . PRO A 1 684 ? 7.806 2.722 16.553 1.00 91.69 684 PRO A CA 1
ATOM 5333 C C . PRO A 1 684 ? 8.111 3.363 15.201 1.00 91.69 684 PRO A C 1
ATOM 5335 O O . PRO A 1 684 ? 8.109 4.583 15.065 1.00 91.69 684 PRO A O 1
ATOM 5338 N N . ALA A 1 685 ? 8.364 2.520 14.204 1.00 94.31 685 ALA A N 1
ATOM 5339 C CA . ALA A 1 685 ? 8.754 2.943 12.865 1.00 94.31 685 ALA A CA 1
ATOM 5340 C C . ALA A 1 685 ? 10.059 3.765 12.765 1.00 94.31 685 ALA A C 1
ATOM 5342 O O . ALA A 1 685 ? 10.395 4.232 11.681 1.00 94.31 685 ALA A O 1
ATOM 5343 N N . GLY A 1 686 ? 10.835 3.884 13.845 1.00 92.56 686 GLY A N 1
ATOM 5344 C CA . GLY A 1 686 ? 12.099 4.613 13.842 1.00 92.56 686 GLY A CA 1
ATOM 5345 C C . GLY A 1 686 ? 13.281 3.841 13.259 1.00 92.56 686 GLY A C 1
ATOM 5346 O O . GLY A 1 686 ? 13.226 2.624 12.994 1.00 92.56 686 GLY A O 1
ATOM 5347 N N . MET A 1 687 ? 14.367 4.586 13.057 1.00 90.81 687 MET A N 1
ATOM 5348 C CA . MET A 1 687 ? 15.706 4.098 12.739 1.00 90.81 687 MET A CA 1
ATOM 5349 C C . MET A 1 687 ? 16.767 5.088 13.242 1.00 90.81 687 MET A C 1
ATOM 5351 O O . MET A 1 687 ? 16.449 6.190 13.684 1.00 90.81 687 MET A O 1
ATOM 5355 N N . LYS A 1 688 ? 18.042 4.700 13.161 1.00 89.94 688 LYS A N 1
ATOM 5356 C CA . LYS A 1 688 ? 19.153 5.630 13.382 1.00 89.94 688 LYS A CA 1
ATOM 5357 C C . LYS A 1 688 ? 19.330 6.539 12.169 1.00 89.94 688 LYS A C 1
ATOM 5359 O O . LYS A 1 688 ? 19.294 6.039 11.047 1.00 89.94 688 LYS A O 1
ATOM 5364 N N . GLY A 1 689 ? 19.548 7.830 12.411 1.00 87.56 689 GLY A N 1
ATOM 5365 C CA . GLY A 1 689 ? 19.938 8.784 11.371 1.00 87.56 689 GLY A CA 1
ATOM 5366 C C . GLY A 1 689 ? 21.416 8.682 11.001 1.00 87.56 689 GLY A C 1
ATOM 5367 O O . GLY A 1 689 ? 22.215 8.081 11.730 1.00 87.56 689 GLY A O 1
ATOM 5368 N N . SER A 1 690 ? 21.788 9.293 9.879 1.00 89.56 690 SER A N 1
ATOM 5369 C CA . SER A 1 690 ? 23.192 9.496 9.524 1.00 89.56 690 SER A CA 1
ATOM 5370 C C . SER A 1 690 ? 23.888 10.470 10.485 1.00 89.56 690 SER A C 1
ATOM 5372 O O . SER A 1 690 ? 23.230 11.261 11.167 1.00 89.56 690 SER A O 1
ATOM 5374 N N . PRO A 1 691 ? 25.235 10.493 10.527 1.00 87.19 691 PRO A N 1
ATOM 5375 C CA . PRO A 1 691 ? 25.971 11.483 11.312 1.00 87.19 691 PRO A CA 1
ATOM 5376 C C . PRO A 1 691 ? 25.617 12.940 10.976 1.00 87.19 691 PRO A C 1
ATOM 5378 O O . PRO A 1 691 ? 25.798 13.810 11.820 1.00 87.19 691 PRO A O 1
ATOM 5381 N N . ASN A 1 692 ? 25.112 13.202 9.765 1.00 83.94 692 ASN A N 1
ATOM 5382 C CA . ASN A 1 692 ? 24.703 14.536 9.324 1.00 83.94 692 ASN A CA 1
ATOM 5383 C C . ASN A 1 692 ? 23.278 14.901 9.768 1.00 83.94 692 ASN A C 1
ATOM 5385 O O . ASN A 1 692 ? 22.946 16.083 9.829 1.00 83.94 692 ASN A O 1
ATOM 5389 N N . ALA A 1 693 ? 22.446 13.905 10.077 1.00 86.56 693 ALA A N 1
ATOM 5390 C CA . ALA A 1 693 ? 21.065 14.089 10.513 1.00 86.56 693 ALA A CA 1
ATOM 5391 C C . ALA A 1 693 ? 20.913 14.186 12.040 1.00 86.56 693 ALA A C 1
ATOM 5393 O O . ALA A 1 693 ? 19.850 14.568 12.528 1.00 86.56 693 ALA A O 1
ATOM 5394 N N . LEU A 1 694 ? 21.956 13.837 12.802 1.00 86.56 694 LEU A N 1
ATOM 5395 C CA . LEU A 1 694 ? 21.903 13.717 14.259 1.00 86.56 694 LEU A CA 1
ATOM 5396 C C . LEU A 1 694 ? 22.733 14.794 14.964 1.00 86.56 694 LEU A C 1
ATOM 5398 O O . LEU A 1 694 ? 23.836 15.139 14.543 1.00 86.56 694 LEU A O 1
ATOM 5402 N N . ALA A 1 695 ? 22.233 15.280 16.103 1.00 82.00 695 ALA A N 1
ATOM 5403 C CA . ALA A 1 695 ? 22.986 16.188 16.968 1.00 82.00 695 ALA A CA 1
ATOM 5404 C C . ALA A 1 695 ? 24.124 15.466 17.712 1.00 82.00 695 ALA A C 1
ATOM 5406 O O . ALA A 1 695 ? 25.177 16.060 17.966 1.00 82.00 695 ALA A O 1
ATOM 5407 N N . HIS A 1 696 ? 23.927 14.189 18.057 1.00 84.19 696 HIS A N 1
ATOM 5408 C CA . HIS A 1 696 ? 24.936 13.330 18.667 1.00 84.19 696 HIS A CA 1
ATOM 5409 C C . HIS A 1 696 ? 24.916 11.912 18.048 1.00 84.19 696 HIS A C 1
ATOM 5411 O O . HIS A 1 696 ? 23.840 11.382 17.784 1.00 84.19 696 HIS A O 1
ATOM 5417 N N . PRO A 1 697 ? 26.068 11.223 17.877 1.00 81.12 697 PRO A N 1
ATOM 5418 C CA . PRO A 1 697 ? 26.133 9.908 17.207 1.00 81.12 697 PRO A CA 1
ATOM 5419 C C . PRO A 1 697 ? 25.329 8.764 17.849 1.00 81.12 697 PRO A C 1
ATOM 5421 O O . PRO A 1 697 ? 25.162 7.702 17.249 1.00 81.12 697 PRO A O 1
ATOM 5424 N N . ASN A 1 698 ? 24.888 8.946 19.095 1.00 80.12 698 ASN A N 1
ATOM 5425 C CA . ASN A 1 698 ? 24.088 7.962 19.829 1.00 80.12 698 ASN A CA 1
ATOM 5426 C C . ASN A 1 698 ? 22.586 8.260 19.795 1.00 80.12 698 ASN A C 1
ATOM 5428 O O . ASN A 1 698 ? 21.830 7.459 20.343 1.00 80.12 698 ASN A O 1
ATOM 5432 N N . ASP A 1 699 ? 22.177 9.380 19.200 1.00 85.19 699 ASP A N 1
ATOM 5433 C CA . ASP A 1 699 ? 20.771 9.750 19.111 1.00 85.19 699 ASP A CA 1
ATOM 5434 C C . ASP A 1 699 ? 20.067 8.866 18.072 1.00 85.19 699 ASP A C 1
ATOM 5436 O O . ASP A 1 699 ? 20.648 8.465 17.059 1.00 85.19 699 ASP A O 1
ATOM 5440 N N . ASP A 1 700 ? 18.810 8.536 18.347 1.00 90.44 700 ASP A N 1
ATOM 5441 C CA . ASP A 1 700 ? 17.912 7.961 17.349 1.00 90.44 700 ASP A CA 1
ATOM 5442 C C . ASP A 1 700 ? 17.325 9.107 16.497 1.00 90.44 700 ASP A C 1
ATOM 5444 O O . ASP A 1 700 ? 17.347 10.268 16.911 1.00 90.44 700 ASP A O 1
ATOM 5448 N N . LEU A 1 701 ? 16.808 8.809 15.296 1.00 92.81 701 LEU A N 1
ATOM 5449 C CA . LEU A 1 701 ? 16.237 9.847 14.419 1.00 92.81 701 LEU A CA 1
ATOM 5450 C C . LEU A 1 701 ? 15.006 10.525 15.044 1.00 92.81 701 LEU A C 1
ATOM 5452 O O . LEU A 1 701 ? 14.707 11.684 14.762 1.00 92.81 701 LEU A O 1
ATOM 5456 N N . TYR A 1 702 ? 14.308 9.791 15.911 1.00 94.06 702 TYR A N 1
ATOM 5457 C CA . TYR A 1 702 ? 13.124 10.235 16.625 1.00 94.06 702 TYR A CA 1
ATOM 5458 C C . TYR A 1 702 ? 13.279 9.977 18.118 1.00 94.06 702 TYR A C 1
ATOM 5460 O O . TYR A 1 702 ? 13.924 9.020 18.543 1.00 94.06 702 TYR A O 1
ATOM 5468 N N . ASP A 1 703 ? 12.622 10.804 18.926 1.00 92.75 703 ASP A N 1
ATOM 5469 C CA . ASP A 1 703 ? 12.440 10.479 20.332 1.00 92.75 703 ASP A CA 1
ATOM 5470 C C . ASP A 1 703 ? 11.587 9.205 20.462 1.00 92.75 703 ASP A C 1
ATOM 5472 O O . ASP A 1 703 ? 10.535 9.060 19.825 1.00 92.75 703 ASP A O 1
ATOM 5476 N N . GLY A 1 704 ? 12.033 8.282 21.315 1.00 89.00 704 GLY A N 1
ATOM 5477 C CA . GLY A 1 704 ? 11.409 6.972 21.465 1.00 89.00 704 GLY A CA 1
ATOM 5478 C C . GLY A 1 704 ? 9.965 7.002 21.978 1.00 89.00 704 GLY A C 1
ATOM 5479 O O . GLY A 1 704 ? 9.256 6.003 21.832 1.00 89.00 704 GLY A O 1
ATOM 5480 N N . ASP A 1 705 ? 9.496 8.109 22.548 1.00 90.94 705 ASP A N 1
ATOM 5481 C CA . ASP A 1 705 ? 8.139 8.213 23.083 1.00 90.94 705 ASP A CA 1
ATOM 5482 C C . ASP A 1 705 ? 7.173 8.942 22.146 1.00 90.94 705 ASP A C 1
ATOM 5484 O O . ASP A 1 705 ? 5.958 8.731 22.234 1.00 90.94 705 ASP A O 1
ATOM 5488 N N . HIS A 1 706 ? 7.687 9.718 21.187 1.00 94.25 706 HIS A N 1
ATOM 5489 C CA . HIS A 1 706 ? 6.866 10.540 20.294 1.00 94.25 706 HIS A CA 1
ATOM 5490 C C . HIS A 1 706 ? 5.832 9.731 19.513 1.00 94.25 706 HIS A C 1
ATOM 5492 O O . HIS A 1 706 ? 4.689 10.164 19.397 1.00 94.25 706 HIS A O 1
ATOM 5498 N N . GLY A 1 707 ? 6.179 8.538 19.023 1.00 92.75 707 GLY A N 1
ATOM 5499 C CA . GLY A 1 707 ? 5.222 7.708 18.288 1.00 92.75 707 GLY A CA 1
ATOM 5500 C C . GLY A 1 707 ? 3.996 7.319 19.122 1.00 92.75 707 GLY A C 1
ATOM 5501 O O . GLY A 1 707 ? 2.885 7.270 18.599 1.00 92.75 707 GLY A O 1
ATOM 5502 N N . ARG A 1 708 ? 4.170 7.111 20.435 1.00 90.25 708 ARG A N 1
ATOM 5503 C CA . ARG A 1 708 ? 3.068 6.786 21.354 1.00 90.25 708 ARG A CA 1
ATOM 5504 C C . ARG A 1 708 ? 2.179 8.000 21.601 1.00 90.25 708 ARG A C 1
ATOM 5506 O O . ARG A 1 708 ? 0.959 7.876 21.530 1.00 90.25 708 ARG A O 1
ATOM 5513 N N . TYR A 1 709 ? 2.784 9.159 21.856 1.00 90.81 709 TYR A N 1
ATOM 5514 C CA . TYR A 1 709 ? 2.041 10.394 22.107 1.00 90.81 709 TYR A CA 1
ATOM 5515 C C . TYR A 1 709 ? 1.283 10.859 20.865 1.00 90.81 709 TYR A C 1
ATOM 5517 O O . TYR A 1 709 ? 0.091 11.132 20.941 1.00 90.81 709 TYR A O 1
ATOM 5525 N N . VAL A 1 710 ? 1.935 10.872 19.702 1.00 92.56 710 VAL A N 1
ATOM 5526 C CA . VAL A 1 710 ? 1.306 11.297 18.445 1.00 92.56 710 VAL A CA 1
ATOM 5527 C C . VAL A 1 710 ? 0.113 10.405 18.093 1.00 92.56 710 VAL A C 1
ATOM 5529 O O . VAL A 1 710 ? -0.934 10.923 17.717 1.00 92.56 710 VAL A O 1
ATOM 5532 N N . LEU A 1 711 ? 0.214 9.085 18.281 1.00 90.44 711 LEU A N 1
ATOM 5533 C CA . LEU A 1 711 ? -0.912 8.176 18.040 1.00 90.44 711 LEU A CA 1
ATOM 5534 C C . LEU A 1 711 ? -2.130 8.459 18.918 1.00 90.44 711 LEU A C 1
ATOM 5536 O O . LEU A 1 711 ? -3.252 8.383 18.426 1.00 90.44 711 LEU A O 1
ATOM 5540 N N . GLN A 1 712 ? -1.926 8.780 20.199 1.00 85.94 712 GLN A N 1
ATOM 5541 C CA . GLN A 1 712 ? -3.026 9.054 21.131 1.00 85.94 712 GLN A CA 1
ATOM 5542 C C . GLN A 1 712 ? -3.854 10.280 20.729 1.00 85.94 712 GLN A C 1
ATOM 5544 O O . GLN A 1 712 ? -5.037 10.347 21.056 1.00 85.94 712 GLN A O 1
ATOM 5549 N N . TYR A 1 713 ? -3.247 11.223 20.006 1.00 84.62 713 TYR A N 1
ATOM 5550 C CA . TYR A 1 713 ? -3.879 12.477 19.594 1.00 84.62 713 TYR A CA 1
ATOM 5551 C C . TYR A 1 713 ? -4.070 12.595 18.075 1.00 84.62 713 TYR A C 1
ATOM 5553 O O . TYR A 1 713 ? -4.447 13.660 17.587 1.00 84.62 713 TYR A O 1
ATOM 5561 N N . SER A 1 714 ? -3.821 11.522 17.316 1.00 85.50 714 SER A N 1
ATOM 5562 C CA . SER A 1 714 ? -3.900 11.555 15.856 1.00 85.50 714 SER A CA 1
ATOM 5563 C C . SER A 1 714 ? -5.352 11.749 15.383 1.00 85.50 714 SER A C 1
ATOM 5565 O O . SER A 1 714 ? -6.244 10.982 15.776 1.00 85.50 714 SER A O 1
ATOM 5567 N N . PRO A 1 715 ? -5.628 12.754 14.530 1.00 80.44 715 PRO A N 1
ATOM 5568 C CA . PRO A 1 715 ? -6.960 12.968 13.979 1.00 80.44 715 PRO A CA 1
ATOM 5569 C C . PRO A 1 715 ? -7.379 11.789 13.089 1.00 80.44 715 PRO A C 1
ATOM 5571 O O . PRO A 1 715 ? -6.583 11.244 12.329 1.00 80.44 715 PRO A O 1
ATOM 5574 N N . GLY A 1 716 ? -8.650 11.390 13.170 1.00 79.00 716 GLY A N 1
ATOM 5575 C CA . GLY A 1 716 ? -9.205 10.306 12.350 1.00 79.00 716 GLY A CA 1
ATOM 5576 C C . GLY A 1 716 ? -8.890 8.880 12.824 1.00 79.00 716 GLY A C 1
ATOM 5577 O O . GLY A 1 716 ? -9.465 7.945 12.279 1.00 79.00 716 GLY A O 1
ATOM 5578 N N . LEU A 1 717 ? -8.067 8.693 13.868 1.00 81.31 717 LEU A N 1
ATOM 5579 C CA . LEU A 1 717 ? -7.932 7.412 14.594 1.00 81.31 717 LEU A CA 1
ATOM 5580 C C . LEU A 1 717 ? -8.920 7.273 15.766 1.00 81.31 717 LEU A C 1
ATOM 5582 O O . LEU A 1 717 ? -8.847 6.323 16.546 1.00 81.31 717 LEU A O 1
ATOM 5586 N N . GLN A 1 718 ? -9.858 8.214 15.893 1.00 66.50 718 GLN A N 1
ATOM 5587 C CA . GLN A 1 718 ? -10.867 8.249 16.949 1.00 66.50 718 GLN A CA 1
ATOM 5588 C C . GLN A 1 718 ? -11.660 6.927 16.966 1.00 66.50 718 GLN A C 1
ATOM 5590 O O . GLN A 1 718 ? -12.227 6.500 15.958 1.00 66.50 718 GLN A O 1
ATOM 5595 N N . GLY A 1 719 ? -11.641 6.248 18.114 1.00 70.62 719 GLY A N 1
ATOM 5596 C CA . GLY A 1 719 ? -12.232 4.919 18.310 1.00 70.62 719 GLY A CA 1
ATOM 5597 C C . GLY A 1 719 ? -11.231 3.757 18.303 1.00 70.62 719 GLY A C 1
ATOM 5598 O O . GLY A 1 719 ? -11.549 2.706 18.855 1.00 70.62 719 GLY A O 1
ATOM 5599 N N . MET A 1 720 ? -10.015 3.926 17.766 1.00 87.31 720 MET A N 1
ATOM 5600 C CA . MET A 1 720 ? -8.948 2.930 17.919 1.00 87.31 720 MET A CA 1
ATOM 5601 C C . MET A 1 720 ? -8.233 3.121 19.260 1.00 87.31 720 MET A C 1
ATOM 5603 O O . MET A 1 720 ? -7.766 4.213 19.579 1.00 87.31 720 MET A O 1
ATOM 5607 N N . GLN A 1 721 ? -8.129 2.057 20.051 1.00 88.88 721 GLN A N 1
ATOM 5608 C CA . GLN A 1 721 ? -7.513 2.108 21.377 1.00 88.88 721 GLN A CA 1
ATOM 5609 C C . GLN A 1 721 ? -6.065 1.605 21.339 1.00 88.88 721 GLN A C 1
ATOM 5611 O O . GLN A 1 721 ? -5.752 0.588 20.722 1.00 88.88 721 GLN A O 1
ATOM 5616 N N . MET A 1 722 ? -5.166 2.300 22.034 1.00 88.62 722 MET A N 1
ATOM 5617 C CA . MET A 1 722 ? -3.749 1.932 22.076 1.00 88.62 722 MET A CA 1
ATOM 5618 C C . MET A 1 722 ? -3.465 0.995 23.252 1.00 88.62 722 MET A C 1
ATOM 5620 O O . MET A 1 722 ? -3.895 1.248 24.378 1.00 88.62 722 MET A O 1
ATOM 5624 N N . LEU A 1 723 ? -2.704 -0.070 23.001 1.00 86.62 723 LEU A N 1
ATOM 5625 C CA . LEU A 1 723 ? -2.180 -0.964 24.031 1.00 86.62 723 LEU A CA 1
ATOM 5626 C C . LEU A 1 723 ? -0.689 -0.683 24.215 1.00 86.62 723 LEU A C 1
ATOM 5628 O O . LEU A 1 723 ? 0.127 -0.983 23.343 1.00 86.62 723 LEU A O 1
ATOM 5632 N N . SER A 1 724 ? -0.345 -0.071 25.348 1.00 71.81 724 SER A N 1
ATOM 5633 C CA . SER A 1 724 ? 1.039 0.218 25.718 1.00 71.81 724 SER A CA 1
ATOM 5634 C C . SER A 1 724 ? 1.716 -1.001 26.331 1.00 71.81 724 SER A C 1
ATOM 5636 O O . SER A 1 724 ? 1.115 -1.708 27.140 1.00 71.81 724 SER A O 1
ATOM 5638 N N . PHE A 1 725 ? 2.997 -1.191 26.031 1.00 73.50 725 PHE A N 1
ATOM 5639 C CA . PHE A 1 725 ? 3.779 -2.250 26.655 1.00 73.50 725 PHE A CA 1
ATOM 5640 C C . PHE A 1 725 ? 4.377 -1.855 27.999 1.00 73.50 725 PHE A C 1
ATOM 5642 O O . PHE A 1 725 ? 4.860 -0.740 28.197 1.00 73.50 725 PHE A O 1
ATOM 5649 N N . VAL A 1 726 ? 4.459 -2.857 28.867 1.00 74.75 726 VAL A N 1
ATOM 5650 C CA . VAL A 1 726 ? 5.401 -2.888 29.982 1.00 74.75 726 VAL A CA 1
ATOM 5651 C C . VAL A 1 726 ? 6.709 -3.525 29.518 1.00 74.75 726 VAL A C 1
ATOM 5653 O O . VAL A 1 726 ? 6.720 -4.448 28.701 1.00 74.75 726 VAL A O 1
ATOM 5656 N N . LYS A 1 727 ? 7.839 -3.032 30.026 1.00 82.50 727 LYS A N 1
ATOM 5657 C CA . LYS A 1 727 ? 9.146 -3.631 29.742 1.00 82.50 727 LYS A CA 1
ATOM 5658 C C . LYS A 1 727 ? 9.202 -5.037 30.350 1.00 82.50 727 LYS A C 1
ATOM 5660 O O . LYS A 1 727 ? 8.947 -5.197 31.540 1.00 82.50 727 LYS A O 1
ATOM 5665 N N . VAL A 1 728 ? 9.572 -6.034 29.547 1.00 89.50 728 VAL A N 1
ATOM 5666 C CA . VAL A 1 728 ? 9.746 -7.431 29.980 1.00 89.50 728 VAL A CA 1
ATOM 5667 C C . VAL A 1 728 ? 11.205 -7.863 29.866 1.00 89.50 728 VAL A C 1
ATOM 5669 O O . VAL A 1 728 ? 11.933 -7.397 28.987 1.00 89.50 728 VAL A O 1
ATOM 5672 N N . MET A 1 729 ? 11.637 -8.745 30.763 1.00 92.50 729 MET A N 1
ATOM 5673 C CA . MET A 1 729 ? 12.990 -9.308 30.814 1.00 92.50 729 MET A CA 1
ATOM 5674 C C . MET A 1 729 ? 12.907 -10.831 30.959 1.00 92.50 729 MET A C 1
ATOM 5676 O O . MET A 1 729 ? 11.863 -11.362 31.346 1.00 92.50 729 MET A O 1
ATOM 5680 N N . TYR A 1 730 ? 13.984 -11.534 30.612 1.00 93.25 730 TYR A N 1
ATOM 5681 C CA . TYR A 1 730 ? 14.047 -12.985 30.773 1.00 93.25 730 TYR A CA 1
ATOM 5682 C C . TYR A 1 730 ? 14.361 -13.311 32.230 1.00 93.25 730 TYR A C 1
ATOM 5684 O O . TYR A 1 730 ? 15.377 -12.843 32.741 1.00 93.25 730 TYR A O 1
ATOM 5692 N N . ASP A 1 731 ? 13.508 -14.093 32.880 1.00 93.50 731 ASP A N 1
ATOM 5693 C CA . ASP A 1 731 ? 13.735 -14.599 34.231 1.00 93.50 731 ASP A CA 1
ATOM 5694 C C . ASP A 1 731 ? 14.485 -15.933 34.168 1.00 93.50 731 ASP A C 1
ATOM 5696 O O . ASP A 1 731 ? 13.996 -16.900 33.579 1.00 93.50 731 ASP A O 1
ATOM 5700 N N . ILE A 1 732 ? 15.672 -15.971 34.769 1.00 91.19 732 ILE A N 1
ATOM 5701 C CA . ILE A 1 732 ? 16.553 -17.142 34.790 1.00 91.19 732 ILE A CA 1
ATOM 5702 C C . ILE A 1 732 ? 15.955 -18.292 35.608 1.00 91.19 732 ILE A C 1
ATOM 5704 O O . ILE A 1 732 ? 16.161 -19.452 35.260 1.00 91.19 732 ILE A O 1
ATOM 5708 N N . SER A 1 733 ? 15.209 -17.987 36.667 1.00 88.81 733 SER A N 1
ATOM 5709 C CA . SER A 1 733 ? 14.644 -18.989 37.576 1.00 88.81 733 SER A CA 1
ATOM 5710 C C . SER A 1 733 ? 13.479 -19.737 36.928 1.00 88.81 733 SER A C 1
ATOM 5712 O O . SER A 1 733 ? 13.384 -20.959 37.039 1.00 88.81 733 SER A O 1
ATOM 5714 N N . ASP A 1 734 ? 12.630 -19.012 36.195 1.00 89.00 734 ASP A N 1
ATOM 5715 C CA . ASP A 1 734 ? 11.420 -19.578 35.582 1.00 89.00 734 ASP A CA 1
ATOM 5716 C C . ASP A 1 734 ? 11.591 -19.923 34.094 1.00 89.00 734 ASP A C 1
ATOM 5718 O O . ASP A 1 734 ? 10.713 -20.547 33.500 1.00 89.00 734 ASP A O 1
ATOM 5722 N N . ASN A 1 735 ? 12.704 -19.518 33.475 1.00 90.06 735 ASN A N 1
ATOM 5723 C CA . ASN A 1 735 ? 12.987 -19.675 32.045 1.00 90.06 735 ASN A CA 1
ATOM 5724 C C . ASN A 1 735 ? 11.918 -19.075 31.112 1.00 90.06 735 ASN A C 1
ATOM 5726 O O . ASN A 1 735 ? 11.581 -19.629 30.061 1.00 90.06 735 ASN A O 1
ATOM 5730 N N . VAL A 1 736 ? 11.364 -17.921 31.492 1.00 92.06 736 VAL A N 1
ATOM 5731 C CA . VAL A 1 736 ? 10.319 -17.224 30.727 1.00 92.06 736 VAL A CA 1
ATOM 5732 C C . VAL A 1 736 ? 10.523 -15.715 30.726 1.00 92.06 736 VAL A C 1
ATOM 5734 O O . VAL A 1 736 ? 11.144 -15.137 31.615 1.00 92.06 736 VAL A O 1
ATOM 5737 N N . MET A 1 737 ? 9.951 -15.054 29.722 1.00 92.25 737 MET A N 1
ATOM 5738 C CA . MET A 1 737 ? 9.874 -13.594 29.667 1.00 92.25 737 MET A CA 1
ATOM 5739 C C . MET A 1 737 ? 8.698 -13.106 30.514 1.00 92.25 737 MET A C 1
ATOM 5741 O O . MET A 1 737 ? 7.578 -13.582 30.325 1.00 92.25 737 MET A O 1
ATOM 5745 N N . LYS A 1 738 ? 8.934 -12.148 31.414 1.00 91.50 738 LYS A N 1
ATOM 5746 C CA . LYS A 1 738 ? 7.886 -11.491 32.215 1.00 91.50 738 LYS A CA 1
ATOM 5747 C C . LYS A 1 738 ? 8.330 -10.110 32.694 1.00 91.50 738 LYS A C 1
ATOM 5749 O O . LYS A 1 738 ? 9.454 -9.678 32.437 1.00 91.50 738 LYS A O 1
ATOM 5754 N N . VAL A 1 739 ? 7.422 -9.394 33.351 1.00 91.19 739 VAL A N 1
ATOM 5755 C CA . VAL A 1 739 ? 7.727 -8.102 33.980 1.00 91.19 739 VAL A CA 1
ATOM 5756 C C . VAL A 1 739 ? 8.782 -8.321 35.075 1.00 91.19 739 VAL A C 1
ATOM 5758 O O . VAL A 1 739 ? 8.609 -9.237 35.885 1.00 91.19 739 VAL A O 1
ATOM 5761 N N . PRO A 1 740 ? 9.882 -7.545 35.092 1.00 92.19 740 PRO A N 1
ATOM 5762 C CA . PRO A 1 740 ? 10.936 -7.716 36.081 1.00 92.19 740 PRO A CA 1
ATOM 5763 C C . PRO A 1 740 ? 10.439 -7.373 37.487 1.00 92.19 740 PRO A C 1
ATOM 5765 O O . PRO A 1 740 ? 9.742 -6.378 37.679 1.00 92.19 740 PRO A O 1
ATOM 5768 N N . ASP A 1 741 ? 10.816 -8.196 38.463 1.00 92.50 741 ASP A N 1
ATOM 5769 C CA . ASP A 1 741 ? 10.503 -7.997 39.878 1.00 92.50 741 ASP A CA 1
ATOM 5770 C C . ASP A 1 741 ? 11.649 -7.225 40.556 1.00 92.50 741 ASP A C 1
ATOM 5772 O O . ASP A 1 741 ? 12.752 -7.773 40.688 1.00 92.50 741 ASP A O 1
ATOM 5776 N N . PRO A 1 742 ? 11.410 -5.976 41.011 1.00 93.00 742 PRO A N 1
ATOM 5777 C CA . PRO A 1 742 ? 12.437 -5.143 41.631 1.00 93.00 742 PRO A CA 1
ATOM 5778 C C . PRO A 1 742 ? 13.123 -5.791 42.839 1.00 93.00 742 PRO A C 1
ATOM 5780 O O . PRO A 1 742 ? 14.277 -5.473 43.117 1.00 93.00 742 PRO A O 1
ATOM 5783 N N . SER A 1 743 ? 12.448 -6.702 43.549 1.00 95.38 743 SER A N 1
ATOM 5784 C CA . SER A 1 743 ? 13.006 -7.353 44.742 1.00 95.38 743 SER A CA 1
ATOM 5785 C C . SER A 1 743 ? 14.068 -8.416 44.437 1.00 95.38 743 SER A C 1
ATOM 5787 O O . SER A 1 743 ? 14.827 -8.805 45.325 1.00 95.38 743 SER A O 1
ATOM 5789 N N . ARG A 1 744 ? 14.144 -8.873 43.182 1.00 93.88 744 ARG A N 1
ATOM 5790 C CA . ARG A 1 744 ? 15.049 -9.938 42.726 1.00 93.88 744 ARG A CA 1
ATOM 5791 C C . ARG A 1 744 ? 15.583 -9.677 41.315 1.00 93.88 744 ARG A C 1
ATOM 5793 O O . ARG A 1 744 ? 15.683 -10.576 40.484 1.00 93.88 744 ARG A O 1
ATOM 5800 N N . MET A 1 745 ? 15.936 -8.422 41.035 1.00 92.69 745 MET A N 1
ATOM 5801 C CA . MET A 1 745 ? 16.436 -7.975 39.725 1.00 92.69 745 MET A CA 1
ATOM 5802 C C . MET A 1 745 ? 17.636 -8.772 39.200 1.00 92.69 745 MET A C 1
ATOM 5804 O O . MET A 1 745 ? 17.822 -8.848 37.989 1.00 92.69 745 MET A O 1
ATOM 5808 N N . GLN A 1 746 ? 18.437 -9.370 40.083 1.00 90.12 746 GLN A N 1
ATOM 5809 C CA . GLN A 1 746 ? 19.563 -10.229 39.715 1.00 90.12 746 GLN A CA 1
ATOM 5810 C C . GLN A 1 746 ? 19.151 -11.491 38.937 1.00 90.12 746 GLN A C 1
ATOM 5812 O O . GLN A 1 746 ? 19.971 -12.030 38.198 1.00 90.12 746 GLN A O 1
ATOM 5817 N N . ASP A 1 747 ? 17.894 -11.931 39.058 1.00 91.19 747 ASP A N 1
ATOM 5818 C CA . ASP A 1 747 ? 17.361 -13.098 38.345 1.00 91.19 747 ASP A CA 1
ATOM 5819 C C . ASP A 1 747 ? 16.914 -12.749 36.914 1.00 91.19 747 ASP A C 1
ATOM 5821 O O . ASP A 1 747 ? 16.500 -13.627 36.157 1.00 91.19 747 ASP A O 1
ATOM 5825 N N . PHE A 1 748 ? 16.969 -11.469 36.527 1.00 92.94 748 PHE A N 1
ATOM 5826 C CA . PHE A 1 748 ? 16.485 -10.985 35.239 1.00 92.94 748 PHE A CA 1
ATOM 5827 C C . PHE A 1 748 ? 17.618 -10.542 34.322 1.00 92.94 748 PHE A C 1
ATOM 5829 O O . PHE A 1 748 ? 18.456 -9.714 34.677 1.00 92.94 748 PHE A O 1
ATOM 5836 N N . ILE A 1 749 ? 17.583 -11.013 33.076 1.00 91.12 749 ILE A N 1
ATOM 5837 C CA . ILE A 1 749 ? 18.549 -10.631 32.042 1.00 91.12 749 ILE A CA 1
ATOM 5838 C C . ILE A 1 749 ? 17.866 -9.963 30.850 1.00 91.12 749 ILE A C 1
ATOM 5840 O O . ILE A 1 749 ? 16.794 -10.360 30.389 1.00 91.12 749 ILE A O 1
ATOM 5844 N N . SER A 1 750 ? 18.524 -8.923 30.335 1.00 88.88 750 SER A N 1
ATOM 5845 C CA . SER A 1 750 ? 18.156 -8.270 29.079 1.00 88.88 750 SER A CA 1
ATOM 5846 C C . SER A 1 750 ? 18.950 -8.878 27.930 1.00 88.88 750 SER A C 1
ATOM 5848 O O . SER A 1 750 ? 20.180 -8.961 27.990 1.00 88.88 750 SER A O 1
ATOM 5850 N N . ILE A 1 751 ? 18.262 -9.256 26.856 1.00 88.69 751 ILE A N 1
ATOM 5851 C CA . ILE A 1 751 ? 18.889 -9.719 25.619 1.00 88.69 751 ILE A CA 1
ATOM 5852 C C . ILE A 1 751 ? 18.533 -8.712 24.533 1.00 88.69 751 ILE A C 1
ATOM 5854 O O . ILE A 1 751 ? 17.416 -8.698 24.023 1.00 88.69 751 ILE A O 1
ATOM 5858 N N . SER A 1 752 ? 19.476 -7.824 24.215 1.00 84.94 752 SER A N 1
ATOM 5859 C CA . SER A 1 752 ? 19.284 -6.835 23.154 1.00 84.94 752 SER A CA 1
ATOM 5860 C C . SER A 1 752 ? 19.248 -7.501 21.778 1.00 84.94 752 SER A C 1
ATOM 5862 O O . SER A 1 752 ? 19.815 -8.580 21.583 1.00 84.94 752 SER A O 1
ATOM 5864 N N . GLY A 1 753 ? 18.650 -6.820 20.795 1.00 83.94 753 GLY A N 1
ATOM 5865 C CA . GLY A 1 753 ? 18.684 -7.257 19.398 1.00 83.94 753 GLY A CA 1
ATOM 5866 C C . GLY A 1 753 ? 20.115 -7.516 18.918 1.00 83.94 753 GLY A C 1
ATOM 5867 O O . GLY A 1 753 ? 20.393 -8.586 18.393 1.00 83.94 753 GLY A O 1
ATOM 5868 N N . THR A 1 754 ? 21.059 -6.611 19.198 1.00 85.88 754 THR A N 1
ATOM 5869 C CA . THR A 1 754 ? 22.483 -6.786 18.851 1.00 85.88 754 THR A CA 1
ATOM 5870 C C . THR A 1 754 ? 23.085 -8.056 19.456 1.00 85.88 754 THR A C 1
ATOM 5872 O O . THR A 1 754 ? 23.767 -8.802 18.754 1.00 85.88 754 THR A O 1
ATOM 5875 N N . LYS A 1 755 ? 22.801 -8.343 20.735 1.00 90.88 755 LYS A N 1
ATOM 5876 C CA . LYS A 1 755 ? 23.284 -9.558 21.410 1.00 90.88 755 LYS A CA 1
ATOM 5877 C C . LYS A 1 755 ? 22.677 -10.819 20.792 1.00 90.88 755 LYS A C 1
ATOM 5879 O O . LYS A 1 755 ? 23.396 -11.779 20.542 1.00 90.88 755 LYS A O 1
ATOM 5884 N N . MET A 1 756 ? 21.379 -10.795 20.493 1.00 91.31 756 MET A N 1
ATOM 5885 C CA . MET A 1 756 ? 20.672 -11.891 19.826 1.00 91.31 756 MET A CA 1
ATOM 5886 C C . MET A 1 756 ? 21.260 -12.189 18.437 1.00 91.31 756 MET A C 1
ATOM 5888 O O . MET A 1 756 ? 21.563 -13.341 18.138 1.00 91.31 756 MET A O 1
ATOM 5892 N N . ARG A 1 757 ? 21.520 -11.155 17.627 1.00 91.25 757 ARG A N 1
ATOM 5893 C CA . ARG A 1 757 ? 22.144 -11.295 16.300 1.00 91.25 757 ARG A CA 1
ATOM 5894 C C . ARG A 1 757 ? 23.545 -11.902 16.383 1.00 91.25 757 ARG A C 1
ATOM 5896 O O . ARG A 1 757 ? 23.880 -12.769 15.582 1.00 91.25 757 ARG A O 1
ATOM 5903 N N . LEU A 1 758 ? 24.354 -11.471 17.357 1.00 93.62 758 LEU A N 1
ATOM 5904 C CA . LEU A 1 758 ? 25.695 -12.019 17.582 1.00 93.62 758 LEU A CA 1
ATOM 5905 C C . LEU A 1 758 ? 25.644 -13.513 17.933 1.00 93.62 758 LEU A C 1
ATOM 5907 O O . LEU A 1 758 ? 26.372 -14.305 17.344 1.00 93.62 758 LEU A O 1
ATOM 5911 N N . LEU A 1 759 ? 24.747 -13.903 18.842 1.00 94.94 759 LEU A N 1
ATOM 5912 C CA . LEU A 1 759 ? 24.537 -15.307 19.203 1.00 94.94 759 LEU A CA 1
ATOM 5913 C C . LEU A 1 759 ? 24.086 -16.142 17.999 1.00 94.94 759 LEU A C 1
ATOM 5915 O O . LEU A 1 759 ? 24.604 -17.234 17.776 1.00 94.94 759 LEU A O 1
ATOM 5919 N N . ALA A 1 760 ? 23.166 -15.619 17.187 1.00 94.19 760 ALA A N 1
ATOM 5920 C CA . ALA A 1 760 ? 22.696 -16.319 15.999 1.00 94.19 760 ALA A CA 1
ATOM 5921 C C . ALA A 1 760 ? 23.815 -16.516 14.958 1.00 94.19 760 ALA A C 1
ATOM 5923 O O . ALA A 1 760 ? 23.979 -17.618 14.435 1.00 94.19 760 ALA A O 1
ATOM 5924 N N . ARG A 1 761 ? 24.645 -15.488 14.721 1.00 94.44 761 ARG A N 1
ATOM 5925 C CA . ARG A 1 761 ? 25.839 -15.577 13.855 1.00 94.44 761 ARG A CA 1
ATOM 5926 C C . ARG A 1 761 ? 26.835 -16.628 14.342 1.00 94.44 761 ARG A C 1
ATOM 5928 O O . ARG A 1 761 ? 27.380 -17.373 13.534 1.00 94.44 761 ARG A O 1
ATOM 5935 N N . ASN A 1 762 ? 27.024 -16.731 15.655 1.00 95.50 762 ASN A N 1
ATOM 5936 C CA . ASN A 1 762 ? 27.902 -17.730 16.263 1.00 95.50 762 ASN A CA 1
ATOM 5937 C C . ASN A 1 762 ? 27.292 -19.147 16.284 1.00 95.50 762 ASN A C 1
ATOM 5939 O O . ASN A 1 762 ? 27.936 -20.088 16.753 1.00 95.50 762 ASN A O 1
ATOM 5943 N N . GLY A 1 763 ? 26.060 -19.325 15.790 1.00 94.31 763 GLY A N 1
ATOM 5944 C CA . GLY A 1 763 ? 25.364 -20.609 15.808 1.00 94.31 763 GLY A CA 1
ATOM 5945 C C . GLY A 1 763 ? 25.017 -21.086 17.216 1.00 94.31 763 GLY A C 1
ATOM 5946 O O . GLY A 1 763 ? 25.076 -22.287 17.474 1.00 94.31 763 GLY A O 1
ATOM 5947 N N . ALA A 1 764 ? 24.712 -20.158 18.127 1.00 94.19 764 ALA A N 1
ATOM 5948 C CA . ALA A 1 764 ? 24.398 -20.476 19.512 1.00 94.19 764 ALA A CA 1
ATOM 5949 C C . ALA A 1 764 ? 23.234 -21.471 19.618 1.00 94.19 764 ALA A C 1
ATOM 5951 O O . ALA A 1 764 ? 22.241 -21.367 18.895 1.00 94.19 764 ALA A O 1
ATOM 5952 N N . THR A 1 765 ? 23.334 -22.410 20.555 1.00 91.81 765 THR A N 1
ATOM 5953 C CA . THR A 1 765 ? 22.282 -23.405 20.841 1.00 91.81 765 THR A CA 1
ATOM 5954 C C . THR A 1 765 ? 21.526 -23.039 22.122 1.00 91.81 765 THR A C 1
ATOM 5956 O O . THR A 1 765 ? 21.992 -22.184 22.877 1.00 91.81 765 THR A O 1
ATOM 5959 N N . PRO A 1 766 ? 20.344 -23.613 22.396 1.00 90.25 766 PRO A N 1
ATOM 5960 C CA . PRO A 1 766 ? 19.653 -23.368 23.658 1.00 90.25 766 PRO A CA 1
ATOM 5961 C C . PRO A 1 766 ? 20.514 -23.720 24.887 1.00 90.25 766 PRO A C 1
ATOM 5963 O O . PRO A 1 766 ? 21.103 -24.797 24.953 1.00 90.25 766 PRO A O 1
ATOM 5966 N N . CYS A 1 767 ? 20.590 -22.819 25.871 1.00 90.31 767 CYS A N 1
ATOM 5967 C CA . CYS A 1 767 ? 21.265 -23.059 27.149 1.00 90.31 767 CYS A CA 1
ATOM 5968 C C . CYS A 1 767 ? 20.525 -24.133 27.967 1.00 90.31 767 CYS A C 1
ATOM 5970 O O . CYS A 1 767 ? 19.311 -24.295 27.830 1.00 90.31 767 CYS A O 1
ATOM 5972 N N . SER A 1 768 ? 21.220 -24.790 28.904 1.00 87.06 768 SER A N 1
ATOM 5973 C CA . SER A 1 768 ? 20.564 -25.656 29.898 1.00 87.06 768 SER A CA 1
ATOM 5974 C C . SER A 1 768 ? 19.516 -24.868 30.704 1.00 87.06 768 SER A C 1
ATOM 5976 O O . SER A 1 768 ? 19.881 -23.842 31.281 1.00 87.06 768 SER A O 1
ATOM 5978 N N . PRO A 1 769 ? 18.259 -25.342 30.830 1.00 84.38 769 PRO A N 1
ATOM 5979 C CA . PRO A 1 769 ? 17.221 -24.656 31.610 1.00 84.38 769 PRO A CA 1
ATOM 5980 C C . PRO A 1 769 ? 17.569 -24.489 33.097 1.00 84.38 769 PRO A C 1
ATOM 5982 O O . PRO A 1 769 ? 17.018 -23.635 33.776 1.00 84.38 769 PRO A O 1
ATOM 5985 N N . THR A 1 770 ? 18.469 -25.314 33.631 1.00 85.00 770 THR A N 1
ATOM 5986 C CA . THR A 1 770 ? 18.845 -25.294 35.054 1.00 85.00 770 THR A CA 1
ATOM 5987 C C . THR A 1 770 ? 20.127 -24.514 35.338 1.00 85.00 770 THR A C 1
ATOM 5989 O O . THR A 1 770 ? 20.501 -24.369 36.498 1.00 85.00 770 THR A O 1
ATOM 5992 N N . ASN A 1 771 ? 20.830 -24.043 34.303 1.00 85.44 771 ASN A N 1
ATOM 5993 C CA . ASN A 1 771 ? 22.103 -23.343 34.455 1.00 85.44 771 ASN A CA 1
ATOM 5994 C C . ASN A 1 771 ? 22.314 -22.359 33.295 1.00 85.44 771 ASN A C 1
ATOM 5996 O O . ASN A 1 771 ? 23.006 -22.674 32.322 1.00 85.44 771 ASN A O 1
ATOM 6000 N N . ILE A 1 772 ? 21.687 -21.183 33.387 1.00 89.00 772 ILE A N 1
ATOM 6001 C CA . ILE A 1 772 ? 21.839 -20.105 32.402 1.00 89.00 772 ILE A CA 1
ATOM 6002 C C . ILE A 1 772 ? 23.120 -19.311 32.719 1.00 89.00 772 ILE A C 1
ATOM 6004 O O . ILE A 1 772 ? 23.207 -18.714 33.792 1.00 89.00 772 ILE A O 1
ATOM 6008 N N . PRO A 1 773 ? 24.115 -19.269 31.814 1.00 87.50 773 PRO A N 1
ATOM 6009 C CA . PRO A 1 773 ? 25.363 -18.546 32.053 1.00 87.50 773 PRO A CA 1
ATOM 6010 C C . PRO A 1 773 ? 25.159 -17.029 32.124 1.00 87.50 773 PRO A C 1
ATOM 6012 O O . PRO A 1 773 ? 24.383 -16.460 31.355 1.00 87.50 773 PRO A O 1
ATOM 6015 N N . THR A 1 774 ? 25.934 -16.349 32.972 1.00 84.25 774 THR A N 1
ATOM 6016 C CA . THR A 1 774 ? 25.929 -14.877 33.056 1.00 84.25 774 THR A CA 1
ATOM 6017 C C . THR A 1 774 ? 26.405 -14.236 31.747 1.00 84.25 774 THR A C 1
ATOM 6019 O O . THR A 1 774 ? 25.814 -13.266 31.264 1.00 84.25 774 THR A O 1
ATOM 6022 N N . ASP A 1 775 ? 27.444 -14.809 31.132 1.00 89.38 775 ASP A N 1
ATOM 6023 C CA . ASP A 1 775 ? 27.941 -14.400 29.818 1.00 89.38 775 ASP A CA 1
ATOM 6024 C C . ASP A 1 775 ? 27.469 -15.365 28.721 1.00 89.38 775 ASP A C 1
ATOM 6026 O O . ASP A 1 775 ? 28.135 -16.335 28.358 1.00 89.38 775 ASP A O 1
ATOM 6030 N N . LEU A 1 776 ? 26.287 -15.065 28.179 1.00 91.56 776 LEU A N 1
ATOM 6031 C CA . LEU A 1 776 ? 25.684 -15.820 27.077 1.00 91.56 776 LEU A CA 1
ATOM 6032 C C . LEU A 1 776 ? 26.552 -15.848 25.809 1.00 91.56 776 LEU A C 1
ATOM 6034 O O . LEU A 1 776 ? 26.487 -16.817 25.058 1.00 91.56 776 LEU A O 1
ATOM 6038 N N . VAL A 1 777 ? 27.337 -14.793 25.548 1.00 91.81 777 VAL A N 1
ATOM 6039 C CA . VAL A 1 777 ? 28.159 -14.701 24.330 1.00 91.81 777 VAL A CA 1
ATOM 6040 C C . VAL A 1 777 ? 29.363 -15.620 24.460 1.00 91.81 777 VAL A C 1
ATOM 6042 O O . VAL A 1 777 ? 29.622 -16.397 23.543 1.00 91.81 777 VAL A O 1
ATOM 6045 N N . ALA A 1 778 ? 30.044 -15.592 25.608 1.00 91.69 778 ALA A N 1
ATOM 6046 C CA . ALA A 1 778 ? 31.151 -16.504 25.887 1.00 91.69 778 ALA A CA 1
ATOM 6047 C C . ALA A 1 778 ? 30.700 -17.974 25.911 1.00 91.69 778 ALA A C 1
ATOM 6049 O O . ALA A 1 778 ? 31.396 -18.840 25.386 1.00 91.69 778 ALA A O 1
ATOM 6050 N N . ALA A 1 779 ? 29.520 -18.256 26.472 1.00 91.88 779 ALA A N 1
ATOM 6051 C CA . ALA A 1 779 ? 28.946 -19.602 26.486 1.00 91.88 779 ALA A CA 1
ATOM 6052 C C . ALA A 1 779 ? 28.350 -20.043 25.135 1.00 91.88 779 ALA A C 1
ATOM 6054 O O . ALA A 1 779 ? 28.005 -21.213 24.977 1.00 91.88 779 ALA A O 1
ATOM 6055 N N . ASN A 1 780 ? 28.208 -19.116 24.182 1.00 93.69 780 ASN A N 1
ATOM 6056 C CA . ASN A 1 780 ? 27.560 -19.309 22.888 1.00 93.69 780 ASN A CA 1
ATOM 6057 C C . ASN A 1 780 ? 26.218 -20.059 22.980 1.00 93.69 780 ASN A C 1
ATOM 6059 O O . ASN A 1 780 ? 25.973 -21.030 22.258 1.00 93.69 780 ASN A O 1
ATOM 6063 N N . CYS A 1 781 ? 25.350 -19.620 23.892 1.00 92.88 781 CYS A N 1
ATOM 6064 C CA . CYS A 1 781 ? 24.026 -20.205 24.060 1.00 92.88 781 CYS A CA 1
ATOM 6065 C C . CYS A 1 781 ? 22.940 -19.133 24.209 1.00 92.88 781 CYS A C 1
ATOM 6067 O O . CYS A 1 781 ? 23.196 -18.022 24.680 1.00 92.88 781 CYS A O 1
ATOM 6069 N N . ILE A 1 782 ? 21.716 -19.460 23.790 1.00 93.31 782 ILE A N 1
ATOM 6070 C CA . ILE A 1 782 ? 20.529 -18.619 23.978 1.00 93.31 782 ILE A CA 1
ATOM 6071 C C . ILE A 1 782 ? 19.655 -19.212 25.095 1.00 93.31 782 ILE A C 1
ATOM 6073 O O . ILE A 1 782 ? 19.438 -20.421 25.095 1.00 93.31 782 ILE A O 1
ATOM 6077 N N . PRO A 1 783 ? 19.149 -18.434 26.067 1.00 92.94 783 PRO A N 1
ATOM 6078 C CA . PRO A 1 783 ? 18.368 -19.000 27.163 1.00 92.94 783 PRO A CA 1
ATOM 6079 C C . PRO A 1 783 ? 17.148 -19.802 26.690 1.00 92.94 783 PRO A C 1
ATOM 6081 O O . PRO A 1 783 ? 16.411 -19.371 25.797 1.00 92.94 783 PRO A O 1
ATOM 6084 N N . SER A 1 784 ? 16.952 -20.986 27.278 1.00 88.38 784 SER A N 1
ATOM 6085 C CA . SER A 1 784 ? 15.844 -21.885 26.937 1.00 88.38 784 SER A CA 1
ATOM 6086 C C . SER A 1 784 ? 14.499 -21.196 27.163 1.00 88.38 784 SER A C 1
ATOM 6088 O O . SER A 1 784 ? 14.240 -20.674 28.232 1.00 88.38 784 SER A O 1
ATOM 6090 N N . GLY A 1 785 ? 13.619 -21.170 26.163 1.00 89.62 785 GLY A N 1
ATOM 6091 C CA . GLY A 1 785 ? 12.341 -20.459 26.279 1.00 89.62 785 GLY A CA 1
ATOM 6092 C C . GLY A 1 785 ? 12.384 -18.982 25.871 1.00 89.62 785 GLY A C 1
ATOM 6093 O O . GLY A 1 785 ? 11.325 -18.360 25.805 1.00 89.62 785 GLY A O 1
ATOM 6094 N N . PHE A 1 786 ? 13.545 -18.411 25.509 1.00 92.69 786 PHE A N 1
ATOM 6095 C CA . PHE A 1 786 ? 13.632 -17.051 24.945 1.00 92.69 786 PHE A CA 1
ATOM 6096 C C . PHE A 1 786 ? 12.995 -16.932 23.550 1.00 92.69 786 PHE A C 1
ATOM 6098 O O . PHE A 1 786 ? 12.425 -15.896 23.208 1.00 92.69 786 PHE A O 1
ATOM 6105 N N . MET A 1 787 ? 13.073 -17.988 22.743 1.00 94.62 787 MET A N 1
ATOM 6106 C CA . MET A 1 787 ? 12.446 -18.099 21.425 1.00 94.62 787 MET A CA 1
ATOM 6107 C C . MET A 1 787 ? 12.042 -19.559 21.196 1.00 94.62 787 MET A C 1
ATOM 6109 O O . MET A 1 787 ? 12.640 -20.457 21.786 1.00 94.62 787 MET A O 1
ATOM 6113 N N . VAL A 1 788 ? 11.017 -19.801 20.374 1.00 94.94 788 VAL A N 1
ATOM 6114 C CA . VAL A 1 788 ? 10.663 -21.168 19.954 1.00 94.94 788 VAL A CA 1
ATOM 6115 C C . VAL A 1 788 ? 11.867 -21.825 19.250 1.00 94.94 788 VAL A C 1
ATOM 6117 O O . VAL A 1 788 ? 12.469 -21.155 18.408 1.00 94.94 788 VAL A O 1
ATOM 6120 N N . PRO A 1 789 ? 12.239 -23.085 19.561 1.00 94.44 789 PRO A N 1
ATOM 6121 C CA . PRO A 1 789 ? 13.464 -23.707 19.042 1.00 94.44 789 PRO A CA 1
ATOM 6122 C C . PRO A 1 789 ? 13.601 -23.670 17.513 1.00 94.44 789 PRO A C 1
ATOM 6124 O O . PRO A 1 789 ? 14.551 -23.073 17.017 1.00 94.44 789 PRO A O 1
ATOM 6127 N N . ASP A 1 790 ? 12.614 -24.172 16.762 1.00 95.44 790 ASP A N 1
ATOM 6128 C CA . ASP A 1 790 ? 12.629 -24.138 15.286 1.00 95.44 790 ASP A CA 1
ATOM 6129 C C . ASP A 1 790 ? 12.714 -22.699 14.727 1.00 95.44 790 ASP A C 1
ATOM 6131 O O . ASP A 1 790 ? 13.316 -22.428 13.683 1.00 95.44 790 ASP A O 1
ATOM 6135 N N . GLY A 1 791 ? 12.114 -21.738 15.438 1.00 95.19 791 GLY A N 1
ATOM 6136 C CA . GLY A 1 791 ? 12.200 -20.323 15.080 1.00 95.19 791 GLY A CA 1
ATOM 6137 C C . GLY A 1 791 ? 13.593 -19.745 15.330 1.00 95.19 791 GLY A C 1
ATOM 6138 O O . GLY A 1 791 ? 14.064 -18.942 14.528 1.00 95.19 791 GLY A O 1
ATOM 6139 N N . TRP A 1 792 ? 14.273 -20.174 16.396 1.00 96.06 792 TRP A N 1
ATOM 6140 C CA . TRP A 1 792 ? 15.668 -19.821 16.651 1.00 96.06 792 TRP A CA 1
ATOM 6141 C C . TRP A 1 792 ? 16.597 -20.419 15.595 1.00 96.06 792 TRP A C 1
ATOM 6143 O O . TRP A 1 792 ? 17.441 -19.705 15.062 1.00 96.06 792 TRP A O 1
ATOM 6153 N N . GLU A 1 793 ? 16.402 -21.686 15.227 1.00 96.50 793 GLU A N 1
ATOM 6154 C CA . GLU A 1 793 ? 17.161 -22.337 14.153 1.00 96.50 793 GLU A CA 1
ATOM 6155 C C . GLU A 1 793 ? 17.004 -21.607 12.816 1.00 96.50 793 GLU A C 1
ATOM 6157 O O . GLU A 1 793 ? 17.993 -21.381 12.124 1.00 96.50 793 GLU A O 1
ATOM 6162 N N . THR A 1 794 ? 15.790 -21.154 12.488 1.00 96.25 794 THR A N 1
ATOM 6163 C CA . THR A 1 794 ? 15.528 -20.332 11.293 1.00 96.25 794 THR A CA 1
ATOM 6164 C C . THR A 1 794 ? 16.325 -19.022 11.318 1.00 96.25 794 THR A C 1
ATOM 6166 O O . THR A 1 794 ? 16.918 -18.625 10.314 1.00 96.25 794 THR A O 1
ATOM 6169 N N . VAL A 1 795 ? 16.389 -18.356 12.475 1.00 95.38 795 VAL A N 1
ATOM 6170 C CA . VAL A 1 795 ? 17.163 -17.117 12.654 1.00 95.38 795 VAL A CA 1
ATOM 6171 C C . VAL A 1 795 ? 18.674 -17.383 12.585 1.00 95.38 795 VAL A C 1
ATOM 6173 O O . VAL A 1 795 ? 19.403 -16.610 11.962 1.00 95.38 795 VAL A O 1
ATOM 6176 N N . VAL A 1 796 ? 19.157 -18.480 13.174 1.00 96.44 796 VAL A N 1
ATOM 6177 C CA . VAL A 1 796 ? 20.559 -18.924 13.080 1.00 96.44 796 VAL A CA 1
ATOM 6178 C C . VAL A 1 796 ? 20.943 -19.228 11.632 1.00 96.44 796 VAL A C 1
ATOM 6180 O O . VAL A 1 796 ? 21.995 -18.779 11.180 1.00 96.44 796 VAL A O 1
ATOM 6183 N N . ASP A 1 797 ? 20.101 -19.956 10.896 1.00 96.31 797 ASP A N 1
ATOM 6184 C CA . ASP A 1 797 ? 20.339 -20.296 9.492 1.00 96.31 797 ASP A CA 1
ATOM 6185 C C . ASP A 1 797 ? 20.490 -19.038 8.633 1.00 96.31 797 ASP A C 1
ATOM 6187 O O . ASP A 1 797 ? 21.440 -18.940 7.855 1.00 96.31 797 ASP A O 1
ATOM 6191 N N . TYR A 1 798 ? 19.627 -18.039 8.845 1.00 95.44 798 TYR A N 1
ATOM 6192 C CA . TYR A 1 798 ? 19.770 -16.732 8.212 1.00 95.44 798 TYR A CA 1
ATOM 6193 C C . TYR A 1 798 ? 21.109 -16.073 8.556 1.00 95.44 798 TYR A C 1
ATOM 6195 O O . TYR A 1 798 ? 21.898 -15.770 7.664 1.00 95.44 798 TYR A O 1
ATOM 6203 N N . TYR A 1 799 ? 21.414 -15.886 9.842 1.00 94.81 799 TYR A N 1
ATOM 6204 C CA . TYR A 1 799 ? 22.602 -15.131 10.246 1.00 94.81 799 TYR A CA 1
ATOM 6205 C C . TYR A 1 799 ? 23.932 -15.812 9.896 1.00 94.81 799 TYR A C 1
ATOM 6207 O O . TYR A 1 799 ? 24.925 -15.109 9.711 1.00 94.81 799 TYR A O 1
ATOM 6215 N N . ARG A 1 800 ? 23.973 -17.146 9.780 1.00 94.94 800 ARG A N 1
ATOM 6216 C CA . ARG A 1 800 ? 25.164 -17.887 9.319 1.00 94.94 800 ARG A CA 1
ATOM 6217 C C . ARG A 1 800 ? 25.332 -17.880 7.801 1.00 94.94 800 ARG A C 1
ATOM 6219 O O . ARG A 1 800 ? 26.421 -18.175 7.323 1.00 94.94 800 ARG A O 1
ATOM 6226 N N . ASN A 1 801 ? 24.274 -17.565 7.060 1.00 94.25 801 ASN A N 1
ATOM 6227 C CA . ASN A 1 801 ? 24.242 -17.609 5.601 1.00 94.25 801 ASN A CA 1
ATOM 6228 C C . ASN A 1 801 ? 23.725 -16.291 5.002 1.00 94.25 801 ASN A C 1
ATOM 6230 O O . ASN A 1 801 ? 23.087 -16.294 3.946 1.00 94.25 801 ASN A O 1
ATOM 6234 N N . ILE A 1 802 ? 23.971 -15.172 5.688 1.00 90.69 802 ILE A N 1
ATOM 6235 C CA . ILE A 1 802 ? 23.457 -13.854 5.300 1.00 90.69 802 ILE A CA 1
ATOM 6236 C C . ILE A 1 802 ? 23.985 -13.430 3.924 1.00 90.69 802 ILE A C 1
ATOM 6238 O O . ILE A 1 802 ? 23.229 -12.894 3.122 1.00 90.69 802 ILE A O 1
ATOM 6242 N N . ASP A 1 803 ? 25.232 -13.790 3.614 1.00 86.44 803 ASP A N 1
ATOM 6243 C CA . ASP A 1 803 ? 25.922 -13.406 2.380 1.00 86.44 803 ASP A CA 1
ATOM 6244 C C . ASP A 1 803 ? 25.640 -14.343 1.191 1.00 86.44 803 ASP A C 1
ATOM 6246 O O . ASP A 1 803 ? 26.241 -14.183 0.132 1.00 86.44 803 ASP A O 1
ATOM 6250 N N . VAL A 1 804 ? 24.764 -15.351 1.336 1.00 85.19 804 VAL A N 1
ATOM 6251 C CA . VAL A 1 804 ? 24.453 -16.287 0.241 1.00 85.19 804 VAL A CA 1
ATOM 6252 C C . VAL A 1 804 ? 23.511 -15.608 -0.767 1.00 85.19 804 VAL A C 1
ATOM 6254 O O . VAL A 1 804 ? 22.326 -15.430 -0.458 1.00 85.19 804 VAL A O 1
ATOM 6257 N N . PRO A 1 805 ? 23.971 -15.264 -1.989 1.00 75.69 805 PRO A N 1
ATOM 6258 C CA . PRO A 1 805 ? 23.181 -14.453 -2.912 1.00 75.69 805 PRO A CA 1
ATOM 6259 C C . PRO A 1 805 ? 21.910 -15.170 -3.374 1.00 75.69 805 PRO A C 1
ATOM 6261 O O . PRO A 1 805 ? 21.933 -16.353 -3.715 1.00 75.69 805 PRO A O 1
ATOM 6264 N N . GLY A 1 806 ? 20.791 -14.443 -3.410 1.00 76.00 806 GLY A N 1
ATOM 6265 C CA . GLY A 1 806 ? 19.510 -14.944 -3.925 1.00 76.00 806 GLY A CA 1
ATOM 6266 C C . GLY A 1 806 ? 18.820 -16.010 -3.063 1.00 76.00 806 GLY A C 1
ATOM 6267 O O . GLY A 1 806 ? 17.803 -16.559 -3.497 1.00 76.00 806 GLY A O 1
ATOM 6268 N N . ARG A 1 807 ? 19.347 -16.311 -1.866 1.00 86.25 807 ARG A N 1
ATOM 6269 C CA . ARG A 1 807 ? 18.744 -17.268 -0.923 1.00 86.25 807 ARG A CA 1
ATOM 6270 C C . ARG A 1 807 ? 17.524 -16.704 -0.197 1.00 86.25 807 ARG A C 1
ATOM 6272 O O . ARG A 1 807 ? 16.624 -17.472 0.120 1.00 86.25 807 ARG A O 1
ATOM 6279 N N . TRP A 1 808 ? 17.516 -15.399 0.059 1.00 90.62 808 TRP A N 1
ATOM 6280 C CA . TRP A 1 808 ? 16.532 -14.735 0.911 1.00 90.62 808 TRP A CA 1
ATOM 6281 C C . TRP A 1 808 ? 15.652 -13.774 0.120 1.00 90.62 808 TRP A C 1
ATOM 6283 O O . TRP A 1 808 ? 16.122 -13.108 -0.805 1.00 90.62 808 TRP A O 1
ATOM 6293 N N . THR A 1 809 ? 14.388 -13.680 0.519 1.00 90.81 809 THR A N 1
ATOM 6294 C CA . THR A 1 809 ? 13.403 -12.743 -0.028 1.00 90.81 809 THR A CA 1
ATOM 6295 C C . THR A 1 809 ? 13.271 -11.571 0.941 1.00 90.81 809 THR A C 1
ATOM 6297 O O . THR A 1 809 ? 12.569 -11.695 1.948 1.00 90.81 809 THR A O 1
ATOM 6300 N N . PRO A 1 810 ? 13.965 -10.441 0.703 1.00 90.38 810 PRO A N 1
ATOM 6301 C CA . PRO A 1 810 ? 14.044 -9.363 1.686 1.00 90.38 810 PRO A CA 1
ATOM 6302 C C . PRO A 1 810 ? 12.659 -8.768 1.980 1.00 90.38 810 PRO A C 1
ATOM 6304 O O . PRO A 1 810 ? 12.307 -8.551 3.138 1.00 90.38 810 PRO A O 1
ATOM 6307 N N . TRP A 1 811 ? 11.850 -8.608 0.936 1.00 94.75 811 TRP A N 1
ATOM 6308 C CA . TRP A 1 811 ? 10.495 -8.066 0.953 1.00 94.75 811 TRP A CA 1
ATOM 6309 C C . TRP A 1 811 ? 9.729 -8.530 -0.298 1.00 94.75 811 TRP A C 1
ATOM 6311 O O . TRP A 1 811 ? 10.288 -9.232 -1.143 1.00 94.75 811 TRP A O 1
ATOM 6321 N N . SER A 1 812 ? 8.447 -8.169 -0.407 1.00 94.75 812 SER A N 1
ATOM 6322 C CA . SER A 1 812 ? 7.557 -8.593 -1.498 1.00 94.75 812 SER A CA 1
ATOM 6323 C C . SER A 1 812 ? 7.989 -7.997 -2.841 1.00 94.75 812 SER A C 1
ATOM 6325 O O . SER A 1 812 ? 7.604 -6.879 -3.184 1.00 94.75 812 SER A O 1
ATOM 6327 N N . LYS A 1 813 ? 8.768 -8.772 -3.601 1.00 90.31 813 LYS A N 1
ATOM 6328 C CA . LYS A 1 813 ? 9.243 -8.452 -4.950 1.00 90.31 813 LYS A CA 1
ATOM 6329 C C . LYS A 1 813 ? 8.759 -9.524 -5.938 1.00 90.31 813 LYS A C 1
ATOM 6331 O O . LYS A 1 813 ? 8.952 -10.708 -5.649 1.00 90.31 813 LYS A O 1
ATOM 6336 N N . PRO A 1 814 ? 8.140 -9.160 -7.077 1.00 89.31 814 PRO A N 1
ATOM 6337 C CA . PRO A 1 814 ? 7.601 -10.144 -8.007 1.00 89.31 814 PRO A CA 1
ATOM 6338 C C . PRO A 1 814 ? 8.677 -11.061 -8.588 1.00 89.31 814 PRO A C 1
ATOM 6340 O O . PRO A 1 814 ? 9.702 -10.609 -9.099 1.00 89.31 814 PRO A O 1
ATOM 6343 N N . ILE A 1 815 ? 8.410 -12.363 -8.560 1.00 88.75 815 ILE A N 1
ATOM 6344 C CA . ILE A 1 815 ? 9.144 -13.368 -9.319 1.00 88.75 815 ILE A CA 1
ATOM 6345 C C . ILE A 1 815 ? 8.325 -13.667 -10.571 1.00 88.75 815 ILE A C 1
ATOM 6347 O O . ILE A 1 815 ? 7.263 -14.293 -10.512 1.00 88.75 815 ILE A O 1
ATOM 6351 N N . VAL A 1 816 ? 8.827 -13.197 -11.709 1.00 87.81 816 VAL A N 1
ATOM 6352 C CA . VAL A 1 816 ? 8.189 -13.363 -13.017 1.00 87.81 816 VAL A CA 1
ATOM 6353 C C . VAL A 1 816 ? 8.966 -14.353 -13.875 1.00 87.81 816 VAL A C 1
ATOM 6355 O O . VAL A 1 816 ? 10.196 -14.439 -13.816 1.00 87.81 816 VAL A O 1
ATOM 6358 N N . ASN A 1 817 ? 8.239 -15.113 -14.690 1.00 90.88 817 ASN A N 1
ATOM 6359 C CA . ASN A 1 817 ? 8.870 -15.912 -15.732 1.00 90.88 817 ASN A CA 1
ATOM 6360 C C . ASN A 1 817 ? 9.312 -14.979 -16.864 1.00 90.88 817 ASN A C 1
ATOM 6362 O O . ASN A 1 817 ? 8.536 -14.105 -17.253 1.00 90.88 817 ASN A O 1
ATOM 6366 N N . PRO A 1 818 ? 10.521 -15.156 -17.422 1.00 92.31 818 PRO A N 1
ATOM 6367 C CA . PRO A 1 818 ? 10.947 -14.341 -18.545 1.00 92.31 818 PRO A CA 1
ATOM 6368 C C . PRO A 1 818 ? 10.020 -14.588 -19.748 1.00 92.31 818 PRO A C 1
ATOM 6370 O O . PRO A 1 818 ? 9.691 -15.748 -20.024 1.00 92.31 818 PRO A O 1
ATOM 6373 N N . PRO A 1 819 ? 9.626 -13.546 -20.507 1.00 94.69 819 PRO A N 1
ATOM 6374 C CA . PRO A 1 819 ? 8.871 -13.686 -21.755 1.00 94.69 819 PRO A CA 1
ATOM 6375 C C . PRO A 1 819 ? 9.779 -14.191 -22.892 1.00 94.69 819 PRO A C 1
ATOM 6377 O O . PRO A 1 819 ? 9.936 -13.552 -23.933 1.00 94.69 819 PRO A O 1
ATOM 6380 N N . ALA A 1 820 ? 10.412 -15.339 -22.664 1.00 95.94 820 ALA A N 1
ATOM 6381 C CA . ALA A 1 820 ? 11.439 -15.921 -23.508 1.00 95.94 820 ALA A CA 1
ATOM 6382 C C . ALA A 1 820 ? 10.856 -16.651 -24.725 1.00 95.94 820 ALA A C 1
ATOM 6384 O O . ALA A 1 820 ? 9.739 -17.175 -24.689 1.00 95.94 820 ALA A O 1
ATOM 6385 N N . ASP A 1 821 ? 11.624 -16.682 -25.811 1.00 97.25 821 ASP A N 1
ATOM 6386 C CA . ASP A 1 821 ? 11.288 -17.440 -27.011 1.00 97.25 821 ASP A CA 1
ATOM 6387 C C . ASP A 1 821 ? 11.362 -18.957 -26.749 1.00 97.25 821 ASP A C 1
ATOM 6389 O O . ASP A 1 821 ? 12.134 -19.433 -25.908 1.00 97.25 821 ASP A O 1
ATOM 6393 N N . ALA A 1 822 ? 10.549 -19.735 -27.469 1.00 96.00 822 ALA A N 1
ATOM 6394 C CA . ALA A 1 822 ? 10.451 -21.184 -27.291 1.00 96.00 822 ALA A CA 1
ATOM 6395 C C . ALA A 1 822 ? 11.770 -21.924 -27.576 1.00 96.00 822 ALA A C 1
ATOM 6397 O O . ALA A 1 822 ? 11.980 -23.020 -27.057 1.00 96.00 822 ALA A O 1
ATOM 6398 N N . GLN A 1 823 ? 12.667 -21.342 -28.376 1.00 95.38 823 GLN A N 1
ATOM 6399 C CA . GLN A 1 823 ? 13.976 -21.913 -28.695 1.00 95.38 823 GLN A CA 1
ATOM 6400 C C . GLN A 1 823 ? 15.073 -21.481 -27.717 1.00 95.38 823 GLN A C 1
ATOM 6402 O O . GLN A 1 823 ? 16.260 -21.513 -28.057 1.00 95.38 823 GLN A O 1
ATOM 6407 N N . THR A 1 824 ? 14.717 -21.137 -26.482 1.00 96.06 824 THR A N 1
ATOM 6408 C CA . THR A 1 824 ? 15.663 -20.670 -25.463 1.00 96.06 824 THR A CA 1
ATOM 6409 C C . THR A 1 824 ? 15.610 -21.523 -24.197 1.00 96.06 824 THR A C 1
ATOM 6411 O O . THR A 1 824 ? 14.651 -22.248 -23.931 1.00 96.06 824 THR A O 1
ATOM 6414 N N . LYS A 1 825 ? 16.679 -21.460 -23.404 1.00 96.06 825 LYS A N 1
ATOM 6415 C CA . LYS A 1 825 ? 16.744 -22.006 -22.046 1.00 96.06 825 LYS A CA 1
ATOM 6416 C C . LYS A 1 825 ? 17.394 -20.979 -21.132 1.00 96.06 825 LYS A C 1
ATOM 6418 O O . LYS A 1 825 ? 18.352 -20.320 -21.536 1.00 96.06 825 LYS A O 1
ATOM 6423 N N . TYR A 1 826 ? 16.923 -20.879 -19.895 1.00 95.25 826 TYR A N 1
ATOM 6424 C CA . TYR A 1 826 ? 17.489 -19.957 -18.917 1.00 95.25 826 TYR A CA 1
ATOM 6425 C C . TYR A 1 826 ? 17.809 -20.636 -17.585 1.00 95.25 826 TYR A C 1
ATOM 6427 O O . TYR A 1 826 ? 17.275 -21.694 -17.247 1.00 95.25 826 TYR A O 1
ATOM 6435 N N . LYS A 1 827 ? 18.718 -20.017 -16.833 1.00 93.38 827 LYS A N 1
ATOM 6436 C CA . LYS A 1 827 ? 19.070 -20.354 -15.450 1.00 93.38 827 LYS A CA 1
ATOM 6437 C C . LYS A 1 827 ? 18.942 -19.091 -14.599 1.00 93.38 827 LYS A C 1
ATOM 6439 O O . LYS A 1 827 ? 19.163 -17.996 -15.099 1.00 93.38 827 LYS A O 1
ATOM 6444 N N . GLY A 1 828 ? 18.631 -19.255 -13.315 1.00 88.94 828 GLY A N 1
ATOM 6445 C CA . GLY A 1 828 ? 18.459 -18.136 -12.386 1.00 88.94 828 GLY A CA 1
ATOM 6446 C C . GLY A 1 828 ? 17.058 -17.528 -12.461 1.00 88.94 828 GLY A C 1
ATOM 6447 O O . GLY A 1 828 ? 16.151 -18.112 -13.055 1.00 88.94 828 GLY A O 1
ATOM 6448 N N . LYS A 1 829 ? 16.883 -16.373 -11.817 1.00 88.25 829 LYS A N 1
ATOM 6449 C CA . LYS A 1 829 ? 15.614 -15.634 -11.746 1.00 88.25 829 LYS A CA 1
ATOM 6450 C C . LYS A 1 829 ? 15.766 -14.301 -12.478 1.00 88.25 829 LYS A C 1
ATOM 6452 O O . LYS A 1 829 ? 16.721 -13.588 -12.185 1.00 88.25 829 LYS A O 1
ATOM 6457 N N . LEU A 1 830 ? 14.850 -13.971 -13.392 1.00 89.56 830 LEU A N 1
ATOM 6458 C CA . LEU A 1 830 ? 14.824 -12.660 -14.054 1.00 89.56 830 LEU A CA 1
ATOM 6459 C C . LEU A 1 830 ? 14.701 -11.547 -12.997 1.00 89.56 830 LEU A C 1
ATOM 6461 O O . LEU A 1 830 ? 14.004 -11.729 -11.998 1.00 89.56 830 LEU A O 1
ATOM 6465 N N . GLY A 1 831 ? 15.403 -10.427 -13.184 1.00 86.00 831 GLY A N 1
ATOM 6466 C CA . GLY A 1 831 ? 15.482 -9.366 -12.174 1.00 86.00 831 GLY A CA 1
ATOM 6467 C C . GLY A 1 831 ? 16.561 -9.580 -11.108 1.00 86.00 831 GLY A C 1
ATOM 6468 O O . GLY A 1 831 ? 16.564 -8.865 -10.102 1.00 86.00 831 GLY A O 1
ATOM 6469 N N . PHE A 1 832 ? 17.450 -10.564 -11.303 1.00 85.31 832 PHE A N 1
ATOM 6470 C CA . PHE A 1 832 ? 18.610 -10.858 -10.456 1.00 85.31 832 PHE A CA 1
ATOM 6471 C C . PHE A 1 832 ? 19.849 -11.141 -11.324 1.00 85.31 832 PHE A C 1
ATOM 6473 O O . PHE A 1 832 ? 19.740 -11.826 -12.339 1.00 85.31 832 PHE A O 1
ATOM 6480 N N . ASN A 1 833 ? 21.049 -10.770 -10.853 1.00 85.25 833 ASN A N 1
ATOM 6481 C CA . ASN A 1 833 ? 22.333 -10.993 -11.558 1.00 85.25 833 ASN A CA 1
ATOM 6482 C C . ASN A 1 833 ? 22.637 -12.472 -11.883 1.00 85.25 833 ASN A C 1
ATOM 6484 O O . ASN A 1 833 ? 23.525 -12.786 -12.667 1.00 85.25 833 ASN A O 1
ATOM 6488 N N . SER A 1 834 ? 21.916 -13.410 -11.260 1.00 86.56 834 SER A N 1
ATOM 6489 C CA . SER A 1 834 ? 22.030 -14.848 -11.540 1.00 86.56 834 SER A CA 1
ATOM 6490 C C . SER A 1 834 ? 21.377 -15.288 -12.858 1.00 86.56 834 SER A C 1
ATOM 6492 O O . SER A 1 834 ? 21.563 -16.440 -13.263 1.00 86.56 834 SER A O 1
ATOM 6494 N N . PHE A 1 835 ? 20.569 -14.423 -13.483 1.00 92.81 835 PHE A N 1
ATOM 6495 C CA . PHE A 1 835 ? 19.835 -14.737 -14.702 1.00 92.81 835 PHE A CA 1
ATOM 6496 C C . PHE A 1 835 ? 20.772 -14.878 -15.902 1.00 92.81 835 PHE A C 1
ATOM 6498 O O . PHE A 1 835 ? 21.572 -13.994 -16.190 1.00 92.81 835 PHE A O 1
ATOM 6505 N N . MET A 1 836 ? 20.644 -15.993 -16.616 1.00 95.25 836 MET A N 1
ATOM 6506 C CA . MET A 1 836 ? 21.355 -16.255 -17.864 1.00 95.25 836 MET A CA 1
ATOM 6507 C C . MET A 1 836 ? 20.421 -16.940 -18.847 1.00 95.25 836 MET A C 1
ATOM 6509 O O . MET A 1 836 ? 19.907 -18.016 -18.534 1.00 95.25 836 MET A O 1
ATOM 6513 N N . LEU A 1 837 ? 20.273 -16.381 -20.045 1.00 97.38 837 LEU A N 1
ATOM 6514 C CA . LEU A 1 837 ? 19.478 -16.952 -21.130 1.00 97.38 837 LEU A CA 1
ATOM 6515 C C . LEU A 1 837 ? 20.369 -17.358 -22.310 1.00 97.38 837 LEU A C 1
ATOM 6517 O O . LEU A 1 837 ? 21.266 -16.625 -22.716 1.00 97.38 837 LEU A O 1
ATOM 6521 N N . ARG A 1 838 ? 20.132 -18.549 -22.866 1.00 96.56 838 ARG A N 1
ATOM 6522 C CA . ARG A 1 838 ? 20.876 -19.116 -24.003 1.00 96.56 838 ARG A CA 1
ATOM 6523 C C . ARG A 1 838 ? 19.933 -19.701 -25.041 1.00 96.56 838 ARG A C 1
ATOM 6525 O O . ARG A 1 838 ? 18.828 -20.125 -24.706 1.00 96.56 838 ARG A O 1
ATOM 6532 N N . SER A 1 839 ? 20.407 -19.796 -26.277 1.00 95.56 839 SER A N 1
ATOM 6533 C CA . SER A 1 839 ? 19.685 -20.512 -27.323 1.00 95.56 839 SER A CA 1
ATOM 6534 C C . SER A 1 839 ? 19.739 -22.027 -27.096 1.00 95.56 839 SER A C 1
ATOM 6536 O O . SER A 1 839 ? 20.652 -22.572 -26.466 1.00 95.56 839 SER A O 1
ATOM 6538 N N . THR A 1 840 ? 18.725 -22.714 -27.607 1.00 96.00 840 THR A N 1
ATOM 6539 C CA . THR A 1 840 ? 18.710 -24.170 -27.802 1.00 96.00 840 THR A CA 1
ATOM 6540 C C . THR A 1 840 ? 18.927 -24.556 -29.265 1.00 96.00 840 THR A C 1
ATOM 6542 O O . THR A 1 840 ? 19.219 -25.718 -29.537 1.00 96.00 840 THR A O 1
ATOM 6545 N N . ALA A 1 841 ? 18.811 -23.596 -30.189 1.00 93.81 841 ALA A N 1
ATOM 6546 C CA . ALA A 1 841 ? 18.968 -23.800 -31.626 1.00 93.81 841 ALA A CA 1
ATOM 6547 C C . ALA A 1 841 ? 20.396 -23.510 -32.117 1.00 93.81 841 ALA A C 1
ATOM 6549 O O . ALA A 1 841 ? 20.854 -24.147 -33.064 1.00 93.81 841 ALA A O 1
ATOM 6550 N N . VAL A 1 842 ? 21.101 -22.575 -31.474 1.00 94.62 842 VAL A N 1
ATOM 6551 C CA . VAL A 1 842 ? 22.477 -22.183 -31.817 1.00 94.62 842 VAL A CA 1
ATOM 6552 C C . VAL A 1 842 ? 23.390 -22.162 -30.588 1.00 94.62 842 VAL A C 1
ATOM 6554 O O . VAL A 1 842 ? 22.907 -22.125 -29.457 1.00 94.62 842 VAL A O 1
ATOM 6557 N N . ASP A 1 843 ? 24.710 -22.200 -30.799 1.00 93.88 843 ASP A N 1
ATOM 6558 C CA . ASP A 1 843 ? 25.691 -22.199 -29.704 1.00 93.88 843 ASP A CA 1
ATOM 6559 C C . ASP A 1 843 ? 25.932 -20.788 -29.139 1.00 93.88 843 ASP A C 1
ATOM 6561 O O . ASP A 1 843 ? 26.089 -20.630 -27.932 1.00 93.88 843 ASP A O 1
ATOM 6565 N N . SER A 1 844 ? 25.898 -19.762 -29.992 1.00 96.19 844 SER A N 1
ATOM 6566 C CA . SER A 1 844 ? 25.974 -18.346 -29.630 1.00 96.19 844 SER A CA 1
ATOM 6567 C C . SER A 1 844 ? 25.023 -17.503 -30.476 1.00 96.19 844 SER A C 1
ATOM 6569 O O . SER A 1 844 ? 25.026 -17.577 -31.707 1.00 96.19 844 SER A O 1
ATOM 6571 N N . TYR A 1 845 ? 24.246 -16.647 -29.807 1.00 96.81 845 TYR A N 1
ATOM 6572 C CA . TYR A 1 845 ? 23.402 -15.650 -30.472 1.00 96.81 845 TYR A CA 1
ATOM 6573 C C . TYR A 1 845 ? 24.211 -14.669 -31.317 1.00 96.81 845 TYR A C 1
ATOM 6575 O O . TYR A 1 845 ? 23.749 -14.248 -32.373 1.00 96.81 845 TYR A O 1
ATOM 6583 N N . TRP A 1 846 ? 25.421 -14.330 -30.872 1.00 97.38 846 TRP A N 1
ATOM 6584 C CA . TRP A 1 846 ? 26.275 -13.380 -31.567 1.00 97.38 846 TRP A CA 1
ATOM 6585 C C . TRP A 1 846 ? 26.944 -14.005 -32.791 1.00 97.38 846 TRP A C 1
ATOM 6587 O O . TRP A 1 846 ? 27.043 -13.372 -33.838 1.00 97.38 846 TRP A O 1
ATOM 6597 N N . HIS A 1 847 ? 27.416 -15.244 -32.687 1.00 96.56 847 HIS A N 1
ATOM 6598 C CA . HIS A 1 847 ? 28.333 -15.800 -33.682 1.00 96.56 847 HIS A CA 1
ATOM 6599 C C . HIS A 1 847 ? 27.679 -16.739 -34.699 1.00 96.56 847 HIS A C 1
ATOM 6601 O O . HIS A 1 847 ? 28.113 -16.781 -35.852 1.00 96.56 847 HIS A O 1
ATOM 6607 N N . ASP A 1 848 ? 26.650 -17.490 -34.308 1.00 96.25 848 ASP A N 1
ATOM 6608 C CA . ASP A 1 848 ? 26.076 -18.551 -35.146 1.00 96.25 848 ASP A CA 1
ATOM 6609 C C . ASP A 1 848 ? 24.829 -18.114 -35.923 1.00 96.25 848 ASP A C 1
ATOM 6611 O O . ASP A 1 848 ? 24.472 -18.745 -36.919 1.00 96.25 848 ASP A O 1
ATOM 6615 N N . VAL A 1 849 ? 24.170 -17.032 -35.502 1.00 96.12 849 VAL A N 1
ATOM 6616 C CA . VAL A 1 849 ? 23.005 -16.492 -36.210 1.00 96.12 849 VAL A CA 1
ATOM 6617 C C . VAL A 1 849 ? 23.485 -15.659 -37.405 1.00 96.12 849 VAL A C 1
ATOM 6619 O O . VAL A 1 849 ? 24.283 -14.744 -37.219 1.00 96.12 849 VAL A O 1
ATOM 6622 N N . PRO A 1 850 ? 23.026 -15.926 -38.641 1.00 94.81 850 PRO A N 1
ATOM 6623 C CA . PRO A 1 850 ? 23.428 -15.128 -39.797 1.00 94.81 850 PRO A CA 1
ATOM 6624 C C . PRO A 1 850 ? 22.964 -13.672 -39.678 1.00 94.81 850 PRO A C 1
ATOM 6626 O O . PRO A 1 850 ? 21.800 -13.429 -39.366 1.00 94.81 850 PRO A O 1
ATOM 6629 N N . VAL A 1 851 ? 23.824 -12.710 -40.030 1.00 94.12 851 VAL A N 1
ATOM 6630 C CA . VAL A 1 851 ? 23.457 -11.276 -40.058 1.00 94.12 851 VAL A CA 1
ATOM 6631 C C . VAL A 1 851 ? 22.275 -10.980 -40.994 1.00 94.12 851 VAL A C 1
ATOM 6633 O O . VAL A 1 851 ? 21.402 -10.178 -40.672 1.00 94.12 851 VAL A O 1
ATOM 6636 N N . ARG A 1 852 ? 22.214 -11.633 -42.165 1.00 88.69 852 ARG A N 1
ATOM 6637 C CA . ARG A 1 852 ? 21.160 -11.431 -43.174 1.00 88.69 852 ARG A CA 1
ATOM 6638 C C . ARG A 1 852 ? 20.098 -12.517 -43.106 1.00 88.69 852 ARG A C 1
ATOM 6640 O O . ARG A 1 852 ? 20.418 -13.699 -43.006 1.00 88.69 852 ARG A O 1
ATOM 6647 N N . SER A 1 853 ? 18.846 -12.108 -43.279 1.00 77.75 853 SER A N 1
ATOM 6648 C CA . SER A 1 853 ? 17.742 -13.032 -43.528 1.00 77.75 853 SER A CA 1
ATOM 6649 C C . SER A 1 853 ? 17.646 -13.362 -45.021 1.00 77.75 853 SER A C 1
ATOM 6651 O O . SER A 1 853 ? 17.880 -12.504 -45.870 1.00 77.75 853 SER A O 1
ATOM 6653 N N . GLU A 1 854 ? 17.217 -14.577 -45.370 1.00 74.94 854 GLU A N 1
ATOM 6654 C CA . GLU A 1 854 ? 16.961 -14.979 -46.767 1.00 74.94 854 GLU A CA 1
ATOM 6655 C C . GLU A 1 854 ? 15.761 -14.237 -47.400 1.00 74.94 854 GLU A C 1
ATOM 6657 O O . GLU A 1 854 ? 15.483 -14.377 -48.589 1.00 74.94 854 GLU A O 1
ATOM 6662 N N . LYS A 1 855 ? 15.042 -13.425 -46.613 1.00 73.88 855 LYS A N 1
ATOM 6663 C CA . LYS A 1 855 ? 13.747 -12.815 -46.951 1.00 73.88 855 LYS A CA 1
ATOM 6664 C C . LYS A 1 855 ? 13.811 -11.479 -47.710 1.00 73.88 855 LYS A C 1
ATOM 6666 O O . LYS A 1 855 ? 12.769 -10.854 -47.896 1.00 73.88 855 LYS A O 1
ATOM 6671 N N . GLY A 1 856 ? 14.983 -11.033 -48.170 1.00 73.06 856 GLY A N 1
ATOM 6672 C CA . GLY A 1 856 ? 15.100 -9.899 -49.102 1.00 73.06 856 GLY A CA 1
ATOM 6673 C C . GLY A 1 856 ? 16.235 -8.914 -48.813 1.00 73.06 856 GLY A C 1
ATOM 6674 O O . GLY A 1 856 ? 16.984 -9.042 -47.848 1.00 73.06 856 GLY A O 1
ATOM 6675 N N . ASN A 1 857 ? 16.360 -7.900 -49.676 1.00 77.25 857 ASN A N 1
ATOM 6676 C CA . ASN A 1 857 ? 17.309 -6.799 -49.486 1.00 77.25 857 ASN A CA 1
ATOM 6677 C C . ASN A 1 857 ? 16.888 -5.935 -48.281 1.00 77.25 857 ASN A C 1
ATOM 6679 O O . ASN A 1 857 ? 15.696 -5.728 -48.077 1.00 77.25 857 ASN A O 1
ATOM 6683 N N . PHE A 1 858 ? 17.856 -5.408 -47.519 1.00 90.62 858 PHE A N 1
ATOM 6684 C CA . PHE A 1 858 ? 17.641 -4.615 -46.288 1.00 90.62 858 PHE A CA 1
ATOM 6685 C C . PHE A 1 858 ? 17.021 -5.380 -45.105 1.00 90.62 858 PHE A C 1
ATOM 6687 O O . PHE A 1 858 ? 16.577 -4.756 -44.145 1.00 90.62 858 PHE A O 1
ATOM 6694 N N . VAL A 1 859 ? 16.994 -6.717 -45.147 1.00 96.25 859 VAL A N 1
ATOM 6695 C CA . VAL A 1 859 ? 16.504 -7.539 -44.034 1.00 96.25 859 VAL A CA 1
ATOM 6696 C C . VAL A 1 859 ? 17.674 -8.169 -43.282 1.00 96.25 859 VAL A C 1
ATOM 6698 O O . VAL A 1 859 ? 18.482 -8.905 -43.858 1.00 96.25 859 VAL A O 1
ATOM 6701 N N . ILE A 1 860 ? 17.734 -7.901 -41.982 1.00 97.25 860 ILE A N 1
ATOM 6702 C CA . ILE A 1 860 ? 18.681 -8.500 -41.037 1.00 97.25 860 ILE A CA 1
ATOM 6703 C C . ILE A 1 860 ? 17.958 -9.490 -40.121 1.00 97.25 860 ILE A C 1
ATOM 6705 O O . ILE A 1 860 ? 16.731 -9.451 -40.023 1.00 97.25 860 ILE A O 1
ATOM 6709 N N . ASN A 1 861 ? 18.699 -10.359 -39.440 1.00 97.56 861 ASN A N 1
ATOM 6710 C CA . ASN A 1 861 ? 18.181 -11.006 -38.236 1.00 97.56 861 ASN A CA 1
ATOM 6711 C C . ASN A 1 861 ? 18.566 -10.154 -37.020 1.00 97.56 861 ASN A C 1
ATOM 6713 O O . ASN A 1 861 ? 19.705 -9.711 -36.918 1.00 97.56 861 ASN A O 1
ATOM 6717 N N . MET A 1 862 ? 17.620 -9.941 -36.116 1.00 97.25 862 MET A N 1
ATOM 6718 C CA . MET A 1 862 ? 17.818 -9.352 -34.793 1.00 97.25 862 MET A CA 1
ATOM 6719 C C . MET A 1 862 ? 17.696 -10.460 -33.750 1.00 97.25 862 MET A C 1
ATOM 6721 O O . MET A 1 862 ? 16.842 -11.338 -33.887 1.00 97.25 862 MET A O 1
ATOM 6725 N N . VAL A 1 863 ? 18.508 -10.405 -32.696 1.00 98.31 863 VAL A N 1
ATOM 6726 C CA . VAL A 1 863 ? 18.260 -11.169 -31.467 1.00 98.31 863 VAL A CA 1
ATOM 6727 C C . VAL A 1 863 ? 17.678 -10.210 -30.441 1.00 98.31 863 VAL A C 1
ATOM 6729 O O . VAL A 1 863 ? 18.331 -9.239 -30.079 1.00 98.31 863 VAL A O 1
ATOM 6732 N N . THR A 1 864 ? 16.447 -10.454 -29.994 1.00 98.38 864 THR A N 1
ATOM 6733 C CA . THR A 1 864 ? 15.787 -9.590 -29.005 1.00 98.38 864 THR A CA 1
ATOM 6734 C C . THR A 1 864 ? 16.370 -9.818 -27.612 1.00 98.38 864 THR A C 1
ATOM 6736 O O . THR A 1 864 ? 16.300 -10.929 -27.092 1.00 98.38 864 THR A O 1
ATOM 6739 N N . GLU A 1 865 ? 16.874 -8.770 -26.972 1.00 98.06 865 GLU A N 1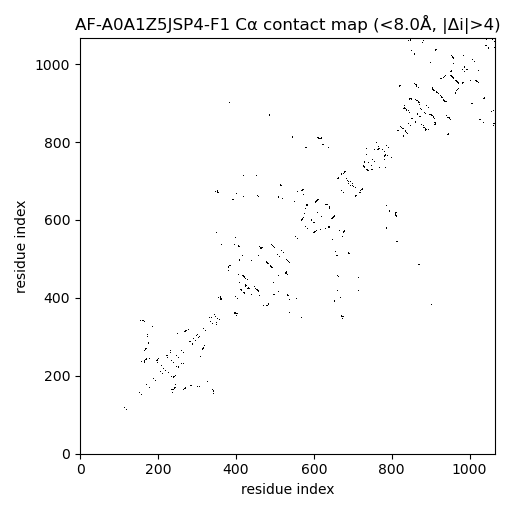
ATOM 6740 C CA . GLU A 1 865 ? 17.427 -8.832 -25.613 1.00 98.06 865 GLU A CA 1
ATOM 6741 C C . GLU A 1 865 ? 16.448 -8.266 -24.589 1.00 98.06 865 GLU A C 1
ATOM 6743 O O . GLU A 1 865 ? 16.143 -8.929 -23.596 1.00 98.06 865 GLU A O 1
ATOM 6748 N N . ILE A 1 866 ? 15.878 -7.093 -24.878 1.00 97.88 866 ILE A N 1
ATOM 6749 C CA . ILE A 1 866 ? 14.904 -6.416 -24.019 1.00 97.88 866 ILE A CA 1
ATOM 6750 C C . ILE A 1 866 ? 13.596 -6.257 -24.804 1.00 97.88 866 ILE A C 1
ATOM 6752 O O . ILE A 1 866 ? 13.513 -5.439 -25.726 1.00 97.88 866 ILE A O 1
ATOM 6756 N N . PRO A 1 867 ? 12.557 -7.038 -24.472 1.00 97.50 867 PRO A N 1
ATOM 6757 C CA . PRO A 1 867 ? 11.217 -6.824 -24.999 1.00 97.50 867 PRO A CA 1
ATOM 6758 C C . PRO A 1 867 ? 10.678 -5.423 -24.694 1.00 97.50 867 PRO A C 1
ATOM 6760 O O . PRO A 1 867 ? 10.961 -4.839 -23.648 1.00 97.50 867 PRO A O 1
ATOM 6763 N N . MET A 1 868 ? 9.835 -4.914 -25.589 1.00 96.31 868 MET A N 1
ATOM 6764 C CA . MET A 1 868 ? 9.139 -3.641 -25.425 1.00 96.31 868 MET A CA 1
ATOM 6765 C C . MET A 1 868 ? 8.429 -3.564 -24.065 1.00 96.31 868 MET A C 1
ATOM 6767 O O . MET A 1 868 ? 7.848 -4.541 -23.596 1.00 96.31 868 MET A O 1
ATOM 6771 N N . HIS A 1 869 ? 8.471 -2.379 -23.452 1.00 95.75 869 HIS A N 1
ATOM 6772 C CA . HIS A 1 869 ? 7.958 -2.046 -22.116 1.00 95.75 869 HIS A CA 1
ATOM 6773 C C . HIS A 1 869 ? 8.743 -2.592 -20.918 1.00 95.75 869 HIS A C 1
ATOM 6775 O O . HIS A 1 869 ? 8.538 -2.096 -19.810 1.00 95.75 869 HIS A O 1
ATOM 6781 N N . MET A 1 870 ? 9.659 -3.542 -21.107 1.00 96.00 870 MET A N 1
ATOM 6782 C CA . MET A 1 870 ? 10.557 -3.975 -20.035 1.00 96.00 870 MET A CA 1
ATOM 6783 C C . MET A 1 870 ? 11.672 -2.957 -19.825 1.00 96.00 870 MET A C 1
ATOM 6785 O O . MET A 1 870 ? 12.195 -2.402 -20.787 1.00 96.00 870 MET A O 1
ATOM 6789 N N . THR A 1 871 ? 12.075 -2.738 -18.574 1.00 95.44 871 THR A N 1
ATOM 6790 C CA . THR A 1 871 ? 13.177 -1.821 -18.250 1.00 95.44 871 THR A CA 1
ATOM 6791 C C . THR A 1 871 ? 14.428 -2.518 -17.750 1.00 95.44 871 THR A C 1
ATOM 6793 O O . THR A 1 871 ? 15.459 -1.864 -17.654 1.00 95.44 871 THR A O 1
ATOM 6796 N N . ALA A 1 872 ? 14.375 -3.819 -17.447 1.00 94.75 872 ALA A N 1
ATOM 6797 C CA . ALA A 1 872 ? 15.562 -4.596 -17.095 1.00 94.75 872 ALA A CA 1
ATOM 6798 C C . ALA A 1 872 ? 16.605 -4.500 -18.221 1.00 94.75 872 ALA A C 1
ATOM 6800 O O . ALA A 1 872 ? 16.336 -4.944 -19.338 1.00 94.75 872 ALA A O 1
ATOM 6801 N N . LYS A 1 873 ? 17.778 -3.919 -17.931 1.00 94.62 873 LYS A N 1
ATOM 6802 C CA . LYS A 1 873 ? 18.851 -3.763 -18.922 1.00 94.62 873 LYS A CA 1
ATOM 6803 C C . LYS A 1 873 ? 19.521 -5.117 -19.132 1.00 94.62 873 LYS A C 1
ATOM 6805 O O . LYS A 1 873 ? 20.290 -5.558 -18.281 1.00 94.62 873 LYS A O 1
ATOM 6810 N N . LEU A 1 874 ? 19.128 -5.804 -20.199 1.00 95.88 874 LEU A N 1
ATOM 6811 C CA . LEU A 1 874 ? 19.616 -7.128 -20.568 1.00 95.88 874 LEU A CA 1
ATOM 6812 C C . LEU A 1 874 ? 20.493 -7.011 -21.806 1.00 95.88 874 LEU A C 1
ATOM 6814 O O . LEU A 1 874 ? 20.047 -6.444 -22.799 1.00 95.88 874 LEU A O 1
ATOM 6818 N N . GLU A 1 875 ? 21.685 -7.590 -21.743 1.00 95.12 875 GLU A N 1
ATOM 6819 C CA . GLU A 1 875 ? 22.669 -7.562 -22.823 1.00 95.12 875 GLU A CA 1
ATOM 6820 C C . GLU A 1 875 ? 23.378 -8.914 -22.940 1.00 95.12 875 GLU A C 1
ATOM 6822 O O . GLU A 1 875 ? 23.492 -9.702 -21.987 1.00 95.12 875 GLU A O 1
ATOM 6827 N N . LEU A 1 876 ? 23.839 -9.215 -24.145 1.00 96.56 876 LEU A N 1
ATOM 6828 C CA . LEU A 1 876 ? 24.654 -10.369 -24.449 1.00 96.56 876 LEU A CA 1
ATOM 6829 C C . LEU A 1 876 ? 26.020 -10.218 -23.788 1.00 96.56 876 LEU A C 1
ATOM 6831 O O . LEU A 1 876 ? 26.802 -9.317 -24.076 1.00 96.56 876 LEU A O 1
ATOM 6835 N N . ASN A 1 877 ? 26.367 -11.181 -22.942 1.00 96.19 877 ASN A N 1
ATOM 6836 C CA . ASN A 1 877 ? 27.682 -11.212 -22.336 1.00 96.19 877 ASN A CA 1
ATOM 6837 C C . ASN A 1 877 ? 28.722 -11.735 -23.343 1.00 96.19 877 ASN A C 1
ATOM 6839 O O . ASN A 1 877 ? 28.744 -12.919 -23.693 1.00 96.19 877 ASN A O 1
ATOM 6843 N N . LYS A 1 878 ? 29.617 -10.860 -23.800 1.00 94.56 878 LYS A N 1
ATOM 6844 C CA . LYS A 1 878 ? 30.642 -11.190 -24.805 1.00 94.56 878 LYS A CA 1
ATOM 6845 C C . LYS A 1 878 ? 31.756 -12.112 -24.294 1.00 94.56 878 LYS A C 1
ATOM 6847 O O . LYS A 1 878 ? 32.425 -12.761 -25.097 1.00 94.56 878 LYS A O 1
ATOM 6852 N N . GLU A 1 879 ? 31.971 -12.171 -22.983 1.00 94.25 879 GLU A N 1
ATOM 6853 C CA . GLU A 1 879 ? 33.126 -12.838 -22.363 1.00 94.25 879 GLU A CA 1
ATOM 6854 C C . GLU A 1 879 ? 32.817 -14.265 -21.897 1.00 94.25 879 GLU A C 1
ATOM 6856 O O . GLU A 1 879 ? 33.683 -15.144 -21.886 1.00 94.25 879 GLU A O 1
ATOM 6861 N N . LEU A 1 880 ? 31.570 -14.526 -21.505 1.00 94.88 880 LEU A N 1
ATOM 6862 C CA . LEU A 1 880 ? 31.168 -15.835 -21.012 1.00 94.88 880 LEU A CA 1
ATOM 6863 C C . LEU A 1 880 ? 30.953 -16.837 -22.157 1.00 94.88 880 LEU A C 1
ATOM 6865 O O . LEU A 1 880 ? 30.424 -16.485 -23.215 1.00 94.88 880 LEU A O 1
ATOM 6869 N N . PRO A 1 881 ? 31.258 -18.132 -21.932 1.00 94.31 881 PRO A N 1
ATOM 6870 C CA . PRO A 1 881 ? 30.991 -19.168 -22.917 1.00 94.31 881 PRO A CA 1
ATOM 6871 C C . PRO A 1 881 ? 29.537 -19.175 -23.394 1.00 94.31 881 PRO A C 1
ATOM 6873 O O . PRO A 1 881 ? 28.621 -19.140 -22.563 1.00 94.31 881 PRO A O 1
ATOM 6876 N N . HIS A 1 882 ? 29.349 -19.321 -24.711 1.00 93.75 882 HIS A N 1
ATOM 6877 C CA . HIS A 1 882 ? 28.056 -19.327 -25.418 1.00 93.75 882 HIS A CA 1
ATOM 6878 C C . HIS A 1 882 ? 27.349 -17.968 -25.519 1.00 93.75 882 HIS A C 1
ATOM 6880 O O . HIS A 1 882 ? 26.224 -17.913 -26.008 1.00 93.75 882 HIS A O 1
ATOM 6886 N N . ASN A 1 883 ? 27.976 -16.890 -25.045 1.00 95.88 883 ASN A N 1
ATOM 6887 C CA . ASN A 1 883 ? 27.429 -15.535 -25.045 1.00 95.88 883 ASN A CA 1
ATOM 6888 C C . ASN A 1 883 ? 25.967 -15.438 -24.546 1.00 95.88 883 ASN A C 1
ATOM 6890 O O . ASN A 1 883 ? 25.063 -15.116 -25.324 1.00 95.88 883 ASN A O 1
ATOM 6894 N N . PRO A 1 884 ? 25.691 -15.793 -23.275 1.00 97.00 884 PRO A N 1
ATOM 6895 C CA . PRO A 1 884 ? 24.340 -15.707 -22.733 1.00 97.00 884 PRO A CA 1
ATOM 6896 C C . PRO A 1 884 ? 23.868 -14.253 -22.630 1.00 97.00 884 PRO A C 1
ATOM 6898 O O . PRO A 1 884 ? 24.666 -13.372 -22.325 1.00 97.00 884 PRO A O 1
ATOM 6901 N N . ILE A 1 885 ? 22.564 -14.029 -22.777 1.00 97.75 885 ILE A N 1
ATOM 6902 C CA . ILE A 1 885 ? 21.924 -12.756 -22.418 1.00 97.75 885 ILE A CA 1
ATOM 6903 C C . ILE A 1 885 ? 21.771 -12.717 -20.893 1.00 97.75 885 ILE A C 1
ATOM 6905 O O . ILE A 1 885 ? 21.283 -13.685 -20.292 1.00 97.75 885 ILE A O 1
ATOM 6909 N N . MET A 1 886 ? 22.215 -11.629 -20.269 1.00 96.31 886 MET A N 1
ATOM 6910 C CA . MET A 1 886 ? 22.247 -11.431 -18.818 1.00 96.31 886 MET A CA 1
ATOM 6911 C C . MET A 1 886 ? 21.814 -10.013 -18.461 1.00 96.31 886 MET A C 1
ATOM 6913 O O . MET A 1 886 ? 21.861 -9.128 -19.303 1.00 96.31 886 MET A O 1
ATOM 6917 N N . GLN A 1 887 ? 21.376 -9.799 -17.218 1.00 94.00 887 GLN A N 1
ATOM 6918 C CA . GLN A 1 887 ? 21.047 -8.454 -16.748 1.00 94.00 887 GLN A CA 1
ATOM 6919 C C . GLN A 1 887 ? 22.302 -7.750 -16.236 1.00 94.00 887 GLN A C 1
ATOM 6921 O O . GLN A 1 887 ? 23.068 -8.341 -15.471 1.00 94.00 887 GLN A O 1
ATOM 6926 N N . ASP A 1 888 ? 22.456 -6.488 -16.610 1.00 92.06 888 ASP A N 1
ATOM 6927 C CA . ASP A 1 888 ? 23.524 -5.626 -16.124 1.00 92.06 888 ASP A CA 1
ATOM 6928 C C . ASP A 1 888 ? 23.399 -5.328 -14.630 1.00 92.06 888 ASP A C 1
ATOM 6930 O O . ASP A 1 888 ? 22.301 -5.303 -14.060 1.00 92.06 888 ASP A O 1
ATOM 6934 N N . ALA A 1 889 ? 24.539 -5.020 -14.013 1.00 91.12 889 ALA A N 1
ATOM 6935 C CA . ALA A 1 889 ? 24.619 -4.529 -12.647 1.00 91.12 889 ALA A CA 1
ATOM 6936 C C . ALA A 1 889 ? 25.076 -3.062 -12.612 1.00 91.12 889 ALA A C 1
ATOM 6938 O O . ALA A 1 889 ? 25.870 -2.624 -13.443 1.00 91.12 889 ALA A O 1
ATOM 6939 N N . ASN A 1 890 ? 24.574 -2.315 -11.634 1.00 87.19 890 ASN A N 1
ATOM 6940 C CA . ASN A 1 890 ? 25.106 -1.015 -11.241 1.00 87.19 890 ASN A CA 1
ATOM 6941 C C . ASN A 1 890 ? 26.433 -1.191 -10.476 1.00 87.19 890 ASN A C 1
ATOM 6943 O O . ASN A 1 890 ? 26.778 -2.301 -10.066 1.00 87.19 890 ASN A O 1
ATOM 6947 N N . ASP A 1 891 ? 27.141 -0.090 -10.212 1.00 84.56 891 ASP A N 1
ATOM 6948 C CA . ASP A 1 891 ? 28.425 -0.095 -9.486 1.00 84.56 891 ASP A CA 1
ATOM 6949 C C . ASP A 1 891 ? 28.330 -0.696 -8.069 1.00 84.56 891 ASP A C 1
ATOM 6951 O O . ASP A 1 891 ? 29.308 -1.223 -7.540 1.00 84.56 891 ASP A O 1
ATOM 6955 N N . ASP A 1 892 ? 27.145 -0.645 -7.454 1.00 80.62 892 ASP A N 1
ATOM 6956 C CA . ASP A 1 892 ? 26.853 -1.241 -6.144 1.00 80.62 892 ASP A CA 1
ATOM 6957 C C . ASP A 1 892 ? 26.484 -2.737 -6.211 1.00 80.62 892 ASP A C 1
ATOM 6959 O O . ASP A 1 892 ? 26.226 -3.369 -5.186 1.00 80.62 892 ASP A O 1
ATOM 6963 N N . GLY A 1 893 ? 26.465 -3.321 -7.412 1.00 83.81 893 GLY A N 1
ATOM 6964 C CA . GLY A 1 893 ? 26.101 -4.712 -7.662 1.00 83.81 893 GLY A CA 1
ATOM 6965 C C . GLY A 1 893 ? 24.595 -4.972 -7.760 1.00 83.81 893 GLY A C 1
ATOM 6966 O O . GLY A 1 893 ? 24.205 -6.115 -8.012 1.00 83.81 893 GLY A O 1
ATOM 6967 N N . SER A 1 894 ? 23.732 -3.968 -7.592 1.00 84.31 894 SER A N 1
ATOM 6968 C CA . SER A 1 894 ? 22.290 -4.114 -7.816 1.00 84.31 894 SER A CA 1
ATOM 6969 C C . SER A 1 894 ? 21.970 -4.268 -9.306 1.00 84.31 894 SER A C 1
ATOM 6971 O O . SER A 1 894 ? 22.674 -3.748 -10.166 1.00 84.31 894 SER A O 1
ATOM 6973 N N . THR A 1 895 ? 20.897 -4.987 -9.640 1.00 89.44 895 THR A N 1
ATOM 6974 C CA . THR A 1 895 ? 20.450 -5.131 -11.036 1.00 89.44 895 THR A CA 1
ATOM 6975 C C . THR A 1 895 ? 20.026 -3.795 -11.637 1.00 89.44 895 THR A C 1
ATOM 6977 O O . THR A 1 895 ? 19.260 -3.059 -11.008 1.00 89.44 895 THR A O 1
ATOM 6980 N N . ARG A 1 896 ? 20.437 -3.533 -12.877 1.00 92.19 896 ARG A N 1
ATOM 6981 C CA . ARG A 1 896 ? 20.193 -2.274 -13.583 1.00 92.19 896 ARG A CA 1
ATOM 6982 C C . ARG A 1 896 ? 18.866 -2.262 -14.349 1.00 92.19 896 ARG A C 1
ATOM 6984 O O . ARG A 1 896 ? 18.474 -3.257 -14.969 1.00 92.19 896 ARG A O 1
ATOM 6991 N N . TYR A 1 897 ? 18.196 -1.108 -14.327 1.00 93.19 897 TYR A N 1
ATOM 6992 C CA . TYR A 1 897 ? 16.945 -0.843 -15.041 1.00 93.19 897 TYR A CA 1
ATOM 6993 C C . TYR A 1 897 ? 16.983 0.531 -15.712 1.00 93.19 897 TYR A C 1
ATOM 6995 O O . TYR A 1 897 ? 17.565 1.459 -15.159 1.00 93.19 897 TYR A O 1
ATOM 7003 N N . TYR A 1 898 ? 16.303 0.693 -16.848 1.00 93.19 898 TYR A N 1
ATOM 7004 C CA . TYR A 1 898 ? 15.957 2.016 -17.365 1.00 93.19 898 TYR A CA 1
ATOM 7005 C C . TYR A 1 898 ? 14.944 2.700 -16.439 1.00 93.19 898 TYR A C 1
ATOM 7007 O O . TYR A 1 898 ? 13.919 2.119 -16.077 1.00 93.19 898 TYR A O 1
ATOM 7015 N N . THR A 1 899 ? 15.226 3.947 -16.072 1.00 90.69 899 THR A N 1
ATOM 7016 C CA . THR A 1 899 ? 14.441 4.726 -15.096 1.00 90.69 899 THR A CA 1
ATOM 7017 C C . THR A 1 899 ? 13.783 5.968 -15.707 1.00 90.69 899 THR A C 1
ATOM 7019 O O . THR A 1 899 ? 12.893 6.557 -15.099 1.00 90.69 899 THR A O 1
ATOM 7022 N N . TYR A 1 900 ? 14.155 6.345 -16.936 1.00 92.38 900 TYR A N 1
ATOM 7023 C CA . TYR A 1 900 ? 13.656 7.551 -17.606 1.00 92.38 900 TYR A CA 1
ATOM 7024 C C . TYR A 1 900 ? 12.188 7.462 -18.061 1.00 92.38 900 TYR A C 1
ATOM 7026 O O . TYR A 1 900 ? 11.486 8.472 -18.135 1.00 92.38 900 TYR A O 1
ATOM 7034 N N . GLY A 1 901 ? 11.691 6.259 -18.342 1.00 92.12 901 GLY A N 1
ATOM 7035 C CA . GLY A 1 901 ? 10.307 6.008 -18.739 1.00 92.12 901 GLY A CA 1
ATOM 7036 C C . GLY A 1 901 ? 10.096 4.555 -19.156 1.00 92.12 901 GLY A C 1
ATOM 7037 O O . GLY A 1 901 ? 10.961 3.711 -18.941 1.00 92.12 901 GLY A O 1
ATOM 7038 N N . THR A 1 902 ? 8.953 4.253 -19.771 1.00 94.62 902 THR A N 1
ATOM 7039 C CA . THR A 1 902 ? 8.686 2.924 -20.344 1.00 94.62 902 THR A CA 1
ATOM 7040 C C . THR A 1 902 ? 9.195 2.854 -21.791 1.00 94.62 902 THR A C 1
ATOM 7042 O O . THR A 1 902 ? 8.717 3.640 -22.620 1.00 94.62 902 THR A O 1
ATOM 7045 N N . PRO A 1 903 ? 10.100 1.913 -22.138 1.00 94.88 903 PRO A N 1
ATOM 7046 C CA . PRO A 1 903 ? 10.530 1.704 -23.515 1.00 94.88 903 PRO A CA 1
ATOM 7047 C C . PRO A 1 903 ? 9.345 1.366 -24.420 1.00 94.88 903 PRO A C 1
ATOM 7049 O O . PRO A 1 903 ? 8.481 0.550 -24.087 1.00 94.88 903 PRO A O 1
ATOM 7052 N N . PHE A 1 904 ? 9.302 2.008 -25.581 1.00 95.19 904 PHE A N 1
ATOM 7053 C CA . PHE A 1 904 ? 8.247 1.856 -26.588 1.00 95.19 904 PHE A CA 1
ATOM 7054 C C . PHE A 1 904 ? 8.769 1.186 -27.871 1.00 95.19 904 PHE A C 1
ATOM 7056 O O . PHE A 1 904 ? 8.133 1.259 -28.916 1.00 95.19 904 PHE A O 1
ATOM 7063 N N . PHE A 1 905 ? 9.923 0.532 -27.758 1.00 97.38 905 PHE A N 1
ATOM 7064 C CA . PHE A 1 905 ? 10.625 -0.240 -28.778 1.00 97.38 905 PHE A CA 1
ATOM 7065 C C . PHE A 1 905 ? 11.130 -1.545 -28.145 1.00 97.38 905 PHE A C 1
ATOM 7067 O O . PHE A 1 905 ? 11.296 -1.616 -26.925 1.00 97.38 905 PHE A O 1
ATOM 7074 N N . ASN A 1 906 ? 11.390 -2.565 -28.960 1.00 98.38 906 ASN A N 1
ATOM 7075 C CA . ASN A 1 906 ? 12.187 -3.723 -28.558 1.00 98.38 906 ASN A CA 1
ATOM 7076 C C . ASN A 1 906 ? 13.672 -3.409 -28.781 1.00 98.38 906 ASN A C 1
ATOM 7078 O O . ASN A 1 906 ? 14.020 -2.753 -29.763 1.00 98.38 906 ASN A O 1
ATOM 7082 N N . TYR A 1 907 ? 14.544 -3.894 -27.904 1.00 98.19 907 TYR A N 1
ATOM 7083 C CA . TYR A 1 907 ? 15.991 -3.704 -28.002 1.00 98.19 907 TYR A CA 1
ATOM 7084 C C . TYR A 1 907 ? 16.705 -5.038 -28.174 1.00 98.19 907 TYR A C 1
ATOM 7086 O O . TYR A 1 907 ? 16.253 -6.075 -27.671 1.00 98.19 907 TYR A O 1
ATOM 7094 N N . GLY A 1 908 ? 17.822 -5.015 -28.881 1.00 97.94 908 GLY A N 1
ATOM 7095 C CA . GLY A 1 908 ? 18.698 -6.161 -28.991 1.00 97.94 908 GLY A CA 1
ATOM 7096 C C . GLY A 1 908 ? 19.890 -5.881 -29.882 1.00 97.94 908 GLY A C 1
ATOM 7097 O O . GLY A 1 908 ? 20.203 -4.730 -30.176 1.00 97.94 908 GLY A O 1
ATOM 7098 N N . LEU A 1 909 ? 20.474 -6.959 -30.397 1.00 98.00 909 LEU A N 1
ATOM 7099 C CA . LEU A 1 909 ? 21.678 -6.902 -31.217 1.00 98.00 909 LEU A CA 1
ATOM 7100 C C . LEU A 1 909 ? 21.475 -7.461 -32.623 1.00 98.00 909 LEU A C 1
ATOM 7102 O O . LEU A 1 909 ? 20.591 -8.291 -32.884 1.00 98.00 909 LEU A O 1
ATOM 7106 N N . ILE A 1 910 ? 22.368 -7.053 -33.521 1.00 98.19 910 ILE A N 1
ATOM 7107 C CA . ILE A 1 910 ? 22.533 -7.631 -34.852 1.00 98.19 910 ILE A CA 1
ATOM 7108 C C . ILE A 1 910 ? 23.659 -8.675 -34.796 1.00 98.19 910 ILE A C 1
ATOM 7110 O O . ILE A 1 910 ? 24.827 -8.322 -34.614 1.00 98.19 910 ILE A O 1
ATOM 7114 N N . PRO A 1 911 ? 23.366 -9.971 -34.994 1.00 97.62 911 PRO A N 1
ATOM 7115 C CA . PRO A 1 911 ? 24.378 -11.016 -34.962 1.00 97.62 911 PRO A CA 1
ATOM 7116 C C . PRO A 1 911 ? 25.474 -10.823 -36.005 1.00 97.62 911 PRO A C 1
ATOM 7118 O O . PRO A 1 911 ? 25.259 -10.239 -37.068 1.00 97.62 911 PRO A O 1
ATOM 7121 N N . GLN A 1 912 ? 26.647 -11.385 -35.721 1.00 96.50 912 GLN A N 1
ATOM 7122 C CA . GLN A 1 912 ? 27.827 -11.354 -36.581 1.00 96.50 912 GLN A CA 1
ATOM 7123 C C . GLN A 1 912 ? 28.272 -9.935 -36.954 1.00 96.50 912 GLN A C 1
ATOM 7125 O O . GLN A 1 912 ? 28.782 -9.719 -38.049 1.00 96.50 912 GLN A O 1
ATOM 7130 N N . THR A 1 913 ? 28.085 -8.966 -36.065 1.00 96.69 913 THR A N 1
ATOM 7131 C CA . THR A 1 913 ? 28.601 -7.599 -36.202 1.00 96.69 913 THR A CA 1
ATOM 7132 C C . THR A 1 913 ? 29.459 -7.253 -34.990 1.00 96.69 913 THR A C 1
ATOM 7134 O O . THR A 1 913 ? 29.330 -7.901 -33.954 1.00 96.69 913 THR A O 1
ATOM 7137 N N . TRP A 1 914 ? 30.386 -6.308 -35.123 1.00 94.81 914 TRP A N 1
ATOM 7138 C CA . TRP A 1 914 ? 31.222 -5.855 -34.012 1.00 94.81 914 TRP A CA 1
ATOM 7139 C C . TRP A 1 914 ? 31.744 -4.437 -34.257 1.00 94.81 914 TRP A C 1
ATOM 7141 O O . TRP A 1 914 ? 32.343 -4.172 -35.309 1.00 94.81 914 TRP A O 1
ATOM 7151 N N . GLU A 1 915 ? 31.543 -3.546 -33.289 1.00 90.62 915 GLU A N 1
ATOM 7152 C CA . GLU A 1 915 ? 32.010 -2.161 -33.317 1.00 90.62 915 GLU A CA 1
ATOM 7153 C C . GLU A 1 915 ? 33.447 -2.052 -32.779 1.00 90.62 915 GLU A C 1
ATOM 7155 O O . GLU A 1 915 ? 33.696 -1.898 -31.587 1.00 90.62 915 GLU A O 1
ATOM 7160 N N . ASP A 1 916 ? 34.428 -2.148 -33.685 1.00 88.19 916 ASP A N 1
ATOM 7161 C CA . ASP A 1 916 ? 35.861 -2.108 -33.344 1.00 88.19 916 ASP A CA 1
ATOM 7162 C C . ASP A 1 916 ? 36.297 -0.783 -32.663 1.00 88.19 916 ASP A C 1
ATOM 7164 O O . ASP A 1 916 ? 36.293 0.270 -33.319 1.00 88.19 916 ASP A O 1
ATOM 7168 N N . PRO A 1 917 ? 36.782 -0.811 -31.403 1.00 86.88 917 PRO A N 1
ATOM 7169 C CA . PRO A 1 917 ? 37.250 0.383 -30.689 1.00 86.88 917 PRO A CA 1
ATOM 7170 C C . PRO A 1 917 ? 38.517 1.018 -31.270 1.00 86.88 917 PRO A C 1
ATOM 7172 O O . PRO A 1 917 ? 38.843 2.167 -30.965 1.00 86.88 917 PRO A O 1
ATOM 7175 N N . SER A 1 918 ? 39.287 0.270 -32.065 1.00 82.31 918 SER A N 1
ATOM 7176 C CA . SER A 1 918 ? 40.539 0.748 -32.660 1.00 82.31 918 SER A CA 1
ATOM 7177 C C . SER A 1 918 ? 40.321 1.590 -33.920 1.00 82.31 918 SER A C 1
ATOM 7179 O O . SER A 1 918 ? 41.191 2.386 -34.289 1.00 82.31 918 SER A O 1
ATOM 7181 N N . LEU A 1 919 ? 39.154 1.458 -34.558 1.00 77.06 919 LEU A N 1
ATOM 7182 C CA . LEU A 1 919 ? 38.807 2.147 -35.796 1.00 77.06 919 LEU A CA 1
ATOM 7183 C C . LEU A 1 919 ? 37.937 3.364 -35.499 1.00 77.06 919 LEU A C 1
ATOM 7185 O O . LEU A 1 919 ? 36.739 3.253 -35.249 1.00 77.06 919 LEU A O 1
ATOM 7189 N N . LYS A 1 920 ? 38.566 4.538 -35.549 1.00 78.81 920 LYS A N 1
ATOM 7190 C CA . LYS A 1 920 ? 37.917 5.814 -35.251 1.00 78.81 920 LYS A CA 1
ATOM 7191 C C . LYS A 1 920 ? 37.043 6.299 -36.410 1.00 78.81 920 LYS A C 1
ATOM 7193 O O . LYS A 1 920 ? 37.470 6.247 -37.564 1.00 78.81 920 LYS A O 1
ATOM 7198 N N . SER A 1 921 ? 35.859 6.816 -36.089 1.00 70.62 921 SER A N 1
ATOM 7199 C CA . SER A 1 921 ? 34.998 7.571 -37.000 1.00 70.62 921 SER A CA 1
ATOM 7200 C C . SER A 1 921 ? 35.692 8.853 -37.486 1.00 70.62 921 SER A C 1
ATOM 7202 O O . SER A 1 921 ? 36.762 9.229 -36.994 1.00 70.62 921 SER A O 1
ATOM 7204 N N . LEU A 1 922 ? 35.087 9.551 -38.455 1.00 67.38 922 LEU A N 1
ATOM 7205 C CA . LEU A 1 922 ? 35.591 10.848 -38.940 1.00 67.38 922 LEU A CA 1
ATOM 7206 C C . LEU A 1 922 ? 35.722 11.883 -37.812 1.00 67.38 922 LEU A C 1
ATOM 7208 O O . LEU A 1 922 ? 36.617 12.726 -37.859 1.00 67.38 922 LEU A O 1
ATOM 7212 N N . ASP A 1 923 ? 34.885 11.760 -36.784 1.00 67.06 923 ASP A N 1
ATOM 7213 C CA . ASP A 1 923 ? 34.871 12.621 -35.602 1.00 67.06 923 ASP A CA 1
ATOM 7214 C C . ASP A 1 923 ? 35.839 12.147 -34.498 1.00 67.06 923 ASP A C 1
ATOM 7216 O O . ASP A 1 923 ? 35.976 12.786 -33.456 1.00 67.06 923 ASP A O 1
ATOM 7220 N N . GLY A 1 924 ? 36.586 11.062 -34.742 1.00 77.62 924 GLY A N 1
ATOM 7221 C CA . GLY A 1 924 ? 37.704 10.618 -33.906 1.00 77.62 924 GLY A CA 1
ATOM 7222 C C . GLY A 1 924 ? 37.352 9.631 -32.786 1.00 77.62 924 GLY A C 1
ATOM 7223 O O . GLY A 1 924 ? 38.239 9.314 -31.981 1.00 77.62 924 GLY A O 1
ATOM 7224 N N . PHE A 1 925 ? 36.118 9.126 -32.748 1.00 81.75 925 PHE A N 1
ATOM 7225 C CA . PHE A 1 925 ? 35.612 8.193 -31.734 1.00 81.75 925 PHE A CA 1
ATOM 7226 C C . PHE A 1 925 ? 35.683 6.741 -32.232 1.00 81.75 925 PHE A C 1
ATOM 7228 O O . PHE A 1 925 ? 35.338 6.473 -33.377 1.00 81.75 925 PHE A O 1
ATOM 7235 N N . GLY A 1 926 ? 36.176 5.810 -31.410 1.00 81.94 926 GLY A N 1
ATOM 7236 C CA . GLY A 1 926 ? 36.173 4.370 -31.732 1.00 81.94 926 GLY A CA 1
ATOM 7237 C C . GLY A 1 926 ? 34.813 3.733 -31.437 1.00 81.94 926 GLY A C 1
ATOM 7238 O O . GLY A 1 926 ? 34.004 4.371 -30.777 1.00 81.94 926 GLY A O 1
ATOM 7239 N N . GLY A 1 927 ? 34.559 2.508 -31.906 1.00 84.75 927 GLY A N 1
ATOM 7240 C CA . GLY A 1 927 ? 33.362 1.750 -31.507 1.00 84.75 927 GLY A CA 1
ATOM 7241 C C . GLY A 1 927 ? 33.348 1.373 -30.017 1.00 84.75 927 GLY A C 1
ATOM 7242 O O . GLY A 1 927 ? 34.395 1.390 -29.362 1.00 84.75 927 GLY A O 1
ATOM 7243 N N . ASP A 1 928 ? 32.179 1.003 -29.505 1.00 86.25 928 ASP A N 1
ATOM 7244 C CA . ASP A 1 928 ? 31.910 0.639 -28.100 1.00 86.25 928 ASP A CA 1
ATOM 7245 C C . ASP A 1 928 ? 32.345 -0.791 -27.701 1.00 86.25 928 ASP A C 1
ATOM 7247 O O . ASP A 1 928 ? 32.221 -1.201 -26.548 1.00 86.25 928 ASP A O 1
ATOM 7251 N N . ASN A 1 929 ? 32.959 -1.542 -28.626 1.00 91.69 929 ASN A N 1
ATOM 7252 C CA . ASN A 1 929 ? 33.381 -2.937 -28.454 1.00 91.69 929 ASN A CA 1
ATOM 7253 C C . ASN A 1 929 ? 32.221 -3.946 -28.394 1.00 91.69 929 ASN A C 1
ATOM 7255 O O . ASN A 1 929 ? 32.460 -5.086 -27.970 1.00 91.69 929 ASN A O 1
ATOM 7259 N N . ASP A 1 930 ? 31.005 -3.579 -28.791 1.00 92.56 930 ASP A N 1
ATOM 7260 C CA . ASP A 1 930 ? 29.815 -4.431 -28.747 1.00 92.56 930 ASP A CA 1
ATOM 7261 C C . ASP A 1 930 ? 29.372 -4.932 -30.134 1.00 92.56 930 ASP A C 1
ATOM 7263 O O . ASP A 1 930 ? 29.875 -4.490 -31.176 1.00 92.56 930 ASP A O 1
ATOM 7267 N N . PRO A 1 931 ? 28.515 -5.970 -30.201 1.00 95.62 931 PRO A N 1
ATOM 7268 C CA . PRO A 1 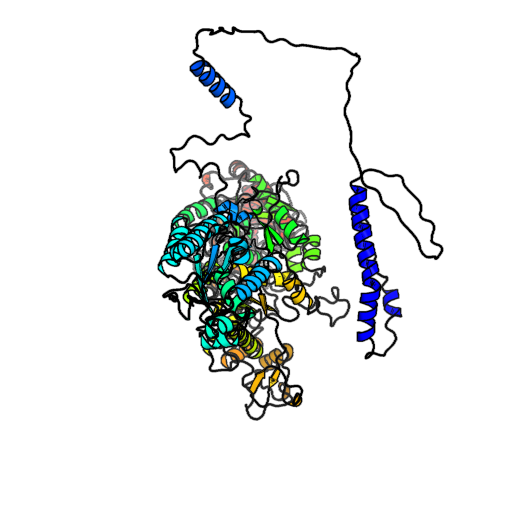931 ? 27.706 -6.205 -31.386 1.00 95.62 931 PRO A CA 1
ATOM 7269 C C . PRO A 1 931 ? 26.828 -4.984 -31.666 1.00 95.62 931 PRO A C 1
ATOM 7271 O O . PRO A 1 931 ? 26.371 -4.322 -30.748 1.00 95.62 931 PRO A O 1
ATOM 7274 N N . LEU A 1 932 ? 26.539 -4.734 -32.939 1.00 96.06 932 LEU A N 1
ATOM 7275 C CA . LEU A 1 932 ? 25.781 -3.563 -33.359 1.00 96.06 932 LEU A CA 1
ATOM 7276 C C . LEU A 1 932 ? 24.362 -3.584 -32.777 1.00 96.06 932 LEU A C 1
ATOM 7278 O O . LEU A 1 932 ? 23.620 -4.554 -32.981 1.00 96.06 932 LEU A O 1
ATOM 7282 N N . ASP A 1 933 ? 23.978 -2.493 -32.127 1.00 97.06 933 ASP A N 1
ATOM 7283 C CA . ASP A 1 933 ? 22.683 -2.364 -31.476 1.00 97.06 933 ASP A CA 1
ATOM 7284 C C . ASP A 1 933 ? 21.541 -2.126 -32.464 1.00 97.06 933 ASP A C 1
ATOM 7286 O O . ASP A 1 933 ? 21.666 -1.458 -33.499 1.00 97.06 933 ASP A O 1
ATOM 7290 N N . VAL A 1 934 ? 20.370 -2.660 -32.127 1.00 97.81 934 VAL A N 1
ATOM 7291 C CA . VAL A 1 934 ? 19.162 -2.518 -32.934 1.00 97.81 934 VAL A CA 1
ATOM 7292 C C . VAL A 1 934 ? 17.927 -2.267 -32.078 1.00 97.81 934 VAL A C 1
ATOM 7294 O O . VAL A 1 934 ? 17.636 -2.960 -31.105 1.00 97.81 934 VAL A O 1
ATOM 7297 N N . MET A 1 935 ? 17.159 -1.265 -32.499 1.00 98.44 935 MET A N 1
ATOM 7298 C CA . MET A 1 935 ? 15.870 -0.896 -31.934 1.00 98.44 935 MET A CA 1
ATOM 7299 C C . MET A 1 935 ? 14.777 -1.245 -32.944 1.00 98.44 935 MET A C 1
ATOM 7301 O O . MET A 1 935 ? 14.736 -0.717 -34.062 1.00 98.44 935 MET A O 1
ATOM 7305 N N . GLU A 1 936 ? 13.889 -2.154 -32.557 1.00 98.12 936 GLU A N 1
ATOM 7306 C CA . GLU A 1 936 ? 12.725 -2.539 -33.348 1.00 98.12 936 GLU A CA 1
ATOM 7307 C C . GLU A 1 936 ? 11.495 -1.765 -32.860 1.00 98.12 936 GLU A C 1
ATOM 7309 O O . GLU A 1 936 ? 11.167 -1.765 -31.673 1.00 98.12 936 GLU A O 1
ATOM 7314 N N . ILE A 1 937 ? 10.850 -1.046 -33.778 1.00 96.38 937 ILE A N 1
ATOM 7315 C CA . ILE A 1 937 ? 9.844 -0.011 -33.475 1.00 96.38 937 ILE A CA 1
ATOM 7316 C C . ILE A 1 937 ? 8.418 -0.436 -33.859 1.00 96.38 937 ILE A C 1
ATOM 7318 O O . ILE A 1 937 ? 7.605 0.364 -34.339 1.00 96.38 937 ILE A O 1
ATOM 7322 N N . GLY A 1 938 ? 8.133 -1.727 -33.698 1.00 94.31 938 GLY A N 1
ATOM 7323 C CA . GLY A 1 938 ? 6.841 -2.322 -34.001 1.00 94.31 938 GLY A CA 1
ATOM 7324 C C . GLY A 1 938 ? 5.730 -1.888 -33.045 1.00 94.31 938 GLY A C 1
ATOM 7325 O O . GLY A 1 938 ? 5.790 -0.874 -32.345 1.00 94.31 938 GLY A O 1
ATOM 7326 N N . THR A 1 939 ? 4.653 -2.660 -33.039 1.00 92.88 939 THR A N 1
ATOM 7327 C CA . THR A 1 939 ? 3.449 -2.395 -32.239 1.00 92.88 939 THR A CA 1
ATOM 7328 C C . THR A 1 939 ? 3.360 -3.297 -31.007 1.00 92.88 939 THR A C 1
ATOM 7330 O O . THR A 1 939 ? 2.613 -2.993 -30.079 1.00 92.88 939 THR A O 1
ATOM 7333 N N . HIS A 1 940 ? 4.132 -4.387 -30.968 1.00 93.19 940 HIS A N 1
ATOM 7334 C CA . HIS A 1 940 ? 4.038 -5.401 -29.920 1.00 93.19 940 HIS A CA 1
ATOM 7335 C C . HIS A 1 940 ? 5.409 -5.780 -29.330 1.00 93.19 940 HIS A C 1
ATOM 7337 O O . HIS A 1 940 ? 6.422 -5.731 -30.035 1.00 93.19 940 HIS A O 1
ATOM 7343 N N . PRO A 1 941 ? 5.452 -6.224 -28.059 1.00 95.94 941 PRO A N 1
ATOM 7344 C CA . PRO A 1 941 ? 6.649 -6.829 -27.486 1.00 95.94 941 PRO A CA 1
ATOM 7345 C C . PRO A 1 941 ? 7.053 -8.120 -28.215 1.00 95.94 941 PRO A C 1
ATOM 7347 O O . PRO A 1 941 ? 6.237 -9.028 -28.403 1.00 95.94 941 PRO A O 1
ATOM 7350 N N . LEU A 1 942 ? 8.328 -8.221 -28.586 1.00 97.38 942 LEU A N 1
ATOM 7351 C CA . LEU A 1 942 ? 8.960 -9.434 -29.106 1.00 97.38 942 LEU A CA 1
ATOM 7352 C C . LEU A 1 942 ? 9.393 -10.361 -27.958 1.00 97.38 942 LEU A C 1
ATOM 7354 O O . LEU A 1 942 ? 9.480 -9.958 -26.800 1.00 97.38 942 LEU A O 1
ATOM 7358 N N . LYS A 1 943 ? 9.651 -11.636 -28.267 1.00 97.38 943 LYS A N 1
ATOM 7359 C CA . LYS A 1 943 ? 10.092 -12.622 -27.270 1.00 97.38 943 LYS A CA 1
ATOM 7360 C C . LYS A 1 943 ? 11.591 -12.506 -27.003 1.00 97.38 943 LYS A C 1
ATOM 7362 O O . LYS A 1 943 ? 12.383 -12.448 -27.937 1.00 97.38 943 LYS A O 1
ATOM 7367 N N . MET A 1 944 ? 11.981 -12.535 -25.730 1.00 97.50 944 MET A N 1
ATOM 7368 C CA . MET A 1 944 ? 13.382 -12.464 -25.299 1.00 97.50 944 MET A CA 1
ATOM 7369 C C . MET A 1 944 ? 14.184 -13.665 -25.830 1.00 97.50 944 MET A C 1
ATOM 7371 O O . MET A 1 944 ? 13.761 -14.813 -25.699 1.00 97.50 944 MET A O 1
ATOM 7375 N N . GLY A 1 945 ? 15.340 -13.403 -26.434 1.00 97.56 945 GLY A N 1
ATOM 7376 C CA . GLY A 1 945 ? 16.168 -14.376 -27.151 1.00 97.56 945 GLY A CA 1
ATOM 7377 C C . GLY A 1 945 ? 15.610 -14.817 -28.510 1.00 97.56 945 GLY A C 1
ATOM 7378 O O . GLY A 1 945 ? 16.187 -15.702 -29.140 1.00 97.56 945 GLY A O 1
ATOM 7379 N N . GLY A 1 946 ? 14.498 -14.233 -28.970 1.00 97.31 946 GLY A N 1
ATOM 7380 C CA . GLY A 1 946 ? 13.918 -14.528 -30.277 1.00 97.31 946 GLY A CA 1
ATOM 7381 C C . GLY A 1 946 ? 14.812 -14.041 -31.417 1.00 97.31 946 GLY A C 1
ATOM 7382 O O . GLY A 1 946 ? 15.338 -12.930 -31.367 1.00 97.31 946 GLY A O 1
ATOM 7383 N N . ILE A 1 947 ? 14.964 -14.870 -32.454 1.00 96.94 947 ILE A N 1
ATOM 7384 C CA . ILE A 1 947 ? 15.671 -14.514 -33.692 1.00 96.94 947 ILE A CA 1
ATOM 7385 C C . ILE A 1 947 ? 14.631 -14.012 -34.695 1.00 96.94 947 ILE A C 1
ATOM 7387 O O . ILE A 1 947 ? 13.907 -14.802 -35.308 1.00 96.94 947 ILE A O 1
ATOM 7391 N N . VAL A 1 948 ? 14.538 -12.694 -34.847 1.00 96.25 948 VAL A N 1
ATOM 7392 C CA . VAL A 1 948 ? 13.463 -12.035 -35.594 1.00 96.25 948 VAL A CA 1
ATOM 7393 C C . VAL A 1 948 ? 14.024 -11.376 -36.856 1.00 96.25 948 VAL A C 1
ATOM 7395 O O . VAL A 1 948 ? 14.934 -10.555 -36.767 1.00 96.25 948 VAL A O 1
ATOM 7398 N N . PRO A 1 949 ? 13.515 -11.708 -38.055 1.00 97.31 949 PRO A N 1
ATOM 7399 C CA . PRO A 1 949 ? 13.904 -11.009 -39.268 1.00 97.31 949 PRO A CA 1
ATOM 7400 C C . PRO A 1 949 ? 13.247 -9.623 -39.312 1.00 97.31 949 PRO A C 1
ATOM 7402 O O . PRO A 1 949 ? 12.016 -9.511 -39.308 1.00 97.31 949 PRO A O 1
ATOM 7405 N N . CYS A 1 950 ? 14.071 -8.583 -39.416 1.00 97.56 950 CYS A N 1
ATOM 7406 C CA . CYS A 1 950 ? 13.650 -7.186 -39.377 1.00 97.56 950 CYS A CA 1
ATOM 7407 C C . CYS A 1 950 ? 14.131 -6.427 -40.615 1.00 97.56 950 CYS A C 1
ATOM 7409 O O . CYS A 1 950 ? 15.266 -6.600 -41.069 1.00 97.56 950 CYS A O 1
ATOM 7411 N N . ARG A 1 951 ? 13.274 -5.562 -41.164 1.00 97.44 951 ARG A N 1
ATOM 7412 C CA . ARG A 1 951 ? 13.657 -4.626 -42.226 1.00 97.44 951 ARG A CA 1
ATOM 7413 C C . ARG A 1 951 ? 14.307 -3.398 -41.604 1.00 97.44 951 ARG A C 1
ATOM 7415 O O . ARG A 1 951 ? 13.679 -2.728 -40.790 1.00 97.44 951 ARG A O 1
ATOM 7422 N N . VAL A 1 952 ? 15.527 -3.085 -42.025 1.00 98.00 952 VAL A N 1
ATOM 7423 C CA . VAL A 1 952 ? 16.223 -1.851 -41.640 1.00 98.00 952 VAL A CA 1
ATOM 7424 C C . VAL A 1 952 ? 15.579 -0.661 -42.341 1.00 98.00 952 VAL A C 1
ATOM 7426 O O . VAL A 1 952 ? 15.375 -0.695 -43.555 1.00 98.00 952 VAL A O 1
ATOM 7429 N N . ILE A 1 953 ? 15.286 0.390 -41.577 1.00 97.75 953 ILE A N 1
ATOM 7430 C CA . ILE A 1 953 ? 14.651 1.615 -42.083 1.00 97.75 953 ILE A CA 1
ATOM 7431 C C . ILE A 1 953 ? 15.533 2.858 -41.914 1.00 97.75 953 ILE A C 1
ATOM 7433 O O . ILE A 1 953 ? 15.360 3.821 -42.659 1.00 97.75 953 ILE A O 1
ATOM 7437 N N . GLY A 1 954 ? 16.505 2.823 -40.998 1.00 97.38 954 GLY A N 1
ATOM 7438 C CA . GLY A 1 954 ? 17.452 3.911 -40.754 1.00 97.38 954 GLY A CA 1
ATOM 7439 C C . GLY A 1 954 ? 18.386 3.623 -39.581 1.00 97.38 954 GLY A C 1
ATOM 7440 O O . GLY A 1 954 ? 18.447 2.491 -39.101 1.00 97.38 954 GLY A O 1
ATOM 7441 N N . SER A 1 955 ? 19.126 4.632 -39.125 1.00 96.75 955 SER A N 1
ATOM 7442 C CA . SER A 1 955 ? 19.996 4.526 -37.944 1.00 96.75 955 SER A CA 1
ATOM 7443 C C . SER A 1 955 ? 20.218 5.875 -37.264 1.00 96.75 955 SER A C 1
ATOM 7445 O O . SER A 1 955 ? 20.221 6.912 -37.930 1.00 96.75 955 SER A O 1
ATOM 7447 N N . LEU A 1 956 ? 20.482 5.847 -35.961 1.00 95.25 956 LEU A N 1
ATOM 7448 C CA . LEU A 1 956 ? 20.985 6.974 -35.174 1.00 95.25 956 LEU A CA 1
ATOM 7449 C C . LEU A 1 956 ? 22.375 6.627 -34.631 1.00 95.25 956 LEU A C 1
ATOM 7451 O O . LEU A 1 956 ? 22.661 5.465 -34.366 1.00 95.25 956 LEU A O 1
ATOM 7455 N N . GLU A 1 957 ? 23.245 7.624 -34.505 1.00 91.44 957 GLU A N 1
ATOM 7456 C CA . GLU A 1 957 ? 24.615 7.448 -34.008 1.00 91.44 957 GLU A CA 1
ATOM 7457 C C . GLU A 1 957 ? 24.764 8.248 -32.713 1.00 91.44 957 GLU A C 1
ATOM 7459 O O . GLU A 1 957 ? 24.678 9.482 -32.723 1.00 91.44 957 GLU A O 1
ATOM 7464 N N . LEU A 1 958 ? 24.914 7.528 -31.603 1.00 90.31 958 LEU A N 1
ATOM 7465 C CA . LEU A 1 958 ? 25.116 8.063 -30.265 1.00 90.31 958 LEU A CA 1
ATOM 7466 C C . LEU A 1 958 ? 26.619 8.171 -29.994 1.00 90.31 958 LEU A C 1
ATOM 7468 O O . LEU A 1 958 ? 27.386 7.273 -30.324 1.00 90.31 958 LEU A O 1
ATOM 7472 N N . ILE A 1 959 ? 27.036 9.280 -29.392 1.00 85.62 959 ILE A N 1
ATOM 7473 C CA . ILE A 1 959 ? 28.389 9.457 -28.871 1.00 85.62 959 ILE A CA 1
ATOM 7474 C C . ILE A 1 959 ? 28.307 9.304 -27.356 1.00 85.62 959 ILE A C 1
ATOM 7476 O O . ILE A 1 959 ? 27.851 10.216 -26.655 1.00 85.62 959 ILE A O 1
ATOM 7480 N N . ASP A 1 960 ? 28.735 8.145 -26.869 1.00 78.06 960 ASP A N 1
ATOM 7481 C CA . ASP A 1 960 ? 28.657 7.749 -25.467 1.00 78.06 960 ASP A CA 1
ATOM 7482 C C . ASP A 1 960 ? 30.056 7.667 -24.861 1.00 78.06 960 ASP A C 1
ATOM 7484 O O . ASP A 1 960 ? 30.890 6.902 -25.321 1.00 78.06 960 ASP A O 1
ATOM 7488 N N . GLU A 1 961 ? 30.349 8.509 -23.868 1.00 77.81 961 GLU A N 1
ATOM 7489 C CA . GLU A 1 961 ? 31.639 8.522 -23.151 1.00 77.81 961 GLU A CA 1
ATOM 7490 C C . GLU A 1 961 ? 32.905 8.535 -24.060 1.00 77.81 961 GLU A C 1
ATOM 7492 O O . GLU A 1 961 ? 34.005 8.189 -23.633 1.00 77.81 961 GLU A O 1
ATOM 7497 N N . GLY A 1 962 ? 32.784 9.035 -25.300 1.00 77.38 962 GLY A N 1
ATOM 7498 C CA . GLY A 1 962 ? 33.874 9.091 -26.287 1.00 77.38 962 GLY A CA 1
ATOM 7499 C C . GLY A 1 962 ? 33.969 7.873 -27.217 1.00 77.38 962 GLY A C 1
ATOM 7500 O O . GLY A 1 962 ? 34.951 7.743 -27.954 1.00 77.38 962 GLY A O 1
ATOM 7501 N N . GLU A 1 963 ? 32.959 7.011 -27.205 1.00 85.06 963 GLU A N 1
ATOM 7502 C CA . GLU A 1 963 ? 32.773 5.875 -28.102 1.00 85.06 963 GLU A CA 1
ATOM 7503 C C . GLU A 1 963 ? 31.558 6.134 -29.017 1.00 85.06 963 GLU A C 1
ATOM 7505 O O . GLU A 1 963 ? 30.643 6.893 -28.685 1.00 85.06 963 GLU A O 1
ATOM 7510 N N . THR A 1 964 ? 31.614 5.589 -30.231 1.00 85.81 964 THR A N 1
ATOM 7511 C CA . THR A 1 964 ? 30.520 5.617 -31.207 1.00 85.81 964 THR A CA 1
ATOM 7512 C C . THR A 1 964 ? 29.662 4.389 -30.972 1.00 85.81 964 THR A C 1
ATOM 7514 O O . THR A 1 964 ? 30.186 3.279 -31.018 1.00 85.81 964 THR A O 1
ATOM 7517 N N . ASP A 1 965 ? 28.374 4.613 -30.758 1.00 88.50 965 ASP A N 1
ATOM 7518 C CA . ASP A 1 965 ? 27.368 3.591 -30.489 1.00 88.50 965 ASP A CA 1
ATOM 7519 C C . ASP A 1 965 ? 26.234 3.760 -31.516 1.00 88.50 965 ASP A C 1
ATOM 7521 O O . ASP A 1 965 ? 25.462 4.734 -31.502 1.00 88.50 965 ASP A O 1
ATOM 7525 N N . HIS A 1 966 ? 26.185 2.855 -32.494 1.00 92.19 966 HIS A N 1
ATOM 7526 C CA . HIS A 1 966 ? 25.206 2.922 -33.573 1.00 92.19 966 HIS A CA 1
ATOM 7527 C C . HIS A 1 966 ? 23.914 2.193 -33.198 1.00 92.19 966 HIS A C 1
ATOM 7529 O O . HIS A 1 966 ? 23.861 0.971 -33.106 1.00 92.19 966 HIS A O 1
ATOM 7535 N N . LYS A 1 967 ? 22.806 2.936 -33.159 1.00 95.69 967 LYS A N 1
ATOM 7536 C CA . LYS A 1 967 ? 21.459 2.382 -32.984 1.00 95.69 967 LYS A CA 1
ATOM 7537 C C . LYS A 1 967 ? 20.782 2.185 -34.338 1.00 95.69 967 LYS A C 1
ATOM 7539 O O . LYS A 1 967 ? 20.277 3.136 -34.948 1.00 95.69 967 LYS A O 1
ATOM 7544 N N . ILE A 1 968 ? 20.751 0.950 -34.836 1.00 97.94 968 ILE A N 1
ATOM 7545 C CA . ILE A 1 968 ? 20.027 0.611 -36.069 1.00 97.94 968 ILE A CA 1
ATOM 7546 C C . ILE A 1 968 ? 18.521 0.593 -35.798 1.00 97.94 968 ILE A C 1
ATOM 7548 O O . ILE A 1 968 ? 18.054 -0.043 -34.861 1.00 97.94 968 ILE A O 1
ATOM 7552 N N . LEU A 1 969 ? 17.739 1.263 -36.643 1.00 98.31 969 LEU A N 1
ATOM 7553 C CA . LEU A 1 969 ? 16.281 1.300 -36.547 1.00 98.31 969 LEU A CA 1
ATOM 7554 C C . LEU A 1 969 ? 15.673 0.307 -37.540 1.00 98.31 969 LEU A C 1
ATOM 7556 O O . LEU A 1 969 ? 16.002 0.320 -38.736 1.00 98.31 969 LEU A O 1
ATOM 7560 N N . CYS A 1 970 ? 14.770 -0.548 -37.064 1.00 97.94 970 CYS A N 1
ATOM 7561 C CA . CYS A 1 970 ? 14.150 -1.579 -37.892 1.00 97.94 970 CYS A CA 1
ATOM 7562 C C . CYS A 1 970 ? 12.691 -1.874 -37.514 1.00 97.94 970 CYS A C 1
ATOM 7564 O O . CYS A 1 970 ? 12.214 -1.478 -36.456 1.00 97.94 970 CYS A O 1
ATOM 7566 N N . ILE A 1 971 ? 11.982 -2.593 -38.384 1.00 97.81 971 ILE A N 1
ATOM 7567 C CA . ILE A 1 971 ? 10.645 -3.130 -38.101 1.00 97.81 971 ILE A CA 1
ATOM 7568 C C . ILE A 1 971 ? 10.606 -4.631 -38.379 1.00 97.81 971 ILE A C 1
ATOM 7570 O O . ILE A 1 971 ? 11.095 -5.092 -39.421 1.00 97.81 971 ILE A O 1
ATOM 7574 N N . ALA A 1 972 ? 10.041 -5.407 -37.457 1.00 97.56 972 ALA A N 1
ATOM 7575 C CA . ALA A 1 972 ? 9.890 -6.847 -37.619 1.00 97.56 972 ALA A CA 1
ATOM 7576 C C . ALA A 1 972 ? 8.994 -7.157 -38.825 1.00 97.56 972 ALA A C 1
ATOM 7578 O O . ALA A 1 972 ? 7.933 -6.566 -38.995 1.00 97.56 972 ALA A O 1
ATOM 7579 N N . LEU A 1 973 ? 9.371 -8.134 -39.658 1.00 96.31 973 LEU A N 1
ATOM 7580 C CA . LEU A 1 973 ? 8.557 -8.499 -40.830 1.00 96.31 973 LEU A CA 1
ATOM 7581 C C . LEU A 1 973 ? 7.184 -9.090 -40.467 1.00 96.31 973 LEU A C 1
ATOM 7583 O O . LEU A 1 973 ? 6.313 -9.180 -41.330 1.00 96.31 973 LEU A O 1
ATOM 7587 N N . SER A 1 974 ? 7.015 -9.540 -39.223 1.00 95.56 974 SER A N 1
ATOM 7588 C CA . SER A 1 974 ? 5.750 -10.027 -38.672 1.00 95.56 974 SER A CA 1
ATOM 7589 C C . SER A 1 974 ? 4.857 -8.919 -38.112 1.00 95.56 974 SER A C 1
ATOM 7591 O O . SER A 1 974 ? 3.721 -9.214 -37.750 1.00 95.56 974 SER A O 1
ATOM 7593 N N . ASP A 1 975 ? 5.354 -7.685 -37.994 1.00 97.19 975 ASP A N 1
ATOM 7594 C CA . ASP A 1 975 ? 4.565 -6.577 -37.461 1.00 97.19 975 ASP A CA 1
ATOM 7595 C C . ASP A 1 975 ? 3.429 -6.189 -38.432 1.00 97.19 975 ASP A C 1
ATOM 7597 O O . ASP A 1 975 ? 3.646 -6.175 -39.651 1.00 97.19 975 ASP A O 1
ATOM 7601 N N . PRO A 1 976 ? 2.223 -5.850 -37.936 1.00 95.94 976 PRO A N 1
ATOM 7602 C CA . PRO A 1 976 ? 1.108 -5.430 -38.785 1.00 95.94 976 PRO A CA 1
ATOM 7603 C C . PRO A 1 976 ? 1.405 -4.221 -39.684 1.00 95.94 976 PRO A C 1
ATOM 7605 O O . PRO A 1 976 ? 0.849 -4.138 -40.780 1.00 95.94 976 PRO A O 1
ATOM 7608 N N . ASP A 1 977 ? 2.282 -3.307 -39.256 1.00 96.19 977 ASP A N 1
ATOM 7609 C CA . ASP A 1 977 ? 2.654 -2.109 -40.017 1.00 96.19 977 ASP A CA 1
ATOM 7610 C C . ASP A 1 977 ? 3.899 -2.314 -40.899 1.00 96.19 977 ASP A C 1
ATOM 7612 O O . ASP A 1 977 ? 4.306 -1.403 -41.628 1.00 96.19 977 ASP A O 1
ATOM 7616 N N . ALA A 1 978 ? 4.489 -3.515 -40.916 1.00 95.31 978 ALA A N 1
ATOM 7617 C CA . ALA A 1 978 ? 5.705 -3.800 -41.677 1.00 95.31 978 ALA A CA 1
ATOM 7618 C C . ALA A 1 978 ? 5.549 -3.550 -43.183 1.00 95.31 978 ALA A C 1
ATOM 7620 O O . ALA A 1 978 ? 6.517 -3.230 -43.862 1.00 95.31 978 ALA A O 1
ATOM 7621 N N . ASN A 1 979 ? 4.356 -3.688 -43.756 1.00 94.81 979 ASN A N 1
ATOM 7622 C CA . ASN A 1 979 ? 4.120 -3.374 -45.171 1.00 94.81 979 ASN A CA 1
ATOM 7623 C C . ASN A 1 979 ? 4.028 -1.862 -45.453 1.00 94.81 979 ASN A C 1
ATOM 7625 O O . ASN A 1 979 ? 4.212 -1.447 -46.598 1.00 94.81 979 ASN A O 1
ATOM 7629 N N . ARG A 1 980 ? 3.750 -1.051 -44.429 1.00 96.94 980 ARG A N 1
ATOM 7630 C CA . ARG A 1 980 ? 3.563 0.402 -44.522 1.00 96.94 980 ARG A CA 1
ATOM 7631 C C . ARG A 1 980 ? 4.824 1.181 -44.173 1.00 96.94 980 ARG A C 1
ATOM 7633 O O . ARG A 1 980 ? 4.949 2.306 -44.636 1.00 96.94 980 ARG A O 1
ATOM 7640 N N . ILE A 1 981 ? 5.734 0.597 -43.394 1.00 96.88 981 ILE A N 1
ATOM 7641 C CA . ILE A 1 981 ? 6.961 1.250 -42.925 1.00 96.88 981 ILE A CA 1
ATOM 7642 C C . ILE A 1 981 ? 8.175 0.648 -43.646 1.00 96.88 981 ILE A C 1
ATOM 7644 O O . ILE A 1 981 ? 8.627 -0.458 -43.339 1.00 96.88 981 ILE A O 1
ATOM 7648 N N . ASN A 1 982 ? 8.710 1.381 -44.630 1.00 94.88 982 ASN A N 1
ATOM 7649 C CA . ASN A 1 982 ? 9.914 0.987 -45.376 1.00 94.88 982 ASN A CA 1
ATOM 7650 C C . ASN A 1 982 ? 11.087 1.966 -45.198 1.00 94.88 982 ASN A C 1
ATOM 7652 O O . ASN A 1 982 ? 12.208 1.644 -45.591 1.00 94.88 982 ASN A O 1
ATOM 7656 N N . SER A 1 983 ? 10.843 3.135 -44.606 1.00 96.44 983 SER A N 1
ATOM 7657 C CA . SER A 1 983 ? 11.839 4.166 -44.311 1.00 96.44 983 SER A CA 1
ATOM 7658 C C . SER A 1 983 ? 11.439 4.978 -43.072 1.00 96.44 983 SER A C 1
ATOM 7660 O O . SER A 1 983 ? 10.353 4.789 -42.517 1.00 96.44 983 SER A O 1
ATOM 7662 N N . ILE A 1 984 ? 12.305 5.900 -42.646 1.00 96.31 984 ILE A N 1
ATOM 7663 C CA . ILE A 1 984 ? 12.033 6.837 -41.543 1.00 96.31 984 ILE A CA 1
ATOM 7664 C C . ILE A 1 984 ? 10.874 7.785 -41.884 1.00 96.31 984 ILE A C 1
ATOM 7666 O O . ILE A 1 984 ? 10.042 8.078 -41.030 1.00 96.31 984 ILE A O 1
ATOM 7670 N N . GLU A 1 985 ? 10.752 8.213 -43.141 1.00 96.31 985 GLU A N 1
ATOM 7671 C CA . GLU A 1 985 ? 9.636 9.057 -43.584 1.00 96.31 985 GLU A CA 1
ATOM 7672 C C . GLU A 1 985 ? 8.300 8.312 -43.539 1.00 96.31 985 GLU A C 1
ATOM 7674 O O . GLU A 1 985 ? 7.259 8.918 -43.292 1.00 96.31 985 GLU A O 1
ATOM 7679 N N . ASP A 1 986 ? 8.307 7.004 -43.801 1.00 97.12 986 ASP A N 1
ATOM 7680 C CA . ASP A 1 986 ? 7.108 6.181 -43.667 1.00 97.12 986 ASP A CA 1
ATOM 7681 C C . ASP A 1 986 ? 6.750 5.949 -42.197 1.00 97.12 986 ASP A C 1
ATOM 7683 O O . ASP A 1 986 ? 5.570 6.009 -41.849 1.00 97.12 986 ASP A O 1
ATOM 7687 N N . LEU A 1 987 ? 7.750 5.747 -41.329 1.00 96.31 987 LEU A N 1
ATOM 7688 C CA . LEU A 1 987 ? 7.539 5.672 -39.883 1.00 96.31 987 LEU A CA 1
ATOM 7689 C C . LEU A 1 987 ? 6.814 6.919 -39.382 1.00 96.31 987 LEU A C 1
ATOM 7691 O O . LEU A 1 987 ? 5.782 6.788 -38.739 1.00 96.31 987 LEU A O 1
ATOM 7695 N N . GLU A 1 988 ? 7.304 8.107 -39.722 1.00 94.56 988 GLU A N 1
ATOM 7696 C CA . GLU A 1 988 ? 6.728 9.363 -39.236 1.00 94.56 988 GLU A CA 1
ATOM 7697 C C . GLU A 1 988 ? 5.299 9.598 -39.767 1.00 94.56 988 GLU A C 1
ATOM 7699 O O . GLU A 1 988 ? 4.461 10.192 -39.094 1.00 94.56 988 GLU A O 1
ATOM 7704 N N . LYS A 1 989 ? 4.957 9.060 -40.946 1.00 96.00 989 LYS A N 1
ATOM 7705 C CA . LYS A 1 989 ? 3.574 9.084 -41.461 1.00 96.00 989 LYS A CA 1
ATOM 7706 C C . LYS A 1 989 ? 2.651 8.104 -40.739 1.00 96.00 989 LYS A C 1
ATOM 7708 O O . LYS A 1 989 ? 1.464 8.388 -40.590 1.00 96.00 989 LYS A O 1
ATOM 7713 N N . VAL A 1 990 ? 3.152 6.922 -40.375 1.00 95.81 990 VAL A N 1
ATOM 7714 C CA . VAL A 1 990 ? 2.349 5.853 -39.752 1.00 95.81 990 VAL A CA 1
ATOM 7715 C C . VAL A 1 990 ? 2.238 6.051 -38.239 1.00 95.81 990 VAL A C 1
ATOM 7717 O O . VAL A 1 990 ? 1.165 5.836 -37.675 1.00 95.81 990 VAL A O 1
ATOM 7720 N N . LYS A 1 991 ? 3.321 6.493 -37.597 1.00 93.38 991 LYS A N 1
ATOM 7721 C CA . LYS A 1 991 ? 3.454 6.786 -36.168 1.00 93.38 991 LYS A CA 1
ATOM 7722 C C . LYS A 1 991 ? 4.061 8.198 -36.001 1.00 93.38 991 LYS A C 1
ATOM 7724 O O . LYS A 1 991 ? 5.261 8.313 -35.773 1.00 93.38 991 LYS A O 1
ATOM 7729 N N . PRO A 1 992 ? 3.262 9.274 -36.119 1.00 92.31 992 PRO A N 1
ATOM 7730 C CA . PRO A 1 992 ? 3.763 10.643 -35.962 1.00 92.31 992 PRO A CA 1
ATOM 7731 C C . PRO A 1 992 ? 4.375 10.909 -34.579 1.00 92.31 992 PRO A C 1
ATOM 7733 O O . PRO A 1 992 ? 3.861 10.430 -33.565 1.00 92.31 992 PRO A O 1
ATOM 7736 N N . GLY A 1 993 ? 5.460 11.681 -34.541 1.00 91.50 993 GLY A N 1
ATOM 7737 C CA . GLY A 1 993 ? 6.237 12.047 -33.354 1.00 91.50 993 GLY A CA 1
ATOM 7738 C C . GLY A 1 993 ? 7.133 10.930 -32.809 1.00 91.50 993 GLY A C 1
ATOM 7739 O O . GLY A 1 993 ? 7.748 11.093 -31.755 1.00 91.50 993 GLY A O 1
ATOM 7740 N N . HIS A 1 994 ? 7.202 9.773 -33.476 1.00 92.81 994 HIS A N 1
ATOM 7741 C CA . HIS A 1 994 ? 7.931 8.611 -32.961 1.00 92.81 994 HIS A CA 1
ATOM 7742 C C . HIS A 1 994 ? 9.449 8.787 -33.075 1.00 92.81 994 HIS A C 1
ATOM 7744 O O . HIS A 1 994 ? 10.177 8.333 -32.192 1.00 92.81 994 HIS A O 1
ATOM 7750 N N . VAL A 1 995 ? 9.924 9.476 -34.120 1.00 94.25 995 VAL A N 1
ATOM 7751 C CA . VAL A 1 995 ? 11.348 9.813 -34.280 1.00 94.25 995 VAL A CA 1
ATOM 7752 C C . VAL A 1 995 ? 11.797 10.778 -33.184 1.00 94.25 995 VAL A C 1
ATOM 7754 O O . VAL A 1 995 ? 12.770 10.490 -32.492 1.00 94.25 995 VAL A O 1
ATOM 7757 N N . ASP A 1 996 ? 11.048 11.860 -32.961 1.00 94.06 996 ASP A N 1
ATOM 7758 C CA . ASP A 1 996 ? 11.352 12.845 -31.913 1.00 94.06 996 ASP A CA 1
ATOM 7759 C C . ASP A 1 996 ? 11.396 12.188 -30.529 1.00 94.06 996 ASP A C 1
ATOM 7761 O O . ASP A 1 996 ? 12.307 12.427 -29.737 1.00 94.06 996 ASP A O 1
ATOM 7765 N N . ARG A 1 997 ? 10.451 11.278 -30.261 1.00 94.12 997 ARG A N 1
ATOM 7766 C CA . ARG A 1 997 ? 10.407 10.510 -29.013 1.00 94.12 997 ARG A CA 1
ATOM 7767 C C . ARG A 1 997 ? 11.617 9.583 -28.839 1.00 94.12 997 ARG A C 1
ATOM 7769 O O . ARG A 1 997 ? 12.063 9.391 -27.710 1.00 94.12 997 ARG A O 1
ATOM 7776 N N . LEU A 1 998 ? 12.136 8.988 -29.918 1.00 95.06 998 LEU A N 1
ATOM 7777 C CA . LEU A 1 998 ? 13.352 8.158 -29.882 1.00 95.06 998 LEU A CA 1
ATOM 7778 C C . LEU A 1 998 ? 14.600 9.001 -29.628 1.00 95.06 998 LEU A C 1
ATOM 7780 O O . LEU A 1 998 ? 15.444 8.607 -28.825 1.00 95.06 998 LEU A O 1
ATOM 7784 N N . VAL A 1 999 ? 14.706 10.152 -30.292 1.00 95.19 999 VAL A N 1
ATOM 7785 C CA . VAL A 1 999 ? 15.812 11.100 -30.109 1.00 95.19 999 VAL A CA 1
ATOM 7786 C C . VAL A 1 999 ? 15.860 11.587 -28.663 1.00 95.19 999 VAL A C 1
ATOM 7788 O O . VAL A 1 999 ? 16.912 11.500 -28.031 1.00 95.19 999 VAL A O 1
ATOM 7791 N N . ASP A 1 1000 ? 14.724 12.020 -28.116 1.00 94.44 1000 ASP A N 1
ATOM 7792 C CA . ASP A 1 1000 ? 14.619 12.440 -26.716 1.00 94.44 1000 ASP A CA 1
ATOM 7793 C C . ASP A 1 1000 ? 15.011 11.307 -25.755 1.00 94.44 1000 ASP A C 1
ATOM 7795 O O . ASP A 1 1000 ? 15.876 11.490 -24.898 1.00 94.44 1000 ASP A O 1
ATOM 7799 N N . TRP A 1 1001 ? 14.482 10.096 -25.972 1.00 95.19 1001 TRP A N 1
ATOM 7800 C CA . TRP A 1 1001 ? 14.851 8.928 -25.173 1.00 95.19 1001 TRP A CA 1
ATOM 7801 C C . TRP A 1 1001 ? 16.363 8.674 -25.182 1.00 95.19 1001 TRP A C 1
ATOM 7803 O O . TRP A 1 1001 ? 16.971 8.561 -24.121 1.00 95.19 1001 TRP A O 1
ATOM 7813 N N . LEU A 1 1002 ? 16.996 8.596 -26.356 1.00 94.56 1002 LEU A N 1
ATOM 7814 C CA . LEU A 1 1002 ? 18.426 8.281 -26.476 1.00 94.56 1002 LEU A CA 1
ATOM 7815 C C . LEU A 1 1002 ? 19.322 9.351 -25.840 1.00 94.56 1002 LEU A C 1
ATOM 7817 O O . LEU A 1 1002 ? 20.353 9.018 -25.247 1.00 94.56 1002 LEU A O 1
ATOM 7821 N N . LYS A 1 1003 ? 18.916 10.620 -25.908 1.00 93.06 1003 LYS A N 1
ATOM 7822 C CA . LYS A 1 1003 ? 19.632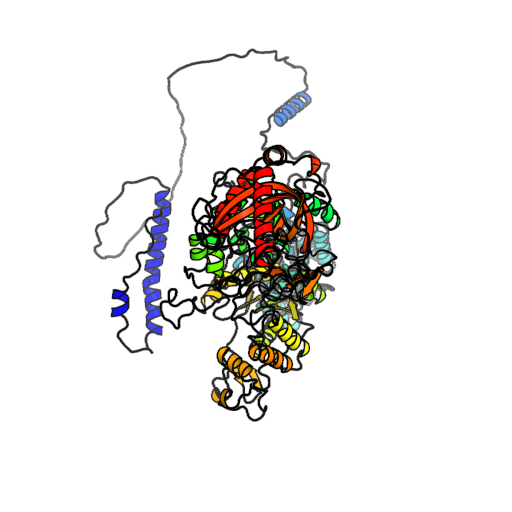 11.728 -25.266 1.00 93.06 1003 LYS A CA 1
ATOM 7823 C C . LYS A 1 1003 ? 19.512 11.683 -23.745 1.00 93.06 1003 LYS A C 1
ATOM 7825 O O . LYS A 1 1003 ? 20.492 11.935 -23.045 1.00 93.06 1003 LYS A O 1
ATOM 7830 N N . MET A 1 1004 ? 18.340 11.316 -23.234 1.00 92.38 1004 MET A N 1
ATOM 7831 C CA . MET A 1 1004 ? 17.986 11.558 -21.836 1.00 92.38 1004 MET A CA 1
ATOM 7832 C C . MET A 1 1004 ? 17.956 10.305 -20.950 1.00 92.38 1004 MET A C 1
ATOM 7834 O O . MET A 1 1004 ? 17.972 10.436 -19.731 1.00 92.38 1004 MET A O 1
ATOM 7838 N N . TYR A 1 1005 ? 17.958 9.082 -21.494 1.00 90.94 1005 TYR A N 1
ATOM 7839 C CA . TYR A 1 1005 ? 17.686 7.882 -20.682 1.00 90.94 1005 TYR A CA 1
ATOM 7840 C C . TYR A 1 1005 ? 18.667 7.626 -19.525 1.00 90.94 1005 TYR A C 1
ATOM 7842 O O . TYR A 1 1005 ? 18.322 6.908 -18.589 1.00 90.94 1005 TYR A O 1
ATOM 7850 N N . LYS A 1 1006 ? 19.881 8.188 -19.585 1.00 88.62 1006 LYS A N 1
ATOM 7851 C CA . LYS A 1 1006 ? 20.895 8.078 -18.525 1.00 88.62 1006 LYS A CA 1
ATOM 7852 C C . LYS A 1 1006 ? 20.823 9.206 -17.492 1.00 88.62 1006 LYS A C 1
ATOM 7854 O O . LYS A 1 1006 ? 21.470 9.107 -16.452 1.00 88.62 1006 LYS A O 1
ATOM 7859 N N . THR A 1 1007 ? 20.050 10.268 -17.732 1.00 87.38 1007 THR A N 1
ATOM 7860 C CA . THR A 1 1007 ? 20.005 11.419 -16.813 1.00 87.38 1007 THR A CA 1
ATOM 7861 C C . THR A 1 1007 ? 19.332 11.075 -15.494 1.00 87.38 1007 THR A C 1
ATOM 7863 O O . THR A 1 1007 ? 19.698 11.614 -14.453 1.00 87.38 1007 THR A O 1
ATOM 7866 N N . SER A 1 1008 ? 18.385 10.136 -15.513 1.00 81.12 1008 SER A N 1
ATOM 7867 C CA . SER A 1 1008 ? 17.772 9.579 -14.305 1.00 81.12 1008 SER A CA 1
ATOM 7868 C C . SER A 1 1008 ? 18.744 8.740 -13.465 1.00 81.12 1008 SER A C 1
ATOM 7870 O O . SER A 1 1008 ? 18.528 8.598 -12.265 1.00 81.12 1008 SER A O 1
ATOM 7872 N N . ASP A 1 1009 ? 19.853 8.277 -14.052 1.00 79.06 1009 ASP A N 1
ATOM 7873 C CA . ASP A 1 1009 ? 20.961 7.615 -13.346 1.00 79.06 1009 ASP A CA 1
ATOM 7874 C C . ASP A 1 1009 ? 22.020 8.634 -12.853 1.00 79.06 1009 ASP A C 1
ATOM 7876 O O . ASP A 1 1009 ? 23.098 8.255 -12.398 1.00 79.06 1009 ASP A O 1
ATOM 7880 N N . GLY A 1 1010 ? 21.753 9.942 -12.971 1.00 81.12 1010 GLY A N 1
ATOM 7881 C CA . GLY A 1 1010 ? 22.676 11.016 -12.583 1.00 81.12 1010 GLY A CA 1
ATOM 7882 C C . GLY A 1 1010 ? 23.804 11.290 -13.587 1.00 81.12 1010 GLY A C 1
ATOM 7883 O O . GLY A 1 1010 ? 24.703 12.080 -13.291 1.00 81.12 1010 GLY A O 1
ATOM 7884 N N . LYS A 1 1011 ? 23.772 10.665 -14.771 1.00 86.25 1011 LYS A N 1
ATOM 7885 C CA . LYS A 1 1011 ? 24.726 10.927 -15.860 1.00 86.25 1011 LYS A CA 1
ATOM 7886 C C . LYS A 1 1011 ? 24.312 12.163 -16.685 1.00 86.25 1011 LYS A C 1
ATOM 7888 O O . LYS A 1 1011 ? 23.141 12.540 -16.679 1.00 86.25 1011 LYS A O 1
ATOM 7893 N N . PRO A 1 1012 ? 25.245 12.826 -17.393 1.00 87.56 1012 PRO A N 1
ATOM 7894 C CA . PRO A 1 1012 ? 24.899 13.921 -18.299 1.00 87.56 1012 PRO A CA 1
ATOM 7895 C C . PRO A 1 1012 ? 24.064 13.445 -19.501 1.00 87.56 1012 PRO A C 1
ATOM 7897 O O . PRO A 1 1012 ? 24.014 12.257 -19.809 1.00 87.56 1012 PRO A O 1
ATOM 7900 N N . GLU A 1 1013 ? 23.438 14.398 -20.195 1.00 90.88 1013 GLU A N 1
ATOM 7901 C CA . GLU A 1 1013 ? 22.755 14.175 -21.477 1.00 90.88 1013 GLU A CA 1
ATOM 7902 C C . GLU A 1 1013 ? 23.723 13.589 -22.523 1.00 90.88 1013 GLU A C 1
ATOM 7904 O O . GLU A 1 1013 ? 24.841 14.090 -22.699 1.00 90.88 1013 GLU A O 1
ATOM 7909 N N . ASN A 1 1014 ? 23.289 12.541 -23.231 1.00 90.25 1014 ASN A N 1
ATOM 7910 C CA . ASN A 1 1014 ? 24.057 11.956 -24.330 1.00 90.25 1014 ASN A CA 1
ATOM 7911 C C . ASN A 1 1014 ? 24.013 12.851 -25.573 1.00 90.25 1014 ASN A C 1
ATOM 7913 O O . ASN A 1 1014 ? 23.051 13.582 -25.814 1.00 90.25 1014 ASN A O 1
ATOM 7917 N N . LYS A 1 1015 ? 25.032 12.734 -26.427 1.00 90.50 1015 LYS A N 1
ATOM 7918 C CA . LYS A 1 1015 ? 25.097 13.465 -27.697 1.00 90.50 1015 LYS A CA 1
ATOM 7919 C C . LYS A 1 1015 ? 24.808 12.535 -28.863 1.00 90.50 1015 LYS A C 1
ATOM 7921 O O . LYS A 1 1015 ? 25.327 11.429 -28.906 1.00 90.50 1015 LYS A O 1
ATOM 7926 N N . LEU A 1 1016 ? 24.039 13.009 -29.836 1.00 90.00 1016 LEU A N 1
ATOM 7927 C CA . LEU A 1 1016 ? 23.877 12.343 -31.127 1.00 90.00 1016 LEU A CA 1
ATOM 7928 C C . LEU A 1 1016 ? 24.759 13.036 -32.169 1.00 90.00 1016 LEU A C 1
ATOM 7930 O O . LEU A 1 1016 ? 24.842 14.266 -32.182 1.00 90.00 1016 LEU A O 1
ATOM 7934 N N . ALA A 1 1017 ? 25.375 12.267 -33.070 1.00 87.69 1017 ALA A N 1
ATOM 7935 C CA . ALA A 1 1017 ? 26.102 12.830 -34.213 1.00 87.69 1017 ALA A CA 1
ATOM 7936 C C . ALA A 1 1017 ? 25.157 13.603 -35.156 1.00 87.69 1017 ALA A C 1
ATOM 7938 O O . ALA A 1 1017 ? 25.537 14.587 -35.788 1.00 87.69 1017 ALA A O 1
ATOM 7939 N N . SER A 1 1018 ? 23.895 13.171 -35.225 1.00 89.00 1018 SER A N 1
ATOM 7940 C CA . SER A 1 1018 ? 22.793 13.900 -35.846 1.00 89.00 1018 SER A CA 1
ATOM 7941 C C . SER A 1 1018 ? 21.475 13.519 -35.178 1.00 89.00 1018 SER A C 1
ATOM 7943 O O . SER A 1 1018 ? 21.238 12.345 -34.906 1.00 89.00 1018 SER A O 1
ATOM 7945 N N . GLU A 1 1019 ? 20.602 14.501 -34.952 1.00 90.88 1019 GLU A N 1
ATOM 7946 C CA . GLU A 1 1019 ? 19.230 14.260 -34.477 1.00 90.88 1019 GLU A CA 1
ATOM 7947 C C . GLU A 1 1019 ? 18.298 13.788 -35.608 1.00 90.88 1019 GLU A C 1
ATOM 7949 O O . GLU A 1 1019 ? 17.197 13.318 -35.351 1.00 90.88 1019 GLU A O 1
ATOM 7954 N N . THR A 1 1020 ? 18.732 13.874 -36.871 1.00 92.75 1020 THR A N 1
ATOM 7955 C CA . THR A 1 1020 ? 18.006 13.291 -38.006 1.00 92.75 1020 THR A CA 1
ATOM 7956 C C . THR A 1 1020 ? 18.544 11.887 -38.290 1.00 92.75 1020 THR A C 1
ATOM 7958 O O . THR A 1 1020 ? 19.737 11.751 -38.582 1.00 92.75 1020 THR A O 1
ATOM 7961 N N . PRO A 1 1021 ? 17.703 10.836 -38.250 1.00 94.75 1021 PRO A N 1
ATOM 7962 C CA . PRO A 1 1021 ? 18.144 9.488 -38.585 1.00 94.75 1021 PRO A CA 1
ATOM 7963 C C . PRO A 1 1021 ? 18.723 9.395 -40.003 1.00 94.75 1021 PRO A C 1
ATOM 7965 O O . PRO A 1 1021 ? 18.206 9.995 -40.948 1.00 94.75 1021 PRO A O 1
ATOM 7968 N N . ARG A 1 1022 ? 19.775 8.589 -40.172 1.00 95.31 1022 ARG A N 1
ATOM 7969 C CA . ARG A 1 1022 ? 20.323 8.252 -41.494 1.00 95.31 1022 ARG A CA 1
ATOM 7970 C C . ARG A 1 1022 ? 19.389 7.300 -42.243 1.00 95.31 1022 ARG A C 1
ATOM 7972 O O . ARG A 1 1022 ? 18.578 6.596 -41.640 1.00 95.31 1022 ARG A O 1
ATOM 7979 N N . SER A 1 1023 ? 19.534 7.247 -43.569 1.00 96.44 1023 SER A N 1
ATOM 7980 C CA . SER A 1 1023 ? 18.685 6.414 -44.426 1.00 96.44 1023 SER A CA 1
ATOM 7981 C C . SER A 1 1023 ? 18.911 4.912 -44.198 1.00 96.44 1023 SER A C 1
ATOM 7983 O O . SER A 1 1023 ? 19.990 4.486 -43.782 1.00 96.44 1023 SER A O 1
ATOM 7985 N N . ALA A 1 1024 ? 17.934 4.077 -44.573 1.00 95.56 1024 ALA A N 1
ATOM 7986 C CA . ALA A 1 1024 ? 18.073 2.614 -44.563 1.00 95.56 1024 ALA A CA 1
ATOM 7987 C C . ALA A 1 1024 ? 19.320 2.115 -45.320 1.00 95.56 1024 ALA A C 1
ATOM 7989 O O . ALA A 1 1024 ? 19.920 1.100 -44.965 1.00 95.56 1024 ALA A O 1
ATOM 7990 N N . LYS A 1 1025 ? 19.721 2.828 -46.381 1.00 95.38 1025 LYS A N 1
ATOM 7991 C CA . LYS A 1 1025 ? 20.908 2.500 -47.174 1.00 95.38 1025 LYS A CA 1
ATOM 7992 C C . LYS A 1 1025 ? 22.195 2.742 -46.407 1.00 95.38 1025 LYS A C 1
ATOM 7994 O O . LYS A 1 1025 ? 23.061 1.870 -46.426 1.00 95.38 1025 LYS A O 1
ATOM 7999 N N . ASP A 1 1026 ? 22.291 3.877 -45.732 1.00 94.69 1026 ASP A N 1
ATOM 8000 C CA . ASP A 1 1026 ? 23.462 4.222 -44.930 1.00 94.69 1026 ASP A CA 1
ATOM 8001 C C . ASP A 1 1026 ? 23.562 3.292 -43.716 1.00 94.69 1026 ASP A C 1
ATOM 8003 O O . ASP A 1 1026 ? 24.620 2.724 -43.462 1.00 94.69 1026 ASP A O 1
ATOM 8007 N N . ALA A 1 1027 ? 22.434 3.014 -43.055 1.00 95.69 1027 ALA A N 1
ATOM 8008 C CA . ALA A 1 1027 ? 22.353 2.041 -41.968 1.00 95.69 1027 ALA A CA 1
ATOM 8009 C C . ALA A 1 1027 ? 22.836 0.644 -42.405 1.00 95.69 1027 ALA A C 1
ATOM 8011 O O . ALA A 1 1027 ? 23.654 0.017 -41.736 1.00 95.69 1027 ALA A O 1
ATOM 8012 N N . MET A 1 1028 ? 22.420 0.163 -43.582 1.00 95.31 1028 MET A N 1
ATOM 8013 C CA . MET A 1 1028 ? 22.910 -1.117 -44.113 1.00 95.31 1028 MET A CA 1
ATOM 8014 C C . MET A 1 1028 ? 24.394 -1.105 -44.498 1.00 95.31 1028 MET A C 1
ATOM 8016 O O . MET A 1 1028 ? 25.014 -2.174 -44.532 1.00 95.31 1028 MET A O 1
ATOM 8020 N N . MET A 1 1029 ? 24.971 0.058 -44.815 1.00 94.25 1029 MET A N 1
ATOM 8021 C CA . MET A 1 1029 ? 26.418 0.178 -45.004 1.00 94.25 1029 MET A CA 1
ATOM 8022 C C . MET A 1 1029 ? 27.154 -0.002 -43.677 1.00 94.25 1029 MET A C 1
ATOM 8024 O O . MET A 1 1029 ? 28.106 -0.780 -43.655 1.00 94.25 1029 MET A O 1
ATOM 8028 N N . VAL A 1 1030 ? 26.658 0.603 -42.591 1.00 93.38 1030 VAL A N 1
ATOM 8029 C CA . VAL A 1 1030 ? 27.183 0.394 -41.228 1.00 93.38 1030 VAL A CA 1
ATOM 8030 C C . VAL A 1 1030 ? 27.117 -1.087 -40.852 1.00 93.38 1030 VAL A C 1
ATOM 8032 O O . VAL A 1 1030 ? 28.142 -1.681 -40.535 1.00 93.38 1030 VAL A O 1
ATOM 8035 N N . VAL A 1 1031 ? 25.956 -1.738 -41.010 1.00 95.94 1031 VAL A N 1
ATOM 8036 C CA . VAL A 1 1031 ? 25.799 -3.183 -40.730 1.00 95.94 1031 VAL A CA 1
ATOM 8037 C C . VAL A 1 1031 ? 26.814 -4.024 -41.513 1.00 95.94 1031 VAL A C 1
ATOM 8039 O O . VAL A 1 1031 ? 27.426 -4.944 -40.971 1.00 95.94 1031 VAL A O 1
ATOM 8042 N N . LYS A 1 1032 ? 27.011 -3.720 -42.803 1.00 94.75 1032 LYS A N 1
ATOM 8043 C CA . LYS A 1 1032 ? 27.978 -4.439 -43.642 1.00 94.75 1032 LYS A CA 1
ATOM 8044 C C . LYS A 1 1032 ? 29.409 -4.235 -43.143 1.00 94.75 1032 LYS A C 1
ATOM 8046 O O . LYS A 1 1032 ? 30.173 -5.194 -43.124 1.00 94.75 1032 LYS A O 1
ATOM 8051 N N . GLU A 1 1033 ? 29.768 -3.013 -42.774 1.00 92.44 1033 GLU A N 1
ATOM 8052 C CA . GLU A 1 1033 ? 31.094 -2.690 -42.256 1.00 92.44 1033 GLU A CA 1
ATOM 8053 C C . GLU A 1 1033 ? 31.373 -3.414 -40.934 1.00 92.44 1033 GLU A C 1
ATOM 8055 O O . GLU A 1 1033 ? 32.383 -4.111 -40.828 1.00 92.44 1033 GLU A O 1
ATOM 8060 N N . MET A 1 1034 ? 30.446 -3.350 -39.974 1.00 94.44 1034 MET A N 1
ATOM 8061 C CA . MET A 1 1034 ? 30.574 -4.042 -38.686 1.00 94.44 1034 MET A CA 1
ATOM 8062 C C . MET A 1 1034 ? 30.616 -5.564 -38.847 1.00 94.44 1034 MET A C 1
ATOM 8064 O O . MET A 1 1034 ? 31.293 -6.252 -38.083 1.00 94.44 1034 MET A O 1
ATOM 8068 N N . HIS A 1 1035 ? 29.959 -6.112 -39.872 1.00 95.12 1035 HIS A N 1
ATOM 8069 C CA . HIS A 1 1035 ? 30.072 -7.531 -40.204 1.00 95.12 1035 HIS A CA 1
ATOM 8070 C C . HIS A 1 1035 ? 31.469 -7.921 -40.710 1.00 95.12 1035 HIS A C 1
ATOM 8072 O O . HIS A 1 1035 ? 31.993 -8.969 -40.330 1.00 95.12 1035 HIS A O 1
ATOM 8078 N N . GLU A 1 1036 ? 32.109 -7.093 -41.542 1.00 92.56 1036 GLU A N 1
ATOM 8079 C CA . GLU A 1 1036 ? 33.496 -7.342 -41.961 1.00 92.56 1036 GLU A CA 1
ATOM 8080 C C . GLU A 1 1036 ? 34.476 -7.209 -40.783 1.00 92.56 1036 GLU A C 1
ATOM 8082 O O . GLU A 1 1036 ? 35.404 -8.012 -40.669 1.00 92.56 1036 GLU A O 1
ATOM 8087 N N . ARG A 1 1037 ? 34.233 -6.270 -39.856 1.00 90.69 1037 ARG A N 1
ATOM 8088 C CA . ARG A 1 1037 ? 35.013 -6.140 -38.611 1.00 90.69 1037 ARG A CA 1
ATOM 8089 C C . ARG A 1 1037 ? 34.873 -7.375 -37.722 1.00 90.69 1037 ARG A C 1
ATOM 8091 O O . ARG A 1 1037 ? 35.878 -7.919 -37.271 1.00 90.69 1037 ARG A O 1
ATOM 8098 N N . TRP A 1 1038 ? 33.658 -7.892 -37.548 1.00 94.06 1038 TRP A N 1
ATOM 8099 C CA . TRP A 1 1038 ? 33.429 -9.155 -36.842 1.00 94.06 1038 TRP A CA 1
ATOM 8100 C C . TRP A 1 1038 ? 34.143 -10.341 -37.511 1.00 94.06 1038 TRP A C 1
ATOM 8102 O O . TRP A 1 1038 ? 34.761 -11.155 -36.826 1.00 94.06 1038 TRP A O 1
ATOM 8112 N N . LYS A 1 1039 ? 34.138 -10.437 -38.850 1.00 92.69 1039 LYS A N 1
ATOM 8113 C CA . LYS A 1 1039 ? 34.913 -11.481 -39.548 1.00 92.69 1039 LYS A CA 1
ATOM 8114 C C . LYS A 1 1039 ? 36.400 -11.378 -39.238 1.00 92.69 1039 LYS A C 1
ATOM 8116 O O . LYS A 1 1039 ? 37.030 -12.415 -39.043 1.00 92.69 1039 LYS A O 1
ATOM 8121 N N . ALA A 1 1040 ? 36.955 -10.167 -39.209 1.00 89.69 1040 ALA A N 1
ATOM 8122 C CA . ALA A 1 1040 ? 38.347 -9.950 -38.831 1.00 89.69 1040 ALA A CA 1
ATOM 8123 C C . ALA A 1 1040 ? 38.601 -10.392 -37.380 1.00 89.69 1040 ALA A C 1
ATOM 8125 O O . ALA A 1 1040 ? 39.503 -11.196 -37.165 1.00 89.69 1040 ALA A O 1
ATOM 8126 N N . LEU A 1 1041 ? 37.751 -9.983 -36.427 1.00 90.06 1041 LEU A N 1
ATOM 8127 C CA . LEU A 1 1041 ? 37.809 -10.414 -35.020 1.00 90.06 1041 LEU A CA 1
ATOM 8128 C C . LEU A 1 1041 ? 37.822 -11.946 -34.879 1.00 90.06 1041 LEU A C 1
ATOM 8130 O O . LEU A 1 1041 ? 38.562 -12.499 -34.072 1.00 90.06 1041 LEU A O 1
ATOM 8134 N N . CYS A 1 1042 ? 37.032 -12.629 -35.704 1.00 90.06 1042 CYS A N 1
ATOM 8135 C CA . CYS A 1 1042 ? 36.919 -14.084 -35.771 1.00 90.06 1042 CYS A CA 1
ATOM 8136 C C . CYS A 1 1042 ? 38.035 -14.778 -36.587 1.00 90.06 1042 CYS A C 1
ATOM 8138 O O . CYS A 1 1042 ? 38.002 -15.995 -36.771 1.00 90.06 1042 CYS A O 1
ATOM 8140 N N . GLY A 1 1043 ? 39.007 -14.041 -37.139 1.00 84.75 1043 GLY A N 1
ATOM 8141 C CA . GLY A 1 1043 ? 40.094 -14.597 -37.960 1.00 84.75 1043 GLY A CA 1
ATOM 8142 C C . GLY A 1 1043 ? 39.659 -15.092 -39.350 1.00 84.75 1043 GLY A C 1
ATOM 8143 O O . GLY A 1 1043 ? 40.334 -15.916 -39.966 1.00 84.75 1043 GLY A O 1
ATOM 8144 N N . LYS A 1 1044 ? 38.520 -14.620 -39.873 1.00 81.31 1044 LYS A N 1
ATOM 8145 C CA . LYS A 1 1044 ? 37.907 -15.061 -41.145 1.00 81.31 1044 LYS A CA 1
ATOM 8146 C C . LYS A 1 1044 ? 38.299 -14.223 -42.371 1.00 81.31 1044 LYS A C 1
ATOM 8148 O O . LYS A 1 1044 ? 37.687 -14.374 -43.428 1.00 81.31 1044 LYS A O 1
ATOM 8153 N N . GLY A 1 1045 ? 39.320 -13.371 -42.262 1.00 65.38 1045 GLY A N 1
ATOM 8154 C CA . GLY A 1 1045 ? 39.729 -12.453 -43.337 1.00 65.38 1045 GLY A CA 1
ATOM 8155 C C . GLY A 1 1045 ? 41.176 -11.941 -43.294 1.00 65.38 1045 GLY A C 1
ATOM 8156 O O . GLY A 1 1045 ? 41.501 -11.055 -44.079 1.00 65.38 1045 GLY A O 1
ATOM 8157 N N . GLY A 1 1046 ? 42.038 -12.474 -42.416 1.00 64.56 1046 GLY A N 1
ATOM 8158 C CA . GLY A 1 1046 ? 43.434 -12.043 -42.222 1.00 64.56 1046 GLY A CA 1
ATOM 8159 C C . GLY A 1 1046 ? 43.875 -12.116 -40.751 1.00 64.56 1046 GLY A C 1
ATOM 8160 O O . GLY A 1 1046 ? 43.078 -12.512 -39.902 1.00 64.56 1046 GLY A O 1
ATOM 8161 N N . ASP A 1 1047 ? 45.122 -11.725 -40.454 1.00 61.72 1047 ASP A N 1
ATOM 8162 C CA . ASP A 1 1047 ? 45.654 -11.655 -39.082 1.00 61.72 1047 ASP A CA 1
ATOM 8163 C C . ASP A 1 1047 ? 45.054 -10.449 -38.333 1.00 61.72 1047 ASP A C 1
ATOM 8165 O O . ASP A 1 1047 ? 45.435 -9.301 -38.572 1.00 61.72 1047 ASP A O 1
ATOM 8169 N N . PHE A 1 1048 ? 44.119 -10.696 -37.411 1.00 73.19 1048 PHE A N 1
ATOM 8170 C CA . PHE A 1 1048 ? 43.643 -9.697 -36.449 1.00 73.19 1048 PHE A CA 1
ATOM 8171 C C . PHE A 1 1048 ? 44.459 -9.795 -35.154 1.00 73.19 1048 PHE A C 1
ATOM 8173 O O . PHE A 1 1048 ? 44.611 -10.872 -34.578 1.00 73.19 1048 PHE A O 1
ATOM 8180 N N . THR A 1 1049 ? 45.004 -8.672 -34.682 1.00 75.62 1049 THR A N 1
ATOM 8181 C CA . THR A 1 1049 ? 45.793 -8.647 -33.441 1.00 75.62 1049 THR A CA 1
ATOM 8182 C C . THR A 1 1049 ? 44.887 -8.326 -32.259 1.00 75.62 1049 THR A C 1
ATOM 8184 O O . THR A 1 1049 ? 44.471 -7.181 -32.090 1.00 75.62 1049 THR A O 1
ATOM 8187 N N . HIS A 1 1050 ? 44.619 -9.321 -31.411 1.00 78.81 1050 HIS A N 1
ATOM 8188 C CA . HIS A 1 1050 ? 43.828 -9.119 -30.197 1.00 78.81 1050 HIS A CA 1
ATOM 8189 C C . HIS A 1 1050 ? 44.497 -8.123 -29.236 1.00 78.81 1050 HIS A C 1
ATOM 8191 O O . HIS A 1 1050 ? 45.602 -8.337 -28.725 1.00 78.81 1050 HIS A O 1
ATOM 8197 N N . THR A 1 1051 ? 43.786 -7.033 -28.972 1.00 80.31 1051 THR A N 1
ATOM 8198 C CA . THR A 1 1051 ? 44.105 -6.003 -27.978 1.00 80.31 1051 THR A CA 1
ATOM 8199 C C . THR A 1 1051 ? 43.708 -6.451 -26.568 1.00 80.31 1051 THR A C 1
ATOM 8201 O O . THR A 1 1051 ? 42.991 -7.434 -26.400 1.00 80.31 1051 THR A O 1
ATOM 8204 N N . GLU A 1 1052 ? 44.117 -5.723 -25.524 1.00 77.94 1052 GLU A N 1
ATOM 8205 C CA . GLU A 1 1052 ? 43.642 -6.005 -24.155 1.00 77.94 1052 GLU A CA 1
ATOM 8206 C C . GLU A 1 1052 ? 42.109 -5.993 -24.043 1.00 77.94 1052 GLU A C 1
ATOM 8208 O O . GLU A 1 1052 ? 41.561 -6.882 -23.401 1.00 77.94 1052 GLU A O 1
ATOM 8213 N N . LYS A 1 1053 ? 41.425 -5.087 -24.760 1.00 78.19 1053 LYS A N 1
ATOM 8214 C CA . LYS A 1 1053 ? 39.953 -4.994 -24.806 1.00 78.19 1053 LYS A CA 1
ATOM 8215 C C . LYS A 1 1053 ? 39.256 -6.184 -25.493 1.00 78.19 1053 LYS A C 1
ATOM 8217 O O . LYS A 1 1053 ? 38.052 -6.345 -25.333 1.00 78.19 1053 LYS A O 1
ATOM 8222 N N . THR A 1 1054 ? 39.972 -6.997 -26.278 1.00 84.38 1054 THR A N 1
ATOM 8223 C CA . THR A 1 1054 ? 39.382 -8.121 -27.043 1.00 84.38 1054 THR A CA 1
ATOM 8224 C C . THR A 1 1054 ? 39.840 -9.501 -26.566 1.00 84.38 1054 THR A C 1
ATOM 8226 O O . THR A 1 1054 ? 39.269 -10.507 -26.976 1.00 84.38 1054 THR A O 1
ATOM 8229 N N . LYS A 1 1055 ? 40.844 -9.576 -25.679 1.00 84.31 1055 LYS A N 1
ATOM 8230 C CA . LYS A 1 1055 ? 41.385 -10.843 -25.148 1.00 84.31 1055 LYS A CA 1
ATOM 8231 C C . LYS A 1 1055 ? 40.397 -11.622 -24.276 1.00 84.31 1055 LYS A C 1
ATOM 8233 O O . LYS A 1 1055 ? 40.541 -12.837 -24.170 1.00 84.31 1055 LYS A O 1
ATOM 8238 N N . SER A 1 1056 ? 39.451 -10.942 -23.629 1.00 87.88 1056 SER A N 1
ATOM 8239 C CA . SER A 1 1056 ? 38.434 -11.567 -22.775 1.00 87.88 1056 SER A CA 1
ATOM 8240 C C . SER A 1 1056 ? 37.227 -12.095 -23.553 1.00 87.88 1056 SER A C 1
ATOM 8242 O O . SER A 1 1056 ? 36.453 -12.876 -23.004 1.00 87.88 1056 SER A O 1
ATOM 8244 N N . LEU A 1 1057 ? 37.068 -11.713 -24.826 1.00 92.50 1057 LEU A N 1
ATOM 8245 C CA . LEU A 1 1057 ? 35.914 -12.097 -25.635 1.00 92.50 1057 LEU A CA 1
ATOM 8246 C C . LEU A 1 1057 ? 35.928 -13.600 -25.927 1.00 92.50 1057 LEU A C 1
ATOM 8248 O O . LEU A 1 1057 ? 36.950 -14.188 -26.296 1.00 92.50 1057 LEU A O 1
ATOM 8252 N N . TRP A 1 1058 ? 34.766 -14.234 -25.810 1.00 93.31 1058 TRP A N 1
ATOM 8253 C CA . TRP A 1 1058 ? 34.615 -15.646 -26.115 1.00 93.31 1058 TRP A CA 1
ATOM 8254 C C . TRP A 1 1058 ? 34.322 -15.850 -27.603 1.00 93.31 1058 TRP A C 1
ATOM 8256 O O . TRP A 1 1058 ? 33.193 -15.705 -28.046 1.00 93.31 1058 TRP A O 1
ATOM 8266 N N . LEU A 1 1059 ? 35.341 -16.246 -28.370 1.00 91.94 1059 LEU A N 1
ATOM 8267 C CA . LEU A 1 1059 ? 35.272 -16.392 -29.837 1.00 91.94 1059 LEU A CA 1
ATOM 8268 C C . LEU A 1 1059 ? 35.224 -17.860 -30.308 1.00 91.94 1059 LEU A C 1
ATOM 8270 O O . LEU A 1 1059 ? 35.421 -18.180 -31.479 1.00 91.94 1059 LEU A O 1
ATOM 8274 N N . ASN A 1 1060 ? 34.976 -18.789 -29.381 1.00 90.06 1060 ASN A N 1
ATOM 8275 C CA . ASN A 1 1060 ? 35.109 -20.229 -29.619 1.00 90.06 1060 ASN A CA 1
ATOM 8276 C C . ASN A 1 1060 ? 33.865 -20.896 -30.227 1.00 90.06 1060 ASN A C 1
ATOM 8278 O O . ASN A 1 1060 ? 33.888 -22.118 -30.424 1.00 90.06 1060 ASN A O 1
ATOM 8282 N N . SER A 1 1061 ? 32.794 -20.156 -30.518 1.00 90.81 1061 SER A N 1
ATOM 8283 C CA . SER A 1 1061 ? 31.614 -20.721 -31.190 1.00 90.81 1061 SER A CA 1
ATOM 8284 C C . SER A 1 1061 ? 31.955 -21.135 -32.637 1.00 90.81 1061 SER A C 1
ATOM 8286 O O . SER A 1 1061 ? 32.783 -20.481 -33.283 1.00 90.81 1061 SER A O 1
ATOM 8288 N N . PRO A 1 1062 ? 31.342 -22.207 -33.184 1.00 88.62 1062 PRO A N 1
ATOM 8289 C CA . PRO A 1 1062 ? 31.558 -22.644 -34.569 1.00 88.62 1062 PRO A CA 1
ATOM 8290 C C . PRO A 1 1062 ? 31.387 -21.518 -35.602 1.00 88.62 1062 PRO A C 1
ATOM 8292 O O . PRO A 1 1062 ? 32.168 -21.413 -36.551 1.00 88.62 1062 PRO A O 1
ATOM 8295 N N . GLY A 1 1063 ? 30.407 -20.642 -35.385 1.00 86.69 1063 GLY A N 1
ATOM 8296 C CA . GLY A 1 1063 ? 30.112 -19.479 -36.208 1.00 86.69 1063 GLY A CA 1
ATOM 8297 C C . GLY A 1 1063 ? 31.189 -18.398 -36.179 1.00 86.69 1063 GLY A C 1
ATOM 8298 O O . GLY A 1 1063 ? 31.271 -17.635 -37.139 1.00 86.69 1063 GLY A O 1
ATOM 8299 N N . CYS A 1 1064 ? 32.082 -18.375 -35.182 1.00 88.62 1064 CYS A N 1
ATOM 8300 C CA . CYS A 1 1064 ? 33.217 -17.446 -35.110 1.00 88.62 1064 CYS A CA 1
ATOM 8301 C C . CYS A 1 1064 ? 34.580 -18.103 -35.353 1.00 88.62 1064 CYS A C 1
ATOM 8303 O O . CYS A 1 1064 ? 35.475 -17.426 -35.831 1.00 88.62 1064 CYS A O 1
ATOM 8305 N N . ARG A 1 1065 ? 34.759 -19.413 -35.153 1.00 80.31 1065 ARG A N 1
ATOM 8306 C CA . ARG A 1 1065 ? 36.063 -20.058 -35.406 1.00 80.31 1065 ARG A CA 1
ATOM 8307 C C . ARG A 1 1065 ? 36.597 -19.751 -36.816 1.00 80.31 1065 ARG A C 1
ATOM 8309 O O . ARG A 1 1065 ? 35.991 -20.144 -37.819 1.00 80.31 1065 ARG A O 1
ATOM 8316 N N . GLY A 1 1066 ? 37.719 -19.032 -36.875 1.00 62.09 1066 GLY A N 1
ATOM 8317 C CA . GLY A 1 1066 ? 38.600 -18.957 -38.040 1.00 62.09 1066 GLY A CA 1
ATOM 8318 C C . GLY A 1 1066 ? 39.232 -20.323 -38.334 1.00 62.09 1066 GLY A C 1
ATOM 8319 O O . GLY A 1 1066 ? 39.052 -21.272 -37.569 1.00 62.09 1066 GLY A O 1
ATOM 8320 N N . LYS A 1 1067 ? 39.915 -20.450 -39.474 1.00 44.19 1067 LYS A N 1
ATOM 8321 C CA . LYS A 1 1067 ? 40.646 -21.682 -39.813 1.00 44.19 1067 LYS A CA 1
ATOM 8322 C C . LYS A 1 1067 ? 41.838 -21.921 -38.900 1.00 44.19 1067 LYS A C 1
ATOM 8324 O O . LYS A 1 1067 ? 42.505 -20.921 -38.564 1.00 44.19 1067 LYS A O 1
#

InterPro domains:
  IPR002891 APS kinase [MF_00065] (164-339)
  IPR002891 APS kinase [TIGR00455] (156-333)
  IPR008162 Inorganic pyrophosphatase [PF00719] (862-1039)
  IPR008162 Inorganic pyrophosphatase [cd00412] (859-1036)
  IPR014729 Rossmann-like alpha/beta/alpha sandwich fold [G3DSA:3.40.50.620] (545-804)
  IPR015947 PUA-like superfamily [SSF88697] (354-546)
  IPR024951 Sulphate adenylyltransferase catalytic domain [PF01747] (550-767)
  IPR025980 ATP-sulfurylase PUA-like domain [PF14306] (354-540)
  IPR027417 P-loop containing nucleoside triphosphate hydrolase [G3DSA:3.40.50.300] (142-342)
  IPR027417 P-loop containing nucleoside triphosphate hydrolase [SSF52540] (164-337)
  IPR036649 Inorganic pyrophosphatase superfamily [G3DSA:3.90.80.10] (815-1043)
  IPR036649 Inorganic pyrophosphatase superfamily [SSF50324] (831-1044)
  IPR059117 APS kinase domain [PF01583] (165-317)

Foldseek 3Di:
DPPDDDDDDDPVVVVVPPPDDDPDPPVVVVVVVCVVCVVVVVVVVVVVVVCVVCVVVPDPDDDDDDDDDDDDDDDDDDDDDDDDDDDDDDDDDDDDDDDDDDDDDDDDDPDDPPDDPVRVVVVVVVVVVVVPDPPDDDQPDDPPPPRPCVPDDPLLLLLQVQQFAFAEEAEADAPQLCLVVLLVVLCCCCCVPLVAAEDEAECVVCCVPVLVVADDDPVSLLVSLVVVLVVSLVCRSSLYHYRYRDNSFDPVSVVVSVVVCVVVVHHYFYEYSDEDPVVSLVRVVPCVNVCVVVVVDACGYPPHHGGDGDPDGNHYHPCVPDDSVLSSLVVVLVCVQVSRNGSADDPFHRQFFAAFLNDQAAQEDPPVCLVVVVVVQLLFQEFEDELQLLLLQLCQNLFLQPPAQWAFAPVRQVCQLPAQKDAADCPCSQVCHCVRADHDDPVDDRPDGGPAIAGHNAHSWAFAAPLSVCSNVVSPDQKHFYAYLQGDTFKIFGRKDKDFLPLVSNCCSLQVFQFCPQPLSVVSVLGHGIIIIGGIRTSDNDDQPPPCVVQAAGLVRLSVVCVVLVFSAEEEDEDQAAQWLQNVVLQVVVVVVVVVSVGDQYAYEDEYEFADDDLPGDAPVLRVVLLVLQCVCAPVASRHHHPSRYRYHYNSHHLSLRFLSVLSSVLSSVSSSGHQEYEDEFRPSWAAGDPVQDPDNPDTSDGRCNNVVSNVVRGNCPRRHYDYDDDWFQFLLVLGIDHADPVCNVRTDDQDPVNLLLLLLVVADEDDSNDDDPDCNVVSHDHHRRGRRVSSVSSSVCSVCVPPPPPGRRHRHHFDDALADPQKDWDDTPQAQRIWMAGNVFLAPAFGAFQADPPDPQKGWWFFQAWFQNFFQWAFDQQDGSRTIGGDADPVRGTDGFNNGGGQWTKTARHLFFFAQVDADPVGAGAPGDGAIETARASGTDHHRDTFIWGFAFWWWWQDPRHTHIYTYTHTCPGPCRVQRNYPVSCCVVPNCVLVSVLCCQQCRCVSVVDHGIDIPDSDTGGSVVSVVNSVVRNVVSCQLLQNPHDDDDDPSSPSGDQPTPSSHDD